Protein 3IG2 (pdb70)

Secondary structure (DSSP, 8-state):
-HHHHHHHHHHHHHHHTT-EE----S---GGGGTT-SSS-GGG----SGGG-S------SHHHHHHHHHH---EEEEEEEEEEE---EEEEEEEEEEEE----S---HHHHHHHHHHHHHHHHHTTB-GGG-EEEEE-SSSEEEEEEEE-TT--EEEEEEEEP---TTTT--S-EEEEEEETTT-/-HHHHHHHHHHHHHHTT-EE----S---GGGGTT-SSS-GGG----S-SBTTB-----SHHHHHHHHHHT--SSSB--EEEEEEEEEEE----EEEEEEEEEEEE---------HHHHHHHHHHHHHHHHHTT--GGG-EEEEE-SSSEEEEEEEE-TT--EEEEEEEEP---TTTT--S-EEEEEE-GGG-/-HHHHHHHHHHHHHHHHHHTT-EE----S---GGGGTT-SSS-GGG----SGGG-SS-----SHHHHHHHHHH---EEEEEEEEEE--EEEEEEEEEEE---STT---THHHHHHHHHHHHHTT--GGG-EEEEE-SSSEEEEEEEE-TT--EEEEEEEEP---TTTT--S-EEEEEE-TTT-/-HHHHHHHHHHHHHHTTT-EE----S---GGGGTT-SSS-GGG----STTS-SS-----SHHHHHHHHHH-TT----EEEEEEEEEEE---EEEEEEEEEEEE----STTTT---HHHHHHHHHHHHHHTT--GGG-EEEEE--SSEEEEEEEE-TT--EEEEEEEE----TTTT--S-EEEEEE-GGG-

Solvent-accessible surface area: 39040 Å² total

Radius of gyration: 31.7 Å; Cα contacts (8 Å, |Δi|>4): 1449; chains: 4; bounding box: 77×88×82 Å

Sequence (750 aa):
DKSNKLQNLVAEQLVGCGFNEILNNSLTRAAYYDGLESYPSKNLVLLNPLSADLNCRQTLLFGGLESIAHNDLKFFEFGNCYHHFDAPYSEDYHLGLWVTGKVSNSWENTSVYELKAYVENIFKRLGLDLHSLVVGNLSDDIYSTALTVNTKGGKRLATFGVVTKKLKAFDVDNEVYYADLNWKELKSNKLQNLVAEQLVGCGFNEILNNSLTRAAYYDGLESYPSKNLVLLNPLSADLNCRQTLLFGGLESIAHNANRKNADLKFFEFGNCYHFDLAPYSEDDYHLGLWVTGKVSNSWAENTSVYELKAYVENIFKRLGLDLHSLVVGNLSDDIYSTALTVNTKGGKRLATFGVVTKKLKAFDVDDNEVYYADLNWKELSNADKSNKLQNLVAEQLVGCGFNEILNNSSLTRAAYYDGLESYPSKNLVLLNPLSADLNCRQTLLFGGLESIAHNDLKFFEFGNCYHFYSEDYHLGLLWVTGSNSWAHTSVYELKAYVENIFKRLGLDLHSLVVGNLSDDIYSTTALTVNTKGGKRLATFGVVTKKLKAFDVDNEVYYADLNWKELDKSNKLQNLVAEQLVGCGFNEILNNSLTRAAYYDGLESYPSKNLVLLNPLSADLNCRQTLLFGGLESIAHNANRADLKFFEFGNCYHFDAPYSEDYHLGLWVTGSNSWAHADETSVYELKAYVENIFKRLGLDLHSLVVGNLSDDIYSTALTVNTKGGKRLATFGVVTKKLKAFDVDNEVYYADLNWKEL

Organism: Bacteroides fragilis (strain ATCC 25285 / DSM 2151 / CCUG 4856 / JCM 11019 / LMG 10263 / NCTC 9343 / Onslow / VPI 2553 / EN-2) (NCBI:txid272559)

Structure (mmCIF, N/CA/C/O backbone):
data_3IG2
#
_entry.id   3IG2
#
_cell.length_a   48.496
_cell.length_b   60.335
_cell.length_c   78.805
_cell.angle_alpha   99.040
_cell.angle_beta   100.370
_cell.angle_gamma   105.080
#
_symmetry.space_group_name_H-M   'P 1'
#
loop_
_entity.id
_entity.type
_entity.pdbx_description
1 polymer 'Phenylalanyl-tRNA synthetase beta chain'
2 non-polymer 'MAGNESIUM ION'
3 water water
#
loop_
_atom_site.group_PDB
_atom_site.id
_atom_site.type_symbol
_atom_site.label_atom_id
_atom_site.label_alt_id
_atom_site.label_comp_id
_atom_site.label_asym_id
_atom_site.label_entity_id
_atom_site.label_seq_id
_atom_site.pdbx_PDB_ins_code
_atom_site.Cartn_x
_atom_site.Cartn_y
_atom_site.Cartn_z
_atom_site.occupancy
_atom_site.B_iso_or_equiv
_atom_site.auth_seq_id
_atom_site.auth_comp_id
_atom_site.auth_asym_id
_atom_site.auth_atom_id
_atom_site.pdbx_PDB_model_num
ATOM 1 N N . ASP A 1 4 ? 10.096 22.451 -54.772 1.00 18.97 504 ASP A N 1
ATOM 2 C CA . ASP A 1 4 ? 10.057 22.928 -53.351 1.00 18.81 504 ASP A CA 1
ATOM 3 C C . ASP A 1 4 ? 9.900 21.751 -52.383 1.00 18.74 504 ASP A C 1
ATOM 4 O O . ASP A 1 4 ? 10.889 21.277 -51.812 1.00 18.84 504 ASP A O 1
ATOM 6 N N . LYS A 1 5 ? 8.659 21.282 -52.207 1.00 18.76 505 LYS A N 1
ATOM 7 C CA . LYS A 1 5 ? 8.362 20.035 -51.469 1.00 18.28 505 LYS A CA 1
ATOM 8 C C . LYS A 1 5 ? 8.953 18.815 -52.180 1.00 17.67 505 LYS A C 1
ATOM 9 O O . LYS A 1 5 ? 9.399 17.859 -51.541 1.00 17.45 505 LYS A O 1
ATOM 11 N N . SER A 1 6 ? 8.978 18.873 -53.505 1.00 17.23 506 SER A N 1
ATOM 12 C CA . SER A 1 6 ? 9.557 17.801 -54.320 1.00 17.20 506 SER A CA 1
ATOM 13 C C . SER A 1 6 ? 10.997 17.498 -53.908 1.00 16.89 506 SER A C 1
ATOM 14 O O . SER A 1 6 ? 11.329 16.356 -53.577 1.00 16.13 506 SER A O 1
ATOM 17 N N . ASN A 1 7 ? 11.833 18.535 -53.879 1.00 17.01 507 ASN A N 1
ATOM 18 C CA . ASN A 1 7 ? 13.264 18.354 -53.611 1.00 16.83 507 ASN A CA 1
ATOM 19 C C . ASN A 1 7 ? 13.576 17.683 -52.277 1.00 16.76 507 ASN A C 1
ATOM 20 O O . ASN A 1 7 ? 14.383 16.742 -52.222 1.00 16.39 507 ASN A O 1
ATOM 25 N N . LYS A 1 8 ? 12.934 18.162 -51.208 1.00 16.66 508 LYS A N 1
ATOM 26 C CA . LYS A 1 8 ? 13.119 17.580 -49.873 1.00 16.91 508 LYS A CA 1
ATOM 27 C C . LYS A 1 8 ? 12.713 16.096 -49.856 1.00 16.70 508 LYS A C 1
ATOM 28 O O . LYS A 1 8 ? 13.489 15.217 -49.429 1.00 16.58 508 LYS A O 1
ATOM 30 N N . LEU A 1 9 ? 11.517 15.826 -50.371 1.00 16.49 509 LEU A N 1
ATOM 31 C CA . LEU A 1 9 ? 10.982 14.457 -50.437 1.00 16.65 509 LEU A CA 1
ATOM 32 C C . LEU A 1 9 ? 11.873 13.514 -51.266 1.00 16.37 509 LEU A C 1
ATOM 33 O O . LEU A 1 9 ? 12.104 12.378 -50.854 1.00 16.35 509 LEU A O 1
ATOM 38 N N . GLN A 1 10 ? 12.405 13.998 -52.395 1.00 16.43 510 GLN A N 1
ATOM 39 C CA . GLN A 1 10 ? 13.316 13.190 -53.224 1.00 16.82 510 GLN A CA 1
ATOM 40 C C . GLN A 1 10 ? 14.488 12.761 -52.382 1.00 16.87 510 GLN A C 1
ATOM 41 O O . GLN A 1 10 ? 14.878 11.582 -52.355 1.00 16.53 510 GLN A O 1
ATOM 47 N N . ASN A 1 11 ? 15.072 13.745 -51.709 1.00 17.20 511 ASN A N 1
ATOM 48 C CA . ASN A 1 11 ? 16.123 13.446 -50.761 1.00 17.93 511 ASN A CA 1
ATOM 49 C C . ASN A 1 11 ? 15.729 12.458 -49.681 1.00 17.86 511 ASN A C 1
ATOM 50 O O . ASN A 1 11 ? 16.449 11.480 -49.447 1.00 18.07 511 ASN A O 1
ATOM 55 N N . LEU A 1 12 ? 14.594 12.704 -49.030 1.00 18.41 512 LEU A N 1
ATOM 56 C CA . LEU A 1 12 ? 14.148 11.800 -47.952 1.00 18.69 512 LEU A CA 1
ATOM 57 C C . LEU A 1 12 ? 13.951 10.388 -48.509 1.00 17.88 512 LEU A C 1
ATOM 58 O O . LEU A 1 12 ? 14.359 9.406 -47.889 1.00 17.43 512 LEU A O 1
ATOM 63 N N . VAL A 1 13 ? 13.372 10.302 -49.706 1.00 17.85 513 VAL A N 1
ATOM 64 C CA . VAL A 1 13 ? 13.145 9.010 -50.361 1.00 16.77 513 VAL A CA 1
ATOM 65 C C . VAL A 1 13 ? 14.464 8.330 -50.785 1.00 16.61 513 VAL A C 1
ATOM 66 O O . VAL A 1 13 ? 14.657 7.138 -50.529 1.00 17.19 513 VAL A O 1
ATOM 70 N N . ALA A 1 14 ? 15.381 9.082 -51.396 1.00 16.09 514 ALA A N 1
ATOM 71 C CA . ALA A 1 14 ? 16.718 8.549 -51.696 1.00 15.54 514 ALA A CA 1
ATOM 72 C C . ALA A 1 14 ? 17.414 7.951 -50.453 1.00 15.30 514 ALA A C 1
ATOM 73 O O . ALA A 1 14 ? 17.959 6.836 -50.501 1.00 14.88 514 ALA A O 1
ATOM 75 N N . GLU A 1 15 ? 17.373 8.682 -49.340 1.00 15.34 515 GLU A N 1
ATOM 76 C CA . GLU A 1 15 ? 17.993 8.215 -48.077 1.00 15.12 515 GLU A CA 1
ATOM 77 C C . GLU A 1 15 ? 17.353 6.911 -47.609 1.00 15.29 515 GLU A C 1
ATOM 78 O O . GLU A 1 15 ? 18.043 5.913 -47.354 1.00 14.89 515 GLU A O 1
ATOM 80 N N . GLN A 1 16 ? 16.022 6.909 -47.549 1.00 15.34 516 GLN A N 1
ATOM 81 C CA . GLN A 1 16 ? 15.291 5.726 -47.151 1.00 15.58 516 GLN A CA 1
ATOM 82 C C . GLN A 1 16 ? 15.637 4.534 -48.030 1.00 15.66 516 GLN A C 1
ATOM 83 O O . GLN A 1 16 ? 15.736 3.408 -47.548 1.00 15.31 516 GLN A O 1
ATOM 89 N N . LEU A 1 17 ? 15.804 4.774 -49.327 1.00 15.38 517 LEU A N 1
ATOM 90 C CA . LEU A 1 17 ? 16.072 3.679 -50.244 1.00 15.19 517 LEU A CA 1
ATOM 91 C C . LEU A 1 17 ? 17.504 3.170 -50.065 1.00 15.77 517 LEU A C 1
ATOM 92 O O . LEU A 1 17 ? 17.762 1.967 -50.117 1.00 15.96 517 LEU A O 1
ATOM 97 N N . VAL A 1 18 ? 18.440 4.084 -49.845 1.00 16.60 518 VAL A N 1
ATOM 98 C CA . VAL A 1 18 ? 19.822 3.679 -49.561 1.00 17.47 518 VAL A CA 1
ATOM 99 C C . VAL A 1 18 ? 19.879 2.819 -48.292 1.00 18.23 518 VAL A C 1
ATOM 100 O O . VAL A 1 18 ? 20.556 1.787 -48.268 1.00 18.46 518 VAL A O 1
ATOM 104 N N . GLY A 1 19 ? 19.135 3.225 -47.260 1.00 18.68 519 GLY A N 1
ATOM 105 C CA . GLY A 1 19 ? 19.032 2.459 -46.013 1.00 18.56 519 GLY A CA 1
ATOM 106 C C . GLY A 1 19 ? 18.517 1.040 -46.227 1.00 18.97 519 GLY A C 1
ATOM 107 O O . GLY A 1 19 ? 18.812 0.138 -45.429 1.00 18.73 519 GLY A O 1
ATOM 108 N N . CYS A 1 20 ? 17.754 0.835 -47.303 1.00 18.39 520 CYS A N 1
ATOM 109 C CA . CYS A 1 20 ? 17.237 -0.491 -47.646 1.00 18.72 520 CYS A CA 1
ATOM 110 C C . CYS A 1 20 ? 18.158 -1.195 -48.636 1.00 18.59 520 CYS A C 1
ATOM 111 O O . CYS A 1 20 ? 17.811 -2.232 -49.217 1.00 18.42 520 CYS A O 1
ATOM 114 N N . GLY A 1 21 ? 19.337 -0.611 -48.825 1.00 18.38 521 GLY A N 1
ATOM 115 C CA . GLY A 1 21 ? 20.364 -1.191 -49.666 1.00 17.99 521 GLY A CA 1
ATOM 116 C C . GLY A 1 21 ? 20.211 -0.893 -51.144 1.00 17.68 521 GLY A C 1
ATOM 117 O O . GLY A 1 21 ? 20.728 -1.638 -51.970 1.00 17.77 521 GLY A O 1
ATOM 118 N N . PHE A 1 22 ? 19.504 0.185 -51.484 1.00 17.14 522 PHE A N 1
ATOM 119 C CA . PHE A 1 22 ? 19.413 0.605 -52.893 1.00 16.99 522 PHE A CA 1
ATOM 120 C C . PHE A 1 22 ? 20.603 1.472 -53.254 1.00 17.04 522 PHE A C 1
ATOM 121 O O . PHE A 1 22 ? 21.125 2.187 -52.408 1.00 16.30 522 PHE A O 1
ATOM 129 N N . ASN A 1 23 ? 21.021 1.398 -54.513 1.00 16.87 523 ASN A N 1
ATOM 130 C CA . ASN A 1 23 ? 22.001 2.322 -55.043 1.00 17.36 523 ASN A CA 1
ATOM 131 C C . ASN A 1 23 ? 21.311 3.198 -56.076 1.00 17.13 523 ASN A C 1
ATOM 132 O O . ASN A 1 23 ? 20.491 2.714 -56.846 1.00 16.42 523 ASN A O 1
ATOM 137 N N . GLU A 1 24 ? 21.652 4.479 -56.101 1.00 16.75 524 GLU A N 1
ATOM 138 C CA . GLU A 1 24 ? 21.062 5.363 -57.074 1.00 17.44 524 GLU A CA 1
ATOM 139 C C . GLU A 1 24 ? 21.778 5.228 -58.420 1.00 16.79 524 GLU A C 1
ATOM 140 O O . GLU A 1 24 ? 23.005 5.137 -58.456 1.00 16.35 524 GLU A O 1
ATOM 146 N N . ILE A 1 25 ? 21.009 5.200 -59.510 1.00 15.66 525 ILE A N 1
ATOM 147 C CA . ILE A 1 25 ? 21.596 5.219 -60.840 1.00 14.82 525 ILE A CA 1
ATOM 148 C C . ILE A 1 25 ? 21.112 6.435 -61.638 1.00 15.12 525 ILE A C 1
ATOM 149 O O . ILE A 1 25 ? 20.082 7.059 -61.333 1.00 14.91 525 ILE A O 1
ATOM 154 N N . LEU A 1 26 ? 21.899 6.776 -62.647 1.00 14.54 526 LEU A N 1
ATOM 155 C CA . LEU A 1 26 ? 21.621 7.868 -63.524 1.00 14.40 526 LEU A CA 1
ATOM 156 C C . LEU A 1 26 ? 21.816 7.302 -64.905 1.00 13.94 526 LEU A C 1
ATOM 157 O O . LEU A 1 26 ? 22.891 6.789 -65.230 1.00 13.90 526 LEU A O 1
ATOM 162 N N . ASN A 1 27 ? 20.759 7.349 -65.701 1.00 12.84 527 ASN A N 1
ATOM 163 C CA . ASN A 1 27 ? 20.840 6.886 -67.063 1.00 12.35 527 ASN A CA 1
ATOM 164 C C . ASN A 1 27 ? 20.527 8.048 -68.010 1.00 12.04 527 ASN A C 1
ATOM 165 O O . ASN A 1 27 ? 19.838 8.986 -67.627 1.00 12.01 527 ASN A O 1
ATOM 170 N N . ASN A 1 28 ? 21.053 7.979 -69.232 1.00 12.00 528 ASN A N 1
ATOM 171 C CA . ASN A 1 28 ? 20.867 9.006 -70.272 1.00 12.08 528 ASN A CA 1
ATOM 172 C C . ASN A 1 28 ? 19.423 9.108 -70.698 1.00 11.70 528 ASN A C 1
ATOM 173 O O . ASN A 1 28 ? 18.744 8.094 -70.888 1.00 11.11 528 ASN A O 1
ATOM 178 N N . SER A 1 29 ? 18.939 10.334 -70.860 1.00 11.85 529 SER A N 1
ATOM 179 C CA . SER A 1 29 ? 17.572 10.493 -71.324 1.00 12.03 529 SER A CA 1
ATOM 180 C C . SER A 1 29 ? 17.469 10.176 -72.825 1.00 12.21 529 SER A C 1
ATOM 181 O O . SER A 1 29 ? 16.405 9.787 -73.290 1.00 12.84 529 SER A O 1
ATOM 184 N N . LEU A 1 30 ? 18.584 10.295 -73.547 1.00 11.39 530 LEU A N 1
ATOM 185 C CA . LEU A 1 30 ? 18.673 9.800 -74.927 1.00 12.33 530 LEU A CA 1
ATOM 186 C C . LEU A 1 30 ? 18.748 8.263 -74.962 1.00 12.56 530 LEU A C 1
ATOM 187 O O . LEU A 1 30 ? 19.499 7.633 -74.180 1.00 12.17 530 LEU A O 1
ATOM 192 N N . THR A 1 31 ? 17.993 7.667 -75.885 1.00 11.56 531 THR A N 1
ATOM 193 C CA . THR A 1 31 ? 17.837 6.226 -75.915 1.00 11.76 531 THR A CA 1
ATOM 194 C C . THR A 1 31 ? 17.563 5.711 -77.335 1.00 11.67 531 THR A C 1
ATOM 195 O O . THR A 1 31 ? 17.749 6.446 -78.295 1.00 12.05 531 THR A O 1
ATOM 199 N N . ARG A 1 32 ? 17.154 4.453 -77.469 1.00 11.37 532 ARG A N 1
ATOM 200 C CA . ARG A 1 32 ? 17.047 3.825 -78.778 1.00 11.95 532 ARG A CA 1
ATOM 201 C C . ARG A 1 32 ? 15.595 3.517 -79.095 1.00 12.15 532 ARG A C 1
ATOM 202 O O . ARG A 1 32 ? 14.915 2.834 -78.316 1.00 11.44 532 ARG A O 1
ATOM 210 N N . ALA A 1 33 ? 15.130 3.993 -80.253 1.00 12.46 533 ALA A N 1
ATOM 211 C CA . ALA A 1 33 ? 13.729 3.808 -80.612 1.00 13.07 533 ALA A CA 1
ATOM 212 C C . ALA A 1 33 ? 13.423 2.303 -80.716 1.00 13.32 533 ALA A C 1
ATOM 213 O O . ALA A 1 33 ? 12.337 1.855 -80.347 1.00 14.13 533 ALA A O 1
ATOM 215 N N . ALA A 1 34 ? 14.416 1.531 -81.155 1.00 13.00 534 ALA A N 1
ATOM 216 C CA . ALA A 1 34 ? 14.282 0.080 -81.338 1.00 12.72 534 ALA A CA 1
ATOM 217 C C . ALA A 1 34 ? 13.744 -0.648 -80.084 1.00 13.12 534 ALA A C 1
ATOM 218 O O . ALA A 1 34 ? 13.027 -1.659 -80.195 1.00 13.02 534 ALA A O 1
ATOM 220 N N . TYR A 1 35 ? 14.088 -0.134 -78.898 1.00 12.74 535 TYR A N 1
ATOM 221 C CA . TYR A 1 35 ? 13.559 -0.665 -77.632 1.00 12.56 535 TYR A CA 1
ATOM 222 C C . TYR A 1 35 ? 12.046 -0.668 -77.578 1.00 12.45 535 TYR A C 1
ATOM 223 O O . TYR A 1 35 ? 11.444 -1.476 -76.885 1.00 11.73 535 TYR A O 1
ATOM 232 N N . TYR A 1 36 ? 11.432 0.260 -78.287 1.00 12.64 536 TYR A N 1
ATOM 233 C CA . TYR A 1 36 ? 10.009 0.395 -78.203 1.00 13.69 536 TYR A CA 1
ATOM 234 C C . TYR A 1 36 ? 9.298 -0.383 -79.303 1.00 14.99 536 TYR A C 1
ATOM 235 O O . TYR A 1 36 ? 8.066 -0.424 -79.314 1.00 15.20 536 TYR A O 1
ATOM 244 N N . ASP A 1 37 ? 10.070 -1.004 -80.214 1.00 15.43 537 ASP A N 1
ATOM 245 C CA . ASP A 1 37 ? 9.508 -1.708 -81.374 1.00 16.49 537 ASP A CA 1
ATOM 246 C C . ASP A 1 37 ? 8.402 -2.659 -80.961 1.00 16.15 537 ASP A C 1
ATOM 247 O O . ASP A 1 37 ? 8.641 -3.603 -80.221 1.00 15.75 537 ASP A O 1
ATOM 252 N N . GLY A 1 38 ? 7.196 -2.394 -81.440 1.00 16.51 538 GLY A N 1
ATOM 253 C CA . GLY A 1 38 ? 6.064 -3.284 -81.210 1.00 16.58 538 GLY A CA 1
ATOM 254 C C . GLY A 1 38 ? 5.576 -3.325 -79.767 1.00 16.35 538 GLY A C 1
ATOM 255 O O . GLY A 1 38 ? 4.801 -4.206 -79.400 1.00 16.18 538 GLY A O 1
ATOM 256 N N . LEU A 1 39 ? 6.034 -2.395 -78.940 1.00 16.39 539 LEU A N 1
ATOM 257 C CA . LEU A 1 39 ? 5.464 -2.260 -77.591 1.00 16.62 539 LEU A CA 1
ATOM 258 C C . LEU A 1 39 ? 4.087 -1.639 -77.671 1.00 16.65 539 LEU A C 1
ATOM 259 O O . LEU A 1 39 ? 3.813 -0.836 -78.571 1.00 16.78 539 LEU A O 1
ATOM 264 N N . GLU A 1 40 ? 3.240 -1.975 -76.706 1.00 16.71 540 GLU A N 1
ATOM 265 C CA . GLU A 1 40 ? 1.901 -1.407 -76.624 1.00 17.13 540 GLU A CA 1
ATOM 266 C C . GLU A 1 40 ? 1.813 -0.375 -75.504 1.00 16.96 540 GLU A C 1
ATOM 267 O O . GLU A 1 40 ? 1.151 0.651 -75.641 1.00 17.03 540 GLU A O 1
ATOM 273 N N . SER A 1 41 ? 2.487 -0.662 -74.394 1.00 16.87 541 SER A N 1
ATOM 274 C CA . SER A 1 41 ? 2.457 0.187 -73.198 1.00 16.54 541 SER A CA 1
ATOM 275 C C . SER A 1 41 ? 3.143 1.530 -73.435 1.00 16.10 541 SER A C 1
ATOM 276 O O . SER A 1 41 ? 2.699 2.559 -72.931 1.00 16.02 541 SER A O 1
ATOM 279 N N . TYR A 1 42 ? 4.242 1.494 -74.187 1.00 15.38 542 TYR A N 1
ATOM 280 C CA . TYR A 1 42 ? 4.981 2.685 -74.565 1.00 14.64 542 TYR A CA 1
ATOM 281 C C . TYR A 1 42 ? 5.166 2.629 -76.074 1.00 14.70 542 TYR A C 1
ATOM 282 O O . TYR A 1 42 ? 6.229 2.207 -76.560 1.00 14.02 542 TYR A O 1
ATOM 291 N N . PRO A 1 43 ? 4.111 3.017 -76.820 1.00 14.44 543 PRO A N 1
ATOM 292 C CA . PRO A 1 43 ? 4.091 2.880 -78.282 1.00 13.95 543 PRO A CA 1
ATOM 293 C C . PRO A 1 43 ? 5.200 3.682 -78.952 1.00 13.92 543 PRO A C 1
ATOM 294 O O . PRO A 1 43 ? 5.482 4.795 -78.530 1.00 12.76 543 PRO A O 1
ATOM 298 N N . SER A 1 44 ? 5.826 3.090 -79.970 1.00 14.30 544 SER A N 1
ATOM 299 C CA . SER A 1 44 ? 6.781 3.776 -80.847 1.00 15.16 544 SER A CA 1
ATOM 300 C C . SER A 1 44 ? 6.250 5.105 -81.326 1.00 14.88 544 SER A C 1
ATOM 301 O O . SER A 1 44 ? 6.991 6.077 -81.386 1.00 15.65 544 SER A O 1
ATOM 304 N N . LYS A 1 45 ? 4.967 5.155 -81.668 1.00 14.76 545 LYS A N 1
ATOM 305 C CA . LYS A 1 45 ? 4.385 6.389 -82.217 1.00 14.48 545 LYS A CA 1
ATOM 306 C C . LYS A 1 45 ? 4.373 7.544 -81.207 1.00 14.24 545 LYS A C 1
ATOM 307 O O . LYS A 1 45 ? 4.159 8.696 -81.592 1.00 13.31 545 LYS A O 1
ATOM 313 N N . ASN A 1 46 ? 4.589 7.243 -79.924 1.00 13.64 546 ASN A N 1
ATOM 314 C CA . ASN A 1 46 ? 4.562 8.299 -78.898 1.00 13.77 546 ASN A CA 1
ATOM 315 C C . ASN A 1 46 ? 5.965 8.728 -78.507 1.00 13.88 546 ASN A C 1
ATOM 316 O O . ASN A 1 46 ? 6.152 9.545 -77.616 1.00 14.32 546 ASN A O 1
ATOM 321 N N . LEU A 1 47 ? 6.960 8.166 -79.184 1.00 14.82 547 LEU A N 1
ATOM 322 C CA . LEU A 1 47 ? 8.348 8.514 -78.917 1.00 14.73 547 LEU A CA 1
ATOM 323 C C . LEU A 1 47 ? 8.602 9.914 -79.421 1.00 15.04 547 LEU A C 1
ATOM 324 O O . LEU A 1 47 ? 8.096 10.302 -80.479 1.00 14.28 547 LEU A O 1
ATOM 329 N N . VAL A 1 48 ? 9.378 10.671 -78.647 1.00 14.91 548 VAL A N 1
ATOM 330 C CA . VAL A 1 48 ? 9.902 11.955 -79.090 1.00 13.83 548 VAL A CA 1
ATOM 331 C C . VAL A 1 48 ? 11.191 11.696 -79.860 1.00 13.96 548 VAL A C 1
ATOM 332 O O . VAL A 1 48 ? 12.281 11.529 -79.264 1.00 14.60 548 VAL A O 1
ATOM 344 N N . LEU A 1 50 ? 14.429 12.268 -82.423 1.00 13.79 550 LEU A N 1
ATOM 345 C CA . LEU A 1 50 ? 15.382 13.322 -82.787 1.00 14.07 550 LEU A CA 1
ATOM 346 C C . LEU A 1 50 ? 15.359 13.567 -84.294 1.00 14.18 550 LEU A C 1
ATOM 347 O O . LEU A 1 50 ? 15.077 12.672 -85.080 1.00 13.23 550 LEU A O 1
ATOM 352 N N . LEU A 1 51 ? 15.690 14.799 -84.663 1.00 14.15 551 LEU A N 1
ATOM 353 C CA . LEU A 1 51 ? 15.862 15.190 -86.032 1.00 14.89 551 LEU A CA 1
ATOM 354 C C . LEU A 1 51 ? 17.017 14.374 -86.611 1.00 14.69 551 LEU A C 1
ATOM 355 O O . LEU A 1 51 ? 18.025 14.129 -85.947 1.00 15.21 551 LEU A O 1
ATOM 360 N N . ASN A 1 52 ? 16.860 13.924 -87.844 1.00 14.89 552 ASN A N 1
ATOM 361 C CA . ASN A 1 52 ? 17.864 13.005 -88.456 1.00 14.72 552 ASN A CA 1
ATOM 362 C C . ASN A 1 52 ? 18.145 11.760 -87.587 1.00 14.27 552 ASN A C 1
ATOM 363 O O . ASN A 1 52 ? 19.306 11.480 -87.206 1.00 14.01 552 ASN A O 1
ATOM 368 N N . PRO A 1 53 ? 17.090 10.998 -87.290 1.00 13.65 553 PRO A N 1
ATOM 369 C CA . PRO A 1 53 ? 17.280 9.863 -86.399 1.00 14.26 553 PRO A CA 1
ATOM 370 C C . PRO A 1 53 ? 18.261 8.818 -86.919 1.00 14.14 553 PRO A C 1
ATOM 371 O O . PRO A 1 53 ? 18.771 8.061 -86.120 1.00 15.30 553 PRO A O 1
ATOM 375 N N . LEU A 1 54 ? 18.534 8.783 -88.219 1.00 13.80 554 LEU A N 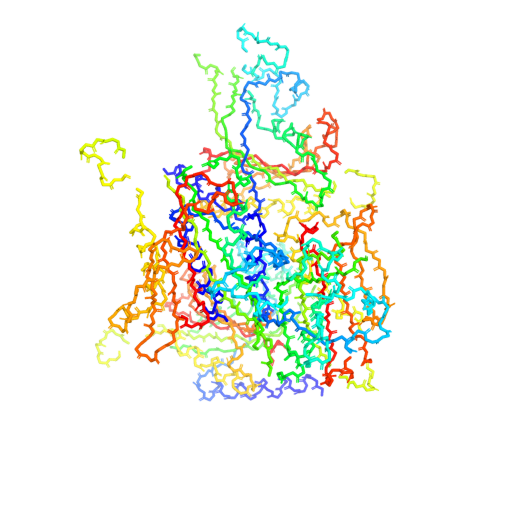1
ATOM 376 C CA . LEU A 1 54 ? 19.485 7.789 -88.789 1.00 14.32 554 LEU A CA 1
ATOM 377 C C . LEU A 1 54 ? 20.934 8.162 -88.563 1.00 14.76 554 LEU A C 1
ATOM 378 O O . LEU A 1 54 ? 21.836 7.323 -88.741 1.00 14.86 554 LEU A O 1
ATOM 383 N N . SER A 1 55 ? 21.155 9.411 -88.153 1.00 14.62 555 SER A N 1
ATOM 384 C CA . SER A 1 55 ? 22.513 9.957 -88.026 1.00 14.88 555 SER A CA 1
ATOM 385 C C . SER A 1 55 ? 23.265 9.389 -86.822 1.00 14.90 555 SER A C 1
ATOM 386 O O . SER A 1 55 ? 24.470 9.595 -86.710 1.00 14.83 555 SER A O 1
ATOM 389 N N . ALA A 1 56 ? 22.560 8.679 -85.935 1.00 15.19 556 ALA A N 1
ATOM 390 C CA . ALA A 1 56 ? 23.187 8.086 -84.744 1.00 16.13 556 ALA A CA 1
ATOM 391 C C . ALA A 1 56 ? 22.430 6.926 -84.094 1.00 16.44 556 ALA A C 1
ATOM 392 O O . ALA A 1 56 ? 21.227 6.776 -84.275 1.00 17.07 556 ALA A O 1
ATOM 394 N N . ASP A 1 57 ? 23.156 6.138 -83.302 1.00 16.72 557 ASP A N 1
ATOM 395 C CA . ASP A 1 57 ? 22.599 5.083 -82.455 1.00 16.83 557 ASP A CA 1
ATOM 396 C C . ASP A 1 57 ? 21.518 5.584 -81.485 1.00 16.53 557 ASP A C 1
ATOM 397 O O . ASP A 1 57 ? 20.463 4.955 -81.310 1.00 16.59 557 ASP A O 1
ATOM 402 N N . LEU A 1 58 ? 21.778 6.714 -80.844 1.00 15.25 558 LEU A N 1
ATOM 403 C CA . LEU A 1 58 ? 20.789 7.314 -79.983 1.00 14.05 558 LEU A CA 1
ATOM 404 C C . LEU A 1 58 ? 19.945 8.171 -80.889 1.00 14.03 558 LEU A C 1
ATOM 405 O O . LEU A 1 58 ? 20.482 9.045 -81.599 1.00 13.81 558 LEU A O 1
ATOM 410 N N . ASN A 1 59 ? 18.632 7.938 -80.876 1.00 13.33 559 ASN A N 1
ATOM 411 C CA . ASN A 1 59 ? 17.773 8.560 -81.873 1.00 12.95 559 ASN A CA 1
ATOM 412 C C . ASN A 1 59 ? 16.427 9.096 -81.351 1.00 13.44 559 ASN A C 1
ATOM 413 O O . ASN A 1 59 ? 15.604 9.558 -82.132 1.00 12.45 559 ASN A O 1
ATOM 418 N N . CYS A 1 60 ? 16.207 9.015 -80.030 1.00 13.61 560 CYS A N 1
ATOM 419 C CA . CYS A 1 60 ? 14.966 9.514 -79.416 1.00 13.51 560 CYS A CA 1
ATOM 420 C C . CYS A 1 60 ? 15.177 9.787 -77.933 1.00 13.86 560 CYS A C 1
ATOM 421 O O . CYS A 1 60 ? 16.212 9.411 -77.377 1.00 13.74 560 CYS A O 1
ATOM 432 N N . ARG A 1 62 ? 13.776 9.063 -74.011 1.00 12.21 562 ARG A N 1
ATOM 433 C CA . ARG A 1 62 ? 13.066 7.967 -73.341 1.00 11.79 562 ARG A CA 1
ATOM 434 C C . ARG A 1 62 ? 11.618 8.341 -72.965 1.00 12.27 562 ARG A C 1
ATOM 435 O O . ARG A 1 62 ? 11.336 9.470 -72.582 1.00 11.61 562 ARG A O 1
ATOM 443 N N . GLN A 1 63 ? 10.710 7.377 -73.164 1.00 12.99 563 GLN A N 1
ATOM 444 C CA . GLN A 1 63 ? 9.333 7.394 -72.706 1.00 12.86 563 GLN A CA 1
ATOM 445 C C . GLN A 1 63 ? 9.184 6.753 -71.334 1.00 13.28 563 GLN A C 1
ATOM 446 O O . GLN A 1 63 ? 8.219 7.021 -70.639 1.00 14.20 563 GLN A O 1
ATOM 452 N N . THR A 1 64 ? 10.100 5.856 -70.985 1.00 13.29 564 THR A N 1
ATOM 453 C CA . THR A 1 64 ? 10.056 5.085 -69.736 1.00 13.78 564 THR A CA 1
ATOM 454 C C . THR A 1 64 ? 11.476 4.985 -69.181 1.00 14.05 564 THR A C 1
ATOM 455 O O . THR A 1 64 ? 12.435 4.936 -69.958 1.00 14.03 564 THR A O 1
ATOM 459 N N . LEU A 1 65 ? 11.612 4.965 -67.858 1.00 13.58 565 LEU A N 1
ATOM 460 C CA . LEU A 1 65 ? 12.918 4.721 -67.238 1.00 14.03 565 LEU A CA 1
ATOM 461 C C . LEU A 1 65 ? 13.353 3.257 -67.324 1.00 13.97 565 LEU A C 1
ATOM 462 O O . LEU A 1 65 ? 14.525 2.955 -67.091 1.00 14.77 565 LEU A O 1
ATOM 467 N N . LEU A 1 66 ? 12.410 2.363 -67.604 1.00 13.11 566 LEU A N 1
ATOM 468 C CA . LEU A 1 66 ? 12.634 0.911 -67.511 1.00 14.06 566 LEU A CA 1
ATOM 469 C C . LEU A 1 66 ? 13.912 0.443 -68.178 1.00 13.75 566 LEU A C 1
ATOM 470 O O . LEU A 1 66 ? 14.730 -0.200 -67.543 1.00 13.50 566 LEU A O 1
ATOM 475 N N . PHE A 1 67 ? 14.066 0.772 -69.460 1.00 13.79 567 PHE A N 1
ATOM 476 C CA . PHE A 1 67 ? 15.109 0.173 -70.284 1.00 13.90 567 PHE A CA 1
ATOM 477 C C . PHE A 1 67 ? 16.494 0.571 -69.804 1.00 14.75 567 PHE A C 1
ATOM 478 O O . PHE A 1 67 ? 17.401 -0.249 -69.788 1.00 15.06 567 PHE A O 1
ATOM 486 N N . GLY A 1 68 ? 16.655 1.826 -69.402 1.00 15.02 568 GLY A N 1
ATOM 487 C CA . GLY A 1 68 ? 17.907 2.274 -68.802 1.00 14.53 568 GLY A CA 1
ATOM 488 C C . GLY A 1 68 ? 18.311 1.370 -67.654 1.00 14.49 568 GLY A C 1
ATOM 489 O O . GLY A 1 68 ? 19.461 0.948 -67.562 1.00 14.10 568 GLY A O 1
ATOM 490 N N . GLY A 1 69 ? 17.358 1.061 -66.783 1.00 14.13 569 GLY A N 1
ATOM 491 C CA . GLY A 1 69 ? 17.641 0.207 -65.624 1.00 14.35 569 GLY A CA 1
ATOM 492 C C . GLY A 1 69 ? 18.017 -1.225 -66.010 1.00 14.32 569 GLY A C 1
ATOM 493 O O . GLY A 1 69 ? 18.899 -1.851 -65.386 1.00 13.55 569 GLY A O 1
ATOM 494 N N . LEU A 1 70 ? 17.369 -1.737 -67.054 1.00 13.30 570 LEU A N 1
ATOM 495 C CA . LEU A 1 70 ? 17.667 -3.077 -67.510 1.00 13.34 570 LEU A CA 1
ATOM 496 C C . LEU A 1 70 ? 19.062 -3.066 -68.073 1.00 13.07 570 LEU A C 1
ATOM 497 O O . LEU A 1 70 ? 19.841 -3.943 -67.766 1.00 13.13 570 LEU A O 1
ATOM 502 N N . GLU A 1 71 ? 19.396 -2.044 -68.863 1.00 13.05 571 GLU A N 1
ATOM 503 C CA . GLU A 1 71 ? 20.766 -1.891 -69.364 1.00 12.81 571 GLU A CA 1
ATOM 504 C C . GLU A 1 71 ? 21.755 -1.934 -68.212 1.00 12.49 571 GLU A C 1
ATOM 505 O O . GLU A 1 71 ? 22.782 -2.577 -68.323 1.00 11.50 571 GLU A O 1
ATOM 511 N N . SER A 1 72 ? 21.430 -1.246 -67.110 1.00 12.40 572 SER A N 1
ATOM 512 C CA . SER A 1 72 ? 22.325 -1.155 -65.951 1.00 12.43 572 SER A CA 1
ATOM 513 C C . SER A 1 72 ? 22.485 -2.498 -65.250 1.00 12.63 572 SER A C 1
ATOM 514 O O . SER A 1 72 ? 23.570 -2.852 -64.803 1.00 12.76 572 SER A O 1
ATOM 517 N N . ILE A 1 73 ? 21.390 -3.235 -65.152 1.00 13.19 573 ILE A N 1
ATOM 518 C CA . ILE A 1 73 ? 21.406 -4.566 -64.581 1.00 13.44 573 ILE A CA 1
ATOM 519 C C . ILE A 1 73 ? 22.251 -5.480 -65.469 1.00 13.81 573 ILE A C 1
ATOM 520 O O . ILE A 1 73 ? 23.125 -6.193 -64.969 1.00 13.26 573 ILE A O 1
ATOM 525 N N . ALA A 1 74 ? 22.008 -5.425 -66.780 1.00 13.75 574 ALA A N 1
ATOM 526 C CA . ALA A 1 74 ? 22.741 -6.252 -67.757 1.00 14.25 574 ALA A CA 1
ATOM 527 C C . ALA A 1 74 ? 24.215 -5.878 -67.815 1.00 14.68 574 ALA A C 1
ATOM 528 O O . ALA A 1 74 ? 25.056 -6.697 -68.207 1.00 13.74 574 ALA A O 1
ATOM 530 N N . HIS A 1 75 ? 24.511 -4.635 -67.434 1.00 15.09 575 HIS A N 1
ATOM 531 C CA . HIS A 1 75 ? 25.889 -4.163 -67.347 1.00 16.08 575 HIS A CA 1
ATOM 532 C C . HIS A 1 75 ? 26.659 -4.793 -66.173 1.00 16.02 575 HIS A C 1
ATOM 533 O O . HIS A 1 75 ? 27.674 -5.448 -66.394 1.00 16.45 575 HIS A O 1
ATOM 540 N N . ASN A 1 76 ? 26.170 -4.571 -64.943 1.00 16.46 576 ASN A N 1
ATOM 541 C CA . ASN A 1 76 ? 26.813 -5.045 -63.688 1.00 16.36 576 ASN A CA 1
ATOM 542 C C . ASN A 1 76 ? 27.047 -6.548 -63.663 1.00 15.97 576 ASN A C 1
ATOM 543 O O . ASN A 1 76 ? 26.101 -7.327 -63.570 1.00 15.36 576 ASN A O 1
ATOM 548 N N . ASP A 1 83 ? 22.964 -9.245 -55.868 1.00 15.22 583 ASP A N 1
ATOM 549 C CA . ASP A 1 83 ? 21.546 -8.995 -56.121 1.00 15.87 583 ASP A CA 1
ATOM 550 C C . ASP A 1 83 ? 21.173 -7.498 -56.031 1.00 15.54 583 ASP A C 1
ATOM 551 O O . ASP A 1 83 ? 21.114 -6.890 -54.956 1.00 15.58 583 ASP A O 1
ATOM 556 N N . LEU A 1 84 ? 20.915 -6.931 -57.197 1.00 14.76 584 LEU A N 1
ATOM 557 C CA . LEU A 1 84 ? 20.825 -5.489 -57.399 1.00 14.41 584 LEU A CA 1
ATOM 558 C C . LEU A 1 84 ? 19.544 -4.836 -56.895 1.00 13.89 584 LEU A C 1
ATOM 559 O O . LEU A 1 84 ? 18.447 -5.357 -57.100 1.00 13.84 584 LEU A O 1
ATOM 564 N N . LYS A 1 85 ? 19.706 -3.687 -56.248 1.00 13.55 585 LYS A N 1
ATOM 565 C CA . LYS A 1 85 ? 18.586 -2.795 -55.958 1.00 13.86 585 LYS A CA 1
ATOM 566 C C . LYS A 1 85 ? 18.943 -1.377 -56.428 1.00 13.83 585 LYS A C 1
ATOM 567 O O . LYS A 1 85 ? 19.845 -0.738 -55.867 1.00 14.01 585 LYS A O 1
ATOM 573 N N . PHE A 1 86 ? 18.264 -0.897 -57.469 1.00 13.21 586 PHE A N 1
ATOM 574 C CA . PHE A 1 86 ? 18.558 0.428 -58.009 1.00 13.30 586 PHE A CA 1
ATOM 575 C C . PHE A 1 86 ? 17.334 1.333 -57.973 1.00 13.16 586 PHE A C 1
ATOM 576 O O . PHE A 1 86 ? 16.196 0.858 -58.098 1.00 12.53 586 PHE A O 1
ATOM 584 N N . PHE A 1 87 ? 17.561 2.642 -57.859 1.00 12.92 587 PHE A N 1
ATOM 585 C CA . PHE A 1 87 ? 16.470 3.595 -58.082 1.00 13.09 587 PHE A CA 1
ATOM 586 C C . PHE A 1 87 ? 16.952 4.761 -58.909 1.00 13.23 587 PHE A C 1
ATOM 587 O O . PHE A 1 87 ? 18.139 5.083 -58.891 1.00 13.53 587 PHE A O 1
ATOM 595 N N . GLU A 1 88 ? 16.032 5.421 -59.606 1.00 13.58 588 GLU A N 1
ATOM 596 C CA . GLU A 1 88 ? 16.409 6.567 -60.444 1.00 14.04 588 GLU A CA 1
ATOM 597 C C . GLU A 1 88 ? 15.298 7.592 -60.497 1.00 14.07 588 GLU A C 1
ATOM 598 O O . GLU A 1 88 ? 14.161 7.248 -60.740 1.00 14.48 588 GLU A O 1
ATOM 604 N N . PHE A 1 89 ? 15.636 8.844 -60.227 1.00 14.38 589 PHE A N 1
ATOM 605 C CA . PHE A 1 89 ? 14.744 9.957 -60.497 1.00 14.23 589 PHE A CA 1
ATOM 606 C C . PHE A 1 89 ? 15.105 10.494 -61.883 1.00 14.13 589 PHE A C 1
ATOM 607 O O . PHE A 1 89 ? 16.274 10.744 -62.156 1.00 13.47 589 PHE A O 1
ATOM 615 N N . GLY A 1 90 ? 14.115 10.706 -62.745 1.00 14.14 590 GLY A N 1
ATOM 616 C CA . GLY A 1 90 ? 14.415 11.270 -64.061 1.00 14.34 590 GLY A CA 1
ATOM 617 C C . GLY A 1 90 ? 13.208 11.680 -64.874 1.00 14.41 590 GLY A C 1
ATOM 618 O O . GLY A 1 90 ? 12.079 11.206 -64.639 1.00 14.17 590 GLY A O 1
ATOM 619 N N . ASN A 1 91 ? 13.451 12.571 -65.827 1.00 13.42 591 ASN A N 1
ATOM 620 C CA . ASN A 1 91 ? 12.429 12.945 -66.766 1.00 14.09 591 ASN A CA 1
ATOM 621 C C . ASN A 1 91 ? 12.237 11.892 -67.850 1.00 13.58 591 ASN A C 1
ATOM 622 O O . ASN A 1 91 ? 13.225 11.285 -68.324 1.00 13.13 591 ASN A O 1
ATOM 627 N N . CYS A 1 92 ? 10.969 11.678 -68.215 1.00 12.51 592 CYS A N 1
ATOM 628 C CA . CYS A 1 92 ? 10.596 10.959 -69.432 1.00 13.29 592 CYS A CA 1
ATOM 629 C C . CYS A 1 92 ? 9.827 11.886 -70.373 1.00 13.30 592 CYS A C 1
ATOM 630 O O . CYS A 1 92 ? 9.291 12.917 -69.954 1.00 12.83 592 CYS A O 1
ATOM 633 N N . TYR A 1 93 ? 9.741 11.494 -71.642 1.00 13.66 593 TYR A N 1
ATOM 634 C CA . TYR A 1 93 ? 9.276 12.377 -72.697 1.00 13.41 593 TYR A CA 1
ATOM 635 C C . TYR A 1 93 ? 8.244 11.659 -73.537 1.00 14.29 593 TYR A C 1
ATOM 636 O O . TYR A 1 93 ? 8.373 10.466 -73.829 1.00 13.97 593 TYR A O 1
ATOM 645 N N . HIS A 1 94 ? 7.212 12.392 -73.919 1.00 13.96 594 HIS A N 1
ATOM 646 C CA A HIS A 1 94 ? 6.145 11.778 -74.634 0.50 14.31 594 HIS A CA 1
ATOM 647 C CA B HIS A 1 94 ? 6.015 11.826 -74.573 0.50 14.21 594 HIS A CA 1
ATOM 648 C C . HIS A 1 94 ? 5.674 12.704 -75.764 1.00 14.35 594 HIS A C 1
ATOM 649 O O . HIS A 1 94 ? 5.654 13.935 -75.632 1.00 13.52 594 HIS A O 1
ATOM 662 N N . PHE A 1 95 ? 5.381 12.094 -76.907 1.00 14.54 595 PHE A N 1
ATOM 663 C CA . PHE A 1 95 ? 4.832 12.824 -78.058 1.00 14.55 595 PHE A CA 1
ATOM 664 C C . PHE A 1 95 ? 3.357 12.477 -78.176 1.00 14.42 595 PHE A C 1
ATOM 665 O O . PHE A 1 95 ? 2.995 11.305 -78.248 1.00 14.00 595 PHE A O 1
ATOM 673 N N . ASP A 1 96 ? 2.507 13.497 -78.178 1.00 14.94 596 ASP A N 1
ATOM 674 C CA . ASP A 1 96 ? 1.061 13.269 -78.235 1.00 15.65 596 ASP A CA 1
ATOM 675 C C . ASP A 1 96 ? 0.552 13.219 -79.685 1.00 15.61 596 ASP A C 1
ATOM 676 O O . ASP A 1 96 ? 0.304 14.255 -80.311 1.00 15.76 596 ASP A O 1
ATOM 681 N N . ALA A 1 107 ? 2.095 22.303 -79.184 1.00 13.87 607 ALA A N 1
ATOM 682 C CA . ALA A 1 107 ? 3.056 21.735 -78.237 1.00 13.98 607 ALA A CA 1
ATOM 683 C C . ALA A 1 107 ? 2.808 20.239 -77.981 1.00 13.63 607 ALA A C 1
ATOM 684 O O . ALA A 1 107 ? 2.285 19.861 -76.943 1.00 13.49 607 ALA A O 1
ATOM 686 N N . PRO A 1 108 ? 3.182 19.383 -78.944 1.00 13.56 608 PRO A N 1
ATOM 687 C CA . PRO A 1 108 ? 2.962 17.939 -78.822 1.00 13.68 608 PRO A CA 1
ATOM 688 C C . PRO A 1 108 ? 3.949 17.207 -77.880 1.00 13.79 608 PRO A C 1
ATOM 689 O O . PRO A 1 108 ? 3.689 16.056 -77.486 1.00 14.10 608 PRO A O 1
ATOM 693 N N . TYR A 1 109 ? 5.057 17.866 -77.540 1.00 13.43 609 TYR A N 1
ATOM 694 C CA . TYR A 1 109 ? 6.137 17.254 -76.760 1.00 13.79 609 TYR A CA 1
ATOM 695 C C . TYR A 1 109 ? 6.109 17.649 -75.297 1.00 13.68 609 TYR A C 1
ATOM 696 O O . TYR A 1 109 ? 6.331 18.813 -74.978 1.00 14.32 609 TYR A O 1
ATOM 705 N N . SER A 1 110 ? 5.864 16.683 -74.414 1.00 14.22 610 SER A N 1
ATOM 706 C CA . SER A 1 110 ? 5.851 16.937 -72.959 1.00 14.52 610 SER A CA 1
ATOM 707 C C . SER A 1 110 ? 6.912 16.154 -72.165 1.00 14.38 610 SER A C 1
ATOM 708 O O . SER A 1 110 ? 7.479 15.166 -72.658 1.00 13.88 610 SER A O 1
ATOM 711 N N . GLU A 1 111 ? 7.202 16.635 -70.960 1.00 13.49 611 GLU A N 1
ATOM 712 C CA . GLU A 1 111 ? 8.080 15.921 -70.043 1.00 13.76 611 GLU A CA 1
ATOM 713 C C . GLU A 1 111 ? 7.418 15.727 -68.690 1.00 13.01 611 GLU A C 1
ATOM 714 O O . GLU A 1 111 ? 6.657 16.572 -68.251 1.00 12.74 611 GLU A O 1
ATOM 720 N N . ASP A 1 112 ? 7.716 14.605 -68.052 1.00 12.60 612 ASP A N 1
ATOM 721 C CA . ASP A 1 112 ? 7.101 14.221 -66.785 1.00 13.03 612 ASP A CA 1
ATOM 722 C C . ASP A 1 112 ? 8.205 13.608 -65.956 1.00 12.76 612 ASP A C 1
ATOM 723 O O . ASP A 1 112 ? 9.173 13.106 -66.509 1.00 12.15 612 ASP A O 1
ATOM 728 N N . TYR A 1 113 ? 8.048 13.606 -64.638 1.00 12.92 613 TYR A N 1
ATOM 729 C CA . TYR A 1 113 ? 9.115 13.198 -63.749 1.00 13.72 613 TYR A CA 1
ATOM 730 C C . TYR A 1 113 ? 8.711 11.883 -63.107 1.00 14.29 613 TYR A C 1
ATOM 731 O O . TYR A 1 113 ? 7.597 11.744 -62.605 1.00 14.19 613 TYR A O 1
ATOM 740 N N . HIS A 1 114 ? 9.624 10.916 -63.139 1.00 14.74 614 HIS A N 1
ATOM 741 C CA . HIS A 1 114 ? 9.346 9.579 -62.637 1.00 14.77 614 HIS A CA 1
ATOM 742 C C . HIS A 1 114 ? 10.403 9.128 -61.647 1.00 14.93 614 HIS A C 1
ATOM 743 O O . HIS A 1 114 ? 11.547 9.559 -61.706 1.00 15.23 614 HIS A O 1
ATOM 750 N N . LEU A 1 115 ? 9.983 8.274 -60.724 1.00 14.78 615 LEU A N 1
ATOM 751 C CA . LEU A 1 115 ? 10.889 7.520 -59.892 1.00 14.30 615 LEU A CA 1
ATOM 752 C C . LEU A 1 115 ? 10.733 6.051 -60.275 1.00 14.68 615 LEU A C 1
ATOM 753 O O . LEU A 1 115 ? 9.619 5.484 -60.232 1.00 14.50 615 LEU A O 1
ATOM 758 N N . GLY A 1 116 ? 11.850 5.436 -60.636 1.00 14.30 616 GLY A N 1
ATOM 759 C CA . GLY A 1 116 ? 11.857 4.014 -60.977 1.00 14.38 616 GLY A CA 1
ATOM 760 C C . GLY A 1 116 ? 12.651 3.221 -59.958 1.00 14.25 616 GLY A C 1
ATOM 761 O O . GLY A 1 116 ? 13.651 3.716 -59.424 1.00 13.68 616 GLY A O 1
ATOM 762 N N . LEU A 1 117 ? 12.189 2.008 -59.685 1.00 13.96 617 LEU A N 1
ATOM 763 C CA . LEU A 1 117 ? 12.863 1.078 -58.765 1.00 14.39 617 LEU A CA 1
ATOM 764 C C . LEU A 1 117 ? 13.089 -0.212 -59.526 1.00 14.82 617 LEU A C 1
ATOM 765 O O . LEU A 1 117 ? 12.195 -0.656 -60.249 1.00 15.02 617 LEU A O 1
ATOM 770 N N . TRP A 1 118 ? 14.277 -0.797 -59.377 1.00 14.93 618 TRP A N 1
ATOM 771 C CA . TRP A 1 118 ? 14.561 -2.120 -59.935 1.00 15.11 618 TRP A CA 1
ATOM 772 C C . TRP A 1 118 ? 15.134 -2.979 -58.825 1.00 15.05 618 TRP A C 1
ATOM 773 O O . TRP A 1 118 ? 16.078 -2.564 -58.145 1.00 16.13 618 TRP A O 1
ATOM 784 N N . VAL A 1 119 ? 14.559 -4.163 -58.648 1.00 15.07 619 VAL A N 1
ATOM 785 C CA . VAL A 1 119 ? 15.027 -5.133 -57.642 1.00 15.00 619 VAL A CA 1
ATOM 786 C C . VAL A 1 119 ? 15.219 -6.463 -58.352 1.00 15.33 619 VAL A C 1
ATOM 787 O O . VAL A 1 119 ? 14.260 -6.974 -58.956 1.00 15.53 619 VAL A O 1
ATOM 791 N N . THR A 1 120 ? 16.435 -7.018 -58.300 1.00 14.97 620 THR A N 1
ATOM 792 C CA . THR A 1 120 ? 16.675 -8.334 -58.895 1.00 15.22 620 THR A CA 1
ATOM 793 C C . THR A 1 120 ? 16.365 -9.420 -57.887 1.00 14.72 620 THR A C 1
ATOM 794 O O . THR A 1 120 ? 16.533 -9.225 -56.689 1.00 14.60 620 THR A O 1
ATOM 798 N N . GLY A 1 121 ? 15.911 -10.555 -58.400 1.00 14.35 621 GLY A N 1
ATOM 799 C CA . GLY A 1 121 ? 15.558 -11.697 -57.586 1.00 14.40 621 GLY A CA 1
ATOM 800 C C . GLY A 1 121 ? 16.340 -12.904 -58.040 1.00 14.38 621 GLY A C 1
ATOM 801 O O . GLY A 1 121 ? 17.508 -12.778 -58.417 1.00 14.56 621 GLY A O 1
ATOM 802 N N . LYS A 1 122 ? 15.687 -14.067 -58.007 1.00 14.13 622 LYS A N 1
ATOM 803 C CA . LYS A 1 122 ? 16.320 -15.350 -58.349 1.00 14.04 622 LYS A CA 1
ATOM 804 C C . LYS A 1 122 ? 16.718 -15.422 -59.821 1.00 13.69 622 LYS A C 1
ATOM 805 O O . LYS A 1 122 ? 16.179 -14.687 -60.657 1.00 14.11 622 LYS A O 1
ATOM 824 N N . VAL A 1 124 ? 16.744 -16.764 -63.498 1.00 12.24 624 VAL A N 1
ATOM 825 C CA . VAL A 1 124 ? 15.681 -17.339 -64.328 1.00 11.43 624 VAL A CA 1
ATOM 826 C C . VAL A 1 124 ? 15.996 -18.826 -64.566 1.00 11.11 624 VAL A C 1
ATOM 827 O O . VAL A 1 124 ? 17.053 -19.152 -65.104 1.00 10.36 624 VAL A O 1
ATOM 831 N N . SER A 1 125 ? 15.102 -19.714 -64.125 1.00 11.19 625 SER A N 1
ATOM 832 C CA . SER A 1 125 ? 15.239 -21.158 -64.369 1.00 11.59 625 SER A CA 1
ATOM 833 C C . SER A 1 125 ? 13.904 -21.820 -64.680 1.00 11.65 625 SER A C 1
ATOM 834 O O . SER A 1 125 ? 12.843 -21.224 -64.508 1.00 12.50 625 SER A O 1
ATOM 837 N N . ASN A 1 126 ? 13.970 -23.068 -65.128 1.00 11.89 626 ASN A N 1
ATOM 838 C CA . ASN A 1 126 ? 12.779 -23.877 -65.375 1.00 11.78 626 ASN A CA 1
ATOM 839 C C . ASN A 1 126 ? 12.375 -24.718 -64.154 1.00 11.52 626 ASN A C 1
ATOM 840 O O . ASN A 1 126 ? 11.856 -25.824 -64.302 1.00 11.32 626 ASN A O 1
ATOM 845 N N . SER A 1 127 ? 12.602 -24.186 -62.953 1.00 11.31 627 SER A N 1
ATOM 846 C CA . SER A 1 127 ? 12.410 -24.954 -61.721 1.00 11.02 627 SER A CA 1
ATOM 847 C C . SER A 1 127 ? 11.175 -24.552 -60.913 1.00 10.54 627 SER A C 1
ATOM 848 O O . SER A 1 127 ? 10.666 -23.439 -61.061 1.00 10.58 627 SER A O 1
ATOM 851 N N . TRP A 1 128 ? 10.695 -25.465 -60.066 1.00 9.48 628 TRP A N 1
ATOM 852 C CA . TRP A 1 128 ? 9.550 -25.186 -59.210 1.00 8.83 628 TRP A CA 1
ATOM 853 C C . TRP A 1 128 ? 9.921 -24.208 -58.099 1.00 8.82 628 TRP A C 1
ATOM 854 O O . TRP A 1 128 ? 9.133 -23.321 -57.755 1.00 9.31 628 TRP A O 1
ATOM 865 N N . GLU A 1 133 ? 6.213 -15.575 -58.278 1.00 19.31 633 GLU A N 1
ATOM 866 C CA . GLU A 1 133 ? 6.223 -14.142 -58.624 1.00 19.43 633 GLU A CA 1
ATOM 867 C C . GLU A 1 133 ? 5.354 -13.333 -57.668 1.00 19.60 633 GLU A C 1
ATOM 868 O O . GLU A 1 133 ? 5.540 -12.124 -57.501 1.00 19.68 633 GLU A O 1
ATOM 874 N N . ASN A 1 134 ? 4.393 -14.028 -57.071 1.00 19.65 634 ASN A N 1
ATOM 875 C CA . ASN A 1 134 ? 3.442 -13.479 -56.121 1.00 19.79 634 ASN A CA 1
ATOM 876 C C . ASN A 1 134 ? 4.114 -12.782 -54.945 1.00 19.50 634 ASN A C 1
ATOM 877 O O . ASN A 1 134 ? 3.771 -11.648 -54.600 1.00 19.67 634 ASN A O 1
ATOM 882 N N . THR A 1 135 ? 5.075 -13.473 -54.339 1.00 19.04 635 THR A N 1
ATOM 883 C CA . THR A 1 135 ? 5.711 -13.022 -53.106 1.00 18.52 635 THR A CA 1
ATOM 884 C C . THR A 1 135 ? 6.728 -11.889 -53.321 1.00 18.25 635 THR A C 1
ATOM 885 O O . THR A 1 135 ? 6.896 -11.024 -52.451 1.00 18.25 635 THR A O 1
ATOM 889 N N . SER A 1 136 ? 7.376 -11.870 -54.484 1.00 17.61 636 SER A N 1
ATOM 890 C CA . SER A 1 136 ? 8.284 -10.770 -54.817 1.00 17.13 636 SER A CA 1
ATOM 891 C C . SER A 1 136 ? 7.565 -9.454 -55.173 1.00 16.34 636 SER A C 1
ATOM 892 O O . SER A 1 136 ? 8.091 -8.373 -54.886 1.00 16.10 636 SER A O 1
ATOM 895 N N . VAL A 1 137 ? 6.375 -9.542 -55.778 1.00 15.56 637 VAL A N 1
ATOM 896 C CA . VAL A 1 137 ? 5.530 -8.349 -55.988 1.00 15.22 637 VAL A CA 1
ATOM 897 C C . VAL A 1 137 ? 5.200 -7.717 -54.638 1.00 15.20 637 VAL A C 1
ATOM 898 O O . VAL A 1 137 ? 5.107 -6.494 -54.524 1.00 15.07 637 VAL A O 1
ATOM 902 N N . TYR A 1 138 ? 5.036 -8.551 -53.613 1.00 15.06 638 TYR A N 1
ATOM 903 C CA . TYR A 1 138 ? 4.648 -8.032 -52.312 1.00 15.24 638 TYR A CA 1
ATOM 904 C C . TYR A 1 138 ? 5.829 -7.522 -51.486 1.00 14.96 638 TYR A C 1
ATOM 905 O O . TYR A 1 138 ? 5.655 -6.678 -50.614 1.00 14.55 638 TYR A O 1
ATOM 914 N N . GLU A 1 139 ? 7.028 -8.001 -51.797 1.00 15.24 639 GLU A N 1
ATOM 915 C CA . GLU A 1 139 ? 8.252 -7.376 -51.279 1.00 15.62 639 GLU A CA 1
ATOM 916 C C . GLU A 1 139 ? 8.475 -6.019 -51.952 1.00 15.90 639 GLU A C 1
ATOM 917 O O . GLU A 1 139 ? 8.796 -5.026 -51.292 1.00 16.22 639 GLU A O 1
ATOM 919 N N . LEU A 1 140 ? 8.295 -5.971 -53.271 1.00 15.91 640 LEU A N 1
ATOM 920 C CA . LEU A 1 140 ? 8.374 -4.706 -54.002 1.00 15.96 640 LEU A CA 1
ATOM 921 C C . LEU A 1 140 ? 7.309 -3.712 -53.528 1.00 15.77 640 LEU A C 1
ATOM 922 O O . LEU A 1 140 ? 7.580 -2.523 -53.406 1.00 15.40 640 LEU A O 1
ATOM 927 N N . LYS A 1 141 ? 6.107 -4.213 -53.246 1.00 15.60 641 LYS A N 1
ATOM 928 C CA . LYS A 1 141 ? 4.999 -3.385 -52.762 1.00 15.90 641 LYS A CA 1
ATOM 929 C C . LYS A 1 141 ? 5.319 -2.758 -51.406 1.00 16.15 641 LYS A C 1
ATOM 930 O O . LYS A 1 141 ? 4.866 -1.653 -51.097 1.00 16.41 641 LYS A O 1
ATOM 936 N N . ALA A 1 142 ? 6.102 -3.460 -50.598 1.00 16.34 642 ALA A N 1
ATOM 937 C CA . ALA A 1 142 ? 6.480 -2.942 -49.281 1.00 16.55 642 ALA A CA 1
ATOM 938 C C . ALA A 1 142 ? 7.384 -1.721 -49.448 1.00 16.35 642 ALA A C 1
ATOM 939 O O . ALA A 1 142 ? 7.252 -0.735 -48.715 1.00 16.66 642 ALA A O 1
ATOM 941 N N . TYR A 1 143 ? 8.295 -1.763 -50.417 1.00 16.34 643 TYR A N 1
ATOM 942 C CA . TYR A 1 143 ? 9.158 -0.596 -50.641 1.00 15.93 643 TYR A CA 1
ATOM 943 C C . TYR A 1 143 ? 8.288 0.587 -51.076 1.00 15.71 643 TYR A C 1
ATOM 944 O O . TYR A 1 143 ? 8.456 1.715 -50.577 1.00 15.57 643 TYR A O 1
ATOM 953 N N . VAL A 1 144 ? 7.343 0.321 -51.977 1.00 14.90 644 VAL A N 1
ATOM 954 C CA . VAL A 1 144 ? 6.464 1.366 -52.497 1.00 14.49 644 VAL A CA 1
ATOM 955 C C . VAL A 1 144 ? 5.593 1.971 -51.393 1.00 14.64 644 VAL A C 1
ATOM 956 O O . VAL A 1 144 ? 5.551 3.183 -51.234 1.00 14.82 644 VAL A O 1
ATOM 960 N N . GLU A 1 145 ? 4.923 1.130 -50.616 1.00 14.95 645 GLU A N 1
ATOM 961 C CA . GLU A 1 145 ? 4.200 1.598 -49.425 1.00 15.17 645 GLU A CA 1
ATOM 962 C C . GLU A 1 145 ? 5.057 2.554 -48.566 1.00 15.39 645 GLU A C 1
ATOM 963 O O . GLU A 1 145 ? 4.596 3.632 -48.200 1.00 15.66 645 GLU A O 1
ATOM 969 N N . ASN A 1 146 ? 6.296 2.164 -48.264 1.00 15.28 646 ASN A N 1
ATOM 970 C CA . ASN A 1 146 ? 7.160 3.010 -47.455 1.00 15.95 646 ASN A CA 1
ATOM 971 C C . ASN A 1 146 ? 7.534 4.323 -48.113 1.00 15.60 646 ASN A C 1
ATOM 972 O O . ASN A 1 146 ? 7.669 5.338 -47.430 1.00 16.05 646 ASN A O 1
ATOM 977 N N . ILE A 1 147 ? 7.659 4.316 -49.435 1.00 15.48 647 ILE A N 1
ATOM 978 C CA . ILE A 1 147 ? 7.734 5.562 -50.185 1.00 14.94 647 ILE A CA 1
ATOM 979 C C . ILE A 1 147 ? 6.450 6.375 -50.019 1.00 14.94 647 ILE A C 1
ATOM 980 O O . ILE A 1 147 ? 6.508 7.578 -49.723 1.00 15.28 647 ILE A O 1
ATOM 985 N N . PHE A 1 148 ? 5.299 5.731 -50.171 1.00 14.48 648 PHE A N 1
ATOM 986 C CA . PHE A 1 148 ? 4.048 6.452 -50.070 1.00 14.61 648 PHE A CA 1
ATOM 987 C C . PHE A 1 148 ? 3.903 7.081 -48.677 1.00 15.23 648 PHE A C 1
ATOM 988 O O . PHE A 1 148 ? 3.400 8.195 -48.537 1.00 15.12 648 PHE A O 1
ATOM 996 N N . LYS A 1 149 ? 4.340 6.365 -47.647 1.00 15.67 649 LYS A N 1
ATOM 997 C CA . LYS A 1 149 ? 4.184 6.863 -46.275 1.00 16.41 649 LYS A CA 1
ATOM 998 C C . LYS A 1 149 ? 5.080 8.074 -46.089 1.00 16.64 649 LYS A C 1
ATOM 999 O O . LYS A 1 149 ? 4.635 9.100 -45.562 1.00 16.81 649 LYS A O 1
ATOM 1005 N N . ARG A 1 150 ? 6.319 7.968 -46.571 1.00 16.43 650 ARG A N 1
ATOM 1006 C CA . ARG A 1 150 ? 7.265 9.099 -46.535 1.00 16.27 650 ARG A CA 1
ATOM 1007 C C . ARG A 1 150 ? 6.714 10.304 -47.296 1.00 16.23 650 ARG A C 1
ATOM 1008 O O . ARG A 1 150 ? 7.096 11.426 -47.007 1.00 17.33 650 ARG A O 1
ATOM 1016 N N . LEU A 1 151 ? 5.798 10.076 -48.242 1.00 15.87 651 LEU A N 1
ATOM 1017 C CA . LEU A 1 151 ? 5.181 11.163 -49.013 1.00 15.58 651 LEU A CA 1
ATOM 1018 C C . LEU A 1 151 ? 3.899 11.653 -48.354 1.00 15.96 651 LEU A C 1
ATOM 1019 O O . LEU A 1 151 ? 3.205 12.529 -48.885 1.00 15.81 651 LEU A O 1
ATOM 1024 N N . GLY A 1 152 ? 3.595 11.082 -47.194 1.00 16.33 652 GLY A N 1
ATOM 1025 C CA . GLY A 1 152 ? 2.381 11.411 -46.456 1.00 16.97 652 GLY A CA 1
ATOM 1026 C C . GLY A 1 152 ? 1.124 11.090 -47.248 1.00 17.30 652 GLY A C 1
ATOM 1027 O O . GLY A 1 152 ? 0.136 11.816 -47.152 1.00 17.72 652 GLY A O 1
ATOM 1028 N N . LEU A 1 153 ? 1.155 10.005 -48.025 1.00 16.81 653 LEU A N 1
ATOM 1029 C CA . LEU A 1 153 ? 0.001 9.613 -48.834 1.00 16.79 653 LEU A CA 1
ATOM 1030 C C . LEU A 1 153 ? -1.047 8.858 -48.021 1.00 15.87 653 LEU A C 1
ATOM 1031 O O . LEU A 1 153 ? -0.696 8.066 -47.153 1.00 15.86 653 LEU A O 1
ATOM 1036 N N . ASP A 1 154 ? -2.326 9.100 -48.326 1.00 15.02 654 ASP A N 1
ATOM 1037 C CA . ASP A 1 154 ? -3.448 8.377 -47.715 1.00 14.04 654 ASP A CA 1
ATOM 1038 C C . ASP A 1 154 ? -3.638 7.039 -48.381 1.00 13.52 654 ASP A C 1
ATOM 1039 O O . ASP A 1 154 ? -4.287 6.962 -49.427 1.00 13.58 654 ASP A O 1
ATOM 1044 N N . LEU A 1 155 ? -3.126 5.976 -47.765 1.00 13.10 655 LEU A N 1
ATOM 1045 C CA . LEU A 1 155 ? -3.139 4.661 -48.420 1.00 13.13 655 LEU A CA 1
ATOM 1046 C C . LEU A 1 155 ? -4.568 4.201 -48.762 1.00 13.35 655 LEU A C 1
ATOM 1047 O O . LEU A 1 155 ? -4.803 3.564 -49.783 1.00 12.26 655 LEU A O 1
ATOM 1052 N N . HIS A 1 156 ? -5.519 4.621 -47.931 1.00 13.66 656 HIS A N 1
ATOM 1053 C CA . HIS A 1 156 ? -6.915 4.235 -48.073 1.00 14.31 656 HIS A CA 1
ATOM 1054 C C . HIS A 1 156 ? -7.606 4.853 -49.265 1.00 14.21 656 HIS A C 1
ATOM 1055 O O . HIS A 1 156 ? -8.632 4.344 -49.688 1.00 13.85 656 HIS A O 1
ATOM 1062 N N . SER A 1 157 ? -7.041 5.945 -49.795 1.00 14.71 657 SER A N 1
ATOM 1063 C CA . SER A 1 157 ? -7.566 6.619 -50.983 1.00 15.22 657 SER A CA 1
ATOM 1064 C C . SER A 1 157 ? -7.178 5.951 -52.311 1.00 15.23 657 SER A C 1
ATOM 1065 O O . SER A 1 157 ? -7.654 6.364 -53.373 1.00 15.85 657 SER A O 1
ATOM 1068 N N . LEU A 1 158 ? -6.313 4.940 -52.263 1.00 14.66 658 LEU A N 1
ATOM 1069 C CA . LEU A 1 158 ? -5.791 4.338 -53.491 1.00 14.79 658 LEU A CA 1
ATOM 1070 C C . LEU A 1 158 ? -6.665 3.197 -53.994 1.00 15.03 658 LEU A C 1
ATOM 1071 O O . LEU A 1 158 ? -7.256 2.454 -53.196 1.00 15.49 658 LEU A O 1
ATOM 1076 N N . VAL A 1 159 ? -6.734 3.057 -55.316 1.00 14.53 659 VAL A N 1
ATOM 1077 C CA . VAL A 1 159 ? -7.399 1.933 -55.959 1.00 14.02 659 VAL A CA 1
ATOM 1078 C C . VAL A 1 159 ? -6.350 1.071 -56.670 1.00 13.78 659 VAL A C 1
ATOM 1079 O O . VAL A 1 159 ? -5.681 1.530 -57.614 1.00 13.50 659 VAL A O 1
ATOM 1083 N N . VAL A 1 160 ? -6.205 -0.162 -56.190 1.00 13.36 660 VAL A N 1
ATOM 1084 C CA . VAL A 1 160 ? -5.265 -1.136 -56.734 1.00 14.03 660 VAL A CA 1
ATOM 1085 C C . VAL A 1 160 ? -5.946 -2.027 -57.798 1.00 14.43 660 VAL A C 1
ATOM 1086 O O . VAL A 1 160 ? -7.064 -2.516 -57.592 1.00 14.18 660 VAL A O 1
ATOM 1090 N N . GLY A 1 161 ? -5.271 -2.196 -58.936 1.00 14.44 661 GLY A N 1
ATOM 1091 C CA . GLY A 1 161 ? -5.783 -3.006 -60.050 1.00 14.75 661 GLY A CA 1
ATOM 1092 C C . GLY A 1 161 ? -4.742 -4.041 -60.456 1.00 14.67 661 GLY A C 1
ATOM 1093 O O . GLY A 1 161 ? -3.557 -3.912 -60.105 1.00 13.81 661 GLY A O 1
ATOM 1094 N N . ASN A 1 162 ? -5.181 -5.075 -61.168 1.00 14.71 662 ASN A N 1
ATOM 1095 C CA . ASN A 1 162 ? -4.264 -6.081 -61.701 1.00 15.40 662 ASN A CA 1
ATOM 1096 C C . ASN A 1 162 ? -3.790 -5.684 -63.096 1.00 15.54 662 ASN A C 1
ATOM 1097 O O . ASN A 1 162 ? -4.462 -4.913 -63.797 1.00 14.74 662 ASN A O 1
ATOM 1102 N N . LEU A 1 163 ? -2.629 -6.204 -63.491 1.00 15.80 663 LEU A N 1
ATOM 1103 C CA . LEU A 1 163 ? -2.036 -5.853 -64.775 1.00 16.18 663 LEU A CA 1
ATOM 1104 C C . LEU A 1 163 ? -1.052 -6.909 -65.210 1.00 16.29 663 LEU A C 1
ATOM 1105 O O . LEU A 1 163 ? -0.163 -7.300 -64.437 1.00 16.04 663 LEU A O 1
ATOM 1110 N N . SER A 1 164 ? -1.228 -7.374 -66.446 1.00 16.19 664 SER A N 1
ATOM 1111 C CA . SER A 1 164 ? -0.171 -8.073 -67.174 1.00 16.04 664 SER A CA 1
ATOM 1112 C C . SER A 1 164 ? -0.151 -7.500 -68.573 1.00 15.63 664 SER A C 1
ATOM 1113 O O . SER A 1 164 ? -1.192 -7.379 -69.212 1.00 15.65 664 SER A O 1
ATOM 1116 N N . ASP A 1 165 ? 1.024 -7.100 -69.030 1.00 15.29 665 ASP A N 1
ATOM 1117 C CA . ASP A 1 165 ? 1.149 -6.510 -70.358 1.00 15.42 665 ASP A CA 1
ATOM 1118 C C . ASP A 1 165 ? 2.511 -6.824 -70.975 1.00 15.13 665 ASP A C 1
ATOM 1119 O O . ASP A 1 165 ? 3.235 -7.678 -70.472 1.00 15.28 665 ASP A O 1
ATOM 1124 N N . ASP A 1 166 ? 2.857 -6.134 -72.057 1.00 15.30 666 ASP A N 1
ATOM 1125 C CA . ASP A 1 166 ? 4.159 -6.305 -72.693 1.00 15.52 666 ASP A CA 1
ATOM 1126 C C . ASP A 1 166 ? 5.361 -5.968 -71.768 1.00 15.36 666 ASP A C 1
ATOM 1127 O O . ASP A 1 166 ? 6.485 -6.356 -72.084 1.00 15.55 666 ASP A O 1
ATOM 1132 N N . ILE A 1 167 ? 5.133 -5.260 -70.650 1.00 14.62 667 ILE A N 1
ATOM 1133 C CA . ILE A 1 167 ? 6.222 -4.924 -69.706 1.00 14.57 667 ILE A CA 1
ATOM 1134 C C . ILE A 1 167 ? 6.269 -5.906 -68.536 1.00 14.51 667 ILE A C 1
ATOM 1135 O O . ILE A 1 167 ? 7.344 -6.351 -68.137 1.00 14.36 667 ILE A O 1
ATOM 1140 N N . TYR A 1 168 ? 5.095 -6.214 -67.983 1.00 14.54 668 TYR A N 1
ATOM 1141 C CA . TYR A 1 168 ? 4.968 -7.036 -66.779 1.00 14.48 668 TYR A CA 1
ATOM 1142 C C . TYR A 1 168 ? 4.165 -8.288 -67.038 1.00 14.23 668 TYR A C 1
ATOM 1143 O O . TYR A 1 168 ? 3.070 -8.217 -67.587 1.00 14.65 668 TYR A O 1
ATOM 1152 N N . SER A 1 169 ? 4.671 -9.432 -66.616 1.00 14.22 669 SER A N 1
ATOM 1153 C CA . SER A 1 169 ? 3.863 -10.645 -66.680 1.00 14.08 669 SER A CA 1
ATOM 1154 C C . SER A 1 169 ? 2.792 -10.555 -65.582 1.00 14.34 669 SER A C 1
ATOM 1155 O O . SER A 1 169 ? 1.644 -10.933 -65.803 1.00 13.92 669 SER A O 1
ATOM 1158 N N . THR A 1 170 ? 3.182 -10.013 -64.424 1.00 14.84 670 THR A N 1
ATOM 1159 C CA . THR A 1 170 ? 2.281 -9.811 -63.282 1.00 15.23 670 THR A CA 1
ATOM 1160 C C . THR A 1 170 ? 2.586 -8.475 -62.608 1.00 15.22 670 THR A C 1
ATOM 1161 O O . THR A 1 170 ? 3.735 -8.228 -62.202 1.00 15.78 670 THR A O 1
ATOM 1165 N N . ALA A 1 171 ? 1.565 -7.617 -62.461 1.00 14.99 671 ALA A N 1
ATOM 1166 C CA . ALA A 1 171 ? 1.774 -6.290 -61.877 1.00 14.45 671 ALA A CA 1
ATOM 1167 C C . ALA A 1 171 ? 0.519 -5.681 -61.246 1.00 14.39 671 ALA A C 1
ATOM 1168 O O . ALA A 1 171 ? -0.606 -6.092 -61.522 1.00 13.91 671 ALA A O 1
ATOM 1170 N N . LEU A 1 172 ? 0.743 -4.681 -60.406 1.00 14.34 672 LEU A N 1
ATOM 1171 C CA . LEU A 1 172 ? -0.340 -3.923 -59.806 1.00 14.03 672 LEU A CA 1
ATOM 1172 C C . LEU A 1 172 ? -0.274 -2.454 -60.230 1.00 14.21 672 LEU A C 1
ATOM 1173 O O . LEU A 1 172 ? 0.822 -1.859 -60.359 1.00 13.40 672 LEU A O 1
ATOM 1178 N N . THR A 1 173 ? -1.454 -1.882 -60.464 1.00 14.24 673 THR A N 1
ATOM 1179 C CA . THR A 1 173 ? -1.585 -0.476 -60.802 1.00 14.51 673 THR A CA 1
ATOM 1180 C C . THR A 1 173 ? -2.173 0.215 -59.594 1.00 14.74 673 THR A C 1
ATOM 1181 O O . THR A 1 173 ? -3.010 -0.358 -58.890 1.00 15.03 673 THR A O 1
ATOM 1185 N N . VAL A 1 174 ? -1.724 1.441 -59.361 1.00 14.82 674 VAL A N 1
ATOM 1186 C CA . VAL A 1 174 ? -2.207 2.271 -58.267 1.00 14.45 674 VAL A CA 1
ATOM 1187 C C . VAL A 1 174 ? -2.804 3.531 -58.901 1.00 14.21 674 VAL A C 1
ATOM 1188 O O . VAL A 1 174 ? -2.087 4.334 -59.513 1.00 14.17 674 VAL A O 1
ATOM 1192 N N . ASN A 1 175 ? -4.110 3.689 -58.749 1.00 13.45 675 ASN A N 1
ATOM 1193 C CA . ASN A 1 175 ? -4.857 4.790 -59.318 1.00 13.62 675 ASN A CA 1
ATOM 1194 C C . ASN A 1 175 ? -5.536 5.609 -58.221 1.00 13.77 675 ASN A C 1
ATOM 1195 O O . ASN A 1 175 ? -5.752 5.106 -57.109 1.00 13.89 675 ASN A O 1
ATOM 1200 N N . THR A 1 176 ? -5.872 6.859 -58.515 1.00 13.69 676 THR A N 1
ATOM 1201 C CA . THR A 1 176 ? -6.768 7.622 -57.647 1.00 14.19 676 THR A CA 1
ATOM 1202 C C . THR A 1 176 ? -8.161 7.038 -57.817 1.00 14.23 676 THR A C 1
ATOM 1203 O O . THR A 1 176 ? -8.386 6.197 -58.688 1.00 13.55 676 THR A O 1
ATOM 1207 N N . LYS A 1 177 ? -9.102 7.479 -56.995 1.00 14.19 677 LYS A N 1
ATOM 1208 C CA . LYS A 1 177 ? -10.486 7.060 -57.166 1.00 13.98 677 LYS A CA 1
ATOM 1209 C C . LYS A 1 177 ? -11.115 7.650 -58.442 1.00 14.11 677 LYS A C 1
ATOM 1210 O O . LYS A 1 177 ? -12.108 7.118 -58.948 1.00 13.52 677 LYS A O 1
ATOM 1216 N N . GLY A 1 178 ? -10.530 8.741 -58.950 1.00 14.16 678 GLY A N 1
ATOM 1217 C CA . GLY A 1 178 ? -10.906 9.298 -60.254 1.00 14.51 678 GLY A CA 1
ATOM 1218 C C . GLY A 1 178 ? -10.345 8.483 -61.418 1.00 15.04 678 GLY A C 1
ATOM 1219 O O . GLY A 1 178 ? -10.794 8.614 -62.554 1.00 14.95 678 GLY A O 1
ATOM 1220 N N . GLY A 1 179 ? -9.343 7.651 -61.129 1.00 15.09 679 GLY A N 1
ATOM 1221 C CA . GLY A 1 179 ? -8.737 6.785 -62.127 1.00 15.41 679 GLY A CA 1
ATOM 1222 C C . GLY A 1 179 ? -7.427 7.297 -62.700 1.00 15.33 679 GLY A C 1
ATOM 1223 O O . GLY A 1 179 ? -6.976 6.796 -63.714 1.00 15.74 679 GLY A O 1
ATOM 1224 N N . LYS A 1 180 ? -6.827 8.296 -62.059 1.00 14.79 680 LYS A N 1
ATOM 1225 C CA . LYS A 1 180 ? -5.521 8.785 -62.466 1.00 14.76 680 LYS A CA 1
ATOM 1226 C C . LYS A 1 180 ? -4.425 7.809 -61.983 1.00 14.19 680 LYS A C 1
ATOM 1227 O O . LYS A 1 180 ? -4.441 7.375 -60.848 1.00 14.34 680 LYS A O 1
ATOM 1233 N N . ARG A 1 181 ? -3.487 7.459 -62.851 1.00 14.19 681 ARG A N 1
ATOM 1234 C CA . ARG A 1 181 ? -2.407 6.522 -62.499 1.00 14.27 681 ARG A CA 1
ATOM 1235 C C . ARG A 1 181 ? -1.328 7.169 -61.634 1.00 14.16 681 ARG A C 1
ATOM 1236 O O . ARG A 1 181 ? -0.755 8.195 -62.009 1.00 13.95 681 ARG A O 1
ATOM 1244 N N . LEU A 1 182 ? -1.031 6.559 -60.489 1.00 13.92 682 LEU A N 1
ATOM 1245 C CA . LEU A 1 182 ? -0.001 7.093 -59.589 1.00 14.07 682 LEU A CA 1
ATOM 1246 C C . LEU A 1 182 ? 1.247 6.236 -59.559 1.00 14.16 682 LEU A C 1
ATOM 1247 O O . LEU A 1 182 ? 2.330 6.749 -59.295 1.00 13.74 682 LEU A O 1
ATOM 1252 N N . ALA A 1 183 ? 1.084 4.923 -59.774 1.00 14.21 683 ALA A N 1
ATOM 1253 C CA . ALA A 1 183 ? 2.208 3.976 -59.780 1.00 13.76 683 ALA A CA 1
ATOM 1254 C C . ALA A 1 183 ? 1.850 2.664 -60.436 1.00 14.37 683 ALA A C 1
ATOM 1255 O O . ALA A 1 183 ? 0.682 2.285 -60.532 1.00 14.54 683 ALA A O 1
ATOM 1257 N N . THR A 1 184 ? 2.887 1.971 -60.876 1.00 14.24 684 THR A N 1
ATOM 1258 C CA . THR A 1 184 ? 2.755 0.668 -61.476 1.00 14.32 684 THR A CA 1
ATOM 1259 C C . THR A 1 184 ? 3.990 -0.076 -61.058 1.00 13.70 684 THR A C 1
ATOM 1260 O O . THR A 1 184 ? 5.103 0.464 -61.124 1.00 13.49 684 THR A O 1
ATOM 1264 N N . PHE A 1 185 ? 3.799 -1.308 -60.621 1.00 13.75 685 PHE A N 1
ATOM 1265 C CA . PHE A 1 185 ? 4.911 -2.131 -60.195 1.00 14.02 685 PHE A CA 1
ATOM 1266 C C . PHE A 1 185 ? 4.610 -3.616 -60.287 1.00 14.66 685 PHE A C 1
ATOM 1267 O O . PHE A 1 185 ? 3.478 -4.049 -60.088 1.00 14.91 685 PHE A O 1
ATOM 1275 N N . GLY A 1 186 ? 5.643 -4.390 -60.608 1.00 15.04 686 GLY A N 1
ATOM 1276 C CA . GLY A 1 186 ? 5.521 -5.836 -60.638 1.00 15.32 686 GLY A CA 1
ATOM 1277 C C . GLY A 1 186 ? 6.723 -6.538 -61.242 1.00 15.51 686 GLY A C 1
ATOM 1278 O O . GLY A 1 186 ? 7.872 -6.073 -61.119 1.00 15.67 686 GLY A O 1
ATOM 1279 N N . VAL A 1 187 ? 6.441 -7.658 -61.892 1.00 15.14 687 VAL A N 1
ATOM 1280 C CA . VAL A 1 187 ? 7.464 -8.547 -62.412 1.00 15.34 687 VAL A CA 1
ATOM 1281 C C . VAL A 1 187 ? 7.625 -8.354 -63.925 1.00 14.89 687 VAL A C 1
ATOM 1282 O O . VAL A 1 187 ? 6.666 -8.460 -64.674 1.00 14.54 687 VAL A O 1
ATOM 1286 N N . VAL A 1 188 ? 8.853 -8.100 -64.355 1.00 14.79 688 VAL A N 1
ATOM 1287 C CA . VAL A 1 188 ? 9.144 -7.852 -65.756 1.00 15.37 688 VAL A CA 1
ATOM 1288 C C . VAL A 1 188 ? 9.048 -9.165 -66.532 1.00 16.00 688 VAL A C 1
ATOM 1289 O O . VAL A 1 188 ? 9.537 -10.196 -66.035 1.00 16.05 688 VAL A O 1
ATOM 1293 N N . THR A 1 189 ? 8.417 -9.140 -67.720 1.00 16.10 689 THR A N 1
ATOM 1294 C CA . THR A 1 189 ? 8.277 -10.353 -68.558 1.00 16.89 689 THR A CA 1
ATOM 1295 C C . THR A 1 189 ? 9.637 -10.968 -68.859 1.00 16.78 689 THR A C 1
ATOM 1296 O O . THR A 1 189 ? 10.639 -10.253 -69.006 1.00 17.11 689 THR A O 1
ATOM 1300 N N . LYS A 1 190 ? 9.669 -12.296 -68.940 1.00 16.94 690 LYS A N 1
ATOM 1301 C CA . LYS A 1 190 ? 10.880 -13.026 -69.337 1.00 16.94 690 LYS A CA 1
ATOM 1302 C C . LYS A 1 190 ? 11.362 -12.610 -70.730 1.00 16.78 690 LYS A C 1
ATOM 1303 O O . LYS A 1 190 ? 12.571 -12.483 -70.950 1.00 16.69 690 LYS A O 1
ATOM 1309 N N . LYS A 1 191 ? 10.431 -12.369 -71.656 1.00 16.41 691 LYS A N 1
ATOM 1310 C CA . LYS A 1 191 ? 10.800 -11.829 -72.968 1.00 16.55 691 LYS A CA 1
ATOM 1311 C C . LYS A 1 191 ? 11.645 -10.554 -72.854 1.00 16.69 691 LYS A C 1
ATOM 1312 O O . LYS A 1 191 ? 12.647 -10.385 -73.571 1.00 16.98 691 LYS A O 1
ATOM 1326 N N . LEU A 1 193 ? 13.360 -9.462 -70.222 1.00 15.89 693 LEU A N 1
ATOM 1327 C CA . LEU A 1 193 ? 14.630 -9.857 -69.624 1.00 15.77 693 LEU A CA 1
ATOM 1328 C C . LEU A 1 193 ? 15.579 -10.407 -70.702 1.00 16.00 693 LEU A C 1
ATOM 1329 O O . LEU A 1 193 ? 16.736 -10.015 -70.772 1.00 16.43 693 LEU A O 1
ATOM 1334 N N . LYS A 1 194 ? 15.065 -11.295 -71.544 1.00 15.70 694 LYS A N 1
ATOM 1335 C CA . LYS A 1 194 ? 15.814 -11.874 -72.655 1.00 16.06 694 LYS A CA 1
ATOM 1336 C C . LYS A 1 194 ? 16.302 -10.813 -73.638 1.00 16.23 694 LYS A C 1
ATOM 1337 O O . LYS A 1 194 ? 17.460 -10.841 -74.068 1.00 16.55 694 LYS A O 1
ATOM 1343 N N . ALA A 1 195 ? 15.427 -9.873 -73.996 1.00 15.87 695 ALA A N 1
ATOM 1344 C CA . ALA A 1 195 ? 15.803 -8.777 -74.899 1.00 15.39 695 ALA A CA 1
ATOM 1345 C C . ALA A 1 195 ? 17.000 -7.990 -74.358 1.00 15.13 695 ALA A C 1
ATOM 1346 O O . ALA A 1 195 ? 17.812 -7.490 -75.115 1.00 15.51 695 ALA A O 1
ATOM 1348 N N . PHE A 1 196 ? 17.114 -7.893 -73.045 1.00 14.67 696 PHE A N 1
ATOM 1349 C CA . PHE A 1 196 ? 18.224 -7.140 -72.457 1.00 14.26 696 PHE A CA 1
ATOM 1350 C C . PHE A 1 196 ? 19.429 -7.925 -71.909 1.00 14.49 696 PHE A C 1
ATOM 1351 O O . PHE A 1 196 ? 20.286 -7.350 -71.211 1.00 14.15 696 PHE A O 1
ATOM 1359 N N . ASP A 1 197 ? 19.520 -9.213 -72.261 1.00 15.00 697 ASP A N 1
ATOM 1360 C CA . ASP A 1 197 ? 20.566 -10.116 -71.738 1.00 15.18 697 ASP A CA 1
ATOM 1361 C C . ASP A 1 197 ? 20.571 -10.105 -70.190 1.00 15.43 697 ASP A C 1
ATOM 1362 O O . ASP A 1 197 ? 21.621 -10.062 -69.552 1.00 15.44 697 ASP A O 1
ATOM 1367 N N . VAL A 1 198 ? 19.375 -10.112 -69.597 1.00 15.64 698 VAL A N 1
ATOM 1368 C CA . VAL A 1 198 ? 19.226 -10.145 -68.148 1.00 15.73 698 VAL A CA 1
ATOM 1369 C C . VAL A 1 198 ? 18.800 -11.559 -67.701 1.00 16.06 698 VAL A C 1
ATOM 1370 O O . VAL A 1 198 ? 17.814 -12.114 -68.217 1.00 15.59 698 VAL A O 1
ATOM 1374 N N . ASP A 1 199 ? 19.552 -12.120 -66.745 1.00 16.10 699 ASP A N 1
ATOM 1375 C CA . ASP A 1 199 ? 19.458 -13.534 -66.360 1.00 16.37 699 ASP A CA 1
ATOM 1376 C C . ASP A 1 199 ? 18.790 -13.776 -65.023 1.00 16.14 699 ASP A C 1
ATOM 1377 O O . ASP A 1 199 ? 18.520 -14.927 -64.664 1.00 16.35 699 ASP A O 1
ATOM 1382 N N . ASN A 1 200 ? 18.578 -12.699 -64.270 1.00 15.96 700 ASN A N 1
ATOM 1383 C CA . ASN A 1 200 ? 17.778 -12.747 -63.053 1.00 15.63 700 ASN A CA 1
ATOM 1384 C C . ASN A 1 200 ? 16.437 -12.094 -63.296 1.00 15.30 700 ASN A C 1
ATOM 1385 O O . ASN A 1 200 ? 16.321 -11.151 -64.100 1.00 15.27 700 ASN A O 1
ATOM 1390 N N . GLU A 1 201 ? 15.431 -12.587 -62.586 1.00 14.67 701 GLU A N 1
ATOM 1391 C CA . GLU A 1 201 ? 14.146 -11.905 -62.493 1.00 14.29 701 GLU A CA 1
ATOM 1392 C C . GLU A 1 201 ? 14.358 -10.480 -62.028 1.00 13.58 701 GLU A C 1
ATOM 1393 O O . GLU A 1 201 ? 15.247 -10.218 -61.219 1.00 12.74 701 GLU A O 1
ATOM 1399 N N . VAL A 1 202 ? 13.518 -9.578 -62.532 1.00 13.32 702 VAL A N 1
ATOM 1400 C CA . VAL A 1 202 ? 13.594 -8.161 -62.184 1.00 13.41 702 VAL A CA 1
ATOM 1401 C C . VAL A 1 202 ? 12.239 -7.657 -61.698 1.00 13.53 702 VAL A C 1
ATOM 1402 O O . VAL A 1 202 ? 11.202 -7.977 -62.284 1.00 13.53 702 VAL A O 1
ATOM 1406 N N . TYR A 1 203 ? 12.253 -6.859 -60.634 1.00 13.34 703 TYR A N 1
ATOM 1407 C CA . TYR A 1 203 ? 11.029 -6.342 -60.080 1.00 13.99 703 TYR A CA 1
ATOM 1408 C C . TYR A 1 203 ? 11.083 -4.856 -60.224 1.00 14.26 703 TYR A C 1
ATOM 1409 O O . TYR A 1 203 ? 11.997 -4.204 -59.722 1.00 15.85 703 TYR A O 1
ATOM 1418 N N . TYR A 1 204 ? 10.125 -4.320 -60.967 1.00 14.22 704 TYR A N 1
ATOM 1419 C CA . TYR A 1 204 ? 10.210 -2.947 -61.389 1.00 14.18 704 TYR A CA 1
ATOM 1420 C C . TYR A 1 204 ? 9.012 -2.116 -60.919 1.00 14.00 704 TYR A C 1
ATOM 1421 O O . TYR A 1 204 ? 7.862 -2.537 -61.046 1.00 13.60 704 TYR A O 1
ATOM 1430 N N . ALA A 1 205 ? 9.312 -0.938 -60.376 1.00 12.99 705 ALA A N 1
ATOM 1431 C CA . ALA A 1 205 ? 8.277 0.023 -60.008 1.00 13.08 705 ALA A CA 1
ATOM 1432 C C . ALA A 1 205 ? 8.453 1.336 -60.770 1.00 12.89 705 ALA A C 1
ATOM 1433 O O . ALA A 1 205 ? 9.575 1.797 -60.959 1.00 13.80 705 ALA A O 1
ATOM 1435 N N . ASP A 1 206 ? 7.351 1.943 -61.193 1.00 12.48 706 ASP A N 1
ATOM 1436 C CA . ASP A 1 206 ? 7.405 3.272 -61.827 1.00 12.36 706 ASP A CA 1
ATOM 1437 C C . ASP A 1 206 ? 6.425 4.142 -61.082 1.00 11.68 706 ASP A C 1
ATOM 1438 O O . ASP A 1 206 ? 5.233 3.898 -61.127 1.00 11.39 706 ASP A O 1
ATOM 1443 N N . LEU A 1 207 ? 6.932 5.162 -60.406 1.00 12.37 707 LEU A N 1
ATOM 1444 C CA . LEU A 1 207 ? 6.060 6.055 -59.622 1.00 12.41 707 LEU A CA 1
ATOM 1445 C C . LEU A 1 207 ? 5.972 7.377 -60.366 1.00 11.91 707 LEU A C 1
ATOM 1446 O O . LEU A 1 207 ? 6.992 7.926 -60.735 1.00 12.30 707 LEU A O 1
ATOM 1451 N N . ASN A 1 208 ? 4.750 7.841 -60.626 1.00 12.25 708 ASN A N 1
ATOM 1452 C CA . ASN A 1 208 ? 4.505 9.109 -61.295 1.00 11.81 708 ASN A CA 1
ATOM 1453 C C . ASN A 1 208 ? 4.658 10.224 -60.264 1.00 11.52 708 ASN A C 1
ATOM 1454 O O . ASN A 1 208 ? 3.687 10.648 -59.613 1.00 10.96 708 ASN A O 1
ATOM 1459 N N . TRP A 1 209 ? 5.905 10.647 -60.093 1.00 10.65 709 TRP A N 1
ATOM 1460 C CA . TRP A 1 209 ? 6.313 11.473 -58.971 1.00 11.23 709 TRP A CA 1
ATOM 1461 C C . TRP A 1 209 ? 5.578 12.792 -58.899 1.00 11.46 709 TRP A C 1
ATOM 1462 O O . TRP A 1 209 ? 5.193 13.212 -57.813 1.00 11.64 709 TRP A O 1
ATOM 1473 N N . LYS A 1 210 ? 5.383 13.435 -60.054 1.00 12.00 710 LYS A N 1
ATOM 1474 C CA . LYS A 1 210 ? 4.709 14.733 -60.112 1.00 12.20 710 LYS A CA 1
ATOM 1475 C C . LYS A 1 210 ? 3.280 14.575 -59.613 1.00 12.46 710 LYS A C 1
ATOM 1476 O O . LYS A 1 210 ? 2.801 15.396 -58.832 1.00 12.31 710 LYS A O 1
ATOM 1478 N N . GLU A 1 211 ? 2.621 13.497 -60.051 1.00 12.35 711 GLU A N 1
ATOM 1479 C CA . GLU A 1 211 ? 1.253 13.163 -59.627 1.00 12.49 711 GLU A CA 1
ATOM 1480 C C . GLU A 1 211 ? 1.104 12.920 -58.122 1.00 12.13 711 GLU A C 1
ATOM 1481 O O . GLU A 1 211 ? 0.007 13.020 -57.572 1.00 11.90 711 GLU A O 1
ATOM 1487 N N . LEU A 1 212 ? 2.216 12.607 -57.472 1.00 11.73 712 LEU A N 1
ATOM 1488 C CA . LEU A 1 212 ? 2.241 12.323 -56.049 1.00 11.94 712 LEU A CA 1
ATOM 1489 C C . LEU A 1 212 ? 2.490 13.560 -55.194 1.00 12.35 712 LEU A C 1
ATOM 1490 O O . LEU A 1 212 ? 2.530 13.459 -53.965 1.00 12.85 712 LEU A O 1
ATOM 1503 N N . LYS B 1 5 ? 14.768 27.645 -22.151 1.00 14.64 505 LYS B N 1
ATOM 1504 C CA . LYS B 1 5 ? 14.763 26.159 -22.227 1.00 15.22 505 LYS B CA 1
ATOM 1505 C C . LYS B 1 5 ? 13.513 25.647 -22.926 1.00 15.02 505 LYS B C 1
ATOM 1506 O O . LYS B 1 5 ? 13.600 24.777 -23.810 1.00 15.57 505 LYS B O 1
ATOM 1512 N N . SER B 1 6 ? 12.355 26.162 -22.507 1.00 14.34 506 SER B N 1
ATOM 1513 C CA . SER B 1 6 ? 11.085 25.809 -23.125 1.00 13.88 506 SER B CA 1
ATOM 1514 C C . SER B 1 6 ? 11.180 26.172 -24.584 1.00 14.12 506 SER B C 1
ATOM 1515 O O . SER B 1 6 ? 10.671 25.459 -25.457 1.00 12.93 506 SER B O 1
ATOM 1518 N N . ASN B 1 7 ? 11.843 27.302 -24.837 1.00 14.44 507 ASN B N 1
ATOM 1519 C CA . ASN B 1 7 ? 11.954 27.836 -26.194 1.00 14.71 507 ASN B CA 1
ATOM 1520 C C . ASN B 1 7 ? 12.826 26.946 -27.053 1.00 14.02 507 ASN B C 1
ATOM 1521 O O . ASN B 1 7 ? 12.465 26.645 -28.181 1.00 13.83 507 ASN B O 1
ATOM 1526 N N . LYS B 1 8 ? 13.963 26.524 -26.494 1.00 13.90 508 LYS B N 1
ATOM 1527 C CA . LYS B 1 8 ? 14.860 25.581 -27.143 1.00 14.31 508 LYS B CA 1
ATOM 1528 C C . LYS B 1 8 ? 14.126 24.284 -27.524 1.00 14.25 508 LYS B C 1
ATOM 1529 O O . LYS B 1 8 ? 14.172 23.852 -28.683 1.00 14.37 508 LYS B O 1
ATOM 1535 N N . LEU B 1 9 ? 13.419 23.691 -26.560 1.00 13.99 509 LEU B N 1
ATOM 1536 C CA . LEU B 1 9 ? 12.668 22.448 -26.791 1.00 12.68 509 LEU B CA 1
ATOM 1537 C C . LEU B 1 9 ? 11.528 22.613 -27.768 1.00 12.40 509 LEU B C 1
ATOM 1538 O O . LEU B 1 9 ? 11.279 21.717 -28.560 1.00 12.38 509 LEU B O 1
ATOM 1543 N N . GLN B 1 10 ? 10.816 23.738 -27.710 1.00 12.19 510 GLN B N 1
ATOM 1544 C CA . GLN B 1 10 ? 9.761 23.996 -28.673 1.00 12.83 510 GLN B CA 1
ATOM 1545 C C . GLN B 1 10 ? 10.317 23.958 -30.092 1.00 12.57 510 GLN B C 1
ATOM 1546 O O . GLN B 1 10 ? 9.698 23.387 -30.980 1.00 12.53 510 GLN B O 1
ATOM 1552 N N . ASN B 1 11 ? 11.475 24.588 -30.289 1.00 12.37 511 ASN B N 1
ATOM 1553 C CA . ASN B 1 11 ? 12.122 24.628 -31.591 1.00 12.80 511 ASN B CA 1
ATOM 1554 C C . ASN B 1 11 ? 12.513 23.211 -32.023 1.00 12.61 511 ASN B C 1
ATOM 1555 O O . ASN B 1 11 ? 12.271 22.822 -33.175 1.00 12.59 511 ASN B O 1
ATOM 1560 N N . LEU B 1 12 ? 13.075 22.437 -31.090 1.00 12.14 512 LEU B N 1
ATOM 1561 C CA . LEU B 1 12 ? 13.523 21.078 -31.376 1.00 12.23 512 LEU B CA 1
ATOM 1562 C C . LEU B 1 12 ? 12.330 20.205 -31.797 1.00 12.84 512 LEU B C 1
ATOM 1563 O O . LEU B 1 12 ? 12.407 19.459 -32.778 1.00 12.10 512 LEU B O 1
ATOM 1568 N N . VAL B 1 13 ? 11.220 20.326 -31.068 1.00 12.23 513 VAL B N 1
ATOM 1569 C CA . VAL B 1 13 ? 10.003 19.556 -31.390 1.00 12.62 513 VAL B CA 1
ATOM 1570 C C . VAL B 1 13 ? 9.384 19.963 -32.723 1.00 13.01 513 VAL B C 1
ATOM 1571 O O . VAL B 1 13 ? 8.939 19.098 -33.486 1.00 13.43 513 VAL B O 1
ATOM 1575 N N . ALA B 1 14 ? 9.410 21.267 -33.013 1.00 13.43 514 ALA B N 1
ATOM 1576 C CA . ALA B 1 14 ? 8.938 21.800 -34.286 1.00 14.00 514 ALA B CA 1
ATOM 1577 C C . ALA B 1 14 ? 9.758 21.256 -35.447 1.00 14.63 514 ALA B C 1
ATOM 1578 O O . ALA B 1 14 ? 9.187 20.832 -36.464 1.00 14.66 514 ALA B O 1
ATOM 1580 N N . GLU B 1 15 ? 11.083 21.272 -35.304 1.00 14.29 515 GLU B N 1
ATOM 1581 C CA . GLU B 1 15 ? 11.982 20.755 -36.337 1.00 14.80 515 GLU B CA 1
ATOM 1582 C C . GLU B 1 15 ? 11.734 19.270 -36.579 1.00 15.14 515 GLU B C 1
ATOM 1583 O O . GLU B 1 15 ? 11.732 18.811 -37.731 1.00 14.87 515 GLU B O 1
ATOM 1589 N N . GLN B 1 16 ? 11.514 18.522 -35.494 1.00 15.13 516 GLN B N 1
ATOM 1590 C CA . GLN B 1 16 ? 11.244 17.097 -35.597 1.00 15.24 516 GLN B CA 1
ATOM 1591 C C . GLN B 1 16 ? 9.925 16.822 -36.311 1.00 14.78 516 GLN B C 1
ATOM 1592 O O . GLN B 1 16 ? 9.863 15.971 -37.203 1.00 14.66 516 GLN B O 1
ATOM 1598 N N . LEU B 1 17 ? 8.881 17.558 -35.941 1.00 14.29 517 LEU B N 1
ATOM 1599 C CA . LEU B 1 17 ? 7.578 17.398 -36.576 1.00 13.59 517 LEU B CA 1
ATOM 1600 C C . LEU B 1 17 ? 7.612 17.786 -38.058 1.00 13.72 517 LEU B C 1
ATOM 1601 O O . LEU B 1 17 ? 7.049 17.066 -38.893 1.00 13.60 517 LEU B O 1
ATOM 1606 N N . VAL B 1 18 ? 8.279 18.897 -38.384 1.00 12.73 518 VAL B N 1
ATOM 1607 C CA . VAL B 1 18 ? 8.414 19.337 -39.781 1.00 13.42 518 VAL B CA 1
ATOM 1608 C C . VAL B 1 18 ? 9.166 18.246 -40.546 1.00 13.71 518 VAL B C 1
ATOM 1609 O O . VAL B 1 18 ? 8.778 17.874 -41.641 1.00 13.80 518 VAL B O 1
ATOM 1613 N N . GLY B 1 19 ? 10.211 17.694 -39.928 1.00 14.44 519 GLY B N 1
ATOM 1614 C CA . GLY B 1 19 ? 10.965 16.585 -40.521 1.00 15.17 519 GLY B CA 1
ATOM 1615 C C . GLY B 1 19 ? 10.065 15.394 -40.866 1.00 15.98 519 GLY B C 1
ATOM 1616 O O . GLY B 1 19 ? 10.344 14.659 -41.810 1.00 16.47 519 GLY B O 1
ATOM 1617 N N . CYS B 1 20 ? 8.988 15.207 -40.104 1.00 16.29 520 CYS B N 1
ATOM 1618 C CA . CYS B 1 20 ? 8.070 14.085 -40.295 1.00 16.59 520 CYS B CA 1
ATOM 1619 C C . CYS B 1 20 ? 6.900 14.441 -41.202 1.00 15.99 520 CYS B C 1
ATOM 1620 O O . CYS B 1 20 ? 5.917 13.689 -41.289 1.00 16.01 520 CYS B O 1
ATOM 1623 N N . GLY B 1 21 ? 6.997 15.581 -41.879 1.00 15.37 521 GLY B N 1
ATOM 1624 C CA . GLY B 1 21 ? 5.952 15.984 -42.825 1.00 14.82 521 GLY B CA 1
ATOM 1625 C C . GLY B 1 21 ? 4.807 16.795 -42.216 1.00 14.74 521 GLY B C 1
ATOM 1626 O O . GLY B 1 21 ? 3.778 16.976 -42.871 1.00 15.28 521 GLY B O 1
ATOM 1627 N N . PHE B 1 22 ? 4.961 17.287 -40.982 1.00 13.26 522 PHE B N 1
ATOM 1628 C CA . PHE B 1 22 ? 3.951 18.195 -40.413 1.00 12.53 522 PHE B CA 1
ATOM 1629 C C . PHE B 1 22 ? 4.194 19.599 -40.921 1.00 12.41 522 PHE B C 1
ATOM 1630 O O . PHE B 1 22 ? 5.338 19.964 -41.206 1.00 11.85 522 PHE B O 1
ATOM 1638 N N . ASN B 1 23 ? 3.123 20.391 -40.964 1.00 12.26 523 ASN B N 1
ATOM 1639 C CA . ASN B 1 23 ? 3.192 21.856 -41.099 1.00 12.06 523 ASN B CA 1
ATOM 1640 C C . ASN B 1 23 ? 2.650 22.507 -39.839 1.00 11.42 523 ASN B C 1
ATOM 1641 O O . ASN B 1 23 ? 1.611 22.097 -39.347 1.00 10.44 523 ASN B O 1
ATOM 1646 N N . GLU B 1 24 ? 3.325 23.544 -39.349 1.00 10.85 524 GLU B N 1
ATOM 1647 C CA . GLU B 1 24 ? 2.816 24.331 -38.254 1.00 10.79 524 GLU B CA 1
ATOM 1648 C C . GLU B 1 24 ? 1.607 25.202 -38.660 1.00 11.07 524 GLU B C 1
ATOM 1649 O O . GLU B 1 24 ? 1.596 25.805 -39.737 1.00 10.75 524 GLU B O 1
ATOM 1655 N N . ILE B 1 25 ? 0.595 25.277 -37.798 1.00 10.93 525 ILE B N 1
ATOM 1656 C CA . ILE B 1 25 ? -0.532 26.172 -38.037 1.00 11.37 525 ILE B CA 1
ATOM 1657 C C . ILE B 1 25 ? -0.708 27.147 -36.890 1.00 12.06 525 ILE B C 1
ATOM 1658 O O . ILE B 1 25 ? -0.179 26.939 -35.791 1.00 11.78 525 ILE B O 1
ATOM 1663 N N . LEU B 1 26 ? -1.452 28.219 -37.154 1.00 12.21 526 LEU B N 1
ATOM 1664 C CA . LEU B 1 26 ? -1.637 29.229 -36.134 1.00 13.77 526 LEU B CA 1
ATOM 1665 C C . LEU B 1 26 ? -3.078 29.657 -36.204 1.00 13.33 526 LEU B C 1
ATOM 1666 O O . LEU B 1 26 ? -3.509 30.147 -37.227 1.00 13.37 526 LEU B O 1
ATOM 1671 N N . ASN B 1 27 ? -3.825 29.445 -35.130 1.00 12.72 527 ASN B N 1
ATOM 1672 C CA . ASN B 1 27 ? -5.237 29.816 -35.096 1.00 13.43 527 ASN B CA 1
ATOM 1673 C C . ASN B 1 27 ? -5.526 30.909 -34.057 1.00 13.55 527 ASN B C 1
ATOM 1674 O O . ASN B 1 27 ? -4.822 31.035 -33.050 1.00 14.52 527 ASN B O 1
ATOM 1679 N N . ASN B 1 28 ? -6.560 31.699 -34.303 1.00 13.26 528 ASN B N 1
ATOM 1680 C CA . ASN B 1 28 ? -6.930 32.761 -33.403 1.00 13.05 528 ASN B CA 1
ATOM 1681 C C . ASN B 1 28 ? -7.300 32.208 -32.045 1.00 12.60 528 ASN B C 1
ATOM 1682 O O . ASN B 1 28 ? -7.905 31.162 -31.931 1.00 13.46 528 ASN B O 1
ATOM 1687 N N . SER B 1 29 ? -6.959 32.929 -31.013 1.00 12.08 529 SER B N 1
ATOM 1688 C CA . SER B 1 29 ? -7.383 32.556 -29.678 1.00 12.67 529 SER B CA 1
ATOM 1689 C C . SER B 1 29 ? -8.818 32.979 -29.386 1.00 12.80 529 SER B C 1
ATOM 1690 O O . SER B 1 29 ? -9.463 32.380 -28.519 1.00 13.56 529 SER B O 1
ATOM 1693 N N . LEU B 1 30 ? -9.317 33.995 -30.088 1.00 11.58 530 LEU B N 1
ATOM 1694 C CA . LEU B 1 30 ? -10.722 34.411 -29.952 1.00 12.16 530 LEU B CA 1
ATOM 1695 C C . LEU B 1 30 ? -11.561 33.395 -30.734 1.00 12.19 530 LEU B C 1
ATOM 1696 O O . LEU B 1 30 ? -11.263 33.109 -31.899 1.00 12.38 530 LEU B O 1
ATOM 1701 N N . THR B 1 31 ? -12.589 32.851 -30.089 1.00 11.75 531 THR B N 1
ATOM 1702 C CA . THR B 1 31 ? -13.344 31.744 -30.677 1.00 11.99 531 THR B CA 1
ATOM 1703 C C . THR B 1 31 ? -14.850 31.798 -30.337 1.00 11.91 531 THR B C 1
ATOM 1704 O O . THR B 1 31 ? -15.339 32.800 -29.778 1.00 12.16 531 THR B O 1
ATOM 1708 N N . ARG B 1 32 ? -15.546 30.708 -30.656 1.00 11.37 532 ARG B N 1
ATOM 1709 C CA . ARG B 1 32 ? -17.018 30.578 -30.578 1.00 11.66 532 ARG B CA 1
ATOM 1710 C C . ARG B 1 32 ? -17.451 29.755 -29.355 1.00 11.45 532 ARG B C 1
ATOM 1711 O O . ARG B 1 32 ? -17.185 28.546 -29.269 1.00 11.16 532 ARG B O 1
ATOM 1719 N N . ALA B 1 33 ? -18.112 30.422 -28.405 1.00 10.88 533 ALA B N 1
ATOM 1720 C CA . ALA B 1 33 ? -18.589 29.792 -27.175 1.00 11.12 533 ALA B CA 1
ATOM 1721 C C . ALA B 1 33 ? -19.490 28.553 -27.451 1.00 11.45 533 ALA B C 1
ATOM 1722 O O . ALA B 1 33 ? -19.466 27.575 -26.700 1.00 11.75 533 ALA B O 1
ATOM 1724 N N . ALA B 1 34 ? -20.244 28.594 -28.550 1.00 11.24 534 ALA B N 1
ATOM 1725 C CA . ALA B 1 34 ? -21.208 27.538 -28.870 1.00 11.15 534 ALA B CA 1
ATOM 1726 C C . ALA B 1 34 ? -20.520 26.217 -29.210 1.00 10.93 534 ALA B C 1
ATOM 1727 O O . ALA B 1 34 ? -21.135 25.167 -29.113 1.00 10.40 534 ALA B O 1
ATOM 1729 N N . TYR B 1 35 ? -19.236 26.266 -29.572 1.00 10.96 535 TYR B N 1
ATOM 1730 C CA . TYR B 1 35 ? -18.474 25.052 -29.762 1.00 11.71 535 TYR B CA 1
ATOM 1731 C C . TYR B 1 35 ? -18.452 24.226 -28.473 1.00 12.49 535 TYR B C 1
ATOM 1732 O O . TYR B 1 35 ? -18.364 23.018 -28.512 1.00 12.49 535 TYR B O 1
ATOM 1741 N N . TYR B 1 36 ? -18.539 24.893 -27.329 1.00 12.68 536 TYR B N 1
ATOM 1742 C CA . TYR B 1 36 ? -18.401 24.224 -26.044 1.00 12.93 536 TYR B CA 1
ATOM 1743 C C . TYR B 1 36 ? -19.737 23.728 -25.451 1.00 13.37 536 TYR B C 1
ATOM 1744 O O . TYR B 1 36 ? -19.758 23.109 -24.390 1.00 13.34 536 TYR B O 1
ATOM 1753 N N . ASP B 1 37 ? -20.838 23.982 -26.149 1.00 13.68 537 ASP B N 1
ATOM 1754 C CA . ASP B 1 37 ? -22.172 23.612 -25.666 1.00 14.63 537 ASP B CA 1
ATOM 1755 C C . ASP B 1 37 ? -22.288 22.151 -25.286 1.00 14.39 537 ASP B C 1
ATOM 1756 O O . ASP B 1 37 ? -22.005 21.262 -26.089 1.00 14.02 537 ASP B O 1
ATOM 1761 N N . GLY B 1 38 ? -22.686 21.914 -24.045 1.00 14.23 538 GLY B N 1
ATOM 1762 C CA . GLY B 1 38 ? -22.932 20.564 -23.563 1.00 14.78 538 GLY B CA 1
ATOM 1763 C C . GLY B 1 38 ? -21.702 19.682 -23.439 1.00 14.72 538 GLY B C 1
ATOM 1764 O O . GLY B 1 38 ? -21.823 18.483 -23.201 1.00 14.95 538 GLY B O 1
ATOM 1765 N N . LEU B 1 39 ? -20.520 20.259 -23.610 1.00 14.90 539 LEU B N 1
ATOM 1766 C CA . LEU B 1 39 ? -19.292 19.483 -23.470 1.00 15.10 539 LEU B CA 1
ATOM 1767 C C . LEU B 1 39 ? -19.005 19.262 -22.003 1.00 15.61 539 LEU B C 1
ATOM 1768 O O . LEU B 1 39 ? -19.360 20.101 -21.165 1.00 15.99 539 LEU B O 1
ATOM 1773 N N . GLU B 1 40 ? -18.376 18.122 -21.709 1.00 15.38 540 GLU B N 1
ATOM 1774 C CA . GLU B 1 40 ? -17.944 17.794 -20.356 1.00 15.06 540 GLU B CA 1
ATOM 1775 C C . GLU B 1 40 ? -16.436 17.951 -20.223 1.00 14.85 540 GLU B C 1
ATOM 1776 O O . GLU B 1 40 ? -15.946 18.266 -19.146 1.00 14.50 540 GLU B O 1
ATOM 1778 N N . SER B 1 41 ? -15.694 17.748 -21.309 1.00 14.67 541 SER B N 1
ATOM 1779 C CA . SER B 1 41 ? -14.240 17.798 -21.214 1.00 15.10 541 SER B CA 1
ATOM 1780 C C . SER B 1 41 ? -13.753 19.241 -21.067 1.00 14.86 541 SER B C 1
ATOM 1781 O O . SER B 1 41 ? -12.839 19.511 -20.287 1.00 14.99 541 SER B O 1
ATOM 1784 N N . TYR B 1 42 ? -14.372 20.159 -21.807 1.00 14.56 542 TYR B N 1
ATOM 1785 C CA . TYR B 1 42 ? -14.112 21.611 -21.665 1.00 14.95 542 TYR B CA 1
ATOM 1786 C C . TYR B 1 42 ? -15.434 22.332 -21.514 1.00 14.98 542 TYR B C 1
ATOM 1787 O O . TYR B 1 42 ? -15.950 22.867 -22.492 1.00 14.69 542 TYR B O 1
ATOM 1796 N N . PRO B 1 43 ? -15.976 22.360 -20.281 1.00 15.39 543 PRO B N 1
ATOM 1797 C CA . PRO B 1 43 ? -17.337 22.855 -20.085 1.00 15.32 543 PRO B CA 1
ATOM 1798 C C . PRO B 1 43 ? -17.514 24.319 -20.424 1.00 15.07 543 PRO B C 1
ATOM 1799 O O . PRO B 1 43 ? -16.612 25.148 -20.251 1.00 15.49 543 PRO B O 1
ATOM 1803 N N . SER B 1 44 ? -18.696 24.616 -20.925 1.00 13.88 544 SER B N 1
ATOM 1804 C CA . SER B 1 44 ? -19.090 25.957 -21.234 1.00 13.54 544 SER B CA 1
ATOM 1805 C C . SER B 1 44 ? -18.922 26.891 -20.007 1.00 13.14 544 SER B C 1
ATOM 1806 O O . SER B 1 44 ? -18.507 28.046 -20.146 1.00 12.27 544 SER B O 1
ATOM 1809 N N . LYS B 1 45 ? -19.178 26.374 -18.807 1.00 12.79 545 LYS B N 1
ATOM 1810 C CA . LYS B 1 45 ? -19.085 27.215 -17.617 1.00 12.88 545 LYS B CA 1
ATOM 1811 C C . LYS B 1 45 ? -17.662 27.626 -17.282 1.00 13.05 545 LYS B C 1
ATOM 1812 O O . LYS B 1 45 ? -17.478 28.558 -16.512 1.00 13.04 545 LYS B O 1
ATOM 1818 N N . ASN B 1 46 ? -16.663 26.941 -17.851 1.00 12.44 546 ASN B N 1
ATOM 1819 C CA . ASN B 1 46 ? -15.249 27.314 -17.608 1.00 12.81 546 ASN B CA 1
ATOM 1820 C C . ASN B 1 46 ? -14.634 28.205 -18.703 1.00 12.71 546 ASN B C 1
ATOM 1821 O O . ASN B 1 46 ? -13.427 28.433 -18.731 1.00 12.48 546 ASN B O 1
ATOM 1826 N N . LEU B 1 47 ? -15.476 28.723 -19.585 1.00 12.46 547 LEU B N 1
ATOM 1827 C CA . LEU B 1 47 ? -14.986 29.583 -20.659 1.00 13.20 547 LEU B CA 1
ATOM 1828 C C . LEU B 1 47 ? -14.671 30.963 -20.133 1.00 12.37 547 LEU B C 1
ATOM 1829 O O . LEU B 1 47 ? -15.370 31.480 -19.280 1.00 12.01 547 LEU B O 1
ATOM 1834 N N . VAL B 1 48 ? -13.629 31.553 -20.684 1.00 11.92 548 VAL B N 1
ATOM 1835 C CA . VAL B 1 48 ? -13.292 32.932 -20.408 1.00 12.07 548 VAL B CA 1
ATOM 1836 C C . VAL B 1 48 ? -14.059 33.790 -21.403 1.00 12.05 548 VAL B C 1
ATOM 1837 O O . VAL B 1 48 ? -13.645 33.910 -22.546 1.00 11.37 548 VAL B O 1
ATOM 1849 N N . LEU B 1 50 ? -15.757 37.151 -23.157 1.00 12.04 550 LEU B N 1
ATOM 1850 C CA . LEU B 1 50 ? -15.434 38.538 -23.434 1.00 11.97 550 LEU B CA 1
ATOM 1851 C C . LEU B 1 50 ? -16.497 39.459 -22.874 1.00 11.57 550 LEU B C 1
ATOM 1852 O O . LEU B 1 50 ? -17.679 39.159 -22.953 1.00 9.98 550 LEU B O 1
ATOM 1857 N N . LEU B 1 51 ? -16.059 40.589 -22.318 1.00 11.82 551 LEU B N 1
ATOM 1858 C CA . LEU B 1 51 ? -16.978 41.667 -21.942 1.00 12.88 551 LEU B CA 1
ATOM 1859 C C . LEU B 1 51 ? -17.714 42.241 -23.155 1.00 13.07 551 LEU B C 1
ATOM 1860 O O . LEU B 1 51 ? -18.925 42.489 -23.085 1.00 12.60 551 LEU B O 1
ATOM 1865 N N . ASN B 1 52 ? -16.977 42.467 -24.254 1.00 12.65 552 ASN B N 1
ATOM 1866 C CA . ASN B 1 52 ? -17.563 43.105 -25.426 1.00 13.13 552 ASN B CA 1
ATOM 1867 C C . ASN B 1 52 ? -17.334 42.221 -26.619 1.00 12.45 552 ASN B C 1
ATOM 1868 O O . ASN B 1 52 ? -16.462 42.508 -27.434 1.00 12.33 552 ASN B O 1
ATOM 1873 N N . PRO B 1 53 ? -18.106 41.128 -26.722 1.00 12.51 553 PRO B N 1
ATOM 1874 C CA . PRO B 1 53 ? -17.889 40.148 -27.795 1.00 12.85 553 PRO B CA 1
ATOM 1875 C C . PRO B 1 53 ? -18.083 40.798 -29.150 1.00 13.78 553 PRO B C 1
ATOM 1876 O O . PRO B 1 53 ? -18.893 41.716 -29.248 1.00 13.47 553 PRO B O 1
ATOM 1880 N N . LEU B 1 54 ? -17.347 40.340 -30.172 1.00 15.05 554 LEU B N 1
ATOM 1881 C CA . LEU B 1 54 ? -17.512 40.858 -31.545 1.00 16.20 554 LEU B CA 1
ATOM 1882 C C . LEU B 1 54 ? -18.721 40.289 -32.266 1.00 16.25 554 LEU B C 1
ATOM 1883 O O . LEU B 1 54 ? -19.332 40.978 -33.082 1.00 16.63 554 LEU B O 1
ATOM 1888 N N . SER B 1 55 ? -19.019 39.012 -32.009 1.00 15.74 555 SER B N 1
ATOM 1889 C CA . SER B 1 55 ? -20.168 38.326 -32.609 1.00 15.06 555 SER B CA 1
ATOM 1890 C C . SER B 1 55 ? -20.351 37.032 -31.857 1.00 14.92 555 SER B C 1
ATOM 1891 O O . SER B 1 55 ? -19.510 36.670 -31.041 1.00 14.86 555 SER B O 1
ATOM 1894 N N . ALA B 1 56 ? -21.412 36.299 -32.180 1.00 14.71 556 ALA B N 1
ATOM 1895 C CA . ALA B 1 56 ? -21.587 34.955 -31.633 1.00 14.56 556 ALA B CA 1
ATOM 1896 C C . ALA B 1 56 ? -20.423 34.027 -31.934 1.00 14.62 556 ALA B C 1
ATOM 1897 O O . ALA B 1 56 ? -20.208 33.041 -31.220 1.00 15.44 556 ALA B O 1
ATOM 1899 N N . ASP B 1 57 ? -19.660 34.311 -32.985 1.00 14.02 557 ASP B N 1
ATOM 1900 C CA . ASP B 1 57 ? -18.533 33.427 -33.331 1.00 13.45 557 ASP B CA 1
ATOM 1901 C C . ASP B 1 57 ? -17.230 33.882 -32.721 1.00 12.37 557 ASP B C 1
ATOM 1902 O O . ASP B 1 57 ? -16.204 33.244 -32.896 1.00 12.45 557 ASP B O 1
ATOM 1907 N N . LEU B 1 58 ?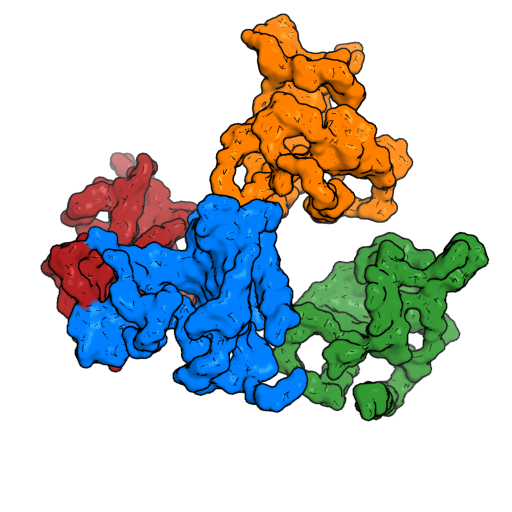 -17.270 35.008 -32.031 1.00 12.07 558 LEU B N 1
ATOM 1908 C CA . LEU B 1 58 ? -16.077 35.621 -31.489 1.00 12.28 558 LEU B CA 1
ATOM 1909 C C . LEU B 1 58 ? -16.410 36.267 -30.135 1.00 12.10 558 LEU B C 1
ATOM 1910 O O . LEU B 1 58 ? -16.461 37.482 -30.005 1.00 12.29 558 LEU B O 1
ATOM 1915 N N . ASN B 1 59 ? -16.634 35.437 -29.127 1.00 11.74 559 ASN B N 1
ATOM 1916 C CA . ASN B 1 59 ? -17.173 35.920 -27.877 1.00 12.14 559 ASN B CA 1
ATOM 1917 C C . ASN B 1 59 ? -16.449 35.376 -26.660 1.00 12.30 559 ASN B C 1
ATOM 1918 O O . ASN B 1 59 ? -16.854 35.639 -25.535 1.00 12.64 559 ASN B O 1
ATOM 1923 N N . CYS B 1 60 ? -15.391 34.592 -26.880 1.00 12.94 560 CYS B N 1
ATOM 1924 C CA . CYS B 1 60 ? -14.671 33.977 -25.775 1.00 13.17 560 CYS B CA 1
ATOM 1925 C C . CYS B 1 60 ? -13.265 33.601 -26.194 1.00 13.44 560 CYS B C 1
ATOM 1926 O O . CYS B 1 60 ? -12.980 33.473 -27.386 1.00 13.60 560 CYS B O 1
ATOM 1937 N N . ARG B 1 62 ? -10.276 30.775 -26.292 1.00 12.06 562 ARG B N 1
ATOM 1938 C CA . ARG B 1 62 ? -10.351 29.314 -26.434 1.00 12.24 562 ARG B CA 1
ATOM 1939 C C . ARG B 1 62 ? -9.948 28.575 -25.154 1.00 12.46 562 ARG B C 1
ATOM 1940 O O . ARG B 1 62 ? -9.037 28.984 -24.423 1.00 11.20 562 ARG B O 1
ATOM 1948 N N . GLN B 1 63 ? -10.651 27.478 -24.901 1.00 13.15 563 GLN B N 1
ATOM 1949 C CA . GLN B 1 63 ? -10.332 26.591 -23.792 1.00 13.45 563 GLN B CA 1
ATOM 1950 C C . GLN B 1 63 ? -9.479 25.430 -24.274 1.00 13.54 563 GLN B C 1
ATOM 1951 O O . GLN B 1 63 ? -8.754 24.833 -23.495 1.00 12.33 563 GLN B O 1
ATOM 1957 N N . THR B 1 64 ? -9.615 25.093 -25.563 1.00 13.46 564 THR B N 1
ATOM 1958 C CA . THR B 1 64 ? -8.868 23.994 -26.166 1.00 12.87 564 THR B CA 1
ATOM 1959 C C . THR B 1 64 ? -8.358 24.447 -27.526 1.00 12.75 564 THR B C 1
ATOM 1960 O O . THR B 1 64 ? -9.021 25.258 -28.205 1.00 12.22 564 THR B O 1
ATOM 1964 N N . LEU B 1 65 ? -7.232 23.885 -27.944 1.00 11.33 565 LEU B N 1
ATOM 1965 C CA . LEU B 1 65 ? -6.784 24.033 -29.331 1.00 12.44 565 LEU B CA 1
ATOM 1966 C C . LEU B 1 65 ? -7.607 23.286 -30.365 1.00 12.48 565 LEU B C 1
ATOM 1967 O O . LEU B 1 65 ? -7.565 23.607 -31.569 1.00 13.94 565 LEU B O 1
ATOM 1972 N N . LEU B 1 66 ? -8.329 22.267 -29.940 1.00 11.82 566 LEU B N 1
ATOM 1973 C CA . LEU B 1 66 ? -8.911 21.324 -30.901 1.00 11.75 566 LEU B CA 1
ATOM 1974 C C . LEU B 1 66 ? -9.645 21.995 -32.056 1.00 12.70 566 LEU B C 1
ATOM 1975 O O . LEU B 1 66 ? -9.381 21.698 -33.244 1.00 13.06 566 LEU B O 1
ATOM 1980 N N . PHE B 1 67 ? -10.597 22.864 -31.714 1.00 12.50 567 PHE B N 1
ATOM 1981 C CA . PHE B 1 67 ? -11.544 23.365 -32.713 1.00 12.48 567 PHE B CA 1
ATOM 1982 C C . PHE B 1 67 ? -10.902 24.177 -33.836 1.00 12.63 567 PHE B C 1
ATOM 1983 O O . PHE B 1 67 ? -11.270 24.027 -35.003 1.00 12.35 567 PHE B O 1
ATOM 1991 N N . GLY B 1 68 ? -9.922 25.005 -33.492 1.00 12.43 568 GLY B N 1
ATOM 1992 C CA . GLY B 1 68 ? -9.214 25.732 -34.511 1.00 12.56 568 GLY B CA 1
ATOM 1993 C C . GLY B 1 68 ? -8.569 24.800 -35.519 1.00 12.49 568 GLY B C 1
ATOM 1994 O O . GLY B 1 68 ? -8.578 25.078 -36.708 1.00 11.82 568 GLY B O 1
ATOM 1995 N N . GLY B 1 69 ? -7.990 23.706 -35.037 1.00 12.07 569 GLY B N 1
ATOM 1996 C CA . GLY B 1 69 ? -7.395 22.707 -35.929 1.00 11.66 569 GLY B CA 1
ATOM 1997 C C . GLY B 1 69 ? -8.434 22.038 -36.831 1.00 11.43 569 GLY B C 1
ATOM 1998 O O . GLY B 1 69 ? -8.141 21.736 -37.983 1.00 11.92 569 GLY B O 1
ATOM 1999 N N . LEU B 1 70 ? -9.641 21.805 -36.318 1.00 10.57 570 LEU B N 1
ATOM 2000 C CA . LEU B 1 70 ? -10.694 21.209 -37.142 1.00 9.64 570 LEU B CA 1
ATOM 2001 C C . LEU B 1 70 ? -11.137 22.192 -38.214 1.00 9.78 570 LEU B C 1
ATOM 2002 O O . LEU B 1 70 ? -11.376 21.779 -39.326 1.00 10.14 570 LEU B O 1
ATOM 2007 N N . GLU B 1 71 ? -11.230 23.476 -37.878 1.00 9.59 571 GLU B N 1
ATOM 2008 C CA . GLU B 1 71 ? -11.469 24.531 -38.873 1.00 10.61 571 GLU B CA 1
ATOM 2009 C C . GLU B 1 71 ? -10.384 24.542 -39.966 1.00 10.45 571 GLU B C 1
ATOM 2010 O O . GLU B 1 71 ? -10.701 24.617 -41.157 1.00 9.84 571 GLU B O 1
ATOM 2016 N N . SER B 1 72 ? -9.118 24.443 -39.544 1.00 9.91 572 SER B N 1
ATOM 2017 C CA . SER B 1 72 ? -7.974 24.423 -40.467 1.00 9.29 572 SER B CA 1
ATOM 2018 C C . SER B 1 72 ? -8.035 23.223 -41.402 1.00 9.03 572 SER B C 1
ATOM 2019 O O . SER B 1 72 ? -7.743 23.355 -42.580 1.00 9.43 572 SER B O 1
ATOM 2022 N N . ILE B 1 73 ? -8.397 22.053 -40.876 1.00 9.22 573 ILE B N 1
ATOM 2023 C CA . ILE B 1 73 ? -8.511 20.834 -41.696 1.00 9.92 573 ILE B CA 1
ATOM 2024 C C . ILE B 1 73 ? -9.608 21.032 -42.737 1.00 10.10 573 ILE B C 1
ATOM 2025 O O . ILE B 1 73 ? -9.397 20.756 -43.928 1.00 9.81 573 ILE B O 1
ATOM 2030 N N . ALA B 1 74 ? -10.755 21.534 -42.278 1.00 10.50 574 ALA B N 1
ATOM 2031 C CA . ALA B 1 74 ? -11.856 21.925 -43.152 1.00 11.73 574 ALA B CA 1
ATOM 2032 C C . ALA B 1 74 ? -11.425 22.870 -44.291 1.00 12.94 574 ALA B C 1
ATOM 2033 O O . ALA B 1 74 ? -11.759 22.610 -45.453 1.00 13.84 574 ALA B O 1
ATOM 2035 N N . HIS B 1 75 ? -10.681 23.940 -43.976 1.00 13.13 575 HIS B N 1
ATOM 2036 C CA . HIS B 1 75 ? -10.177 24.881 -44.996 1.00 13.96 575 HIS B CA 1
ATOM 2037 C C . HIS B 1 75 ? -9.010 24.349 -45.885 1.00 14.58 575 HIS B C 1
ATOM 2038 O O . HIS B 1 75 ? -8.703 24.945 -46.935 1.00 14.36 575 HIS B O 1
ATOM 2040 N N . ASN B 1 76 ? -8.388 23.240 -45.483 1.00 14.62 576 ASN B N 1
ATOM 2041 C CA . ASN B 1 76 ? -7.264 22.643 -46.227 1.00 16.19 576 ASN B CA 1
ATOM 2042 C C . ASN B 1 76 ? -7.649 21.414 -47.039 1.00 16.97 576 ASN B C 1
ATOM 2043 O O . ASN B 1 76 ? -6.807 20.554 -47.340 1.00 16.95 576 ASN B O 1
ATOM 2048 N N . ALA B 1 77 ? -8.926 21.334 -47.399 1.00 17.82 577 ALA B N 1
ATOM 2049 C CA . ALA B 1 77 ? -9.394 20.236 -48.205 1.00 18.62 577 ALA B CA 1
ATOM 2050 C C . ALA B 1 77 ? -8.603 20.264 -49.522 1.00 18.73 577 ALA B C 1
ATOM 2051 O O . ALA B 1 77 ? -8.244 21.339 -50.030 1.00 18.96 577 ALA B O 1
ATOM 2053 N N . ASN B 1 78 ? -8.272 19.082 -50.029 1.00 18.68 578 ASN B N 1
ATOM 2054 C CA . ASN B 1 78 ? -7.536 18.956 -51.282 1.00 18.77 578 ASN B CA 1
ATOM 2055 C C . ASN B 1 78 ? -8.054 17.764 -52.082 1.00 19.00 578 ASN B C 1
ATOM 2056 O O . ASN B 1 78 ? -8.865 16.975 -51.575 1.00 18.94 578 ASN B O 1
ATOM 2061 N N . ARG B 1 79 ? -7.596 17.653 -53.327 1.00 18.87 579 ARG B N 1
ATOM 2062 C CA . ARG B 1 79 ? -7.978 16.559 -54.210 1.00 19.07 579 ARG B CA 1
ATOM 2063 C C . ARG B 1 79 ? -6.825 15.569 -54.346 1.00 19.36 579 ARG B C 1
ATOM 2064 O O . ARG B 1 79 ? -6.985 14.474 -54.898 1.00 20.00 579 ARG B O 1
ATOM 2072 N N . LYS B 1 80 ? -5.655 15.992 -53.877 1.00 19.45 580 LYS B N 1
ATOM 2073 C CA . LYS B 1 80 ? -4.484 15.132 -53.668 1.00 20.00 580 LYS B CA 1
ATOM 2074 C C . LYS B 1 80 ? -4.788 13.933 -52.752 1.00 19.88 580 LYS B C 1
ATOM 2075 O O . LYS B 1 80 ? -5.833 13.872 -52.079 1.00 20.35 580 LYS B O 1
ATOM 2077 N N . ASN B 1 81 ? -3.850 12.998 -52.704 1.00 19.01 581 ASN B N 1
ATOM 2078 C CA . ASN B 1 81 ? -4.037 11.794 -51.926 1.00 18.40 581 ASN B CA 1
ATOM 2079 C C . ASN B 1 81 ? -3.207 11.808 -50.649 1.00 18.02 581 ASN B C 1
ATOM 2080 O O . ASN B 1 81 ? -2.694 10.770 -50.232 1.00 18.00 581 ASN B O 1
ATOM 2085 N N . ALA B 1 82 ? -3.093 12.982 -50.024 1.00 17.32 582 ALA B N 1
ATOM 2086 C CA . ALA B 1 82 ? -2.224 13.144 -48.857 1.00 16.76 582 ALA B CA 1
ATOM 2087 C C . ALA B 1 82 ? -2.947 13.397 -47.534 1.00 15.76 582 ALA B C 1
ATOM 2088 O O . ALA B 1 82 ? -3.942 14.115 -47.459 1.00 15.52 582 ALA B O 1
ATOM 2090 N N . ASP B 1 83 ? -2.418 12.791 -46.482 1.00 15.14 583 ASP B N 1
ATOM 2091 C CA . ASP B 1 83 ? -2.856 13.084 -45.133 1.00 14.04 583 ASP B CA 1
ATOM 2092 C C . ASP B 1 83 ? -2.421 14.514 -44.805 1.00 13.77 583 ASP B C 1
ATOM 2093 O O . ASP B 1 83 ? -1.352 14.945 -45.223 1.00 13.22 583 ASP B O 1
ATOM 2098 N N . LEU B 1 84 ? -3.249 15.250 -44.070 1.00 12.88 584 LEU B N 1
ATOM 2099 C CA . LEU B 1 84 ? -2.823 16.503 -43.484 1.00 12.34 584 LEU B CA 1
ATOM 2100 C C . LEU B 1 84 ? -2.232 16.197 -42.128 1.00 12.02 584 LEU B C 1
ATOM 2101 O O . LEU B 1 84 ? -2.814 15.430 -41.370 1.00 10.62 584 LEU B O 1
ATOM 2106 N N . LYS B 1 85 ? -1.080 16.797 -41.840 1.00 11.91 585 LYS B N 1
ATOM 2107 C CA . LYS B 1 85 ? -0.458 16.706 -40.533 1.00 12.17 585 LYS B CA 1
ATOM 2108 C C . LYS B 1 85 ? -0.089 18.078 -40.036 1.00 12.62 585 LYS B C 1
ATOM 2109 O O . LYS B 1 85 ? 0.818 18.720 -40.577 1.00 11.94 585 LYS B O 1
ATOM 2115 N N . PHE B 1 86 ? -0.794 18.509 -38.987 1.00 12.48 586 PHE B N 1
ATOM 2116 C CA . PHE B 1 86 ? -0.655 19.842 -38.461 1.00 12.96 586 PHE B CA 1
ATOM 2117 C C . PHE B 1 86 ? -0.230 19.837 -36.996 1.00 13.19 586 PHE B C 1
ATOM 2118 O O . PHE B 1 86 ? -0.547 18.914 -36.248 1.00 13.26 586 PHE B O 1
ATOM 2126 N N . PHE B 1 87 ? 0.474 20.886 -36.590 1.00 13.45 587 PHE B N 1
ATOM 2127 C CA . PHE B 1 87 ? 0.716 21.103 -35.182 1.00 13.16 587 PHE B CA 1
ATOM 2128 C C . PHE B 1 87 ? 0.607 22.578 -34.843 1.00 13.24 587 PHE B C 1
ATOM 2129 O O . PHE B 1 87 ? 0.819 23.439 -35.703 1.00 12.60 587 PHE B O 1
ATOM 2137 N N . GLU B 1 88 ? 0.275 22.865 -33.586 1.00 12.64 588 GLU B N 1
ATOM 2138 C CA . GLU B 1 88 ? 0.155 24.236 -33.156 1.00 13.08 588 GLU B CA 1
ATOM 2139 C C . GLU B 1 88 ? 0.593 24.342 -31.720 1.00 13.29 588 GLU B C 1
ATOM 2140 O O . GLU B 1 88 ? 0.198 23.528 -30.905 1.00 13.25 588 GLU B O 1
ATOM 2146 N N . PHE B 1 89 ? 1.458 25.321 -31.439 1.00 13.29 589 PHE B N 1
ATOM 2147 C CA . PHE B 1 89 ? 1.710 25.757 -30.074 1.00 12.76 589 PHE B CA 1
ATOM 2148 C C . PHE B 1 89 ? 0.833 26.967 -29.771 1.00 12.71 589 PHE B C 1
ATOM 2149 O O . PHE B 1 89 ? 0.772 27.909 -30.563 1.00 12.32 589 PHE B O 1
ATOM 2157 N N . GLY B 1 90 ? 0.163 26.954 -28.628 1.00 11.97 590 GLY B N 1
ATOM 2158 C CA . GLY B 1 90 ? -0.661 28.098 -28.274 1.00 12.76 590 GLY B CA 1
ATOM 2159 C C . GLY B 1 90 ? -1.165 28.079 -26.849 1.00 13.11 590 GLY B C 1
ATOM 2160 O O . GLY B 1 90 ? -1.220 27.023 -26.208 1.00 12.85 590 GLY B O 1
ATOM 2161 N N . ASN B 1 91 ? -1.517 29.258 -26.350 1.00 13.01 591 ASN B N 1
ATOM 2162 C CA . ASN B 1 91 ? -2.176 29.360 -25.059 1.00 13.30 591 ASN B CA 1
ATOM 2163 C C . ASN B 1 91 ? -3.650 29.040 -25.174 1.00 13.10 591 ASN B C 1
ATOM 2164 O O . ASN B 1 91 ? -4.280 29.388 -26.189 1.00 11.57 591 ASN B O 1
ATOM 2169 N N . CYS B 1 92 ? -4.169 28.393 -24.123 1.00 12.07 592 CYS B N 1
ATOM 2170 C CA . CYS B 1 92 ? -5.595 28.269 -23.866 1.00 12.18 592 CYS B CA 1
ATOM 2171 C C . CYS B 1 92 ? -5.895 28.937 -22.542 1.00 11.74 592 CYS B C 1
ATOM 2172 O O . CYS B 1 92 ? -4.994 29.218 -21.780 1.00 11.42 592 CYS B O 1
ATOM 2175 N N . TYR B 1 93 ? -7.172 29.188 -22.292 1.00 11.58 593 TYR B N 1
ATOM 2176 C CA . TYR B 1 93 ? -7.622 30.015 -21.201 1.00 12.00 593 TYR B CA 1
ATOM 2177 C C . TYR B 1 93 ? -8.784 29.335 -20.469 1.00 12.16 593 TYR B C 1
ATOM 2178 O O . TYR B 1 93 ? -9.594 28.644 -21.082 1.00 12.45 593 TYR B O 1
ATOM 2187 N N . HIS B 1 94 ? -8.857 29.576 -19.166 1.00 12.16 594 HIS B N 1
ATOM 2188 C CA . HIS B 1 94 ? -9.749 28.882 -18.251 1.00 12.39 594 HIS B CA 1
ATOM 2189 C C . HIS B 1 94 ? -10.293 29.863 -17.224 1.00 11.48 594 HIS B C 1
ATOM 2190 O O . HIS B 1 94 ? -9.583 30.754 -16.731 1.00 11.10 594 HIS B O 1
ATOM 2197 N N . PHE B 1 95 ? -11.578 29.718 -16.942 1.00 10.82 595 PHE B N 1
ATOM 2198 C CA . PHE B 1 95 ? -12.236 30.481 -15.892 1.00 10.86 595 PHE B CA 1
ATOM 2199 C C . PHE B 1 95 ? -12.603 29.514 -14.775 1.00 10.87 595 PHE B C 1
ATOM 2200 O O . PHE B 1 95 ? -13.304 28.527 -15.007 1.00 10.36 595 PHE B O 1
ATOM 2208 N N . ASP B 1 96 ? -12.102 29.786 -13.576 1.00 11.31 596 ASP B N 1
ATOM 2209 C CA . ASP B 1 96 ? -12.458 29.021 -12.411 1.00 12.32 596 ASP B CA 1
ATOM 2210 C C . ASP B 1 96 ? -12.874 29.983 -11.307 1.00 12.55 596 ASP B C 1
ATOM 2211 O O . ASP B 1 96 ? -14.025 29.978 -10.880 1.00 12.87 596 ASP B O 1
ATOM 2216 N N . LEU B 1 106 ? -9.810 36.011 -6.276 1.00 17.19 606 LEU B N 1
ATOM 2217 C CA . LEU B 1 106 ? -8.790 36.995 -6.651 1.00 17.38 606 LEU B CA 1
ATOM 2218 C C . LEU B 1 106 ? -8.501 36.978 -8.155 1.00 16.83 606 LEU B C 1
ATOM 2219 O O . LEU B 1 106 ? -8.578 38.014 -8.808 1.00 16.92 606 LEU B O 1
ATOM 2224 N N . ALA B 1 107 ? -8.174 35.797 -8.689 1.00 16.71 607 ALA B N 1
ATOM 2225 C CA . ALA B 1 107 ? -7.710 35.624 -10.062 1.00 16.05 607 ALA B CA 1
ATOM 2226 C C . ALA B 1 107 ? -8.359 34.418 -10.767 1.00 15.49 607 ALA B C 1
ATOM 2227 O O . ALA B 1 107 ? -7.721 33.383 -10.948 1.00 15.23 607 ALA B O 1
ATOM 2229 N N . PRO B 1 108 ? -9.634 34.553 -11.187 1.00 15.45 608 PRO B N 1
ATOM 2230 C CA . PRO B 1 108 ? -10.363 33.401 -11.752 1.00 14.71 608 PRO B CA 1
ATOM 2231 C C . PRO B 1 108 ? -9.988 33.003 -13.172 1.00 14.06 608 PRO B C 1
ATOM 2232 O O . PRO B 1 108 ? -10.315 31.901 -13.577 1.00 13.87 608 PRO B O 1
ATOM 2236 N N . TYR B 1 109 ? -9.311 33.890 -13.907 1.00 13.66 609 TYR B N 1
ATOM 2237 C CA . TYR B 1 109 ? -8.884 33.643 -15.277 1.00 13.31 609 TYR B CA 1
ATOM 2238 C C . TYR B 1 109 ? -7.413 33.257 -15.319 1.00 13.33 609 TYR B C 1
ATOM 2239 O O . TYR B 1 109 ? -6.560 33.976 -14.797 1.00 14.04 609 TYR B O 1
ATOM 2248 N N . SER B 1 110 ? -7.126 32.120 -15.924 1.00 12.48 610 SER B N 1
ATOM 2249 C CA . SER B 1 110 ? -5.766 31.634 -16.042 1.00 13.44 610 SER B CA 1
ATOM 2250 C C . SER B 1 110 ? -5.500 31.179 -17.482 1.00 13.59 610 SER B C 1
ATOM 2251 O O . SER B 1 110 ? -6.440 30.990 -18.280 1.00 12.06 610 SER B O 1
ATOM 2254 N N . GLU B 1 111 ? -4.224 30.985 -17.790 1.00 12.99 611 GLU B N 1
ATOM 2255 C CA . GLU B 1 111 ? -3.804 30.546 -19.091 1.00 13.49 611 GLU B CA 1
ATOM 2256 C C . GLU B 1 111 ? -2.756 29.458 -18.938 1.00 13.47 611 GLU B C 1
ATOM 2257 O O . GLU B 1 111 ? -2.036 29.430 -17.935 1.00 12.03 611 GLU B O 1
ATOM 2263 N N . ASP B 1 112 ? -2.709 28.564 -19.928 1.00 12.88 612 ASP B N 1
ATOM 2264 C CA A ASP B 1 112 ? -1.687 27.505 -20.021 0.54 13.89 612 ASP B CA 1
ATOM 2265 C CA B ASP B 1 112 ? -1.717 27.521 -19.994 0.46 13.51 612 ASP B CA 1
ATOM 2266 C C . ASP B 1 112 ? -1.343 27.284 -21.466 1.00 13.54 612 ASP B C 1
ATOM 2267 O O . ASP B 1 112 ? -2.057 27.705 -22.345 1.00 14.36 612 ASP B O 1
ATOM 2276 N N . TYR B 1 113 ? -0.230 26.623 -21.698 1.00 12.37 613 TYR B N 1
ATOM 2277 C CA . TYR B 1 113 ? 0.349 26.541 -23.003 1.00 11.96 613 TYR B CA 1
ATOM 2278 C C . TYR B 1 113 ? 0.234 25.112 -23.471 1.00 12.06 613 TYR B C 1
ATOM 2279 O O . TYR B 1 113 ? 0.524 24.205 -22.703 1.00 11.59 613 TYR B O 1
ATOM 2288 N N . HIS B 1 114 ? -0.199 24.917 -24.715 1.00 11.82 614 HIS B N 1
ATOM 2289 C CA . HIS B 1 114 ? -0.412 23.581 -25.257 1.00 11.97 614 HIS B CA 1
ATOM 2290 C C . HIS B 1 114 ? 0.289 23.378 -26.580 1.00 11.66 614 HIS B C 1
ATOM 2291 O O . HIS B 1 114 ? 0.540 24.329 -27.307 1.00 11.58 614 HIS B O 1
ATOM 2298 N N . LEU B 1 115 ? 0.594 22.118 -26.873 1.00 11.90 615 LEU B N 1
ATOM 2299 C CA . LEU B 1 115 ? 0.953 21.700 -28.202 1.00 12.22 615 LEU B CA 1
ATOM 2300 C C . LEU B 1 115 ? -0.169 20.773 -28.726 1.00 13.08 615 LEU B C 1
ATOM 2301 O O . LEU B 1 115 ? -0.464 19.722 -28.128 1.00 12.98 615 LEU B O 1
ATOM 2306 N N . GLY B 1 116 ? -0.803 21.156 -29.826 1.00 12.46 616 GLY B N 1
ATOM 2307 C CA . GLY B 1 116 ? -1.764 20.244 -30.443 1.00 12.86 616 GLY B CA 1
ATOM 2308 C C . GLY B 1 116 ? -1.196 19.620 -31.709 1.00 13.74 616 GLY B C 1
ATOM 2309 O O . GLY B 1 116 ? -0.461 20.270 -32.442 1.00 13.34 616 GLY B O 1
ATOM 2310 N N . LEU B 1 117 ? -1.552 18.367 -31.960 1.00 13.71 617 LEU B N 1
ATOM 2311 C CA . LEU B 1 117 ? -1.246 17.676 -33.203 1.00 13.97 617 LEU B CA 1
ATOM 2312 C C . LEU B 1 117 ? -2.529 17.127 -33.770 1.00 14.46 617 LEU B C 1
ATOM 2313 O O . LEU B 1 117 ? -3.330 16.561 -33.036 1.00 13.99 617 LEU B O 1
ATOM 2318 N N . TRP B 1 118 ? -2.672 17.262 -35.092 1.00 15.00 618 TRP B N 1
ATOM 2319 C CA . TRP B 1 118 ? -3.785 16.723 -35.844 1.00 14.39 618 TRP B CA 1
ATOM 2320 C C . TRP B 1 118 ? -3.266 15.931 -37.017 1.00 14.38 618 TRP B C 1
ATOM 2321 O O . TRP B 1 118 ? -2.471 16.427 -37.820 1.00 14.64 618 TRP B O 1
ATOM 2332 N N . VAL B 1 119 ? -3.749 14.706 -37.158 1.00 13.88 619 VAL B N 1
ATOM 2333 C CA . VAL B 1 119 ? -3.349 13.915 -38.322 1.00 13.97 619 VAL B CA 1
ATOM 2334 C C . VAL B 1 119 ? -4.610 13.370 -38.964 1.00 13.58 619 VAL B C 1
ATOM 2335 O O . VAL B 1 119 ? -5.382 12.704 -38.290 1.00 13.02 619 VAL B O 1
ATOM 2339 N N . THR B 1 120 ? -4.819 13.621 -40.259 1.00 13.41 620 THR B N 1
ATOM 2340 C CA . THR B 1 120 ? -6.017 13.078 -40.914 1.00 12.51 620 THR B CA 1
ATOM 2341 C C . THR B 1 120 ? -5.773 11.666 -41.418 1.00 11.97 620 THR B C 1
ATOM 2342 O O . THR B 1 120 ? -4.626 11.243 -41.637 1.00 12.13 620 THR B O 1
ATOM 2346 N N . GLY B 1 121 ? -6.857 10.917 -41.560 1.00 11.17 621 GLY B N 1
ATOM 2347 C CA . GLY B 1 121 ? -6.777 9.552 -42.022 1.00 10.76 621 GLY B CA 1
ATOM 2348 C C . GLY B 1 121 ? -7.722 9.327 -43.174 1.00 10.24 621 GLY B C 1
ATOM 2349 O O . GLY B 1 121 ? -7.887 10.197 -44.033 1.00 10.62 621 GLY B O 1
ATOM 2350 N N . LYS B 1 122 ? -8.356 8.159 -43.174 1.00 9.80 622 LYS B N 1
ATOM 2351 C CA . LYS B 1 122 ? -9.188 7.747 -44.281 1.00 9.77 622 LYS B CA 1
ATOM 2352 C C . LYS B 1 122 ? -10.459 8.547 -44.271 1.00 9.72 622 LYS B C 1
ATOM 2353 O O . LYS B 1 122 ? -10.872 9.082 -43.231 1.00 8.60 622 LYS B O 1
ATOM 2367 N N . VAL B 1 124 ? -14.194 9.199 -43.850 1.00 10.67 624 VAL B N 1
ATOM 2368 C CA . VAL B 1 124 ? -15.222 8.633 -42.989 1.00 10.09 624 VAL B CA 1
ATOM 2369 C C . VAL B 1 124 ? -16.118 7.691 -43.812 1.00 10.76 624 VAL B C 1
ATOM 2370 O O . VAL B 1 124 ? -16.572 8.040 -44.891 1.00 9.47 624 VAL B O 1
ATOM 2374 N N . SER B 1 125 ? -16.322 6.479 -43.312 1.00 11.46 625 SER B N 1
ATOM 2375 C CA . SER B 1 125 ? -17.162 5.501 -44.001 1.00 13.12 625 SER B CA 1
ATOM 2376 C C . SER B 1 125 ? -17.763 4.530 -42.979 1.00 13.07 625 SER B C 1
ATOM 2377 O O . SER B 1 125 ? -17.425 4.574 -41.802 1.00 13.37 625 SER B O 1
ATOM 2380 N N . ASN B 1 126 ? -18.675 3.690 -43.441 1.00 13.41 626 ASN B N 1
ATOM 2381 C CA . ASN B 1 126 ? -19.335 2.702 -42.595 1.00 14.04 626 ASN B CA 1
ATOM 2382 C C . ASN B 1 126 ? -18.802 1.310 -42.906 1.00 13.93 626 ASN B C 1
ATOM 2383 O O . ASN B 1 126 ? -19.468 0.310 -42.665 1.00 13.89 626 ASN B O 1
ATOM 2388 N N . SER B 1 127 ? -17.599 1.253 -43.460 1.00 13.93 627 SER B N 1
ATOM 2389 C CA . SER B 1 127 ? -17.046 -0.010 -43.902 1.00 14.23 627 SER B CA 1
ATOM 2390 C C . SER B 1 127 ? -16.397 -0.735 -42.706 1.00 14.11 627 SER B C 1
ATOM 2391 O O . SER B 1 127 ? -16.048 -0.091 -41.708 1.00 13.52 627 SER B O 1
ATOM 2394 N N . TRP B 1 128 ? -16.263 -2.060 -42.807 1.00 13.26 628 TRP B N 1
ATOM 2395 C CA . TRP B 1 128 ? -15.635 -2.872 -41.757 1.00 12.99 628 TRP B CA 1
ATOM 2396 C C . TRP B 1 128 ? -14.151 -2.528 -41.561 1.00 13.09 628 TRP B C 1
ATOM 2397 O O . TRP B 1 128 ? -13.425 -2.300 -42.532 1.00 13.05 628 TRP B O 1
ATOM 2408 N N . ALA B 1 129 ? -13.733 -2.527 -40.291 1.00 13.11 629 ALA B N 1
ATOM 2409 C CA . ALA B 1 129 ? -12.415 -2.080 -39.810 1.00 13.50 629 ALA B CA 1
ATOM 2410 C C . ALA B 1 129 ? -12.367 -0.557 -39.668 1.00 13.79 629 ALA B C 1
ATOM 2411 O O . ALA B 1 129 ? -12.961 0.008 -38.734 1.00 13.86 629 ALA B O 1
ATOM 2413 N N . GLU B 1 133 ? -9.931 1.779 -35.275 1.00 12.00 633 GLU B N 1
ATOM 2414 C CA . GLU B 1 133 ? -9.510 2.927 -34.479 1.00 12.34 633 GLU B CA 1
ATOM 2415 C C . GLU B 1 133 ? -8.311 2.612 -33.587 1.00 12.18 633 GLU B C 1
ATOM 2416 O O . GLU B 1 133 ? -7.561 3.518 -33.213 1.00 11.88 633 GLU B O 1
ATOM 2422 N N . ASN B 1 134 ? -8.157 1.332 -33.243 1.00 12.09 634 ASN B N 1
ATOM 2423 C CA . ASN B 1 134 ? -7.013 0.834 -32.470 1.00 12.08 634 ASN B CA 1
ATOM 2424 C C . ASN B 1 134 ? -5.678 1.129 -33.164 1.00 11.93 634 ASN B C 1
ATOM 2425 O O . ASN B 1 134 ? -4.753 1.688 -32.556 1.00 11.57 634 ASN B O 1
ATOM 2427 N N . THR B 1 135 ? -5.592 0.779 -34.444 1.00 11.78 635 THR B N 1
ATOM 2428 C CA . THR B 1 135 ? -4.368 1.017 -35.200 1.00 11.95 635 THR B CA 1
ATOM 2429 C C . THR B 1 135 ? -4.101 2.516 -35.419 1.00 12.02 635 THR B C 1
ATOM 2430 O O . THR B 1 135 ? -2.944 2.928 -35.534 1.00 12.41 635 THR B O 1
ATOM 2434 N N . SER B 1 136 ? -5.158 3.330 -35.435 1.00 11.96 636 SER B N 1
ATOM 2435 C CA . SER B 1 136 ? -4.996 4.796 -35.536 1.00 11.95 636 SER B CA 1
ATOM 2436 C C . SER B 1 136 ? -4.373 5.437 -34.280 1.00 11.78 636 SER B C 1
ATOM 2437 O O . SER B 1 136 ? -3.521 6.327 -34.392 1.00 11.19 636 SER B O 1
ATOM 2440 N N . VAL B 1 137 ? -4.802 4.986 -33.089 1.00 11.92 637 VAL B N 1
ATOM 2441 C CA . VAL B 1 137 ? -4.246 5.498 -31.815 1.00 12.35 637 VAL B CA 1
ATOM 2442 C C . VAL B 1 137 ? -2.731 5.116 -31.692 1.00 12.77 637 VAL B C 1
ATOM 2443 O O . VAL B 1 137 ? -1.930 5.870 -31.122 1.00 13.36 637 VAL B O 1
ATOM 2447 N N . TYR B 1 138 ? -2.357 3.925 -32.272 1.00 13.29 638 TYR B N 1
ATOM 2448 C CA . TYR B 1 138 ? -0.947 3.350 -32.275 1.00 13.50 638 TYR B CA 1
ATOM 2449 C C . TYR B 1 138 ? -0.018 4.192 -33.193 1.00 13.57 638 TYR B C 1
ATOM 2450 O O . TYR B 1 138 ? 1.192 4.097 -32.830 1.00 13.96 638 TYR B O 1
ATOM 2452 N N . GLU B 1 139 ? -0.543 4.743 -34.381 1.00 13.23 639 GLU B N 1
ATOM 2453 C CA . GLU B 1 139 ? 0.224 5.544 -35.285 1.00 12.47 639 GLU B CA 1
ATOM 2454 C C . GLU B 1 139 ? 0.508 6.928 -34.685 1.00 11.11 639 GLU B C 1
ATOM 2455 O O . GLU B 1 139 ? 1.635 7.493 -34.769 1.00 11.17 639 GLU B O 1
ATOM 2461 N N . LEU B 1 140 ? -0.508 7.494 -34.045 1.00 9.23 640 LEU B N 1
ATOM 2462 C CA . LEU B 1 140 ? -0.387 8.800 -33.417 1.00 7.13 640 LEU B CA 1
ATOM 2463 C C . LEU B 1 140 ? 0.487 8.711 -32.133 1.00 5.61 640 LEU B C 1
ATOM 2464 O O . LEU B 1 140 ? 1.275 9.671 -31.704 1.00 4.93 640 LEU B O 1
ATOM 2469 N N . LYS B 1 141 ? 0.342 7.563 -31.447 1.00 3.86 641 LYS B N 1
ATOM 2470 C CA . LYS B 1 141 ? 1.144 7.234 -30.238 1.00 2.70 641 LYS B CA 1
ATOM 2471 C C . LYS B 1 141 ? 2.674 7.431 -30.489 1.00 2.06 641 LYS B C 1
ATOM 2472 O O . LYS B 1 141 ? 3.429 7.959 -29.607 1.00 2.00 641 LYS B O 1
ATOM 2478 N N . ALA B 1 142 ? 3.112 7.008 -31.701 1.00 2.00 642 ALA B N 1
ATOM 2479 C CA . ALA B 1 142 ? 4.561 7.107 -32.081 1.00 2.00 642 ALA B CA 1
ATOM 2480 C C . ALA B 1 142 ? 5.076 8.587 -32.102 1.00 2.00 642 ALA B C 1
ATOM 2481 O O . ALA B 1 142 ? 6.203 8.925 -31.735 1.00 2.56 642 ALA B O 1
ATOM 2483 N N . TYR B 1 143 ? 4.245 9.490 -32.725 1.00 2.00 643 TYR B N 1
ATOM 2484 C CA . TYR B 1 143 ? 4.640 10.902 -32.777 1.00 2.00 643 TYR B CA 1
ATOM 2485 C C . TYR B 1 143 ? 4.729 11.461 -31.350 1.00 2.00 643 TYR B C 1
ATOM 2486 O O . TYR B 1 143 ? 5.650 12.203 -31.006 1.00 2.00 643 TYR B O 1
ATOM 2495 N N . VAL B 1 144 ? 3.781 11.088 -30.504 1.00 2.00 644 VAL B N 1
ATOM 2496 C CA . VAL B 1 144 ? 3.766 11.532 -29.106 1.00 2.25 644 VAL B CA 1
ATOM 2497 C C . VAL B 1 144 ? 4.977 10.959 -28.361 1.00 3.85 644 VAL B C 1
ATOM 2498 O O . VAL B 1 144 ? 5.638 11.670 -27.624 1.00 3.73 644 VAL B O 1
ATOM 2502 N N . GLU B 1 145 ? 5.294 9.687 -28.601 1.00 7.13 645 GLU B N 1
ATOM 2503 C CA . GLU B 1 145 ? 6.406 9.019 -27.898 1.00 10.03 645 GLU B CA 1
ATOM 2504 C C . GLU B 1 145 ? 7.729 9.712 -28.234 1.00 11.78 645 GLU B C 1
ATOM 2505 O O . GLU B 1 145 ? 8.572 9.944 -27.365 1.00 12.04 645 GLU B O 1
ATOM 2511 N N . ASN B 1 146 ? 7.884 10.080 -29.504 1.00 13.17 646 ASN B N 1
ATOM 2512 C CA . ASN B 1 146 ? 9.127 10.685 -29.975 1.00 13.56 646 ASN B CA 1
ATOM 2513 C C . ASN B 1 146 ? 9.280 12.122 -29.509 1.00 14.16 646 ASN B C 1
ATOM 2514 O O . ASN B 1 146 ? 10.407 12.599 -29.276 1.00 13.77 646 ASN B O 1
ATOM 2519 N N . ILE B 1 147 ? 8.147 12.794 -29.331 1.00 13.22 647 ILE B N 1
ATOM 2520 C CA . ILE B 1 147 ? 8.145 14.093 -28.668 1.00 13.73 647 ILE B CA 1
ATOM 2521 C C . ILE B 1 147 ? 8.596 13.925 -27.227 1.00 14.42 647 ILE B C 1
ATOM 2522 O O . ILE B 1 147 ? 9.490 14.657 -26.769 1.00 15.27 647 ILE B O 1
ATOM 2527 N N . PHE B 1 148 ? 8.010 12.969 -26.511 1.00 14.36 648 PHE B N 1
ATOM 2528 C CA . PHE B 1 148 ? 8.442 12.725 -25.134 1.00 14.90 648 PHE B CA 1
ATOM 2529 C C . PHE B 1 148 ? 9.950 12.451 -25.039 1.00 14.55 648 PHE B C 1
ATOM 2530 O O . PHE B 1 148 ? 10.620 13.006 -24.173 1.00 15.27 648 PHE B O 1
ATOM 2538 N N . LYS B 1 149 ? 10.472 11.599 -25.915 1.00 13.97 649 LYS B N 1
ATOM 2539 C CA . LYS B 1 149 ? 11.899 11.288 -25.941 1.00 13.15 649 LYS B CA 1
ATOM 2540 C C . LYS B 1 149 ? 12.738 12.533 -26.168 1.00 13.43 649 LYS B C 1
ATOM 2541 O O . LYS B 1 149 ? 13.794 12.705 -25.540 1.00 12.44 649 LYS B O 1
ATOM 2547 N N . ARG B 1 150 ? 12.253 13.395 -27.070 1.00 13.12 650 ARG B N 1
ATOM 2548 C CA . ARG B 1 150 ? 12.929 14.630 -27.414 1.00 13.69 650 ARG B CA 1
ATOM 2549 C C . ARG B 1 150 ? 13.003 15.528 -26.184 1.00 13.94 650 ARG B C 1
ATOM 2550 O O . ARG B 1 150 ? 13.981 16.250 -25.997 1.00 14.06 650 ARG B O 1
ATOM 2558 N N . LEU B 1 151 ? 11.988 15.446 -25.325 1.00 13.70 651 LEU B N 1
ATOM 2559 C CA . LEU B 1 151 ? 11.974 16.257 -24.102 1.00 13.43 651 LEU B CA 1
ATOM 2560 C C . LEU B 1 151 ? 12.742 15.569 -22.982 1.00 13.34 651 LEU B C 1
ATOM 2561 O O . LEU B 1 151 ? 12.813 16.081 -21.885 1.00 13.32 651 LEU B O 1
ATOM 2566 N N . GLY B 1 152 ? 13.312 14.404 -23.258 1.00 13.26 652 GLY B N 1
ATOM 2567 C CA . GLY B 1 152 ? 14.052 13.670 -22.231 1.00 13.53 652 GLY B CA 1
ATOM 2568 C C . GLY B 1 152 ? 13.152 13.101 -21.144 1.00 13.67 652 GLY B C 1
ATOM 2569 O O . GLY B 1 152 ? 13.632 12.785 -20.048 1.00 13.90 652 GLY B O 1
ATOM 2570 N N . LEU B 1 153 ? 11.857 12.978 -21.438 1.00 12.98 653 LEU B N 1
ATOM 2571 C CA . LEU B 1 153 ? 10.896 12.415 -20.494 1.00 13.09 653 LEU B CA 1
ATOM 2572 C C . LEU B 1 153 ? 11.100 10.927 -20.392 1.00 12.79 653 LEU B C 1
ATOM 2573 O O . LEU B 1 153 ? 11.349 10.246 -21.391 1.00 13.04 653 LEU B O 1
ATOM 2578 N N . ASP B 1 154 ? 11.024 10.434 -19.165 1.00 12.38 654 ASP B N 1
ATOM 2579 C CA . ASP B 1 154 ? 11.262 9.034 -18.879 1.00 12.00 654 ASP B CA 1
ATOM 2580 C C . ASP B 1 154 ? 9.935 8.282 -19.034 1.00 11.10 654 ASP B C 1
ATOM 2581 O O . ASP B 1 154 ? 9.065 8.381 -18.184 1.00 10.91 654 ASP B O 1
ATOM 2586 N N . LEU B 1 155 ? 9.795 7.546 -20.131 1.00 10.46 655 LEU B N 1
ATOM 2587 C CA . LEU B 1 155 ? 8.549 6.855 -20.471 1.00 10.17 655 LEU B CA 1
ATOM 2588 C C . LEU B 1 155 ? 8.009 5.906 -19.373 1.00 10.64 655 LEU B C 1
ATOM 2589 O O . LEU B 1 155 ? 6.793 5.802 -19.153 1.00 10.08 655 LEU B O 1
ATOM 2594 N N . HIS B 1 156 ? 8.906 5.228 -18.675 1.00 11.04 656 HIS B N 1
ATOM 2595 C CA . HIS B 1 156 ? 8.484 4.242 -17.697 1.00 12.06 656 HIS B CA 1
ATOM 2596 C C . HIS B 1 156 ? 7.973 4.903 -16.423 1.00 12.32 656 HIS B C 1
ATOM 2597 O O . HIS B 1 156 ? 7.372 4.248 -15.578 1.00 12.58 656 HIS B O 1
ATOM 2604 N N . SER B 1 157 ? 8.176 6.213 -16.316 1.00 12.69 657 SER B N 1
ATOM 2605 C CA . SER B 1 157 ? 7.620 6.983 -15.213 1.00 13.29 657 SER B CA 1
ATOM 2606 C C . SER B 1 157 ? 6.144 7.361 -15.427 1.00 13.83 657 SER B C 1
ATOM 2607 O O . SER B 1 157 ? 5.500 7.882 -14.515 1.00 14.02 657 SER B O 1
ATOM 2610 N N . LEU B 1 158 ? 5.610 7.105 -16.620 1.00 14.43 658 LEU B N 1
ATOM 2611 C CA . LEU B 1 158 ? 4.264 7.618 -16.985 1.00 14.61 658 LEU B CA 1
ATOM 2612 C C . LEU B 1 158 ? 3.160 6.567 -16.744 1.00 14.27 658 LEU B C 1
ATOM 2613 O O . LEU B 1 158 ? 3.400 5.367 -16.841 1.00 14.05 658 LEU B O 1
ATOM 2618 N N . VAL B 1 159 ? 1.959 7.044 -16.451 1.00 14.56 659 VAL B N 1
ATOM 2619 C CA . VAL B 1 159 ? 0.780 6.200 -16.232 1.00 13.73 659 VAL B CA 1
ATOM 2620 C C . VAL B 1 159 ? -0.225 6.510 -17.351 1.00 14.05 659 VAL B C 1
ATOM 2621 O O . VAL B 1 159 ? -0.626 7.663 -17.524 1.00 14.29 659 VAL B O 1
ATOM 2625 N N . VAL B 1 160 ? -0.665 5.483 -18.069 1.00 13.10 660 VAL B N 1
ATOM 2626 C CA . VAL B 1 160 ? -1.469 5.638 -19.256 1.00 12.93 660 VAL B CA 1
ATOM 2627 C C . VAL B 1 160 ? -2.865 5.104 -19.007 1.00 13.39 660 VAL B C 1
ATOM 2628 O O . VAL B 1 160 ? -3.026 3.958 -18.637 1.00 13.86 660 VAL B O 1
ATOM 2632 N N . GLY B 1 161 ? -3.874 5.940 -19.204 1.00 13.43 661 GLY B N 1
ATOM 2633 C CA . GLY B 1 161 ? -5.260 5.581 -18.883 1.00 14.03 661 GLY B CA 1
ATOM 2634 C C . GLY B 1 161 ? -6.074 5.530 -20.158 1.00 15.05 661 GLY B C 1
ATOM 2635 O O . GLY B 1 161 ? -5.683 6.089 -21.184 1.00 14.79 661 GLY B O 1
ATOM 2636 N N . ASN B 1 162 ? -7.212 4.855 -20.107 1.00 15.29 662 ASN B N 1
ATOM 2637 C CA . ASN B 1 162 ? -8.097 4.852 -21.247 1.00 15.93 662 ASN B CA 1
ATOM 2638 C C . ASN B 1 162 ? -9.131 5.964 -21.128 1.00 15.73 662 ASN B C 1
ATOM 2639 O O . ASN B 1 162 ? -9.469 6.384 -20.032 1.00 15.29 662 ASN B O 1
ATOM 2644 N N . LEU B 1 163 ? -9.609 6.459 -22.263 1.00 15.64 663 LEU B N 1
ATOM 2645 C CA . LEU B 1 163 ? -10.535 7.586 -22.255 1.00 15.37 663 LEU B CA 1
ATOM 2646 C C . LEU B 1 163 ? -11.460 7.509 -23.456 1.00 15.11 663 LEU B C 1
ATOM 2647 O O . LEU B 1 163 ? -11.039 7.138 -24.560 1.00 15.00 663 LEU B O 1
ATOM 2652 N N . SER B 1 164 ? -12.713 7.872 -23.219 1.00 14.81 664 SER B N 1
ATOM 2653 C CA . SER B 1 164 ? -13.718 8.053 -24.259 1.00 15.16 664 SER B CA 1
ATOM 2654 C C . SER B 1 164 ? -14.627 9.159 -23.759 1.00 15.50 664 SER B C 1
ATOM 2655 O O . SER B 1 164 ? -15.146 9.058 -22.659 1.00 15.95 664 SER B O 1
ATOM 2658 N N . ASP B 1 165 ? -14.812 10.220 -24.534 1.00 15.77 665 ASP B N 1
ATOM 2659 C CA . ASP B 1 165 ? -15.651 11.357 -24.084 1.00 16.08 665 ASP B CA 1
ATOM 2660 C C . ASP B 1 165 ? -16.271 12.074 -25.281 1.00 15.70 665 ASP B C 1
ATOM 2661 O O . ASP B 1 165 ? -16.214 11.546 -26.381 1.00 15.31 665 ASP B O 1
ATOM 2666 N N . ASP B 1 166 ? -16.830 13.273 -25.087 1.00 15.59 666 ASP B N 1
ATOM 2667 C CA . ASP B 1 166 ? -17.433 14.009 -26.216 1.00 15.63 666 ASP B CA 1
ATOM 2668 C C . ASP B 1 166 ? -16.452 14.403 -27.327 1.00 15.81 666 ASP B C 1
ATOM 2669 O O . ASP B 1 166 ? -16.871 14.718 -28.435 1.00 16.95 666 ASP B O 1
ATOM 2674 N N . ILE B 1 167 ? -15.153 14.372 -27.052 1.00 15.30 667 ILE B N 1
ATOM 2675 C CA . ILE B 1 167 ? -14.164 14.666 -28.098 1.00 14.69 667 ILE B CA 1
ATOM 2676 C C . ILE B 1 167 ? -13.638 13.385 -28.802 1.00 13.97 667 ILE B C 1
ATOM 2677 O O . ILE B 1 167 ? -13.578 13.340 -30.051 1.00 14.05 667 ILE B O 1
ATOM 2682 N N . TYR B 1 168 ? -13.262 12.374 -28.015 1.00 12.74 668 TYR B N 1
ATOM 2683 C CA . TYR B 1 168 ? -12.672 11.150 -28.552 1.00 13.07 668 TYR B CA 1
ATOM 2684 C C . TYR B 1 168 ? -13.598 9.957 -28.488 1.00 13.28 668 TYR B C 1
ATOM 2685 O O . TYR B 1 168 ? -14.217 9.691 -27.452 1.00 13.35 668 TYR B O 1
ATOM 2694 N N . SER B 1 169 ? -13.665 9.189 -29.567 1.00 14.01 669 SER B N 1
ATOM 2695 C CA . SER B 1 169 ? -14.365 7.886 -29.492 1.00 13.72 669 SER B CA 1
ATOM 2696 C C . SER B 1 169 ? -13.466 6.924 -28.718 1.00 13.72 669 SER B C 1
ATOM 2697 O O . SER B 1 169 ? -13.936 6.202 -27.846 1.00 13.51 669 SER B O 1
ATOM 2700 N N . THR B 1 170 ? -12.169 6.958 -29.031 1.00 13.90 670 THR B N 1
ATOM 2701 C CA . THR B 1 170 ? -11.142 6.121 -28.392 1.00 13.71 670 THR B CA 1
ATOM 2702 C C . THR B 1 170 ? -9.902 6.996 -28.115 1.00 13.65 670 THR B C 1
ATOM 2703 O O . THR B 1 170 ? -9.423 7.708 -29.011 1.00 12.06 670 THR B O 1
ATOM 2707 N N . ALA B 1 171 ? -9.375 6.926 -26.888 1.00 13.48 671 ALA B N 1
ATOM 2708 C CA . ALA B 1 171 ? -8.263 7.788 -26.505 1.00 14.07 671 ALA B CA 1
ATOM 2709 C C . ALA B 1 171 ? -7.410 7.233 -25.397 1.00 14.02 671 ALA B C 1
ATOM 2710 O O . ALA B 1 171 ? -7.860 6.396 -24.633 1.00 15.15 671 ALA B O 1
ATOM 2712 N N . LEU B 1 172 ? -6.195 7.760 -25.289 1.00 14.16 672 LEU B N 1
ATOM 2713 C CA . LEU B 1 172 ? -5.307 7.472 -24.166 1.00 14.74 672 LEU B CA 1
ATOM 2714 C C . LEU B 1 172 ? -4.950 8.751 -23.447 1.00 14.81 672 LEU B C 1
ATOM 2715 O O . LEU B 1 172 ? -4.777 9.797 -24.077 1.00 13.77 672 LEU B O 1
ATOM 2720 N N . THR B 1 173 ? -4.839 8.665 -22.127 1.00 15.42 673 THR B N 1
ATOM 2721 C CA . THR B 1 173 ? -4.300 9.782 -21.341 1.00 15.76 673 THR B CA 1
ATOM 2722 C C . THR B 1 173 ? -2.925 9.397 -20.826 1.00 15.05 673 THR B C 1
ATOM 2723 O O . THR B 1 173 ? -2.673 8.220 -20.527 1.00 14.76 673 THR B O 1
ATOM 2727 N N . VAL B 1 174 ? -2.054 10.390 -20.713 1.00 14.31 674 VAL B N 1
ATOM 2728 C CA . VAL B 1 174 ? -0.735 10.179 -20.185 1.00 14.21 674 VAL B CA 1
ATOM 2729 C C . VAL B 1 174 ? -0.633 11.078 -18.978 1.00 14.72 674 VAL B C 1
ATOM 2730 O O . VAL B 1 174 ? -0.929 12.267 -19.075 1.00 15.28 674 VAL B O 1
ATOM 2734 N N . ASN B 1 175 ? -0.243 10.493 -17.840 1.00 14.00 675 ASN B N 1
ATOM 2735 C CA . ASN B 1 175 ? -0.267 11.182 -16.548 1.00 13.81 675 ASN B CA 1
ATOM 2736 C C . ASN B 1 175 ? 0.992 10.920 -15.751 1.00 12.34 675 ASN B C 1
ATOM 2737 O O . ASN B 1 175 ? 1.654 9.920 -15.974 1.00 12.70 675 ASN B O 1
ATOM 2742 N N . THR B 1 176 ? 1.333 11.807 -14.835 1.00 11.43 676 THR B N 1
ATOM 2743 C CA . THR B 1 176 ? 2.402 11.492 -13.880 1.00 11.90 676 THR B CA 1
ATOM 2744 C C . THR B 1 176 ? 1.851 10.474 -12.878 1.00 12.07 676 THR B C 1
ATOM 2745 O O . THR B 1 176 ? 0.625 10.251 -12.799 1.00 12.04 676 THR B O 1
ATOM 2749 N N . LYS B 1 177 ? 2.741 9.869 -12.098 1.00 12.89 677 LYS B N 1
ATOM 2750 C CA . LYS B 1 177 ? 2.292 8.968 -11.032 1.00 13.75 677 LYS B CA 1
ATOM 2751 C C . LYS B 1 177 ? 1.376 9.691 -10.058 1.00 14.22 677 LYS B C 1
ATOM 2752 O O . LYS B 1 177 ? 0.451 9.104 -9.508 1.00 14.04 677 LYS B O 1
ATOM 2758 N N . GLY B 1 178 ? 1.595 10.992 -9.913 1.00 15.39 678 GLY B N 1
ATOM 2759 C CA . GLY B 1 178 ? 0.759 11.835 -9.050 1.00 16.16 678 GLY B CA 1
ATOM 2760 C C . GLY B 1 178 ? -0.645 12.108 -9.566 1.00 16.72 678 GLY B C 1
ATOM 2761 O O . GLY B 1 178 ? -1.475 12.623 -8.822 1.00 17.76 678 GLY B O 1
ATOM 2762 N N . GLY B 1 179 ? -0.909 11.777 -10.828 1.00 16.59 679 GLY B N 1
ATOM 2763 C CA . GLY B 1 179 ? -2.223 11.998 -11.450 1.00 16.69 679 GLY B CA 1
ATOM 2764 C C . GLY B 1 179 ? -2.370 13.251 -12.313 1.00 16.33 679 GLY B C 1
ATOM 2765 O O . GLY B 1 179 ? -3.474 13.591 -12.731 1.00 16.76 679 GLY B O 1
ATOM 2766 N N . LYS B 1 180 ? -1.258 13.929 -12.581 1.00 15.21 680 LYS B N 1
ATOM 2767 C CA . LYS B 1 180 ? -1.231 15.182 -13.329 1.00 14.84 680 LYS B CA 1
ATOM 2768 C C . LYS B 1 180 ? -1.227 14.849 -14.831 1.00 14.27 680 LYS B C 1
ATOM 2769 O O . LYS B 1 180 ? -0.407 14.053 -15.294 1.00 12.52 680 LYS B O 1
ATOM 2775 N N . ARG B 1 181 ? -2.152 15.445 -15.576 1.00 13.33 681 ARG B N 1
ATOM 2776 C CA . ARG B 1 181 ? -2.294 15.174 -17.000 1.00 13.44 681 ARG B CA 1
ATOM 2777 C C . ARG B 1 181 ? -1.165 15.808 -17.805 1.00 13.60 681 ARG B C 1
ATOM 2778 O O . ARG B 1 181 ? -0.895 16.993 -17.666 1.00 13.22 681 ARG B O 1
ATOM 2786 N N . LEU B 1 182 ? -0.509 15.017 -18.644 1.00 13.47 682 LEU B N 1
ATOM 2787 C CA . LEU B 1 182 ? 0.578 15.521 -19.476 1.00 13.12 682 LEU B CA 1
ATOM 2788 C C . LEU B 1 182 ? 0.209 15.538 -20.946 1.00 13.43 682 LEU B C 1
ATOM 2789 O O . LEU B 1 182 ? 0.676 16.388 -21.689 1.00 12.27 682 LEU B O 1
ATOM 2794 N N . ALA B 1 183 ? -0.636 14.586 -21.349 1.00 13.16 683 ALA B N 1
ATOM 2795 C CA . ALA B 1 183 ? -1.054 14.460 -22.724 1.00 13.52 683 ALA B CA 1
ATOM 2796 C C . ALA B 1 183 ? -2.340 13.658 -22.815 1.00 13.81 683 ALA B C 1
ATOM 2797 O O . ALA B 1 183 ? -2.663 12.843 -21.941 1.00 14.17 683 ALA B O 1
ATOM 2799 N N . THR B 1 184 ? -3.083 13.933 -23.871 1.00 13.83 684 THR B N 1
ATOM 2800 C CA . THR B 1 184 ? -4.275 13.192 -24.211 1.00 14.63 684 THR B CA 1
ATOM 2801 C C . THR B 1 184 ? -4.260 13.043 -25.742 1.00 14.43 684 THR B C 1
ATOM 2802 O O . THR B 1 184 ? -3.957 14.001 -26.455 1.00 13.97 684 THR B O 1
ATOM 2806 N N . PHE B 1 185 ? -4.564 11.856 -26.257 1.00 13.62 685 PHE B N 1
ATOM 2807 C CA . PHE B 1 185 ? -4.552 11.694 -27.718 1.00 14.01 685 PHE B CA 1
ATOM 2808 C C . PHE B 1 185 ? -5.429 10.535 -28.123 1.00 13.46 685 PHE B C 1
ATOM 2809 O O . PHE B 1 185 ? -5.504 9.553 -27.416 1.00 13.77 685 PHE B O 1
ATOM 2817 N N . GLY B 1 186 ? -6.063 10.661 -29.281 1.00 13.61 686 GLY B N 1
ATOM 2818 C CA . GLY B 1 186 ? -6.956 9.640 -29.784 1.00 13.31 686 GLY B CA 1
ATOM 2819 C C . GLY B 1 186 ? -7.730 10.029 -31.033 1.00 13.60 686 GLY B C 1
ATOM 2820 O O . GLY B 1 186 ? -7.361 10.963 -31.729 1.00 13.30 686 GLY B O 1
ATOM 2821 N N . VAL B 1 187 ? -8.796 9.268 -31.301 1.00 13.31 687 VAL B N 1
ATOM 2822 C CA . VAL B 1 187 ? -9.605 9.396 -32.511 1.00 13.16 687 VAL B CA 1
ATOM 2823 C C . VAL B 1 187 ? -10.740 10.341 -32.184 1.00 13.00 687 VAL B C 1
ATOM 2824 O O . VAL B 1 187 ? -11.459 10.112 -31.219 1.00 13.35 687 VAL B O 1
ATOM 2828 N N . VAL B 1 188 ? -10.891 11.395 -32.976 1.00 11.89 688 VAL B N 1
ATOM 2829 C CA . VAL B 1 188 ? -11.945 12.377 -32.763 1.00 12.93 688 VAL B CA 1
ATOM 2830 C C . VAL B 1 188 ? -13.297 11.747 -33.099 1.00 12.74 688 VAL B C 1
ATOM 2831 O O . VAL B 1 188 ? -13.392 11.013 -34.061 1.00 13.26 688 VAL B O 1
ATOM 2835 N N . THR B 1 189 ? -14.329 12.024 -32.307 1.00 13.32 689 THR B N 1
ATOM 2836 C CA . THR B 1 189 ? -15.666 11.468 -32.580 1.00 14.27 689 THR B CA 1
ATOM 2837 C C . THR B 1 189 ? -16.194 11.860 -33.972 1.00 15.05 689 THR B C 1
ATOM 2838 O O . THR B 1 189 ? -15.951 12.959 -34.461 1.00 14.94 689 THR B O 1
ATOM 2842 N N . LYS B 1 190 ? -16.892 10.928 -34.610 1.00 15.62 690 LYS B N 1
ATOM 2843 C CA . LYS B 1 190 ? -17.575 11.170 -35.870 1.00 15.95 690 LYS B CA 1
ATOM 2844 C C . LYS B 1 190 ? -18.534 12.374 -35.825 1.00 16.09 690 LYS B C 1
ATOM 2845 O O . LYS B 1 190 ? -18.564 13.186 -36.758 1.00 15.93 690 LYS B O 1
ATOM 2851 N N . LYS B 1 191 ? -19.311 12.477 -34.745 1.00 15.86 691 LYS B N 1
ATOM 2852 C CA . LYS B 1 191 ? -20.237 13.596 -34.556 1.00 16.04 691 LYS B CA 1
ATOM 2853 C C . LYS B 1 191 ? -19.473 14.914 -34.683 1.00 15.64 691 LYS B C 1
ATOM 2854 O O . LYS B 1 191 ? -19.888 15.825 -35.384 1.00 15.10 691 LYS B O 1
ATOM 2868 N N . LEU B 1 193 ? -16.462 15.521 -36.210 1.00 14.64 693 LEU B N 1
ATOM 2869 C CA . LEU B 1 193 ? -15.979 15.743 -37.568 1.00 14.56 693 LEU B CA 1
ATOM 2870 C C . LEU B 1 193 ? -17.102 16.351 -38.414 1.00 14.96 693 LEU B C 1
ATOM 2871 O O . LEU B 1 193 ? -16.891 17.287 -39.185 1.00 15.47 693 LEU B O 1
ATOM 2876 N N . LYS B 1 194 ? -18.295 15.790 -38.263 1.00 15.30 694 LYS B N 1
ATOM 2877 C CA . LYS B 1 194 ? -19.455 16.213 -39.025 1.00 16.09 694 LYS B CA 1
ATOM 2878 C C . LYS B 1 194 ? -19.792 17.671 -38.736 1.00 15.97 694 LYS B C 1
ATOM 2879 O O . LYS B 1 194 ? -19.985 18.467 -39.650 1.00 15.34 694 LYS B O 1
ATOM 2885 N N . ALA B 1 195 ? -19.839 18.016 -37.454 1.00 16.54 695 ALA B N 1
ATOM 2886 C CA . ALA B 1 195 ? -20.182 19.379 -37.065 1.00 17.01 695 ALA B CA 1
ATOM 2887 C C . ALA B 1 195 ? -19.175 20.379 -37.623 1.00 17.00 695 ALA B C 1
ATOM 2888 O O . ALA B 1 195 ? -19.512 21.545 -37.772 1.00 17.75 695 ALA B O 1
ATOM 2890 N N . PHE B 1 196 ? -17.958 19.925 -37.945 1.00 16.37 696 PHE B N 1
ATOM 2891 C CA . PHE B 1 196 ? -16.934 20.822 -38.514 1.00 15.92 696 PHE B CA 1
ATOM 2892 C C . PHE B 1 196 ? -16.713 20.727 -40.025 1.00 15.90 696 PHE B C 1
ATOM 2893 O O . PHE B 1 196 ? -15.823 21.390 -40.556 1.00 15.22 696 PHE B O 1
ATOM 2901 N N . ASP B 1 197 ? -17.539 19.939 -40.716 1.00 15.70 697 ASP B N 1
ATOM 2902 C CA . ASP B 1 197 ? -17.409 19.749 -42.172 1.00 16.51 697 ASP B CA 1
ATOM 2903 C C . ASP B 1 197 ? -16.087 19.067 -42.535 1.00 15.65 697 ASP B C 1
ATOM 2904 O O . ASP B 1 197 ? -15.478 19.394 -43.553 1.00 16.35 697 ASP B O 1
ATOM 2909 N N . VAL B 1 198 ? -15.643 18.136 -41.701 1.00 14.78 698 VAL B N 1
ATOM 2910 C CA . VAL B 1 198 ? -14.414 17.417 -41.951 1.00 14.21 698 VAL B CA 1
ATOM 2911 C C . VAL B 1 198 ? -14.815 16.023 -42.416 1.00 14.18 698 VAL B C 1
ATOM 2912 O O . VAL B 1 198 ? -15.508 15.324 -41.687 1.00 15.29 698 VAL B O 1
ATOM 2916 N N . ASP B 1 199 ? -14.363 15.622 -43.606 1.00 13.46 699 ASP B N 1
ATOM 2917 C CA A ASP B 1 199 ? -14.874 14.327 -44.100 0.64 13.53 699 ASP B CA 1
ATOM 2918 C CA B ASP B 1 199 ? -14.737 14.442 -44.388 0.36 13.43 699 ASP B CA 1
ATOM 2919 C C . ASP B 1 199 ? -13.842 13.211 -44.073 1.00 13.35 699 ASP B C 1
ATOM 2920 O O . ASP B 1 199 ? -14.085 12.125 -44.571 1.00 12.46 699 ASP B O 1
ATOM 2929 N N . ASN B 1 200 ? -12.742 13.442 -43.361 1.00 13.25 700 ASN B N 1
ATOM 2930 C CA . ASN B 1 200 ? -11.747 12.406 -43.077 1.00 13.10 700 ASN B CA 1
ATOM 2931 C C . ASN B 1 200 ? -11.649 12.206 -41.582 1.00 13.10 700 ASN B C 1
ATOM 2932 O O . ASN B 1 200 ? -11.966 13.104 -40.795 1.00 14.06 700 ASN B O 1
ATOM 2937 N N . GLU B 1 201 ? -11.220 11.036 -41.172 1.00 12.35 701 GLU B N 1
ATOM 2938 C CA . GLU B 1 201 ? -10.952 10.828 -39.756 1.00 12.25 701 GLU B CA 1
ATOM 2939 C C . GLU B 1 201 ? -9.796 11.694 -39.291 1.00 12.39 701 GLU B C 1
ATOM 2940 O O . GLU B 1 201 ? -8.888 11.996 -40.080 1.00 11.06 701 GLU B O 1
ATOM 2946 N N . VAL B 1 202 ? -9.846 12.079 -38.007 1.00 12.77 702 VAL B N 1
ATOM 2947 C CA . VAL B 1 202 ? -8.848 12.970 -37.412 1.00 13.51 702 VAL B CA 1
ATOM 2948 C C . VAL B 1 202 ? -8.322 12.366 -36.123 1.00 13.89 702 VAL B C 1
ATOM 2949 O O . VAL B 1 202 ? -9.094 11.967 -35.246 1.00 14.70 702 VAL B O 1
ATOM 2953 N N . TYR B 1 203 ? -7.007 12.280 -36.018 1.00 14.17 703 TYR B N 1
ATOM 2954 C CA . TYR B 1 203 ? -6.365 11.784 -34.802 1.00 15.08 703 TYR B CA 1
ATOM 2955 C C . TYR B 1 203 ? -5.711 13.010 -34.223 1.00 15.36 703 TYR B C 1
ATOM 2956 O O . TYR B 1 203 ? -5.017 13.738 -34.931 1.00 16.03 703 TYR B O 1
ATOM 2965 N N . TYR B 1 204 ? -5.997 13.259 -32.948 1.00 14.61 704 TYR B N 1
ATOM 2966 C CA . TYR B 1 204 ? -5.677 14.517 -32.307 1.00 13.96 704 TYR B CA 1
ATOM 2967 C C . TYR B 1 204 ? -4.954 14.258 -31.005 1.00 13.94 704 TYR B C 1
ATOM 2968 O O . TYR B 1 204 ? -5.368 13.392 -30.224 1.00 14.50 704 TYR B O 1
ATOM 2977 N N . ALA B 1 205 ? -3.901 15.028 -30.762 1.00 13.71 705 ALA B N 1
ATOM 2978 C CA . ALA B 1 205 ? -3.166 14.965 -29.483 1.00 13.18 705 ALA B CA 1
ATOM 2979 C C . ALA B 1 205 ? -3.100 16.345 -28.850 1.00 13.11 705 ALA B C 1
ATOM 2980 O O . ALA B 1 205 ? -2.904 17.349 -29.552 1.00 13.47 705 ALA B O 1
ATOM 2982 N N . ASP B 1 206 ? -3.265 16.400 -27.537 1.00 12.38 706 ASP B N 1
ATOM 2983 C CA . ASP B 1 206 ? -3.104 17.654 -26.802 1.00 12.68 706 ASP B CA 1
ATOM 2984 C C . ASP B 1 206 ? -2.050 17.378 -25.745 1.00 12.90 706 ASP B C 1
ATOM 2985 O O . ASP B 1 206 ? -2.263 16.586 -24.839 1.00 13.47 706 ASP B O 1
ATOM 2990 N N . LEU B 1 207 ? -0.899 18.017 -25.865 1.00 13.14 707 LEU B N 1
ATOM 2991 C CA . LEU B 1 207 ? 0.143 17.863 -24.842 1.00 12.93 707 LEU B CA 1
ATOM 2992 C C . LEU B 1 207 ? 0.181 19.136 -24.019 1.00 13.26 707 LEU B C 1
ATOM 2993 O O . LEU B 1 207 ? 0.235 20.248 -24.578 1.00 14.00 707 LEU B O 1
ATOM 2998 N N . ASN B 1 208 ? 0.145 18.962 -22.703 1.00 12.81 708 ASN B N 1
ATOM 2999 C CA . ASN B 1 208 ? 0.217 20.057 -21.747 1.00 12.73 708 ASN B CA 1
ATOM 3000 C C . ASN B 1 208 ? 1.675 20.436 -21.541 1.00 12.38 708 ASN B C 1
ATOM 3001 O O . ASN B 1 208 ? 2.347 19.968 -20.621 1.00 11.61 708 ASN B O 1
ATOM 3006 N N . TRP B 1 209 ? 2.150 21.299 -22.438 1.00 12.71 709 TRP B N 1
ATOM 3007 C CA . TRP B 1 209 ? 3.569 21.658 -22.571 1.00 13.85 709 TRP B CA 1
ATOM 3008 C C . TRP B 1 209 ? 4.265 22.104 -21.287 1.00 14.60 709 TRP B C 1
ATOM 3009 O O . TRP B 1 209 ? 5.354 21.613 -20.987 1.00 14.89 709 TRP B O 1
ATOM 3020 N N . LYS B 1 210 ? 3.648 23.023 -20.540 1.00 15.11 710 LYS B N 1
ATOM 3021 C CA . LYS B 1 210 ? 4.245 23.518 -19.292 1.00 15.54 710 LYS B CA 1
ATOM 3022 C C . LYS B 1 210 ? 4.535 22.363 -18.333 1.00 15.94 710 LYS B C 1
ATOM 3023 O O . LYS B 1 210 ? 5.582 22.337 -17.675 1.00 15.87 710 LYS B O 1
ATOM 3025 N N . GLU B 1 211 ? 3.615 21.397 -18.268 1.00 15.61 711 GLU B N 1
ATOM 3026 C CA . GLU B 1 211 ? 3.775 20.240 -17.376 1.00 15.46 711 GLU B CA 1
ATOM 3027 C C . GLU B 1 211 ? 4.904 19.305 -17.819 1.00 15.18 711 GLU B C 1
ATOM 3028 O O . GLU B 1 211 ? 5.431 18.536 -17.024 1.00 15.15 711 GLU B O 1
ATOM 3034 N N . LEU B 1 212 ? 5.279 19.400 -19.085 1.00 15.19 712 LEU B N 1
ATOM 3035 C CA . LEU B 1 212 ? 6.367 18.616 -19.657 1.00 15.33 712 LEU B CA 1
ATOM 3036 C C . LEU B 1 212 ? 7.747 19.246 -19.398 1.00 15.55 712 LEU B C 1
ATOM 3037 O O . LEU B 1 212 ? 8.765 18.617 -19.643 1.00 16.09 712 LEU B O 1
ATOM 3050 N N . SER C 1 1 ? 20.239 -32.022 -44.570 1.00 14.52 501 SER C N 1
ATOM 3051 C CA . SER C 1 1 ? 19.195 -31.007 -44.241 1.00 14.93 501 SER C CA 1
ATOM 3052 C C . SER C 1 1 ? 19.844 -29.694 -43.751 1.00 14.86 501 SER C C 1
ATOM 3053 O O . SER C 1 1 ? 21.019 -29.678 -43.350 1.00 14.89 501 SER C O 1
ATOM 3056 N N . ASN C 1 2 ? 19.080 -28.599 -43.790 1.00 14.60 502 ASN C N 1
ATOM 3057 C CA . ASN C 1 2 ? 19.520 -27.321 -43.212 1.00 14.12 502 ASN C CA 1
ATOM 3058 C C . ASN C 1 2 ? 19.990 -27.469 -41.767 1.00 13.50 502 ASN C C 1
ATOM 3059 O O . ASN C 1 2 ? 20.974 -26.839 -41.362 1.00 12.98 502 ASN C O 1
ATOM 3064 N N . ALA C 1 3 ? 19.269 -28.280 -40.988 1.00 12.73 503 ALA C N 1
ATOM 3065 C CA . ALA C 1 3 ? 19.622 -28.505 -39.586 1.00 12.29 503 ALA C CA 1
ATOM 3066 C C . ALA C 1 3 ? 20.946 -29.267 -39.458 1.00 11.71 503 ALA C C 1
ATOM 3067 O O . ALA C 1 3 ? 21.739 -28.982 -38.557 1.00 11.06 503 ALA C O 1
ATOM 3069 N N . ASP C 1 4 ? 21.189 -30.202 -40.373 1.00 11.52 504 ASP C N 1
ATOM 3070 C CA . ASP C 1 4 ? 22.504 -30.849 -40.486 1.00 12.08 504 ASP C CA 1
ATOM 3071 C C . ASP C 1 4 ? 23.619 -29.810 -40.743 1.00 12.29 504 ASP C C 1
ATOM 3072 O O . ASP C 1 4 ? 24.677 -29.880 -40.126 1.00 11.87 504 ASP C O 1
ATOM 3077 N N . LYS C 1 5 ? 23.375 -28.855 -41.646 1.00 12.65 505 LYS C N 1
ATOM 3078 C CA . LYS C 1 5 ? 24.356 -27.807 -41.957 1.00 12.89 505 LYS C CA 1
ATOM 3079 C C . LYS C 1 5 ? 24.591 -26.845 -40.781 1.00 13.08 505 LYS C C 1
ATOM 3080 O O . LYS C 1 5 ? 25.736 -26.583 -40.411 1.00 13.11 505 LYS C O 1
ATOM 3086 N N . SER C 1 6 ? 23.513 -26.315 -40.202 1.00 13.12 506 SER C N 1
ATOM 3087 C CA . SER C 1 6 ? 23.618 -25.462 -39.024 1.00 12.95 506 SER C CA 1
ATOM 3088 C C . SER C 1 6 ? 24.395 -26.189 -37.939 1.00 13.60 506 SER C C 1
ATOM 3089 O O . SER C 1 6 ? 25.294 -25.605 -37.325 1.00 13.87 506 SER C O 1
ATOM 3092 N N . ASN C 1 7 ? 24.064 -27.462 -37.714 1.00 13.78 507 ASN C N 1
ATOM 3093 C CA . ASN C 1 7 ? 24.765 -28.281 -36.718 1.00 14.31 507 ASN C CA 1
ATOM 3094 C C . ASN C 1 7 ? 26.284 -28.354 -36.961 1.00 13.61 507 ASN C C 1
ATOM 3095 O O . ASN C 1 7 ? 27.064 -28.269 -36.007 1.00 12.94 507 ASN C O 1
ATOM 3100 N N . LYS C 1 8 ? 26.692 -28.506 -38.222 1.00 13.21 508 LYS C N 1
ATOM 3101 C CA . LYS C 1 8 ? 28.115 -28.586 -38.554 1.00 12.64 508 LYS C CA 1
ATOM 3102 C C . LYS C 1 8 ? 28.833 -27.247 -38.357 1.00 12.25 508 LYS C C 1
ATOM 3103 O O . LYS C 1 8 ? 29.879 -27.204 -37.725 1.00 11.87 508 LYS C O 1
ATOM 3105 N N . LEU C 1 9 ? 28.270 -26.161 -38.876 1.00 11.40 509 LEU C N 1
ATOM 3106 C CA . LEU C 1 9 ? 28.858 -24.835 -38.674 1.00 11.03 509 LEU C CA 1
ATOM 3107 C C . LEU C 1 9 ? 28.884 -24.416 -37.181 1.00 10.95 509 LEU C C 1
ATOM 3108 O O . LEU C 1 9 ? 29.859 -23.819 -36.702 1.00 10.34 509 LEU C O 1
ATOM 3113 N N . GLN C 1 10 ? 27.829 -24.776 -36.453 1.00 9.90 510 GLN C N 1
ATOM 3114 C CA . GLN C 1 10 ? 27.762 -24.515 -35.018 1.00 9.80 510 GLN C CA 1
ATOM 3115 C C . GLN C 1 10 ? 28.939 -25.196 -34.301 1.00 9.81 510 GLN C C 1
ATOM 3116 O O . GLN C 1 10 ? 29.626 -24.557 -33.487 1.00 9.23 510 GLN C O 1
ATOM 3122 N N . ASN C 1 11 ? 29.187 -26.468 -34.642 1.00 9.60 511 ASN C N 1
ATOM 3123 C CA . ASN C 1 11 ? 30.330 -27.204 -34.128 1.00 10.53 511 ASN C CA 1
ATOM 3124 C C . ASN C 1 11 ? 31.691 -26.602 -34.498 1.00 10.38 511 ASN C C 1
ATOM 3125 O O . ASN C 1 11 ? 32.582 -26.527 -33.651 1.00 10.27 511 ASN C O 1
ATOM 3130 N N . LEU C 1 12 ? 31.866 -26.204 -35.756 1.00 10.83 512 LEU C N 1
ATOM 3131 C CA . LEU C 1 12 ? 33.117 -25.535 -36.152 1.00 11.38 512 LEU C CA 1
ATOM 3132 C C . LEU C 1 12 ? 33.366 -24.257 -35.335 1.00 11.03 512 LEU C C 1
ATOM 3133 O O . LEU C 1 12 ? 34.468 -24.046 -34.790 1.00 11.40 512 LEU C O 1
ATOM 3138 N N . VAL C 1 13 ? 32.347 -23.417 -35.220 1.00 10.31 513 VAL C N 1
ATOM 3139 C CA . VAL C 1 13 ? 32.469 -22.195 -34.419 1.00 9.74 513 VAL C CA 1
ATOM 3140 C C . VAL C 1 13 ? 32.725 -22.527 -32.954 1.00 10.20 513 VAL C C 1
ATOM 3141 O O . VAL C 1 13 ? 33.560 -21.867 -32.310 1.00 9.74 513 VAL C O 1
ATOM 3145 N N . ALA C 1 14 ? 32.041 -23.545 -32.425 1.00 9.96 514 ALA C N 1
ATOM 3146 C CA . ALA C 1 14 ? 32.193 -23.864 -30.992 1.00 10.89 514 ALA C CA 1
ATOM 3147 C C . ALA C 1 14 ? 33.612 -24.329 -30.684 1.00 11.08 514 ALA C C 1
ATOM 3148 O O . ALA C 1 14 ? 34.159 -23.966 -29.650 1.00 10.76 514 ALA C O 1
ATOM 3150 N N . GLU C 1 15 ? 34.194 -25.121 -31.587 1.00 11.21 515 GLU C N 1
ATOM 3151 C CA . GLU C 1 15 ? 35.564 -25.625 -31.437 1.00 12.47 515 GLU C CA 1
ATOM 3152 C C . GLU C 1 15 ? 36.580 -24.486 -31.478 1.00 12.94 515 GLU C C 1
ATOM 3153 O O . GLU C 1 15 ? 37.542 -24.469 -30.697 1.00 13.49 515 GLU C O 1
ATOM 3159 N N . GLN C 1 16 ? 36.360 -23.559 -32.415 1.00 12.78 516 GLN C N 1
ATOM 3160 C CA . GLN C 1 16 ? 37.204 -22.384 -32.621 1.00 13.10 516 GLN C CA 1
ATOM 3161 C C . GLN C 1 16 ? 37.185 -21.481 -31.364 1.00 12.56 516 GLN C C 1
ATOM 3162 O O . GLN C 1 16 ? 38.238 -21.049 -30.886 1.00 11.90 516 GLN C O 1
ATOM 3168 N N . LEU C 1 17 ? 35.997 -21.226 -30.827 1.00 12.11 517 LEU C N 1
ATOM 3169 C CA . LEU C 1 17 ? 35.861 -20.420 -29.600 1.00 12.78 517 LEU C CA 1
ATOM 3170 C C . LEU C 1 17 ? 36.489 -21.100 -28.375 1.00 12.91 517 LEU C C 1
ATOM 3171 O O . LEU C 1 17 ? 37.215 -20.469 -27.612 1.00 13.19 517 LEU C O 1
ATOM 3176 N N . VAL C 1 18 ? 36.208 -22.395 -28.205 1.00 12.80 518 VAL C N 1
ATOM 3177 C CA . VAL C 1 18 ? 36.821 -23.186 -27.156 1.00 13.00 518 VAL C CA 1
ATOM 3178 C C . VAL C 1 18 ? 38.364 -23.153 -27.249 1.00 13.08 518 VAL C C 1
ATOM 3179 O O . VAL C 1 18 ? 39.049 -23.048 -26.229 1.00 12.32 518 VAL C O 1
ATOM 3183 N N . GLY C 1 19 ? 38.877 -23.248 -28.474 1.00 12.66 519 GLY C N 1
ATOM 3184 C CA . GLY C 1 19 ? 40.301 -23.278 -28.717 1.00 13.08 519 GLY C CA 1
ATOM 3185 C C . GLY C 1 19 ? 40.949 -21.976 -28.285 1.00 13.44 519 GLY C C 1
ATOM 3186 O O . GLY C 1 19 ? 42.133 -21.942 -27.912 1.00 13.44 519 GLY C O 1
ATOM 3187 N N . CYS C 1 20 ? 40.149 -20.914 -28.336 1.00 12.76 520 CYS C N 1
ATOM 3188 C CA . CYS C 1 20 ? 40.550 -19.581 -27.986 1.00 13.08 520 CYS C CA 1
ATOM 3189 C C . CYS C 1 20 ? 40.279 -19.288 -26.512 1.00 12.65 520 CYS C C 1
ATOM 3190 O O . CYS C 1 20 ? 40.513 -18.178 -26.054 1.00 13.68 520 CYS C O 1
ATOM 3193 N N . GLY C 1 21 ? 39.810 -20.277 -25.762 1.00 12.00 521 GLY C N 1
ATOM 3194 C CA . GLY C 1 21 ? 39.655 -20.114 -24.313 1.00 11.30 521 GLY C CA 1
ATOM 3195 C C . GLY C 1 21 ? 38.247 -19.855 -23.794 1.00 10.74 521 GLY C C 1
ATOM 3196 O O . GLY C 1 21 ? 38.061 -19.601 -22.599 1.00 9.64 521 GLY C O 1
ATOM 3197 N N . PHE C 1 22 ? 37.260 -19.901 -24.681 1.00 10.47 522 PHE C N 1
ATOM 3198 C CA . PHE C 1 22 ? 35.863 -19.776 -24.263 1.00 11.66 522 PHE C CA 1
ATOM 3199 C C . PHE C 1 22 ? 35.373 -21.050 -23.580 1.00 12.87 522 PHE C C 1
ATOM 3200 O O . PHE C 1 22 ? 35.881 -22.137 -23.849 1.00 12.36 522 PHE C O 1
ATOM 3208 N N . ASN C 1 23 ? 34.371 -20.893 -22.710 1.00 13.84 523 ASN C N 1
ATOM 3209 C CA . ASN C 1 23 ? 33.612 -22.014 -22.164 1.00 14.57 523 ASN C CA 1
ATOM 3210 C C . ASN C 1 23 ? 32.167 -21.942 -22.683 1.00 14.47 523 ASN C C 1
ATOM 3211 O O . ASN C 1 23 ? 31.545 -20.874 -22.692 1.00 15.34 523 ASN C O 1
ATOM 3216 N N . GLU C 1 24 ? 31.608 -23.059 -23.123 1.00 14.07 524 GLU C N 1
ATOM 3217 C CA . GLU C 1 24 ? 30.221 -23.010 -23.613 1.00 13.55 524 GLU C CA 1
ATOM 3218 C C . GLU C 1 24 ? 29.317 -23.051 -22.379 1.00 13.32 524 GLU C C 1
ATOM 3219 O O . GLU C 1 24 ? 29.618 -23.737 -21.424 1.00 12.40 524 GLU C O 1
ATOM 3225 N N . ILE C 1 25 ? 28.234 -22.285 -22.390 1.00 13.34 525 ILE C N 1
ATOM 3226 C CA . ILE C 1 25 ? 27.291 -22.333 -21.288 1.00 12.83 525 ILE C CA 1
ATOM 3227 C C . ILE C 1 25 ? 25.897 -22.687 -21.825 1.00 13.06 525 ILE C C 1
ATOM 3228 O O . ILE C 1 25 ? 25.621 -22.548 -23.012 1.00 12.74 525 ILE C O 1
ATOM 3233 N N . LEU C 1 26 ? 25.041 -23.169 -20.942 1.00 12.64 526 LEU C N 1
ATOM 3234 C CA . LEU C 1 26 ? 23.691 -23.514 -21.316 1.00 12.81 526 LEU C CA 1
ATOM 3235 C C . LEU C 1 26 ? 22.743 -23.043 -20.229 1.00 12.20 526 LEU C C 1
ATOM 3236 O O . LEU C 1 26 ? 22.892 -23.392 -19.061 1.00 11.72 526 LEU C O 1
ATOM 3241 N N . ASN C 1 27 ? 21.779 -22.232 -20.629 1.00 11.37 527 ASN C N 1
ATOM 3242 C CA . ASN C 1 27 ? 20.821 -21.643 -19.726 1.00 11.45 527 ASN C CA 1
ATOM 3243 C C . ASN C 1 27 ? 19.402 -21.962 -20.197 1.00 11.78 527 ASN C C 1
ATOM 3244 O O . ASN C 1 27 ? 19.190 -22.294 -21.371 1.00 10.80 527 ASN C O 1
ATOM 3249 N N . ASN C 1 28 ? 18.467 -21.860 -19.250 1.00 11.47 528 ASN C N 1
ATOM 3250 C CA . ASN C 1 28 ? 17.045 -22.189 -19.429 1.00 12.59 528 ASN C CA 1
ATOM 3251 C C . ASN C 1 28 ? 16.407 -21.320 -20.469 1.00 11.36 528 ASN C C 1
ATOM 3252 O O . ASN C 1 28 ? 16.672 -20.128 -20.506 1.00 11.95 528 ASN C O 1
ATOM 3257 N N . SER C 1 29 ? 15.541 -21.908 -21.284 1.00 11.17 529 SER C N 1
ATOM 3258 C CA A SER C 1 29 ? 14.705 -21.170 -22.227 0.50 10.41 529 SER C CA 1
ATOM 3259 C CA B SER C 1 29 ? 14.739 -21.081 -22.176 0.50 10.70 529 SER C CA 1
ATOM 3260 C C . SER C 1 29 ? 13.582 -20.443 -21.442 1.00 10.60 529 SER C C 1
ATOM 3261 O O . SER C 1 29 ? 13.105 -19.378 -21.839 1.00 10.21 529 SER C O 1
ATOM 3266 N N . LEU C 1 30 ? 13.163 -21.057 -20.339 1.00 10.15 530 LEU C N 1
ATOM 3267 C CA . LEU C 1 30 ? 12.187 -20.440 -19.453 1.00 9.80 530 LEU C CA 1
ATOM 3268 C C . LEU C 1 30 ? 12.886 -19.323 -18.704 1.00 10.21 530 LEU C C 1
ATOM 3269 O O . LEU C 1 30 ? 13.996 -19.499 -18.200 1.00 9.18 530 LEU C O 1
ATOM 3274 N N . THR C 1 31 ? 12.227 -18.185 -18.590 1.00 10.86 531 THR C N 1
ATOM 3275 C CA . THR C 1 31 ? 12.867 -17.065 -17.892 1.00 11.80 531 THR C CA 1
ATOM 3276 C C . THR C 1 31 ? 11.847 -16.218 -17.115 1.00 11.39 531 THR C C 1
ATOM 3277 O O . THR C 1 31 ? 10.697 -16.598 -17.020 1.00 10.77 531 THR C O 1
ATOM 3281 N N . ARG C 1 32 ? 12.286 -15.089 -16.549 1.00 11.76 532 ARG C N 1
ATOM 3282 C CA . ARG C 1 32 ? 11.451 -14.213 -15.737 1.00 12.02 532 ARG C CA 1
ATOM 3283 C C . ARG C 1 32 ? 11.011 -12.960 -16.476 1.00 12.39 532 ARG C C 1
ATOM 3284 O O . ARG C 1 32 ? 11.855 -12.215 -16.970 1.00 12.72 532 ARG C O 1
ATOM 3292 N N . ALA C 1 33 ? 9.698 -12.712 -16.524 1.00 11.47 533 ALA C N 1
ATOM 3293 C CA . ALA C 1 33 ? 9.169 -11.505 -17.172 1.00 11.23 533 ALA C CA 1
ATOM 3294 C C . ALA C 1 33 ? 9.746 -10.247 -16.564 1.00 10.84 533 ALA C C 1
ATOM 3295 O O . ALA C 1 33 ? 9.954 -9.281 -17.282 1.00 10.69 533 ALA C O 1
ATOM 3297 N N . ALA C 1 34 ? 10.021 -10.269 -15.263 1.00 10.18 534 ALA C N 1
ATOM 3298 C CA . ALA C 1 34 ? 10.638 -9.132 -14.575 1.00 10.33 534 ALA C CA 1
ATOM 3299 C C . ALA C 1 34 ? 11.839 -8.547 -15.316 1.00 10.62 534 ALA C C 1
ATOM 3300 O O . ALA C 1 34 ? 12.002 -7.331 -15.336 1.00 9.75 534 ALA C O 1
ATOM 3302 N N . TYR C 1 35 ? 12.653 -9.414 -15.943 1.00 10.12 535 TYR C N 1
ATOM 3303 C CA . TYR C 1 35 ? 13.869 -8.990 -16.641 1.00 11.01 535 TYR C CA 1
ATOM 3304 C C . TYR C 1 35 ? 13.583 -7.968 -17.728 1.00 11.29 535 TYR C C 1
ATOM 3305 O O . TYR C 1 35 ? 14.384 -7.054 -17.944 1.00 11.55 535 TYR C O 1
ATOM 3314 N N . TYR C 1 36 ? 12.427 -8.121 -18.369 1.00 10.47 536 TYR C N 1
ATOM 3315 C CA . TYR C 1 36 ? 12.050 -7.354 -19.547 1.00 9.41 536 TYR C CA 1
ATOM 3316 C C . TYR C 1 36 ? 11.185 -6.148 -19.207 1.00 10.08 536 TYR C C 1
ATOM 3317 O O . TYR C 1 36 ? 10.820 -5.381 -20.098 1.00 10.20 536 TYR C O 1
ATOM 3326 N N . ASP C 1 37 ? 10.854 -5.975 -17.926 1.00 10.36 537 ASP C N 1
ATOM 3327 C CA . ASP C 1 37 ? 10.056 -4.826 -17.482 1.00 10.50 537 ASP C CA 1
ATOM 3328 C C . ASP C 1 37 ? 10.782 -3.524 -17.810 1.00 10.55 537 ASP C C 1
ATOM 3329 O O . ASP C 1 37 ? 11.900 -3.289 -17.356 1.00 10.69 537 ASP C O 1
ATOM 3334 N N . GLY C 1 38 ? 10.147 -2.700 -18.635 1.00 10.48 538 GLY C N 1
ATOM 3335 C CA . GLY C 1 38 ? 10.672 -1.382 -18.971 1.00 10.39 538 GLY C CA 1
ATOM 3336 C C . GLY C 1 38 ? 11.649 -1.318 -20.131 1.00 10.20 538 GLY C C 1
ATOM 3337 O O . GLY C 1 38 ? 11.969 -0.229 -20.610 1.00 10.32 538 GLY C O 1
ATOM 3338 N N . LEU C 1 39 ? 12.119 -2.471 -20.596 1.00 9.94 539 LEU C N 1
ATOM 3339 C CA . LEU C 1 39 ? 13.114 -2.493 -21.664 1.00 9.98 539 LEU C CA 1
ATOM 3340 C C . LEU C 1 39 ? 12.534 -2.006 -22.975 1.00 9.99 539 LEU C C 1
ATOM 3341 O O . LEU C 1 39 ? 11.391 -2.308 -23.303 1.00 10.20 539 LEU C O 1
ATOM 3346 N N . GLU C 1 40 ? 13.327 -1.243 -23.716 1.00 9.96 540 GLU C N 1
ATOM 3347 C CA . GLU C 1 40 ? 12.933 -0.808 -25.044 1.00 10.11 540 GLU C CA 1
ATOM 3348 C C . GLU C 1 40 ? 13.385 -1.842 -26.072 1.00 10.07 540 GLU C C 1
ATOM 3349 O O . GLU C 1 40 ? 12.633 -2.199 -26.975 1.00 9.75 540 GLU C O 1
ATOM 3355 N N . SER C 1 41 ? 14.616 -2.331 -25.920 1.00 10.69 541 SER C N 1
ATOM 3356 C CA . SER C 1 41 ? 15.255 -3.162 -26.952 1.00 10.62 541 SER C CA 1
ATOM 3357 C C . SER C 1 41 ? 14.608 -4.537 -27.064 1.00 10.44 541 SER C C 1
ATOM 3358 O O . SER C 1 41 ? 14.490 -5.087 -28.160 1.00 10.63 541 SER C O 1
ATOM 3361 N N . TYR C 1 42 ? 14.168 -5.080 -25.934 1.00 10.37 542 TYR C N 1
ATOM 3362 C CA . TYR C 1 42 ? 13.396 -6.324 -25.937 1.00 10.60 542 TYR C CA 1
ATOM 3363 C C . TYR C 1 42 ? 12.088 -6.151 -25.168 1.00 10.52 542 TYR C C 1
ATOM 3364 O O . TYR C 1 42 ? 11.998 -6.517 -23.987 1.00 9.55 542 TYR C O 1
ATOM 3373 N N . PRO C 1 43 ? 11.076 -5.566 -25.835 1.00 10.93 543 PRO C N 1
ATOM 3374 C CA . PRO C 1 43 ? 9.880 -5.133 -25.115 1.00 10.87 543 PRO C CA 1
ATOM 3375 C C . PRO C 1 43 ? 9.132 -6.261 -24.432 1.00 10.76 543 PRO C C 1
ATOM 3376 O O . PRO C 1 43 ? 8.975 -7.359 -24.994 1.00 10.26 543 PRO C O 1
ATOM 3380 N N . SER C 1 44 ? 8.690 -5.970 -23.210 1.00 11.04 544 SER C N 1
ATOM 3381 C CA . SER C 1 44 ? 7.853 -6.855 -22.408 1.00 11.32 544 SER C CA 1
ATOM 3382 C C . SER C 1 44 ? 6.616 -7.270 -23.210 1.00 10.93 544 SER C C 1
ATOM 3383 O O . SER C 1 44 ? 6.174 -8.419 -23.137 1.00 10.12 544 SER C O 1
ATOM 3386 N N . LYS C 1 45 ? 6.093 -6.326 -23.997 1.00 10.17 545 LYS C N 1
ATOM 3387 C CA . LYS C 1 45 ? 4.922 -6.557 -24.832 1.00 10.22 545 LYS C CA 1
ATOM 3388 C C . LYS C 1 45 ? 5.144 -7.671 -25.863 1.00 10.18 545 LYS C C 1
ATOM 3389 O O . LYS C 1 45 ? 4.189 -8.287 -26.310 1.00 10.19 545 LYS C O 1
ATOM 3395 N N . ASN C 1 46 ? 6.405 -7.955 -26.205 1.00 9.71 546 ASN C N 1
ATOM 3396 C CA . ASN C 1 46 ? 6.723 -9.026 -27.159 1.00 9.29 546 ASN C CA 1
ATOM 3397 C C . ASN C 1 46 ? 7.077 -10.385 -26.532 1.00 8.81 546 ASN C C 1
ATOM 3398 O O . ASN C 1 46 ? 7.591 -11.262 -27.225 1.00 8.66 546 ASN C O 1
ATOM 3403 N N . LEU C 1 47 ? 6.848 -10.577 -25.236 1.00 8.16 547 LEU C N 1
ATOM 3404 C CA . LEU C 1 47 ? 7.208 -11.878 -24.630 1.00 7.62 547 LEU C CA 1
ATOM 3405 C C . LEU C 1 47 ? 6.143 -12.897 -24.946 1.00 7.12 547 LEU C C 1
ATOM 3406 O O . LEU C 1 47 ? 4.968 -12.550 -25.071 1.00 7.36 547 LEU C O 1
ATOM 3411 N N . VAL C 1 48 ? 6.564 -14.131 -25.120 1.00 6.47 548 VAL C N 1
ATOM 3412 C CA . VAL C 1 48 ? 5.670 -15.268 -25.135 1.00 6.84 548 VAL C CA 1
ATOM 3413 C C . VAL C 1 48 ? 5.424 -15.654 -23.664 1.00 6.69 548 VAL C C 1
ATOM 3414 O O . VAL C 1 48 ? 6.204 -16.398 -23.059 1.00 5.89 548 VAL C O 1
ATOM 3426 N N . LEU C 1 50 ? 3.559 -17.220 -20.356 1.00 11.74 550 LEU C N 1
ATOM 3427 C CA . LEU C 1 50 ? 2.859 -18.427 -19.963 1.00 12.15 550 LEU C CA 1
ATOM 3428 C C . LEU C 1 50 ? 1.695 -18.087 -19.053 1.00 12.83 550 LEU C C 1
ATOM 3429 O O . LEU C 1 50 ? 1.682 -17.012 -18.445 1.00 13.56 550 LEU C O 1
ATOM 3434 N N . LEU C 1 51 ? 0.731 -19.009 -18.970 1.00 13.12 551 LEU C N 1
ATOM 3435 C CA . LEU C 1 51 ? -0.531 -18.803 -18.264 1.00 12.97 551 LEU C CA 1
ATOM 3436 C C . LEU C 1 51 ? -0.291 -18.539 -16.782 1.00 12.97 551 LEU C C 1
ATOM 3437 O O . LEU C 1 51 ? 0.614 -19.112 -16.188 1.00 12.68 551 LEU C O 1
ATOM 3442 N N . ASN C 1 52 ? -1.094 -17.667 -16.204 1.00 12.23 552 ASN C N 1
ATOM 3443 C CA . ASN C 1 52 ? -1.002 -17.378 -14.769 1.00 13.24 552 ASN C CA 1
ATOM 3444 C C . ASN C 1 52 ? 0.425 -16.941 -14.383 1.00 12.49 552 ASN C C 1
ATOM 3445 O O . ASN C 1 52 ? 1.033 -17.484 -13.463 1.00 12.18 552 ASN C O 1
ATOM 3450 N N . PRO C 1 53 ? 0.934 -15.909 -15.076 1.00 12.54 553 PRO C N 1
ATOM 3451 C CA . PRO C 1 53 ? 2.311 -15.483 -14.889 1.00 13.30 553 PRO C CA 1
ATOM 3452 C C . PRO C 1 53 ? 2.606 -14.972 -13.473 1.00 13.82 553 PRO C C 1
ATOM 3453 O O . PRO C 1 53 ? 3.739 -15.075 -13.041 1.00 15.13 553 PRO C O 1
ATOM 3457 N N . LEU C 1 54 ? 1.602 -14.487 -12.750 1.00 13.42 554 LEU C N 1
ATOM 3458 C CA . LEU C 1 54 ? 1.790 -14.055 -11.348 1.00 13.96 554 LEU C CA 1
ATOM 3459 C C . LEU C 1 54 ? 2.035 -15.204 -10.367 1.00 13.69 554 LEU C C 1
ATOM 3460 O O . LEU C 1 54 ? 2.436 -14.983 -9.228 1.00 14.88 554 LEU C O 1
ATOM 3465 N N . SER C 1 55 ? 1.759 -16.421 -10.799 1.00 13.39 555 SER C N 1
ATOM 3466 C CA . SER C 1 55 ? 1.891 -17.594 -9.945 1.00 14.25 555 SER C CA 1
ATOM 3467 C C . SER C 1 55 ? 3.069 -18.498 -10.339 1.00 14.31 555 SER C C 1
ATOM 3468 O O . SER C 1 55 ? 3.148 -19.646 -9.947 1.00 15.09 555 SER C O 1
ATOM 3471 N N . ALA C 1 56 ? 4.008 -17.950 -11.091 1.00 14.17 556 ALA C N 1
ATOM 3472 C CA . ALA C 1 56 ? 5.193 -18.688 -11.470 1.00 14.76 556 ALA C CA 1
ATOM 3473 C C . ALA C 1 56 ? 6.387 -17.754 -11.528 1.00 14.91 556 ALA C C 1
ATOM 3474 O O . ALA C 1 56 ? 6.357 -16.733 -12.241 1.00 15.39 556 ALA C O 1
ATOM 3476 N N . ASP C 1 57 ? 7.447 -18.155 -10.843 1.00 14.66 557 ASP C N 1
ATOM 3477 C CA . ASP C 1 57 ? 8.739 -17.525 -10.954 1.00 15.49 557 ASP C CA 1
ATOM 3478 C C . ASP C 1 57 ? 9.187 -17.444 -12.433 1.00 15.36 557 ASP C C 1
ATOM 3479 O O . ASP C 1 57 ? 9.448 -16.359 -12.958 1.00 15.64 557 ASP C O 1
ATOM 3484 N N . LEU C 1 58 ? 9.258 -18.582 -13.104 1.00 14.04 558 LEU C N 1
ATOM 3485 C CA . LEU C 1 58 ? 9.623 -18.588 -14.498 1.00 12.99 558 LEU C CA 1
ATOM 3486 C C . LEU C 1 58 ? 8.316 -18.639 -15.233 1.00 12.83 558 LEU C C 1
ATOM 3487 O O . LEU C 1 58 ? 7.589 -19.634 -15.173 1.00 13.43 558 LEU C O 1
ATOM 3492 N N . ASN C 1 59 ? 7.996 -17.544 -15.896 1.00 12.40 559 ASN C N 1
ATOM 3493 C CA . ASN C 1 59 ? 6.653 -17.339 -16.421 1.00 12.71 559 ASN C CA 1
ATOM 3494 C C . ASN C 1 59 ? 6.587 -16.906 -17.883 1.00 12.78 559 ASN C C 1
ATOM 3495 O O . ASN C 1 59 ? 5.544 -16.421 -18.323 1.00 12.22 559 ASN C O 1
ATOM 3500 N N . CYS C 1 60 ? 7.691 -17.055 -18.624 1.00 13.25 560 CYS C N 1
ATOM 3501 C CA . CYS C 1 60 ? 7.749 -16.649 -20.068 1.00 12.76 560 CYS C CA 1
ATOM 3502 C C . CYS C 1 60 ? 8.953 -17.289 -20.757 1.00 12.57 560 CYS C C 1
ATOM 3503 O O . CYS C 1 60 ? 9.852 -17.844 -20.092 1.00 12.30 560 CYS C O 1
ATOM 3514 N N . ARG C 1 62 ? 12.380 -16.844 -23.037 1.00 10.51 562 ARG C N 1
ATOM 3515 C CA . ARG C 1 62 ? 13.402 -15.834 -23.278 1.00 10.20 562 ARG C CA 1
ATOM 3516 C C . ARG C 1 62 ? 13.305 -15.278 -24.716 1.00 10.15 562 ARG C C 1
ATOM 3517 O O . ARG C 1 62 ? 13.095 -16.041 -25.663 1.00 9.95 562 ARG C O 1
ATOM 3525 N N . GLN C 1 63 ? 13.438 -13.953 -24.843 1.00 11.05 563 GLN C N 1
ATOM 3526 C CA . GLN C 1 63 ? 13.604 -13.235 -26.137 1.00 11.49 563 GLN C CA 1
ATOM 3527 C C . GLN C 1 63 ? 15.096 -13.065 -26.520 1.00 12.47 563 GLN C C 1
ATOM 3528 O O . GLN C 1 63 ? 15.428 -12.860 -27.690 1.00 11.21 563 GLN C O 1
ATOM 3534 N N . THR C 1 64 ? 15.980 -13.116 -25.512 1.00 12.48 564 THR C N 1
ATOM 3535 C CA . THR C 1 64 ? 17.408 -12.886 -25.701 1.00 12.48 564 THR C CA 1
ATOM 3536 C C . THR C 1 64 ? 18.206 -13.803 -24.783 1.00 12.15 564 THR C C 1
ATOM 3537 O O . THR C 1 64 ? 17.777 -14.110 -23.654 1.00 12.63 564 THR C O 1
ATOM 3541 N N . LEU C 1 65 ? 19.376 -14.214 -25.247 1.00 11.53 565 LEU C N 1
ATOM 3542 C CA . LEU C 1 65 ? 20.313 -14.988 -24.420 1.00 11.48 565 LEU C CA 1
ATOM 3543 C C . LEU C 1 65 ? 21.048 -14.140 -23.381 1.00 12.07 565 LEU C C 1
ATOM 3544 O O . LEU C 1 65 ? 21.739 -14.702 -22.531 1.00 12.27 565 LEU C O 1
ATOM 3549 N N . LEU C 1 66 ? 20.938 -12.811 -23.461 1.00 11.41 566 LEU C N 1
ATOM 3550 C CA . LEU C 1 66 ? 21.769 -11.944 -22.620 1.00 12.10 566 LEU C CA 1
ATOM 3551 C C . LEU C 1 66 ? 21.714 -12.285 -21.118 1.00 12.26 566 LEU C C 1
ATOM 3552 O O . LEU C 1 66 ? 22.752 -12.484 -20.490 1.00 12.43 566 LEU C O 1
ATOM 3557 N N . PHE C 1 67 ? 20.501 -12.354 -20.572 1.00 11.57 567 PHE C N 1
ATOM 3558 C CA . PHE C 1 67 ? 20.298 -12.455 -19.145 1.00 11.49 567 PHE C CA 1
ATOM 3559 C C . PHE C 1 67 ? 20.825 -13.734 -18.520 1.00 11.43 567 PHE C C 1
ATOM 3560 O O . PHE C 1 67 ? 21.331 -13.696 -17.414 1.00 11.01 567 PHE C O 1
ATOM 3568 N N . GLY C 1 68 ? 20.708 -14.849 -19.240 1.00 11.21 568 GLY C N 1
ATOM 3569 C CA . GLY C 1 68 ? 21.236 -16.130 -18.779 1.00 11.11 568 GLY C CA 1
ATOM 3570 C C . GLY C 1 68 ? 22.755 -16.078 -18.654 1.00 11.17 568 GLY C C 1
ATOM 3571 O O . GLY C 1 68 ? 23.315 -16.642 -17.718 1.00 10.61 568 GLY C O 1
ATOM 3572 N N . GLY C 1 69 ? 23.414 -15.392 -19.589 1.00 10.51 569 GLY C N 1
ATOM 3573 C CA . GLY C 1 69 ? 24.863 -15.203 -19.531 1.00 10.79 569 GLY C CA 1
ATOM 3574 C C . GLY C 1 69 ? 25.298 -14.319 -18.367 1.00 10.48 569 GLY C C 1
ATOM 3575 O O . GLY C 1 69 ? 26.317 -14.563 -17.746 1.00 11.32 569 GLY C O 1
ATOM 3576 N N . LEU C 1 70 ? 24.519 -13.309 -18.048 1.00 11.18 570 LEU C N 1
ATOM 3577 C CA . LEU C 1 70 ? 24.849 -12.449 -16.912 1.00 11.17 570 LEU C CA 1
ATOM 3578 C C . LEU C 1 70 ? 24.684 -13.225 -15.617 1.00 12.37 570 LEU C C 1
ATOM 3579 O O . LEU C 1 70 ? 25.532 -13.132 -14.722 1.00 12.42 570 LEU C O 1
ATOM 3584 N N . GLU C 1 71 ? 23.619 -14.026 -15.534 1.00 12.13 571 GLU C N 1
ATOM 3585 C CA . GLU C 1 71 ? 23.475 -14.966 -14.433 1.00 12.57 571 GLU C CA 1
ATOM 3586 C C . GLU C 1 71 ? 24.693 -15.879 -14.339 1.00 11.47 571 GLU C C 1
ATOM 3587 O O . GLU C 1 71 ? 25.234 -16.065 -13.264 1.00 11.22 571 GLU C O 1
ATOM 3593 N N . SER C 1 72 ? 25.128 -16.434 -15.466 1.00 11.02 572 SER C N 1
ATOM 3594 C CA . SER C 1 72 ? 26.301 -17.310 -15.482 1.00 11.20 572 SER C CA 1
ATOM 3595 C C . SER C 1 72 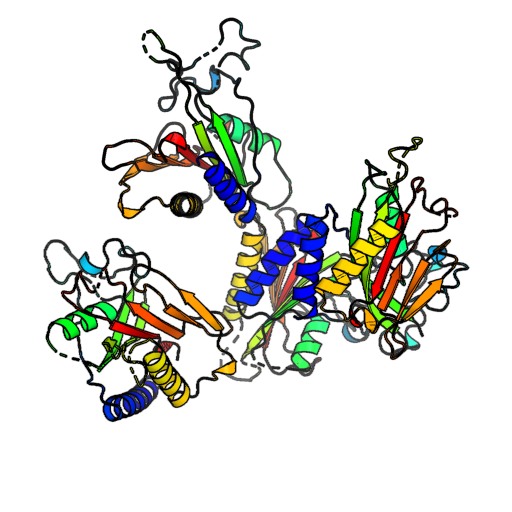? 27.605 -16.614 -15.033 1.00 10.94 572 SER C C 1
ATOM 3596 O O . SER C 1 72 ? 28.421 -17.206 -14.304 1.00 10.69 572 SER C O 1
ATOM 3599 N N . ILE C 1 73 ? 27.788 -15.366 -15.452 1.00 10.44 573 ILE C N 1
ATOM 3600 C CA . ILE C 1 73 ? 28.941 -14.566 -15.036 1.00 10.96 573 ILE C CA 1
ATOM 3601 C C . ILE C 1 73 ? 28.940 -14.353 -13.507 1.00 10.89 573 ILE C C 1
ATOM 3602 O O . ILE C 1 73 ? 29.922 -14.659 -12.849 1.00 10.80 573 ILE C O 1
ATOM 3607 N N . ALA C 1 74 ? 27.823 -13.893 -12.958 1.00 10.66 574 ALA C N 1
ATOM 3608 C CA . ALA C 1 74 ? 27.669 -13.743 -11.515 1.00 11.54 574 ALA C CA 1
ATOM 3609 C C . ALA C 1 74 ? 28.084 -15.011 -10.772 1.00 12.05 574 ALA C C 1
ATOM 3610 O O . ALA C 1 74 ? 28.844 -14.956 -9.803 1.00 12.05 574 ALA C O 1
ATOM 3612 N N . HIS C 1 75 ? 27.610 -16.153 -11.260 1.00 12.64 575 HIS C N 1
ATOM 3613 C CA . HIS C 1 75 ? 27.791 -17.440 -10.569 1.00 13.56 575 HIS C CA 1
ATOM 3614 C C . HIS C 1 75 ? 29.230 -17.995 -10.598 1.00 13.29 575 HIS C C 1
ATOM 3615 O O . HIS C 1 75 ? 29.583 -18.850 -9.787 1.00 13.08 575 HIS C O 1
ATOM 3622 N N . ASN C 1 76 ? 30.056 -17.507 -11.519 1.00 13.03 576 ASN C N 1
ATOM 3623 C CA . ASN C 1 76 ? 31.485 -17.825 -11.505 1.00 13.19 576 ASN C CA 1
ATOM 3624 C C . ASN C 1 76 ? 32.295 -16.771 -10.759 1.00 12.91 576 ASN C C 1
ATOM 3625 O O . ASN C 1 76 ? 33.083 -16.039 -11.357 1.00 12.67 576 ASN C O 1
ATOM 3630 N N . ASP C 1 83 ? 38.904 -13.222 -15.781 1.00 10.83 583 ASP C N 1
ATOM 3631 C CA . ASP C 1 83 ? 38.485 -12.875 -17.147 1.00 11.45 583 ASP C CA 1
ATOM 3632 C C . ASP C 1 83 ? 37.732 -14.019 -17.821 1.00 11.15 583 ASP C C 1
ATOM 3633 O O . ASP C 1 83 ? 38.314 -14.950 -18.367 1.00 11.40 583 ASP C O 1
ATOM 3638 N N . LEU C 1 84 ? 36.417 -13.943 -17.764 1.00 10.67 584 LEU C N 1
ATOM 3639 C CA . LEU C 1 84 ? 35.585 -15.025 -18.249 1.00 10.68 584 LEU C CA 1
ATOM 3640 C C . LEU C 1 84 ? 35.316 -14.830 -19.718 1.00 10.13 584 LEU C C 1
ATOM 3641 O O . LEU C 1 84 ? 35.191 -13.700 -20.184 1.00 9.95 584 LEU C O 1
ATOM 3646 N N . LYS C 1 85 ? 35.223 -15.937 -20.449 1.00 9.99 585 LYS C N 1
ATOM 3647 C CA . LYS C 1 85 ? 34.774 -15.904 -21.836 1.00 9.81 585 LYS C CA 1
ATOM 3648 C C . LYS C 1 85 ? 33.786 -17.036 -22.036 1.00 9.41 585 LYS C C 1
ATOM 3649 O O . LYS C 1 85 ? 34.128 -18.207 -21.861 1.00 9.28 585 LYS C O 1
ATOM 3655 N N . PHE C 1 86 ? 32.555 -16.666 -22.381 1.00 8.56 586 PHE C N 1
ATOM 3656 C CA . PHE C 1 86 ? 31.453 -17.594 -22.459 1.00 8.50 586 PHE C CA 1
ATOM 3657 C C . PHE C 1 86 ? 30.800 -17.458 -23.808 1.00 9.17 586 PHE C C 1
ATOM 3658 O O . PHE C 1 86 ? 30.834 -16.389 -24.400 1.00 8.18 586 PHE C O 1
ATOM 3666 N N . PHE C 1 87 ? 30.201 -18.554 -24.274 1.00 10.34 587 PHE C N 1
ATOM 3667 C CA . PHE C 1 87 ? 29.317 -18.538 -25.459 1.00 11.88 587 PHE C CA 1
ATOM 3668 C C . PHE C 1 87 ? 28.182 -19.523 -25.283 1.00 11.98 587 PHE C C 1
ATOM 3669 O O . PHE C 1 87 ? 28.302 -20.469 -24.511 1.00 12.38 587 PHE C O 1
ATOM 3677 N N . GLU C 1 88 ? 27.080 -19.264 -25.983 1.00 12.40 588 GLU C N 1
ATOM 3678 C CA . GLU C 1 88 ? 25.870 -20.074 -25.922 1.00 13.58 588 GLU C CA 1
ATOM 3679 C C . GLU C 1 88 ? 25.121 -20.000 -27.247 1.00 13.79 588 GLU C C 1
ATOM 3680 O O . GLU C 1 88 ? 24.819 -18.890 -27.724 1.00 14.87 588 GLU C O 1
ATOM 3686 N N . PHE C 1 89 ? 24.813 -21.155 -27.826 1.00 13.31 589 PHE C N 1
ATOM 3687 C CA . PHE C 1 89 ? 23.867 -21.224 -28.941 1.00 14.04 589 PHE C CA 1
ATOM 3688 C C . PHE C 1 89 ? 22.516 -21.535 -28.348 1.00 13.45 589 PHE C C 1
ATOM 3689 O O . PHE C 1 89 ? 22.401 -22.412 -27.494 1.00 13.92 589 PHE C O 1
ATOM 3697 N N . GLY C 1 90 ? 21.478 -20.854 -28.801 1.00 13.15 590 GLY C N 1
ATOM 3698 C CA . GLY C 1 90 ? 20.151 -21.204 -28.288 1.00 12.67 590 GLY C CA 1
ATOM 3699 C C . GLY C 1 90 ? 18.998 -20.458 -28.917 1.00 12.63 590 GLY C C 1
ATOM 3700 O O . GLY C 1 90 ? 19.164 -19.354 -29.419 1.00 12.60 590 GLY C O 1
ATOM 3701 N N . ASN C 1 91 ? 17.827 -21.082 -28.879 1.00 12.30 591 ASN C N 1
ATOM 3702 C CA . ASN C 1 91 ? 16.610 -20.490 -29.385 1.00 12.06 591 ASN C CA 1
ATOM 3703 C C . ASN C 1 91 ? 16.131 -19.333 -28.524 1.00 12.20 591 ASN C C 1
ATOM 3704 O O . ASN C 1 91 ? 16.215 -19.387 -27.278 1.00 10.97 591 ASN C O 1
ATOM 3709 N N . CYS C 1 92 ? 15.615 -18.303 -29.193 1.00 10.42 592 CYS C N 1
ATOM 3710 C CA . CYS C 1 92 ? 14.898 -17.233 -28.534 1.00 9.81 592 CYS C CA 1
ATOM 3711 C C . CYS C 1 92 ? 13.486 -17.165 -29.108 1.00 9.91 592 CYS C C 1
ATOM 3712 O O . CYS C 1 92 ? 13.254 -17.630 -30.227 1.00 10.65 592 CYS C O 1
ATOM 3715 N N . TYR C 1 93 ? 12.569 -16.555 -28.367 1.00 8.83 593 TYR C N 1
ATOM 3716 C CA . TYR C 1 93 ? 11.149 -16.582 -28.684 1.00 9.49 593 TYR C CA 1
ATOM 3717 C C . TYR C 1 93 ? 10.559 -15.172 -28.585 1.00 9.84 593 TYR C C 1
ATOM 3718 O O . TYR C 1 93 ? 10.888 -14.437 -27.667 1.00 9.74 593 TYR C O 1
ATOM 3727 N N . HIS C 1 94 ? 9.717 -14.783 -29.536 1.00 10.77 594 HIS C N 1
ATOM 3728 C CA . HIS C 1 94 ? 8.910 -13.543 -29.399 1.00 11.20 594 HIS C CA 1
ATOM 3729 C C . HIS C 1 94 ? 7.693 -13.493 -30.319 1.00 11.51 594 HIS C C 1
ATOM 3730 O O . HIS C 1 94 ? 7.671 -14.175 -31.342 1.00 11.61 594 HIS C O 1
ATOM 3737 N N . PHE C 1 95 ? 6.689 -12.687 -29.941 1.00 11.93 595 PHE C N 1
ATOM 3738 C CA . PHE C 1 95 ? 5.554 -12.363 -30.805 1.00 13.11 595 PHE C CA 1
ATOM 3739 C C . PHE C 1 95 ? 5.806 -11.060 -31.569 1.00 13.38 595 PHE C C 1
ATOM 3740 O O . PHE C 1 95 ? 5.928 -9.998 -30.957 1.00 13.45 595 PHE C O 1
ATOM 3748 N N . TYR C 1 109 ? 4.756 -14.737 -34.388 1.00 12.01 609 TYR C N 1
ATOM 3749 C CA . TYR C 1 109 ? 5.577 -15.680 -33.620 1.00 12.62 609 TYR C CA 1
ATOM 3750 C C . TYR C 1 109 ? 6.892 -16.037 -34.288 1.00 12.87 609 TYR C C 1
ATOM 3751 O O . TYR C 1 109 ? 6.935 -16.422 -35.459 1.00 12.90 609 TYR C O 1
ATOM 3760 N N . SER C 1 110 ? 7.963 -15.968 -33.507 1.00 13.38 610 SER C N 1
ATOM 3761 C CA . SER C 1 110 ? 9.270 -16.304 -34.007 1.00 13.80 610 SER C CA 1
ATOM 3762 C C . SER C 1 110 ? 10.067 -17.120 -33.016 1.00 13.85 610 SER C C 1
ATOM 3763 O O . SER C 1 110 ? 10.057 -16.862 -31.809 1.00 13.91 610 SER C O 1
ATOM 3766 N N . GLU C 1 111 ? 10.741 -18.124 -33.559 1.00 13.66 611 GLU C N 1
ATOM 3767 C CA . GLU C 1 111 ? 11.805 -18.825 -32.889 1.00 13.21 611 GLU C CA 1
ATOM 3768 C C . GLU C 1 111 ? 12.990 -18.538 -33.756 1.00 12.91 611 GLU C C 1
ATOM 3769 O O . GLU C 1 111 ? 12.957 -18.803 -34.965 1.00 12.58 611 GLU C O 1
ATOM 3775 N N . ASP C 1 112 ? 14.018 -17.944 -33.171 1.00 12.59 612 ASP C N 1
ATOM 3776 C CA . ASP C 1 112 ? 15.224 -17.648 -33.923 1.00 12.61 612 ASP C CA 1
ATOM 3777 C C . ASP C 1 112 ? 16.391 -18.130 -33.121 1.00 12.29 612 ASP C C 1
ATOM 3778 O O . ASP C 1 112 ? 16.441 -17.945 -31.913 1.00 11.40 612 ASP C O 1
ATOM 3783 N N . TYR C 1 113 ? 17.331 -18.771 -33.796 1.00 12.53 613 TYR C N 1
ATOM 3784 C CA . TYR C 1 113 ? 18.449 -19.373 -33.098 1.00 13.03 613 TYR C CA 1
ATOM 3785 C C . TYR C 1 113 ? 19.505 -18.278 -33.011 1.00 13.17 613 TYR C C 1
ATOM 3786 O O . TYR C 1 113 ? 19.710 -17.548 -33.980 1.00 12.59 613 TYR C O 1
ATOM 3795 N N . HIS C 1 114 ? 20.137 -18.132 -31.854 1.00 13.16 614 HIS C N 1
ATOM 3796 C CA . HIS C 1 114 ? 21.099 -17.051 -31.671 1.00 13.18 614 HIS C CA 1
ATOM 3797 C C . HIS C 1 114 ? 22.389 -17.608 -31.137 1.00 13.13 614 HIS C C 1
ATOM 3798 O O . HIS C 1 114 ? 22.387 -18.639 -30.474 1.00 14.07 614 HIS C O 1
ATOM 3805 N N . LEU C 1 115 ? 23.481 -16.891 -31.379 1.00 13.55 615 LEU C N 1
ATOM 3806 C CA . LEU C 1 115 ? 24.742 -17.158 -30.690 1.00 13.84 615 LEU C CA 1
ATOM 3807 C C . LEU C 1 115 ? 25.110 -15.962 -29.808 1.00 13.98 615 LEU C C 1
ATOM 3808 O O . LEU C 1 115 ? 25.261 -14.839 -30.284 1.00 13.59 615 LEU C O 1
ATOM 3813 N N . GLY C 1 116 ? 25.271 -16.219 -28.516 1.00 13.90 616 GLY C N 1
ATOM 3814 C CA . GLY C 1 116 ? 25.673 -15.165 -27.587 1.00 13.69 616 GLY C CA 1
ATOM 3815 C C . GLY C 1 116 ? 27.120 -15.362 -27.170 1.00 13.33 616 GLY C C 1
ATOM 3816 O O . GLY C 1 116 ? 27.563 -16.480 -26.961 1.00 12.64 616 GLY C O 1
ATOM 3817 N N . LEU C 1 117 ? 27.830 -14.245 -27.024 1.00 13.58 617 LEU C N 1
ATOM 3818 C CA A LEU C 1 117 ? 29.196 -14.263 -26.516 0.50 13.52 617 LEU C CA 1
ATOM 3819 C CA B LEU C 1 117 ? 29.243 -14.211 -26.677 0.50 13.79 617 LEU C CA 1
ATOM 3820 C C . LEU C 1 117 ? 29.358 -13.251 -25.444 1.00 13.78 617 LEU C C 1
ATOM 3821 O O . LEU C 1 117 ? 28.875 -12.127 -25.543 1.00 13.48 617 LEU C O 1
ATOM 3830 N N . TRP C 1 118 ? 29.996 -13.674 -24.349 1.00 13.04 618 TRP C N 1
ATOM 3831 C CA . TRP C 1 118 ? 30.215 -12.778 -23.220 1.00 13.35 618 TRP C CA 1
ATOM 3832 C C . TRP C 1 118 ? 31.691 -12.767 -22.886 1.00 13.17 618 TRP C C 1
ATOM 3833 O O . TRP C 1 118 ? 32.290 -13.815 -22.736 1.00 12.96 618 TRP C O 1
ATOM 3844 N N . VAL C 1 119 ? 32.266 -11.574 -22.783 1.00 13.09 619 VAL C N 1
ATOM 3845 C CA . VAL C 1 119 ? 33.673 -11.452 -22.439 1.00 13.91 619 VAL C CA 1
ATOM 3846 C C . VAL C 1 119 ? 33.797 -10.403 -21.330 1.00 13.73 619 VAL C C 1
ATOM 3847 O O . VAL C 1 119 ? 33.409 -9.265 -21.519 1.00 14.05 619 VAL C O 1
ATOM 3851 N N . THR C 1 120 ? 34.324 -10.778 -20.176 1.00 14.27 620 THR C N 1
ATOM 3852 C CA . THR C 1 120 ? 34.551 -9.791 -19.120 1.00 15.10 620 THR C CA 1
ATOM 3853 C C . THR C 1 120 ? 35.931 -9.099 -19.240 1.00 15.03 620 THR C C 1
ATOM 3854 O O . THR C 1 120 ? 36.854 -9.605 -19.894 1.00 14.62 620 THR C O 1
ATOM 3858 N N . GLY C 1 121 ? 36.027 -7.930 -18.618 1.00 15.08 621 GLY C N 1
ATOM 3859 C CA . GLY C 1 121 ? 37.265 -7.155 -18.536 1.00 16.38 621 GLY C CA 1
ATOM 3860 C C . GLY C 1 121 ? 37.089 -6.014 -17.543 1.00 16.66 621 GLY C C 1
ATOM 3861 O O . GLY C 1 121 ? 38.056 -5.549 -16.914 1.00 17.83 621 GLY C O 1
ATOM 3862 N N . SER C 1 125 ? 45.946 -2.736 -18.737 1.00 18.95 625 SER C N 1
ATOM 3863 C CA . SER C 1 125 ? 46.331 -2.019 -17.542 1.00 18.09 625 SER C CA 1
ATOM 3864 C C . SER C 1 125 ? 46.163 -0.517 -17.753 1.00 17.87 625 SER C C 1
ATOM 3865 O O . SER C 1 125 ? 45.519 -0.079 -18.727 1.00 17.29 625 SER C O 1
ATOM 3868 N N . ASN C 1 126 ? 46.752 0.249 -16.829 1.00 17.16 626 ASN C N 1
ATOM 3869 C CA . ASN C 1 126 ? 46.765 1.692 -16.859 1.00 16.67 626 ASN C CA 1
ATOM 3870 C C . ASN C 1 126 ? 48.189 2.206 -17.070 1.00 16.27 626 ASN C C 1
ATOM 3871 O O . ASN C 1 126 ? 48.400 3.363 -17.365 1.00 15.83 626 ASN C O 1
ATOM 3876 N N . SER C 1 127 ? 49.170 1.335 -16.920 1.00 16.01 627 SER C N 1
ATOM 3877 C CA . SER C 1 127 ? 50.564 1.737 -17.049 1.00 16.04 627 SER C CA 1
ATOM 3878 C C . SER C 1 127 ? 50.913 1.822 -18.541 1.00 15.18 627 SER C C 1
ATOM 3879 O O . SER C 1 127 ? 50.428 1.012 -19.316 1.00 14.79 627 SER C O 1
ATOM 3882 N N . TRP C 1 128 ? 51.733 2.802 -18.940 1.00 14.23 628 TRP C N 1
ATOM 3883 C CA . TRP C 1 128 ? 51.918 3.138 -20.372 1.00 13.46 628 TRP C CA 1
ATOM 3884 C C . TRP C 1 128 ? 52.367 1.985 -21.263 1.00 13.87 628 TRP C C 1
ATOM 3885 O O . TRP C 1 128 ? 51.910 1.870 -22.408 1.00 13.56 628 TRP C O 1
ATOM 3896 N N . ALA C 1 129 ? 53.274 1.156 -20.742 1.00 14.26 629 ALA C N 1
ATOM 3897 C CA . ALA C 1 129 ? 53.831 0.033 -21.494 1.00 14.76 629 ALA C CA 1
ATOM 3898 C C . ALA C 1 129 ? 52.764 -0.919 -22.063 1.00 15.12 629 ALA C C 1
ATOM 3899 O O . ALA C 1 129 ? 52.923 -1.425 -23.178 1.00 15.36 629 ALA C O 1
ATOM 3901 N N . HIS C 1 130 ? 51.675 -1.132 -21.316 1.00 15.36 630 HIS C N 1
ATOM 3902 C CA . HIS C 1 130 ? 50.655 -2.131 -21.689 1.00 15.55 630 HIS C CA 1
ATOM 3903 C C . HIS C 1 130 ? 49.498 -1.569 -22.535 1.00 15.54 630 HIS C C 1
ATOM 3904 O O . HIS C 1 130 ? 48.767 -0.672 -22.116 1.00 15.40 630 HIS C O 1
ATOM 3911 N N . THR C 1 135 ? 41.722 -2.669 -21.648 1.00 8.63 635 THR C N 1
ATOM 3912 C CA . THR C 1 135 ? 40.489 -3.414 -21.952 1.00 9.26 635 THR C CA 1
ATOM 3913 C C . THR C 1 135 ? 39.571 -2.639 -22.904 1.00 9.20 635 THR C C 1
ATOM 3914 O O . THR C 1 135 ? 39.478 -1.410 -22.820 1.00 9.46 635 THR C O 1
ATOM 3918 N N . SER C 1 136 ? 38.894 -3.360 -23.801 1.00 9.16 636 SER C N 1
ATOM 3919 C CA . SER C 1 136 ? 37.921 -2.751 -24.726 1.00 9.05 636 SER C CA 1
ATOM 3920 C C . SER C 1 136 ? 37.152 -3.780 -25.561 1.00 9.08 636 SER C C 1
ATOM 3921 O O . SER C 1 136 ? 37.367 -4.989 -25.438 1.00 8.88 636 SER C O 1
ATOM 3924 N N . VAL C 1 137 ? 36.280 -3.261 -26.424 1.00 9.20 637 VAL C N 1
ATOM 3925 C CA . VAL C 1 137 ? 35.412 -4.046 -27.306 1.00 9.64 637 VAL C CA 1
ATOM 3926 C C . VAL C 1 137 ? 36.130 -4.656 -28.529 1.00 10.13 637 VAL C C 1
ATOM 3927 O O . VAL C 1 137 ? 35.571 -5.516 -29.217 1.00 9.56 637 VAL C O 1
ATOM 3931 N N . TYR C 1 138 ? 37.360 -4.208 -28.788 1.00 11.05 638 TYR C N 1
ATOM 3932 C CA . TYR C 1 138 ? 38.091 -4.620 -29.991 1.00 11.72 638 TYR C CA 1
ATOM 3933 C C . TYR C 1 138 ? 38.323 -6.126 -30.078 1.00 12.02 638 TYR C C 1
ATOM 3934 O O . TYR C 1 138 ? 38.211 -6.713 -31.158 1.00 12.43 638 TYR C O 1
ATOM 3936 N N . GLU C 1 139 ? 38.619 -6.759 -28.948 1.00 11.97 639 GLU C N 1
ATOM 3937 C CA . GLU C 1 139 ? 38.816 -8.193 -28.945 1.00 12.30 639 GLU C CA 1
ATOM 3938 C C . GLU C 1 139 ? 37.499 -8.907 -29.251 1.00 11.78 639 GLU C C 1
ATOM 3939 O O . GLU C 1 139 ? 37.474 -9.891 -29.981 1.00 11.25 639 GLU C O 1
ATOM 3945 N N . LEU C 1 140 ? 36.390 -8.379 -28.755 1.00 11.99 640 LEU C N 1
ATOM 3946 C CA . LEU C 1 140 ? 35.102 -9.014 -29.049 1.00 12.55 640 LEU C CA 1
ATOM 3947 C C . LEU C 1 140 ? 34.808 -8.920 -30.556 1.00 12.96 640 LEU C C 1
ATOM 3948 O O . LEU C 1 140 ? 34.395 -9.891 -31.175 1.00 14.06 640 LEU C O 1
ATOM 3953 N N . LYS C 1 141 ? 35.054 -7.754 -31.138 1.00 13.22 641 LYS C N 1
ATOM 3954 C CA . LYS C 1 141 ? 34.932 -7.554 -32.589 1.00 14.01 641 LYS C CA 1
ATOM 3955 C C . LYS C 1 141 ? 35.705 -8.604 -33.404 1.00 14.11 641 LYS C C 1
ATOM 3956 O O . LYS C 1 141 ? 35.175 -9.169 -34.386 1.00 13.96 641 LYS C O 1
ATOM 3962 N N . ALA C 1 142 ? 36.956 -8.839 -32.999 1.00 13.71 642 ALA C N 1
ATOM 3963 C CA . ALA C 1 142 ? 37.823 -9.844 -33.625 1.00 13.70 642 ALA C CA 1
ATOM 3964 C C . ALA C 1 142 ? 37.221 -11.252 -33.572 1.00 13.54 642 ALA C C 1
ATOM 3965 O O . ALA C 1 142 ? 37.214 -11.956 -34.578 1.00 13.88 642 ALA C O 1
ATOM 3967 N N . TYR C 1 143 ? 36.699 -11.656 -32.416 1.00 13.19 643 TYR C N 1
ATOM 3968 C CA . TYR C 1 143 ? 36.007 -12.942 -32.330 1.00 13.23 643 TYR C CA 1
ATOM 3969 C C . TYR C 1 143 ? 34.804 -12.979 -33.296 1.00 12.94 643 TYR C C 1
ATOM 3970 O O . TYR C 1 143 ? 34.590 -13.983 -33.971 1.00 12.87 643 TYR C O 1
ATOM 3979 N N . VAL C 1 144 ? 34.015 -11.904 -33.349 1.00 12.68 644 VAL C N 1
ATOM 3980 C CA . VAL C 1 144 ? 32.858 -11.848 -34.242 1.00 11.95 644 VAL C CA 1
ATOM 3981 C C . VAL C 1 144 ? 33.289 -11.933 -35.727 1.00 12.95 644 VAL C C 1
ATOM 3982 O O . VAL C 1 144 ? 32.668 -12.635 -36.564 1.00 12.26 644 VAL C O 1
ATOM 3986 N N . GLU C 1 145 ? 34.349 -11.201 -36.059 1.00 13.03 645 GLU C N 1
ATOM 3987 C CA . GLU C 1 145 ? 34.815 -11.159 -37.419 1.00 13.44 645 GLU C CA 1
ATOM 3988 C C . GLU C 1 145 ? 35.271 -12.558 -37.813 1.00 14.06 645 GLU C C 1
ATOM 3989 O O . GLU C 1 145 ? 34.988 -13.001 -38.925 1.00 14.67 645 GLU C O 1
ATOM 3995 N N . ASN C 1 146 ? 35.941 -13.254 -36.890 1.00 14.68 646 ASN C N 1
ATOM 3996 C CA . ASN C 1 146 ? 36.425 -14.616 -37.138 1.00 15.42 646 ASN C CA 1
ATOM 3997 C C . ASN C 1 146 ? 35.278 -15.615 -37.316 1.00 15.35 646 ASN C C 1
ATOM 3998 O O . ASN C 1 146 ? 35.407 -16.594 -38.067 1.00 15.36 646 ASN C O 1
ATOM 4003 N N . ILE C 1 147 ? 34.156 -15.354 -36.659 1.00 14.34 647 ILE C N 1
ATOM 4004 C CA . ILE C 1 147 ? 32.952 -16.162 -36.872 1.00 14.22 647 ILE C CA 1
ATOM 4005 C C . ILE C 1 147 ? 32.373 -15.887 -38.266 1.00 14.72 647 ILE C C 1
ATOM 4006 O O . ILE C 1 147 ? 32.118 -16.821 -39.006 1.00 15.75 647 ILE C O 1
ATOM 4011 N N . PHE C 1 148 ? 32.197 -14.616 -38.624 1.00 14.67 648 PHE C N 1
ATOM 4012 C CA . PHE C 1 148 ? 31.707 -14.237 -39.947 1.00 15.29 648 PHE C CA 1
ATOM 4013 C C . PHE C 1 148 ? 32.522 -14.916 -41.051 1.00 16.13 648 PHE C C 1
ATOM 4014 O O . PHE C 1 148 ? 31.955 -15.491 -41.986 1.00 16.35 648 PHE C O 1
ATOM 4022 N N . LYS C 1 149 ? 33.848 -14.889 -40.921 1.00 16.21 649 LYS C N 1
ATOM 4023 C CA . LYS C 1 149 ? 34.713 -15.552 -41.881 1.00 16.56 649 LYS C CA 1
ATOM 4024 C C . LYS C 1 149 ? 34.567 -17.069 -41.921 1.00 16.70 649 LYS C C 1
ATOM 4025 O O . LYS C 1 149 ? 34.463 -17.655 -43.009 1.00 16.28 649 LYS C O 1
ATOM 4031 N N . ARG C 1 150 ? 34.533 -17.707 -40.751 1.00 16.71 650 ARG C N 1
ATOM 4032 C CA . ARG C 1 150 ? 34.275 -19.149 -40.674 1.00 16.25 650 ARG C CA 1
ATOM 4033 C C . ARG C 1 150 ? 33.010 -19.495 -41.469 1.00 15.98 650 ARG C C 1
ATOM 4034 O O . ARG C 1 150 ? 32.958 -20.538 -42.108 1.00 15.72 650 ARG C O 1
ATOM 4042 N N . LEU C 1 151 ? 32.038 -18.583 -41.478 1.00 15.75 651 LEU C N 1
ATOM 4043 C CA . LEU C 1 151 ? 30.744 -18.795 -42.143 1.00 15.51 651 LEU C CA 1
ATOM 4044 C C . LEU C 1 151 ? 30.688 -18.291 -43.584 1.00 15.63 651 LEU C C 1
ATOM 4045 O O . LEU C 1 151 ? 29.620 -18.293 -44.206 1.00 15.59 651 LEU C O 1
ATOM 4050 N N . GLY C 1 152 ? 31.823 -17.839 -44.114 1.00 15.74 652 GLY C N 1
ATOM 4051 C CA . GLY C 1 152 ? 31.881 -17.352 -45.501 1.00 15.51 652 GLY C CA 1
ATOM 4052 C C . GLY C 1 152 ? 31.075 -16.091 -45.770 1.00 15.32 652 GLY C C 1
ATOM 4053 O O . GLY C 1 152 ? 30.716 -15.816 -46.907 1.00 15.27 652 GLY C O 1
ATOM 4054 N N . LEU C 1 153 ? 30.784 -15.326 -44.722 1.00 15.50 653 LEU C N 1
ATOM 4055 C CA . LEU C 1 153 ? 30.081 -14.060 -44.871 1.00 15.58 653 LEU C CA 1
ATOM 4056 C C . LEU C 1 153 ? 31.015 -13.032 -45.517 1.00 15.24 653 LEU C C 1
ATOM 4057 O O . LEU C 1 153 ? 32.154 -12.864 -45.070 1.00 16.10 653 LEU C O 1
ATOM 4062 N N . ASP C 1 154 ? 30.551 -12.355 -46.560 1.00 13.64 654 ASP C N 1
ATOM 4063 C CA . ASP C 1 154 ? 31.360 -11.314 -47.194 1.00 12.60 654 ASP C CA 1
ATOM 4064 C C . ASP C 1 154 ? 31.328 -10.025 -46.374 1.00 11.72 654 ASP C C 1
ATOM 4065 O O . ASP C 1 154 ? 30.318 -9.322 -46.349 1.00 11.35 654 ASP C O 1
ATOM 4070 N N . LEU C 1 155 ? 32.449 -9.748 -45.706 1.00 10.72 655 LEU C N 1
ATOM 4071 C CA . LEU C 1 155 ? 32.633 -8.573 -44.844 1.00 9.93 655 LEU C CA 1
ATOM 4072 C C . LEU C 1 155 ? 32.379 -7.248 -45.565 1.00 9.89 655 LEU C C 1
ATOM 4073 O O . LEU C 1 155 ? 31.866 -6.298 -44.966 1.00 9.86 655 LEU C O 1
ATOM 4078 N N . HIS C 1 156 ? 32.730 -7.197 -46.846 1.00 9.46 656 HIS C N 1
ATOM 4079 C CA . HIS C 1 156 ? 32.699 -5.953 -47.619 1.00 9.70 656 HIS C CA 1
ATOM 4080 C C . HIS C 1 156 ? 31.297 -5.469 -48.003 1.00 9.40 656 HIS C C 1
ATOM 4081 O O . HIS C 1 156 ? 31.122 -4.316 -48.385 1.00 9.82 656 HIS C O 1
ATOM 4088 N N . SER C 1 157 ? 30.309 -6.345 -47.864 1.00 9.12 657 SER C N 1
ATOM 4089 C CA . SER C 1 157 ? 28.907 -6.020 -48.125 1.00 8.68 657 SER C CA 1
ATOM 4090 C C . SER C 1 157 ? 28.146 -5.573 -46.855 1.00 8.39 657 SER C C 1
ATOM 4091 O O . SER C 1 157 ? 26.941 -5.327 -46.905 1.00 8.37 657 SER C O 1
ATOM 4094 N N . LEU C 1 158 ? 28.837 -5.473 -45.724 1.00 7.65 658 LEU C N 1
ATOM 4095 C CA . LEU C 1 158 ? 28.168 -5.195 -44.445 1.00 7.71 658 LEU C CA 1
ATOM 4096 C C . LEU C 1 158 ? 28.002 -3.715 -44.120 1.00 8.04 658 LEU C C 1
ATOM 4097 O O . LEU C 1 158 ? 28.878 -2.909 -44.402 1.00 7.98 658 LEU C O 1
ATOM 4102 N N . VAL C 1 159 ? 26.868 -3.376 -43.515 1.00 8.95 659 VAL C N 1
ATOM 4103 C CA . VAL C 1 159 ? 26.572 -2.011 -43.078 1.00 9.81 659 VAL C CA 1
ATOM 4104 C C . VAL C 1 159 ? 26.596 -1.973 -41.546 1.00 10.42 659 VAL C C 1
ATOM 4105 O O . VAL C 1 159 ? 25.892 -2.736 -40.871 1.00 10.37 659 VAL C O 1
ATOM 4109 N N . VAL C 1 160 ? 27.423 -1.088 -41.006 1.00 10.63 660 VAL C N 1
ATOM 4110 C CA . VAL C 1 160 ? 27.607 -0.974 -39.576 1.00 11.29 660 VAL C CA 1
ATOM 4111 C C . VAL C 1 160 ? 26.970 0.313 -39.091 1.00 11.46 660 VAL C C 1
ATOM 4112 O O . VAL C 1 160 ? 27.057 1.352 -39.751 1.00 11.47 660 VAL C O 1
ATOM 4116 N N . GLY C 1 161 ? 26.312 0.231 -37.944 1.00 11.68 661 GLY C N 1
ATOM 4117 C CA . GLY C 1 161 ? 25.677 1.377 -37.315 1.00 12.24 661 GLY C CA 1
ATOM 4118 C C . GLY C 1 161 ? 26.021 1.437 -35.843 1.00 12.87 661 GLY C C 1
ATOM 4119 O O . GLY C 1 161 ? 26.562 0.493 -35.279 1.00 12.53 661 GLY C O 1
ATOM 4120 N N . ASN C 1 162 ? 25.747 2.572 -35.217 1.00 13.56 662 ASN C N 1
ATOM 4121 C CA . ASN C 1 162 ? 25.966 2.692 -33.784 1.00 14.42 662 ASN C CA 1
ATOM 4122 C C . ASN C 1 162 ? 24.695 2.448 -32.997 1.00 14.00 662 ASN C C 1
ATOM 4123 O O . ASN C 1 162 ? 23.598 2.581 -33.533 1.00 14.15 662 ASN C O 1
ATOM 4128 N N . LEU C 1 163 ? 24.844 2.088 -31.730 1.00 13.56 663 LEU C N 1
ATOM 4129 C CA . LEU C 1 163 ? 23.690 1.811 -30.888 1.00 13.76 663 LEU C CA 1
ATOM 4130 C C . LEU C 1 163 ? 24.013 2.116 -29.430 1.00 13.99 663 LEU C C 1
ATOM 4131 O O . LEU C 1 163 ? 25.079 1.712 -28.917 1.00 13.80 663 LEU C O 1
ATOM 4136 N N . SER C 1 164 ? 23.084 2.810 -28.774 1.00 13.32 664 SER C N 1
ATOM 4137 C CA . SER C 1 164 ? 23.096 2.979 -27.331 1.00 13.76 664 SER C CA 1
ATOM 4138 C C . SER C 1 164 ? 21.686 2.721 -26.777 1.00 13.46 664 SER C C 1
ATOM 4139 O O . SER C 1 164 ? 20.720 3.310 -27.266 1.00 14.19 664 SER C O 1
ATOM 4142 N N . ASP C 1 165 ? 21.559 1.863 -25.766 1.00 13.06 665 ASP C N 1
ATOM 4143 C CA . ASP C 1 165 ? 20.240 1.530 -25.191 1.00 12.77 665 ASP C CA 1
ATOM 4144 C C . ASP C 1 165 ? 20.322 0.968 -23.774 1.00 12.49 665 ASP C C 1
ATOM 4145 O O . ASP C 1 165 ? 21.375 1.037 -23.144 1.00 12.73 665 ASP C O 1
ATOM 4150 N N . ASP C 1 166 ? 19.213 0.400 -23.286 1.00 12.12 666 ASP C N 1
ATOM 4151 C CA . ASP C 1 166 ? 19.167 -0.208 -21.948 1.00 11.62 666 ASP C CA 1
ATOM 4152 C C . ASP C 1 166 ? 20.110 -1.397 -21.796 1.00 11.07 666 ASP C C 1
ATOM 4153 O O . ASP C 1 166 ? 20.413 -1.813 -20.673 1.00 11.16 666 ASP C O 1
ATOM 4158 N N . ILE C 1 167 ? 20.570 -1.954 -22.913 1.00 10.50 667 ILE C N 1
ATOM 4159 C CA . ILE C 1 167 ? 21.544 -3.038 -22.842 1.00 9.87 667 ILE C CA 1
ATOM 4160 C C . ILE C 1 167 ? 22.976 -2.543 -23.033 1.00 10.15 667 ILE C C 1
ATOM 4161 O O . ILE C 1 167 ? 23.844 -2.880 -22.238 1.00 10.46 667 ILE C O 1
ATOM 4166 N N . TYR C 1 168 ? 23.222 -1.764 -24.081 1.00 9.95 668 TYR C N 1
ATOM 4167 C CA . TYR C 1 168 ? 24.572 -1.317 -24.397 1.00 10.66 668 TYR C CA 1
ATOM 4168 C C . TYR C 1 168 ? 24.769 0.147 -24.095 1.00 11.57 668 TYR C C 1
ATOM 4169 O O . TYR C 1 168 ? 23.955 0.984 -24.504 1.00 11.17 668 TYR C O 1
ATOM 4178 N N . SER C 1 169 ? 25.860 0.466 -23.404 1.00 12.93 669 SER C N 1
ATOM 4179 C CA . SER C 1 169 ? 26.243 1.871 -23.248 1.00 14.29 669 SER C CA 1
ATOM 4180 C C . SER C 1 169 ? 26.740 2.333 -24.602 1.00 14.58 669 SER C C 1
ATOM 4181 O O . SER C 1 169 ? 26.390 3.430 -25.048 1.00 15.44 669 SER C O 1
ATOM 4184 N N . THR C 1 170 ? 27.545 1.489 -25.251 1.00 14.65 670 THR C N 1
ATOM 4185 C CA A THR C 1 170 ? 27.919 1.746 -26.625 0.50 14.76 670 THR C CA 1
ATOM 4186 C CA B THR C 1 170 ? 28.007 1.676 -26.645 0.50 14.34 670 THR C CA 1
ATOM 4187 C C . THR C 1 170 ? 27.991 0.378 -27.388 1.00 14.62 670 THR C C 1
ATOM 4188 O O . THR C 1 170 ? 28.422 -0.636 -26.839 1.00 14.27 670 THR C O 1
ATOM 4195 N N . ALA C 1 171 ? 27.505 0.376 -28.634 1.00 14.29 671 ALA C N 1
ATOM 4196 C CA . ALA C 1 171 ? 27.530 -0.836 -29.451 1.00 14.54 671 ALA C CA 1
ATOM 4197 C C . ALA C 1 171 ? 27.588 -0.566 -30.944 1.00 14.53 671 ALA C C 1
ATOM 4198 O O . ALA C 1 171 ? 27.248 0.519 -31.395 1.00 14.60 671 ALA C O 1
ATOM 4200 N N . LEU C 1 172 ? 28.013 -1.577 -31.705 1.00 15.41 672 LEU C N 1
ATOM 4201 C CA . LEU C 1 172 ? 27.889 -1.567 -33.160 1.00 15.89 672 LEU C CA 1
ATOM 4202 C C . LEU C 1 172 ? 26.812 -2.546 -33.567 1.00 16.25 672 LEU C C 1
ATOM 4203 O O . LEU C 1 172 ? 26.656 -3.620 -32.953 1.00 16.22 672 LEU C O 1
ATOM 4208 N N . THR C 1 173 ? 26.045 -2.178 -34.582 1.00 16.39 673 THR C N 1
ATOM 4209 C CA . THR C 1 173 ? 25.079 -3.090 -35.166 1.00 15.82 673 THR C CA 1
ATOM 4210 C C . THR C 1 173 ? 25.649 -3.478 -36.503 1.00 16.04 673 THR C C 1
ATOM 4211 O O . THR C 1 173 ? 26.346 -2.673 -37.141 1.00 15.57 673 THR C O 1
ATOM 4215 N N . VAL C 1 174 ? 25.401 -4.718 -36.909 1.00 14.78 674 VAL C N 1
ATOM 4216 C CA . VAL C 1 174 ? 25.882 -5.189 -38.172 1.00 14.78 674 VAL C CA 1
ATOM 4217 C C . VAL C 1 174 ? 24.701 -5.708 -38.970 1.00 15.08 674 VAL C C 1
ATOM 4218 O O . VAL C 1 174 ? 24.004 -6.654 -38.548 1.00 14.44 674 VAL C O 1
ATOM 4222 N N . ASN C 1 175 ? 24.491 -5.080 -40.122 1.00 14.97 675 ASN C N 1
ATOM 4223 C CA . ASN C 1 175 ? 23.409 -5.432 -41.012 1.00 16.27 675 ASN C CA 1
ATOM 4224 C C . ASN C 1 175 ? 23.927 -5.900 -42.361 1.00 16.45 675 ASN C C 1
ATOM 4225 O O . ASN C 1 175 ? 25.051 -5.589 -42.771 1.00 17.01 675 ASN C O 1
ATOM 4230 N N . THR C 1 176 ? 23.073 -6.625 -43.061 1.00 16.35 676 THR C N 1
ATOM 4231 C CA . THR C 1 176 ? 23.223 -6.855 -44.494 1.00 15.69 676 THR C CA 1
ATOM 4232 C C . THR C 1 176 ? 22.967 -5.537 -45.242 1.00 15.74 676 THR C C 1
ATOM 4233 O O . THR C 1 176 ? 22.371 -4.594 -44.683 1.00 15.11 676 THR C O 1
ATOM 4237 N N . LYS C 1 177 ? 23.410 -5.475 -46.499 1.00 15.79 677 LYS C N 1
ATOM 4238 C CA . LYS C 1 177 ? 23.075 -4.357 -47.395 1.00 16.11 677 LYS C CA 1
ATOM 4239 C C . LYS C 1 177 ? 21.595 -3.976 -47.288 1.00 16.09 677 LYS C C 1
ATOM 4240 O O . LYS C 1 177 ? 21.268 -2.814 -47.038 1.00 15.92 677 LYS C O 1
ATOM 4242 N N . GLY C 1 178 ? 20.716 -4.971 -47.449 1.00 16.25 678 GLY C N 1
ATOM 4243 C CA . GLY C 1 178 ? 19.261 -4.765 -47.440 1.00 16.32 678 GLY C CA 1
ATOM 4244 C C . GLY C 1 178 ? 18.658 -4.370 -46.095 1.00 16.36 678 GLY C C 1
ATOM 4245 O O . GLY C 1 178 ? 17.504 -3.946 -46.030 1.00 16.41 678 GLY C O 1
ATOM 4246 N N . GLY C 1 179 ? 19.428 -4.517 -45.020 1.00 16.22 679 GLY C N 1
ATOM 4247 C CA . GLY C 1 179 ? 19.004 -4.030 -43.706 1.00 16.07 679 GLY C CA 1
ATOM 4248 C C . GLY C 1 179 ? 18.649 -5.055 -42.632 1.00 15.71 679 GLY C C 1
ATOM 4249 O O . GLY C 1 179 ? 18.218 -4.661 -41.541 1.00 16.25 679 GLY C O 1
ATOM 4250 N N . LYS C 1 180 ? 18.803 -6.351 -42.926 1.00 15.13 680 LYS C N 1
ATOM 4251 C CA . LYS C 1 180 ? 18.527 -7.422 -41.936 1.00 14.57 680 LYS C CA 1
ATOM 4252 C C . LYS C 1 180 ? 19.645 -7.487 -40.902 1.00 14.49 680 LYS C C 1
ATOM 4253 O O . LYS C 1 180 ? 20.814 -7.521 -41.267 1.00 14.10 680 LYS C O 1
ATOM 4259 N N . ARG C 1 181 ? 19.278 -7.494 -39.621 1.00 14.31 681 ARG C N 1
ATOM 4260 C CA . ARG C 1 181 ? 20.241 -7.505 -38.545 1.00 14.76 681 ARG C CA 1
ATOM 4261 C C . ARG C 1 181 ? 20.954 -8.855 -38.479 1.00 14.15 681 ARG C C 1
ATOM 4262 O O . ARG C 1 181 ? 20.320 -9.898 -38.393 1.00 13.88 681 ARG C O 1
ATOM 4270 N N . LEU C 1 182 ? 22.273 -8.820 -38.570 1.00 14.03 682 LEU C N 1
ATOM 4271 C CA . LEU C 1 182 ? 23.084 -10.037 -38.469 1.00 14.07 682 LEU C CA 1
ATOM 4272 C C . LEU C 1 182 ? 23.746 -10.181 -37.120 1.00 14.01 682 LEU C C 1
ATOM 4273 O O . LEU C 1 182 ? 23.930 -11.284 -36.666 1.00 13.98 682 LEU C O 1
ATOM 4278 N N . ALA C 1 183 ? 24.128 -9.066 -36.502 1.00 13.81 683 ALA C N 1
ATOM 4279 C CA . ALA C 1 183 ? 24.814 -9.100 -35.205 1.00 13.79 683 ALA C CA 1
ATOM 4280 C C . ALA C 1 183 ? 24.755 -7.732 -34.544 1.00 13.63 683 ALA C C 1
ATOM 4281 O O . ALA C 1 183 ? 24.574 -6.712 -35.210 1.00 13.16 683 ALA C O 1
ATOM 4283 N N . THR C 1 184 ? 24.912 -7.740 -33.225 1.00 13.64 684 THR C N 1
ATOM 4284 C CA . THR C 1 184 ? 25.032 -6.542 -32.409 1.00 14.18 684 THR C CA 1
ATOM 4285 C C . THR C 1 184 ? 26.094 -6.880 -31.374 1.00 13.94 684 THR C C 1
ATOM 4286 O O . THR C 1 184 ? 26.077 -7.983 -30.828 1.00 14.48 684 THR C O 1
ATOM 4290 N N . PHE C 1 185 ? 27.025 -5.969 -31.096 1.00 13.54 685 PHE C N 1
ATOM 4291 C CA . PHE C 1 185 ? 28.040 -6.242 -30.057 1.00 13.72 685 PHE C CA 1
ATOM 4292 C C . PHE C 1 185 ? 28.562 -4.953 -29.455 1.00 13.78 685 PHE C C 1
ATOM 4293 O O . PHE C 1 185 ? 28.734 -3.980 -30.157 1.00 13.82 685 PHE C O 1
ATOM 4301 N N . GLY C 1 186 ? 28.817 -4.956 -28.150 1.00 13.89 686 GLY C N 1
ATOM 4302 C CA . GLY C 1 186 ? 29.343 -3.774 -27.477 1.00 13.94 686 GLY C CA 1
ATOM 4303 C C . GLY C 1 186 ? 29.399 -3.940 -25.971 1.00 13.42 686 GLY C C 1
ATOM 4304 O O . GLY C 1 186 ? 29.480 -5.049 -25.477 1.00 13.89 686 GLY C O 1
ATOM 4305 N N . VAL C 1 187 ? 29.353 -2.816 -25.260 1.00 13.54 687 VAL C N 1
ATOM 4306 C CA . VAL C 1 187 ? 29.590 -2.756 -23.821 1.00 13.91 687 VAL C CA 1
ATOM 4307 C C . VAL C 1 187 ? 28.250 -2.706 -23.113 1.00 14.29 687 VAL C C 1
ATOM 4308 O O . VAL C 1 187 ? 27.433 -1.835 -23.401 1.00 14.04 687 VAL C O 1
ATOM 4312 N N . VAL C 1 188 ? 28.013 -3.644 -22.203 1.00 14.36 688 VAL C N 1
ATOM 4313 C CA . VAL C 1 188 ? 26.744 -3.692 -21.477 1.00 14.64 688 VAL C CA 1
ATOM 4314 C C . VAL C 1 188 ? 26.708 -2.519 -20.468 1.00 15.15 688 VAL C C 1
ATOM 4315 O O . VAL C 1 188 ? 27.736 -2.224 -19.854 1.00 15.37 688 VAL C O 1
ATOM 4319 N N . THR C 1 189 ? 25.559 -1.853 -20.315 1.00 15.15 689 THR C N 1
ATOM 4320 C CA . THR C 1 189 ? 25.426 -0.738 -19.360 1.00 15.87 689 THR C CA 1
ATOM 4321 C C . THR C 1 189 ? 25.832 -1.200 -17.972 1.00 15.92 689 THR C C 1
ATOM 4322 O O . THR C 1 189 ? 25.598 -2.350 -17.599 1.00 15.69 689 THR C O 1
ATOM 4326 N N . LYS C 1 190 ? 26.451 -0.302 -17.219 1.00 16.11 690 LYS C N 1
ATOM 4327 C CA . LYS C 1 190 ? 26.815 -0.571 -15.829 1.00 16.22 690 LYS C CA 1
ATOM 4328 C C . LYS C 1 190 ? 25.561 -0.858 -14.994 1.00 16.20 690 LYS C C 1
ATOM 4329 O O . LYS C 1 190 ? 25.601 -1.670 -14.055 1.00 16.19 690 LYS C O 1
ATOM 4331 N N . LYS C 1 191 ? 24.450 -0.213 -15.352 1.00 15.97 691 LYS C N 1
ATOM 4332 C CA . LYS C 1 191 ? 23.161 -0.451 -14.688 1.00 15.99 691 LYS C CA 1
ATOM 4333 C C . LYS C 1 191 ? 22.701 -1.904 -14.83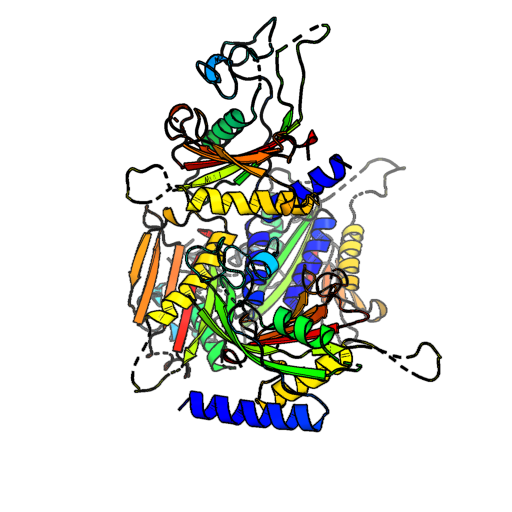0 1.00 15.45 691 LYS C C 1
ATOM 4334 O O . LYS C 1 191 ? 22.367 -2.554 -13.835 1.00 15.35 691 LYS C O 1
ATOM 4348 N N . LEU C 1 193 ? 24.421 -4.544 -15.507 1.00 12.76 693 LEU C N 1
ATOM 4349 C CA . LEU C 1 193 ? 25.350 -5.381 -14.790 1.00 13.30 693 LEU C CA 1
ATOM 4350 C C . LEU C 1 193 ? 25.091 -5.340 -13.283 1.00 14.15 693 LEU C C 1
ATOM 4351 O O . LEU C 1 193 ? 25.134 -6.392 -12.630 1.00 14.48 693 LEU C O 1
ATOM 4356 N N . LYS C 1 194 ? 24.787 -4.145 -12.757 1.00 14.55 694 LYS C N 1
ATOM 4357 C CA . LYS C 1 194 ? 24.371 -3.946 -11.349 1.00 15.34 694 LYS C CA 1
ATOM 4358 C C . LYS C 1 194 ? 23.178 -4.830 -10.982 1.00 15.31 694 LYS C C 1
ATOM 4359 O O . LYS C 1 194 ? 23.127 -5.420 -9.894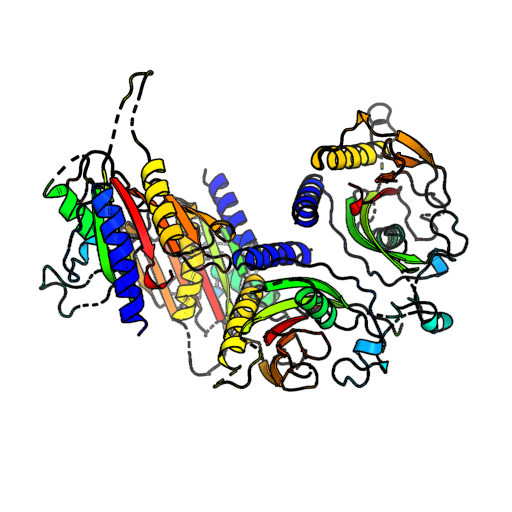 1.00 15.76 694 LYS C O 1
ATOM 4365 N N . ALA C 1 195 ? 22.196 -4.878 -11.880 1.00 15.61 695 ALA C N 1
ATOM 4366 C CA . ALA C 1 195 ? 20.983 -5.665 -11.658 1.00 15.33 695 ALA C CA 1
ATOM 4367 C C . ALA C 1 195 ? 21.322 -7.150 -11.434 1.00 15.16 695 ALA C C 1
ATOM 4368 O O . ALA C 1 195 ? 20.762 -7.780 -10.531 1.00 15.13 695 ALA C O 1
ATOM 4370 N N . PHE C 1 196 ? 22.272 -7.684 -12.202 1.00 14.15 696 PHE C N 1
ATOM 4371 C CA . PHE C 1 196 ? 22.673 -9.100 -12.061 1.00 13.80 696 PHE C CA 1
ATOM 4372 C C . PHE C 1 196 ? 23.860 -9.398 -11.138 1.00 13.82 696 PHE C C 1
ATOM 4373 O O . PHE C 1 196 ? 24.425 -10.491 -11.194 1.00 13.87 696 PHE C O 1
ATOM 4381 N N . ASP C 1 197 ? 24.217 -8.443 -10.276 1.00 13.94 697 ASP C N 1
ATOM 4382 C CA . ASP C 1 197 ? 25.332 -8.606 -9.336 1.00 13.98 697 ASP C CA 1
ATOM 4383 C C . ASP C 1 197 ? 26.660 -8.798 -10.051 1.00 13.55 697 ASP C C 1
ATOM 4384 O O . ASP C 1 197 ? 27.540 -9.489 -9.537 1.00 13.30 697 ASP C O 1
ATOM 4389 N N . VAL C 1 198 ? 26.814 -8.202 -11.232 1.00 12.86 698 VAL C N 1
ATOM 4390 C CA . VAL C 1 198 ? 28.046 -8.368 -11.989 1.00 12.21 698 VAL C CA 1
ATOM 4391 C C . VAL C 1 198 ? 28.912 -7.119 -11.907 1.00 12.47 698 VAL C C 1
ATOM 4392 O O . VAL C 1 198 ? 28.477 -6.034 -12.284 1.00 12.18 698 VAL C O 1
ATOM 4396 N N . ASP C 1 199 ? 30.145 -7.295 -11.436 1.00 12.50 699 ASP C N 1
ATOM 4397 C CA . ASP C 1 199 ? 31.113 -6.209 -11.367 1.00 13.00 699 ASP C CA 1
ATOM 4398 C C . ASP C 1 199 ? 31.852 -5.991 -12.709 1.00 13.52 699 ASP C C 1
ATOM 4399 O O . ASP C 1 199 ? 31.600 -6.687 -13.718 1.00 13.25 699 ASP C O 1
ATOM 4404 N N . ASN C 1 200 ? 32.729 -4.992 -12.717 1.00 13.55 700 ASN C N 1
ATOM 4405 C CA . ASN C 1 200 ? 33.543 -4.637 -13.883 1.00 14.09 700 ASN C CA 1
ATOM 4406 C C . ASN C 1 200 ? 32.807 -4.581 -15.236 1.00 13.89 700 ASN C C 1
ATOM 4407 O O . ASN C 1 200 ? 31.653 -4.162 -15.314 1.00 14.23 700 ASN C O 1
ATOM 4412 N N . GLU C 1 201 ? 33.476 -5.013 -16.296 1.00 13.15 701 GLU C N 1
ATOM 4413 C CA . GLU C 1 201 ? 32.971 -4.763 -17.618 1.00 13.21 701 GLU C CA 1
ATOM 4414 C C . GLU C 1 201 ? 32.553 -6.082 -18.244 1.00 12.65 701 GLU C C 1
ATOM 4415 O O . GLU C 1 201 ? 33.149 -7.125 -17.979 1.00 11.79 701 GLU C O 1
ATOM 4421 N N . VAL C 1 202 ? 31.510 -6.015 -19.053 1.00 12.35 702 VAL C N 1
ATOM 4422 C CA . VAL C 1 202 ? 31.068 -7.166 -19.841 1.00 12.31 702 VAL C CA 1
ATOM 4423 C C . VAL C 1 202 ? 30.913 -6.683 -21.250 1.00 12.37 702 VAL C C 1
ATOM 4424 O O . VAL C 1 202 ? 30.239 -5.681 -21.502 1.00 12.06 702 VAL C O 1
ATOM 4428 N N . TYR C 1 203 ? 31.574 -7.382 -22.163 1.00 12.29 703 TYR C N 1
ATOM 4429 C CA . TYR C 1 203 ? 31.362 -7.151 -23.572 1.00 13.31 703 TYR C CA 1
ATOM 4430 C C . TYR C 1 203 ? 30.509 -8.305 -24.089 1.00 13.93 703 TYR C C 1
ATOM 4431 O O . TYR C 1 203 ? 30.799 -9.474 -23.844 1.00 15.65 703 TYR C O 1
ATOM 4440 N N . TYR C 1 204 ? 29.429 -7.949 -24.763 1.00 13.69 704 TYR C N 1
ATOM 4441 C CA . TYR C 1 204 ? 28.438 -8.907 -25.186 1.00 13.64 704 TYR C CA 1
ATOM 4442 C C . TYR C 1 204 ? 28.180 -8.790 -26.680 1.00 13.39 704 TYR C C 1
ATOM 4443 O O . TYR C 1 204 ? 28.079 -7.688 -27.215 1.00 13.17 704 TYR C O 1
ATOM 4452 N N . ALA C 1 205 ? 28.083 -9.946 -27.334 1.00 13.93 705 ALA C N 1
ATOM 4453 C CA . ALA C 1 205 ? 27.720 -10.028 -28.749 1.00 14.22 705 ALA C CA 1
ATOM 4454 C C . ALA C 1 205 ? 26.537 -10.964 -28.908 1.00 13.82 705 ALA C C 1
ATOM 4455 O O . ALA C 1 205 ? 26.467 -12.009 -28.245 1.00 13.53 705 ALA C O 1
ATOM 4457 N N . ASP C 1 206 ? 25.584 -10.570 -29.746 1.00 12.61 706 ASP C N 1
ATOM 4458 C CA . ASP C 1 206 ? 24.451 -11.432 -30.105 1.00 12.33 706 ASP C CA 1
ATOM 4459 C C . ASP C 1 206 ? 24.447 -11.547 -31.628 1.00 12.54 706 ASP C C 1
ATOM 4460 O O . ASP C 1 206 ? 24.237 -10.547 -32.324 1.00 12.06 706 ASP C O 1
ATOM 4465 N N . LEU C 1 207 ? 24.677 -12.761 -32.136 1.00 12.65 707 LEU C N 1
ATOM 4466 C CA . LEU C 1 207 ? 24.712 -13.007 -33.597 1.00 12.54 707 LEU C CA 1
ATOM 4467 C C . LEU C 1 207 ? 23.417 -13.706 -33.948 1.00 12.29 707 LEU C C 1
ATOM 4468 O O . LEU C 1 207 ? 23.024 -14.648 -33.250 1.00 11.31 707 LEU C O 1
ATOM 4473 N N . ASN C 1 208 ? 22.744 -13.237 -34.989 1.00 11.19 708 ASN C N 1
ATOM 4474 C CA . ASN C 1 208 ? 21.516 -13.893 -35.403 1.00 11.63 708 ASN C CA 1
ATOM 4475 C C . ASN C 1 208 ? 21.873 -15.055 -36.326 1.00 11.31 708 ASN C C 1
ATOM 4476 O O . ASN C 1 208 ? 21.916 -14.924 -37.553 1.00 10.58 708 ASN C O 1
ATOM 4481 N N . TRP C 1 209 ? 22.141 -16.184 -35.693 1.00 11.21 709 TRP C N 1
ATOM 4482 C CA . TRP C 1 209 ? 22.647 -17.371 -36.346 1.00 12.55 709 TRP C CA 1
ATOM 4483 C C . TRP C 1 209 ? 21.811 -17.769 -37.536 1.00 12.68 709 TRP C C 1
ATOM 4484 O O . TRP C 1 209 ? 22.349 -18.041 -38.600 1.00 13.10 709 TRP C O 1
ATOM 4495 N N . LYS C 1 210 ? 20.495 -17.795 -37.340 1.00 13.54 710 LYS C N 1
ATOM 4496 C CA . LYS C 1 210 ? 19.561 -18.175 -38.375 1.00 13.56 710 LYS C CA 1
ATOM 4497 C C . LYS C 1 210 ? 19.793 -17.332 -39.621 1.00 14.18 710 LYS C C 1
ATOM 4498 O O . LYS C 1 210 ? 19.903 -17.861 -40.725 1.00 13.87 710 LYS C O 1
ATOM 4500 N N . GLU C 1 211 ? 19.910 -16.022 -39.430 1.00 14.83 711 GLU C N 1
ATOM 4501 C CA . GLU C 1 211 ? 20.190 -15.104 -40.539 1.00 15.40 711 GLU C CA 1
ATOM 4502 C C . GLU C 1 211 ? 21.569 -15.275 -41.164 1.00 15.45 711 GLU C C 1
ATOM 4503 O O . GLU C 1 211 ? 21.793 -14.801 -42.266 1.00 14.94 711 GLU C O 1
ATOM 4509 N N . LEU C 1 212 ? 22.500 -15.925 -40.468 1.00 15.74 712 LEU C N 1
ATOM 4510 C CA . LEU C 1 212 ? 23.824 -16.141 -41.056 1.00 15.98 712 LEU C CA 1
ATOM 4511 C C . LEU C 1 212 ? 23.929 -17.443 -41.859 1.00 16.42 712 LEU C C 1
ATOM 4512 O O . LEU C 1 212 ? 24.959 -17.694 -42.488 1.00 16.79 712 LEU C O 1
ATOM 4525 N N . ASP D 1 4 ? 27.602 8.615 -56.356 1.00 16.28 504 ASP D N 1
ATOM 4526 C CA . ASP D 1 4 ? 27.438 8.820 -54.888 1.00 16.00 504 ASP D CA 1
ATOM 4527 C C . ASP D 1 4 ? 28.209 10.056 -54.463 1.00 15.81 504 ASP D C 1
ATOM 4528 O O . ASP D 1 4 ? 27.717 10.858 -53.666 1.00 15.71 504 ASP D O 1
ATOM 4530 N N . LYS D 1 5 ? 29.425 10.191 -54.996 1.00 15.62 505 LYS D N 1
ATOM 4531 C CA . LYS D 1 5 ? 30.238 11.391 -54.812 1.00 15.38 505 LYS D CA 1
ATOM 4532 C C . LYS D 1 5 ? 29.453 12.603 -55.313 1.00 15.31 505 LYS D C 1
ATOM 4533 O O . LYS D 1 5 ? 29.281 13.590 -54.586 1.00 15.17 505 LYS D O 1
ATOM 4535 N N . SER D 1 6 ? 28.949 12.498 -56.544 1.00 15.15 506 SER D N 1
ATOM 4536 C CA . SER D 1 6 ? 28.120 13.538 -57.146 1.00 14.63 506 SER D CA 1
ATOM 4537 C C . SER D 1 6 ? 26.918 13.843 -56.271 1.00 14.70 506 SER D C 1
ATOM 4538 O O . SER D 1 6 ? 26.695 14.998 -55.884 1.00 14.36 506 SER D O 1
ATOM 4541 N N . ASN D 1 7 ? 26.168 12.787 -55.951 1.00 14.39 507 ASN D N 1
ATOM 4542 C CA . ASN D 1 7 ? 24.926 12.893 -55.197 1.00 14.40 507 ASN D CA 1
ATOM 4543 C C . ASN D 1 7 ? 25.106 13.513 -53.822 1.00 13.97 507 ASN D C 1
ATOM 4544 O O . ASN D 1 7 ? 24.354 14.420 -53.468 1.00 13.74 507 ASN D O 1
ATOM 4549 N N . LYS D 1 8 ? 26.100 13.042 -53.061 1.00 13.85 508 LYS D N 1
ATOM 4550 C CA . LYS D 1 8 ? 26.395 13.624 -51.737 1.00 13.90 508 LYS D CA 1
ATOM 4551 C C . LYS D 1 8 ? 26.842 15.076 -51.877 1.00 13.58 508 LYS D C 1
ATOM 4552 O O . LYS D 1 8 ? 26.348 15.952 -51.161 1.00 13.42 508 LYS D O 1
ATOM 4554 N N . LEU D 1 9 ? 27.749 15.335 -52.819 1.00 13.63 509 LEU D N 1
ATOM 4555 C CA . LEU D 1 9 ? 28.228 16.701 -53.048 1.00 13.32 509 LEU D CA 1
ATOM 4556 C C . LEU D 1 9 ? 27.153 17.648 -53.603 1.00 13.34 509 LEU D C 1
ATOM 4557 O O . LEU D 1 9 ? 27.165 18.846 -53.282 1.00 13.20 509 LEU D O 1
ATOM 4562 N N . GLN D 1 10 ? 26.211 17.115 -54.391 1.00 13.05 510 GLN D N 1
ATOM 4563 C CA . GLN D 1 10 ? 25.025 17.890 -54.806 1.00 12.71 510 GLN D CA 1
ATOM 4564 C C . GLN D 1 10 ? 24.174 18.315 -53.616 1.00 12.60 510 GLN D C 1
ATOM 4565 O O . GLN D 1 10 ? 23.714 19.461 -53.554 1.00 12.24 510 GLN D O 1
ATOM 4571 N N . ASN D 1 11 ? 23.947 17.373 -52.696 1.00 12.45 511 ASN D N 1
ATOM 4572 C CA . ASN D 1 11 ? 23.188 17.632 -51.465 1.00 12.86 511 ASN D CA 1
ATOM 4573 C C . ASN D 1 11 ? 23.849 18.716 -50.617 1.00 12.86 511 ASN D C 1
ATOM 4574 O O . ASN D 1 11 ? 23.187 19.636 -50.146 1.00 12.55 511 ASN D O 1
ATOM 4579 N N . LEU D 1 12 ? 25.165 18.596 -50.450 1.00 13.35 512 LEU D N 1
ATOM 4580 C CA . LEU D 1 12 ? 25.958 19.526 -49.653 1.00 13.95 512 LEU D CA 1
ATOM 4581 C C . LEU D 1 12 ? 25.963 20.937 -50.246 1.00 14.32 512 LEU D C 1
ATOM 4582 O O . LEU D 1 12 ? 25.636 21.906 -49.554 1.00 14.65 512 LEU D O 1
ATOM 4587 N N . VAL D 1 13 ? 26.286 21.047 -51.533 1.00 14.52 513 VAL D N 1
ATOM 4588 C CA . VAL D 1 13 ? 26.201 22.322 -52.260 1.00 14.46 513 VAL D CA 1
ATOM 4589 C C . VAL D 1 13 ? 24.801 22.966 -52.203 1.00 14.74 513 VAL D C 1
ATOM 4590 O O . VAL D 1 13 ? 24.681 24.187 -52.069 1.00 14.87 513 VAL D O 1
ATOM 4594 N N . ALA D 1 14 ? 23.754 22.154 -52.287 1.00 15.06 514 ALA D N 1
ATOM 4595 C CA . ALA D 1 14 ? 22.391 22.676 -52.145 1.00 15.71 514 ALA D CA 1
ATOM 4596 C C . ALA D 1 14 ? 22.107 23.234 -50.733 1.00 16.16 514 ALA D C 1
ATOM 4597 O O . ALA D 1 14 ? 21.628 24.364 -50.592 1.00 15.95 514 ALA D O 1
ATOM 4599 N N . GLU D 1 15 ? 22.415 22.450 -49.698 1.00 17.13 515 GLU D N 1
ATOM 4600 C CA . GLU D 1 15 ? 22.241 22.895 -48.304 1.00 18.01 515 GLU D CA 1
ATOM 4601 C C . GLU D 1 15 ? 22.987 24.199 -48.032 1.00 18.01 515 GLU D C 1
ATOM 4602 O O . GLU D 1 15 ? 22.462 25.107 -47.375 1.00 18.18 515 GLU D O 1
ATOM 4608 N N . GLN D 1 16 ? 24.210 24.277 -48.555 1.00 17.98 516 GLN D N 1
ATOM 4609 C CA . GLN D 1 16 ? 25.054 25.453 -48.419 1.00 17.80 516 GLN D CA 1
ATOM 4610 C C . GLN D 1 16 ? 24.409 26.655 -49.091 1.00 17.70 516 GLN D C 1
ATOM 4611 O O . GLN D 1 16 ? 24.426 27.765 -48.554 1.00 17.37 516 GLN D O 1
ATOM 4617 N N . LEU D 1 17 ? 23.835 26.437 -50.267 1.00 17.45 517 LEU D N 1
ATOM 4618 C CA . LEU D 1 17 ? 23.259 27.543 -51.019 1.00 17.53 517 LEU D CA 1
ATOM 4619 C C . LEU D 1 17 ? 21.937 28.027 -50.421 1.00 17.61 517 LEU D C 1
ATOM 4620 O O . LEU D 1 17 ? 21.663 29.226 -50.419 1.00 17.88 517 LEU D O 1
ATOM 4625 N N . VAL D 1 18 ? 21.129 27.093 -49.916 1.00 17.82 518 VAL D N 1
ATOM 4626 C CA . VAL D 1 18 ? 19.874 27.403 -49.226 1.00 17.94 518 VAL D CA 1
ATOM 4627 C C . VAL D 1 18 ? 20.198 28.213 -47.967 1.00 18.49 518 VAL D C 1
ATOM 4628 O O . VAL D 1 18 ? 19.531 29.216 -47.659 1.00 18.36 518 VAL D O 1
ATOM 4632 N N . GLY D 1 19 ? 21.239 27.778 -47.258 1.00 18.70 519 GLY D N 1
ATOM 4633 C CA . GLY D 1 19 ? 21.740 28.488 -46.084 1.00 19.00 519 GLY D CA 1
ATOM 4634 C C . GLY D 1 19 ? 22.182 29.904 -46.423 1.00 19.22 519 GLY D C 1
ATOM 4635 O O . GLY D 1 19 ? 22.270 30.752 -45.537 1.00 19.21 519 GLY D O 1
ATOM 4636 N N . CYS D 1 20 ? 22.451 30.168 -47.705 1.00 19.09 520 CYS D N 1
ATOM 4637 C CA . CYS D 1 20 ? 22.826 31.516 -48.142 1.00 19.33 520 CYS D CA 1
ATOM 4638 C C . CYS D 1 20 ? 21.644 32.298 -48.713 1.00 18.55 520 CYS D C 1
ATOM 4639 O O . CYS D 1 20 ? 21.826 33.378 -49.285 1.00 18.20 520 CYS D O 1
ATOM 4642 N N . GLY D 1 21 ? 20.440 31.742 -48.564 1.00 18.17 521 GLY D N 1
ATOM 4643 C CA . GLY D 1 21 ? 19.209 32.373 -49.049 1.00 17.43 521 GLY D CA 1
ATOM 4644 C C . GLY D 1 21 ? 18.854 32.067 -50.501 1.00 17.00 521 GLY D C 1
ATOM 4645 O O . GLY D 1 21 ? 18.104 32.814 -51.132 1.00 16.56 521 GLY D O 1
ATOM 4646 N N . PHE D 1 22 ? 19.393 30.975 -51.038 1.00 16.54 522 PHE D N 1
ATOM 4647 C CA . PHE D 1 22 ? 19.046 30.557 -52.399 1.00 16.31 522 PHE D CA 1
ATOM 4648 C C . PHE D 1 22 ? 17.746 29.761 -52.417 1.00 16.19 522 PHE D C 1
ATOM 4649 O O . PHE D 1 22 ? 17.409 29.092 -51.445 1.00 16.30 522 PHE D O 1
ATOM 4657 N N . ASN D 1 23 ? 17.017 29.858 -53.524 1.00 16.08 523 ASN D N 1
ATOM 4658 C CA . ASN D 1 23 ? 15.912 28.954 -53.817 1.00 15.89 523 ASN D CA 1
ATOM 4659 C C . ASN D 1 23 ? 16.337 28.045 -54.965 1.00 15.34 523 ASN D C 1
ATOM 4660 O O . ASN D 1 23 ? 16.918 28.494 -55.949 1.00 14.92 523 ASN D O 1
ATOM 4665 N N . GLU D 1 24 ? 16.065 26.757 -54.821 1.00 15.20 524 GLU D N 1
ATOM 4666 C CA . GLU D 1 24 ? 16.324 25.798 -55.873 1.00 14.95 524 GLU D CA 1
ATOM 4667 C C . GLU D 1 24 ? 15.150 25.743 -56.864 1.00 14.95 524 GLU D C 1
ATOM 4668 O O . GLU D 1 24 ? 13.996 25.567 -56.468 1.00 14.47 524 GLU D O 1
ATOM 4674 N N . ILE D 1 25 ? 15.459 25.900 -58.148 1.00 15.26 525 ILE D N 1
ATOM 4675 C CA . ILE D 1 25 ? 14.433 25.841 -59.190 1.00 15.60 525 ILE D CA 1
ATOM 4676 C C . ILE D 1 25 ? 14.567 24.595 -60.059 1.00 16.27 525 ILE D C 1
ATOM 4677 O O . ILE D 1 25 ? 15.586 23.887 -60.010 1.00 16.55 525 ILE D O 1
ATOM 4682 N N . LEU D 1 26 ? 13.511 24.340 -60.832 1.00 16.61 526 LEU D N 1
ATOM 4683 C CA . LEU D 1 26 ? 13.440 23.237 -61.777 1.00 17.34 526 LEU D CA 1
ATOM 4684 C C . LEU D 1 26 ? 12.799 23.730 -63.071 1.00 17.29 526 LEU D C 1
ATOM 4685 O O . LEU D 1 26 ? 11.639 24.171 -63.076 1.00 17.98 526 LEU D O 1
ATOM 4690 N N . ASN D 1 27 ? 13.548 23.680 -64.161 1.00 16.56 527 ASN D N 1
ATOM 4691 C CA . ASN D 1 27 ? 13.013 24.065 -65.450 1.00 16.38 527 ASN D CA 1
ATOM 4692 C C . ASN D 1 27 ? 12.990 22.886 -66.405 1.00 16.14 527 ASN D C 1
ATOM 4693 O O . ASN D 1 27 ? 13.764 21.938 -66.244 1.00 15.79 527 ASN D O 1
ATOM 4698 N N . ASN D 1 28 ? 12.092 22.942 -67.390 1.00 15.45 528 ASN D N 1
ATOM 4699 C CA . ASN D 1 28 ? 11.972 21.855 -68.333 1.00 15.15 528 ASN D CA 1
ATOM 4700 C C . ASN D 1 28 ? 13.219 21.722 -69.216 1.00 14.13 528 ASN D C 1
ATOM 4701 O O . ASN D 1 28 ? 13.854 22.722 -69.574 1.00 14.18 528 ASN D O 1
ATOM 4706 N N . SER D 1 29 ? 13.569 20.486 -69.545 1.00 12.98 529 SER D N 1
ATOM 4707 C CA . SER D 1 29 ? 14.650 20.237 -70.485 1.00 13.12 529 SER D CA 1
ATOM 4708 C C . SER D 1 29 ? 14.231 20.537 -71.921 1.00 12.60 529 SER D C 1
ATOM 4709 O O . SER D 1 29 ? 15.080 20.846 -72.745 1.00 13.32 529 SER D O 1
ATOM 4712 N N . LEU D 1 30 ? 12.933 20.431 -72.206 1.00 12.00 530 LEU D N 1
ATOM 4713 C CA . LEU D 1 30 ? 12.384 20.819 -73.495 1.00 12.46 530 LEU D CA 1
ATOM 4714 C C . LEU D 1 30 ? 12.410 22.342 -73.623 1.00 12.75 530 LEU D C 1
ATOM 4715 O O . LEU D 1 30 ? 12.039 23.055 -72.689 1.00 12.43 530 LEU D O 1
ATOM 4720 N N . THR D 1 31 ? 12.881 22.828 -74.766 1.00 12.73 531 THR D N 1
ATOM 4721 C CA . THR D 1 31 ? 13.122 24.255 -74.925 1.00 13.19 531 THR D CA 1
ATOM 4722 C C . THR D 1 31 ? 12.876 24.759 -76.359 1.00 13.88 531 THR D C 1
ATOM 4723 O O . THR D 1 31 ? 12.467 23.986 -77.230 1.00 13.80 531 THR D O 1
ATOM 4727 N N . ARG D 1 32 ? 13.119 26.050 -76.591 1.00 13.99 532 ARG D N 1
ATOM 4728 C CA . ARG D 1 32 ? 12.876 26.666 -77.890 1.00 14.31 532 ARG D CA 1
ATOM 4729 C C . ARG D 1 32 ? 14.153 26.872 -78.652 1.00 13.87 532 ARG D C 1
ATOM 4730 O O . ARG D 1 32 ? 15.048 27.573 -78.171 1.00 13.90 532 ARG D O 1
ATOM 4738 N N . ALA D 1 33 ? 14.222 26.281 -79.847 1.00 12.87 533 ALA D N 1
ATOM 4739 C CA . ALA D 1 33 ? 15.365 26.477 -80.733 1.00 12.95 533 ALA D CA 1
ATOM 4740 C C . ALA D 1 33 ? 15.658 27.952 -81.013 1.00 13.13 533 ALA D C 1
ATOM 4741 O O . ALA D 1 33 ? 16.828 28.337 -81.125 1.00 13.63 533 ALA D O 1
ATOM 4743 N N . ALA D 1 34 ? 14.610 28.774 -81.094 1.00 12.75 534 ALA D N 1
ATOM 4744 C CA . ALA D 1 34 ? 14.760 30.194 -81.430 1.00 13.39 534 ALA D CA 1
ATOM 4745 C C . ALA D 1 34 ? 15.621 30.980 -80.445 1.00 13.55 534 ALA D C 1
ATOM 4746 O O . ALA D 1 34 ? 16.259 31.941 -80.837 1.00 13.01 534 ALA D O 1
ATOM 4748 N N . TYR D 1 35 ? 15.635 30.560 -79.180 1.00 14.02 535 TYR D N 1
ATOM 4749 C CA . TYR D 1 35 ? 16.475 31.181 -78.161 1.00 14.59 535 TYR D CA 1
ATOM 4750 C C . TYR D 1 35 ? 17.928 31.171 -78.601 1.00 15.08 535 TYR D C 1
ATOM 4751 O O . TYR D 1 35 ? 18.693 32.050 -78.214 1.00 15.06 535 TYR D O 1
ATOM 4760 N N . TYR D 1 36 ? 18.300 30.167 -79.401 1.00 15.58 536 TYR D N 1
ATOM 4761 C CA . TYR D 1 36 ? 19.688 29.993 -79.832 1.00 16.14 536 TYR D CA 1
ATOM 4762 C C . TYR D 1 36 ? 19.983 30.600 -81.201 1.00 17.13 536 TYR D C 1
ATOM 4763 O O . TYR D 1 36 ? 21.142 30.645 -81.594 1.00 17.32 536 TYR D O 1
ATOM 4772 N N . ASP D 1 37 ? 18.949 31.036 -81.928 1.00 17.50 537 ASP D N 1
ATOM 4773 C CA . ASP D 1 37 ? 19.151 31.693 -83.228 1.00 17.97 537 ASP D CA 1
ATOM 4774 C C . ASP D 1 37 ? 20.195 32.804 -83.086 1.00 18.01 537 ASP D C 1
ATOM 4775 O O . ASP D 1 37 ? 20.054 33.706 -82.261 1.00 17.94 537 ASP D O 1
ATOM 4780 N N . GLY D 1 38 ? 21.277 32.673 -83.841 1.00 18.34 538 GLY D N 1
ATOM 4781 C CA . GLY D 1 38 ? 22.316 33.692 -83.896 1.00 18.85 538 GLY D CA 1
ATOM 4782 C C . GLY D 1 38 ? 23.423 33.608 -82.860 1.00 18.77 538 GLY D C 1
ATOM 4783 O O . GLY D 1 38 ? 24.409 34.342 -82.976 1.00 18.74 538 GLY D O 1
ATOM 4784 N N . LEU D 1 39 ? 23.273 32.734 -81.859 1.00 18.56 539 LEU D N 1
ATOM 4785 C CA . LEU D 1 39 ? 24.250 32.627 -80.758 1.00 18.39 539 LEU D CA 1
ATOM 4786 C C . LEU D 1 39 ? 25.610 32.042 -81.155 1.00 18.34 539 LEU D C 1
ATOM 4787 O O . LEU D 1 39 ? 25.686 31.135 -81.979 1.00 17.99 539 LEU D O 1
ATOM 4792 N N . GLU D 1 40 ? 26.671 32.553 -80.528 1.00 18.31 540 GLU D N 1
ATOM 4793 C CA . GLU D 1 40 ? 28.031 32.068 -80.756 1.00 18.60 540 GLU D CA 1
ATOM 4794 C C . GLU D 1 40 ? 28.484 31.082 -79.677 1.00 18.54 540 GLU D C 1
ATOM 4795 O O . GLU D 1 40 ? 29.226 30.134 -79.966 1.00 18.64 540 GLU D O 1
ATOM 4801 N N . SER D 1 41 ? 28.061 31.324 -78.435 1.00 18.01 541 SER D N 1
ATOM 4802 C CA . SER D 1 41 ? 28.519 30.529 -77.286 1.00 18.06 541 SER D CA 1
ATOM 4803 C C . SER D 1 41 ? 27.790 29.194 -77.175 1.00 17.71 541 SER D C 1
ATOM 4804 O O . SER D 1 41 ? 28.391 28.182 -76.792 1.00 17.65 541 SER D O 1
ATOM 4807 N N . TYR D 1 42 ? 26.497 29.206 -77.502 1.00 17.14 542 TYR D N 1
ATOM 4808 C CA . TYR D 1 42 ? 25.706 27.978 -77.622 1.00 16.55 542 TYR D CA 1
ATOM 4809 C C . TYR D 1 42 ? 25.040 27.961 -78.984 1.00 16.42 542 TYR D C 1
ATOM 4810 O O . TYR D 1 42 ? 23.872 28.324 -79.108 1.00 16.03 542 TYR D O 1
ATOM 4819 N N . PRO D 1 43 ? 25.807 27.568 -80.017 1.00 16.09 543 PRO D N 1
ATOM 4820 C CA . PRO D 1 43 ? 25.337 27.694 -81.398 1.00 15.92 543 PRO D CA 1
ATOM 4821 C C . PRO D 1 43 ? 24.219 26.727 -81.752 1.00 15.84 543 PRO D C 1
ATOM 4822 O O . PRO D 1 43 ? 24.200 25.573 -81.279 1.00 15.17 543 PRO D O 1
ATOM 4826 N N . SER D 1 44 ? 23.301 27.225 -82.577 1.00 15.51 544 SER D N 1
ATOM 4827 C CA . SER D 1 44 ? 22.180 26.464 -83.108 1.00 15.90 544 SER D CA 1
ATOM 4828 C C . SER D 1 44 ? 22.599 25.132 -83.690 1.00 15.31 544 SER D C 1
ATOM 4829 O O . SER D 1 44 ? 21.947 24.129 -83.434 1.00 15.43 544 SER D O 1
ATOM 4832 N N . LYS D 1 45 ? 23.691 25.121 -84.452 1.00 15.24 545 LYS D N 1
ATOM 4833 C CA . LYS D 1 45 ? 24.182 23.896 -85.086 1.00 15.21 545 LYS D CA 1
ATOM 4834 C C . LYS D 1 45 ? 24.528 22.787 -84.074 1.00 15.09 545 LYS D C 1
ATOM 4835 O O . LYS D 1 45 ? 24.556 21.618 -84.439 1.00 15.45 545 LYS D O 1
ATOM 4841 N N . ASN D 1 46 ? 24.793 23.150 -82.819 1.00 14.82 546 ASN D N 1
ATOM 4842 C CA . ASN D 1 46 ? 25.021 22.147 -81.769 1.00 14.74 546 ASN D CA 1
ATOM 4843 C C . ASN D 1 46 ? 23.788 21.782 -80.952 1.00 14.78 546 ASN D C 1
ATOM 4844 O O . ASN D 1 46 ? 23.907 21.124 -79.917 1.00 15.51 546 ASN D O 1
ATOM 4849 N N . LEU D 1 47 ? 22.612 22.205 -81.398 1.00 14.49 547 LEU D N 1
ATOM 4850 C CA . LEU D 1 47 ? 21.357 21.868 -80.721 1.00 14.15 547 LEU D CA 1
ATOM 4851 C C . LEU D 1 47 ? 20.911 20.452 -81.037 1.00 14.38 547 LEU D C 1
ATOM 4852 O O . LEU D 1 47 ? 20.985 19.998 -82.192 1.00 13.91 547 LEU D O 1
ATOM 4857 N N . VAL D 1 48 ? 20.422 19.768 -80.003 1.00 14.24 548 VAL D N 1
ATOM 4858 C CA . VAL D 1 48 ? 19.759 18.478 -80.168 1.00 13.22 548 VAL D CA 1
ATOM 4859 C C . VAL D 1 48 ? 18.317 18.782 -80.511 1.00 13.23 548 VAL D C 1
ATOM 4860 O O . VAL D 1 48 ? 17.503 19.099 -79.645 1.00 13.54 548 VAL D O 1
ATOM 4872 N N . LEU D 1 50 ? 14.539 18.187 -82.295 1.00 14.18 550 LEU D N 1
ATOM 4873 C CA . LEU D 1 50 ? 13.535 17.148 -82.292 1.00 14.25 550 LEU D CA 1
ATOM 4874 C C . LEU D 1 50 ? 12.887 17.058 -83.670 1.00 14.57 550 LEU D C 1
ATOM 4875 O O . LEU D 1 50 ? 13.037 17.965 -84.483 1.00 14.24 550 LEU D O 1
ATOM 4880 N N . LEU D 1 51 ? 12.201 15.943 -83.929 1.00 14.51 551 LEU D N 1
ATOM 4881 C CA . LEU D 1 51 ? 11.530 15.692 -85.208 1.00 15.00 551 LEU D CA 1
ATOM 4882 C C . LEU D 1 51 ? 10.386 16.680 -85.498 1.00 14.88 551 LEU D C 1
ATOM 4883 O O . LEU D 1 51 ? 9.686 17.107 -84.572 1.00 14.86 551 LEU D O 1
ATOM 4888 N N . ASN D 1 52 ? 10.194 17.011 -86.783 1.00 14.67 552 ASN D N 1
ATOM 4889 C CA . ASN D 1 52 ? 9.213 18.016 -87.230 1.00 14.45 552 ASN D CA 1
ATOM 4890 C C . ASN D 1 52 ? 9.221 19.251 -86.325 1.00 13.76 552 ASN D C 1
ATOM 4891 O O . ASN D 1 52 ? 8.228 19.545 -85.675 1.00 13.48 552 ASN D O 1
ATOM 4896 N N . PRO D 1 53 ? 10.362 19.961 -86.259 1.00 13.72 553 PRO D N 1
ATOM 4897 C CA . PRO D 1 53 ? 10.552 21.061 -85.311 1.00 13.87 553 PRO D CA 1
ATOM 4898 C C . PRO D 1 53 ? 9.786 22.344 -85.649 1.00 14.09 553 PRO D C 1
ATOM 4899 O O . PRO D 1 53 ? 9.667 23.220 -84.790 1.00 13.32 553 PRO D O 1
ATOM 4903 N N . LEU D 1 54 ? 9.298 22.444 -86.887 1.00 14.56 554 LEU D N 1
ATOM 4904 C CA . LEU D 1 54 ? 8.463 23.560 -87.340 1.00 15.33 554 LEU D CA 1
ATOM 4905 C C . LEU D 1 54 ? 7.066 23.532 -86.731 1.00 15.92 554 LEU D C 1
ATOM 4906 O O . LEU D 1 54 ? 6.441 24.571 -86.552 1.00 16.04 554 LEU D O 1
ATOM 4911 N N . SER D 1 55 ? 6.583 22.337 -86.421 1.00 16.49 555 SER D N 1
ATOM 4912 C CA . SER D 1 55 ? 5.221 22.156 -85.926 1.00 17.24 555 SER D CA 1
ATOM 4913 C C . SER D 1 55 ? 5.095 22.190 -84.388 1.00 17.31 555 SER D C 1
ATOM 4914 O O . SER D 1 55 ? 4.002 22.050 -83.861 1.00 18.02 555 SER D O 1
ATOM 4917 N N . ALA D 1 56 ? 6.200 22.379 -83.676 1.00 17.50 556 ALA D N 1
ATOM 4918 C CA . ALA D 1 56 ? 6.200 22.324 -82.218 1.00 17.45 556 ALA D CA 1
ATOM 4919 C C . ALA D 1 56 ? 6.861 23.578 -81.669 1.00 17.97 556 ALA D C 1
ATOM 4920 O O . ALA D 1 56 ? 7.887 24.011 -82.195 1.00 18.10 556 ALA D O 1
ATOM 4922 N N . ASP D 1 57 ? 6.294 24.152 -80.611 1.00 17.55 557 ASP D N 1
ATOM 4923 C CA . ASP D 1 57 ? 6.923 25.296 -79.954 1.00 17.74 557 ASP D CA 1
ATOM 4924 C C . ASP D 1 57 ? 8.204 24.900 -79.201 1.00 17.04 557 ASP D C 1
ATOM 4925 O O . ASP D 1 57 ? 9.262 25.525 -79.349 1.00 16.67 557 ASP D O 1
ATOM 4930 N N . LEU D 1 58 ? 8.091 23.861 -78.382 1.00 16.07 558 LEU D N 1
ATOM 4931 C CA . LEU D 1 58 ? 9.241 23.284 -77.723 1.00 15.35 558 LEU D CA 1
ATOM 4932 C C . LEU D 1 58 ? 9.745 22.268 -78.710 1.00 15.02 558 LEU D C 1
ATOM 4933 O O . LEU D 1 58 ? 9.062 21.288 -78.991 1.00 15.58 558 LEU D O 1
ATOM 4938 N N . ASN D 1 59 ? 10.906 22.523 -79.294 1.00 14.11 559 ASN D N 1
ATOM 4939 C CA . ASN D 1 59 ? 11.318 21.722 -80.427 1.00 14.19 559 ASN D CA 1
ATOM 4940 C C . ASN D 1 59 ? 12.762 21.228 -80.381 1.00 14.36 559 ASN D C 1
ATOM 4941 O O . ASN D 1 59 ? 13.298 20.754 -81.394 1.00 14.82 559 ASN D O 1
ATOM 4946 N N . CYS D 1 60 ? 13.397 21.366 -79.219 1.00 14.31 560 CYS D N 1
ATOM 4947 C CA . CYS D 1 60 ? 14.777 20.959 -79.037 1.00 13.83 560 CYS D CA 1
ATOM 4948 C C . CYS D 1 60 ? 15.043 20.756 -77.552 1.00 14.04 560 CYS D C 1
ATOM 4949 O O . CYS D 1 60 ? 14.215 21.123 -76.684 1.00 14.33 560 CYS D O 1
ATOM 4960 N N . ARG D 1 62 ? 17.574 21.529 -74.275 1.00 13.44 562 ARG D N 1
ATOM 4961 C CA . ARG D 1 62 ? 18.356 22.682 -73.849 1.00 13.37 562 ARG D CA 1
ATOM 4962 C C . ARG D 1 62 ? 19.837 22.382 -73.956 1.00 13.78 562 ARG D C 1
ATOM 4963 O O . ARG D 1 62 ? 20.274 21.275 -73.634 1.00 13.14 562 ARG D O 1
ATOM 4971 N N . GLN D 1 63 ? 20.584 23.375 -74.441 1.00 14.15 563 GLN D N 1
ATOM 4972 C CA . GLN D 1 63 ? 22.036 23.322 -74.544 1.00 14.09 563 GLN D CA 1
ATOM 4973 C C . GLN D 1 63 ? 22.669 24.031 -73.332 1.00 14.73 563 GLN D C 1
ATOM 4974 O O . GLN D 1 63 ? 23.800 23.744 -72.975 1.00 14.14 563 GLN D O 1
ATOM 4980 N N . THR D 1 64 ? 21.919 24.958 -72.731 1.00 14.70 564 THR D N 1
ATOM 4981 C CA . THR D 1 64 ? 22.317 25.707 -71.525 1.00 15.13 564 THR D CA 1
ATOM 4982 C C . THR D 1 64 ? 21.151 25.785 -70.528 1.00 15.38 564 THR D C 1
ATOM 4983 O O . THR D 1 64 ? 19.987 25.703 -70.928 1.00 15.46 564 THR D O 1
ATOM 4987 N N . LEU D 1 65 ? 21.460 25.938 -69.236 1.00 15.28 565 LEU D N 1
ATOM 4988 C CA . LEU D 1 65 ? 20.423 26.143 -68.227 1.00 14.99 565 LEU D CA 1
ATOM 4989 C C . LEU D 1 65 ? 19.927 27.574 -68.200 1.00 15.14 565 LEU D C 1
ATOM 4990 O O . LEU D 1 65 ? 18.882 27.876 -67.599 1.00 14.51 565 LEU D O 1
ATOM 4995 N N . LEU D 1 66 ? 20.696 28.455 -68.820 1.00 15.05 566 LEU D N 1
ATOM 4996 C CA . LEU D 1 66 ? 20.528 29.884 -68.620 1.00 15.01 566 LEU D CA 1
ATOM 4997 C C . LEU D 1 66 ? 19.098 30.374 -68.891 1.00 15.07 566 LEU D C 1
ATOM 4998 O O . LEU D 1 66 ? 18.521 31.103 -68.080 1.00 15.33 566 LEU D O 1
ATOM 5003 N N . PHE D 1 67 ? 18.540 29.960 -70.019 1.00 14.82 567 PHE D N 1
ATOM 5004 C CA . PHE D 1 67 ? 17.298 30.550 -70.510 1.00 14.63 567 PHE D CA 1
ATOM 5005 C C . PHE D 1 67 ? 16.136 30.192 -69.629 1.00 14.39 567 PHE D C 1
ATOM 5006 O O . PHE D 1 67 ? 15.296 31.029 -69.346 1.00 14.12 567 PHE D O 1
ATOM 5014 N N . GLY D 1 68 ? 16.113 28.948 -69.164 1.00 14.19 568 GLY D N 1
ATOM 5015 C CA . GLY D 1 68 ? 15.121 28.544 -68.177 1.00 14.41 568 GLY D CA 1
ATOM 5016 C C . GLY D 1 68 ? 15.138 29.437 -66.940 1.00 14.23 568 GLY D C 1
ATOM 5017 O O . GLY D 1 68 ? 14.079 29.754 -66.383 1.00 13.77 568 GLY D O 1
ATOM 5018 N N . GLY D 1 69 ? 16.338 29.842 -66.516 1.00 13.74 569 GLY D N 1
ATOM 5019 C CA . GLY D 1 69 ? 16.485 30.640 -65.303 1.00 14.22 569 GLY D CA 1
ATOM 5020 C C . GLY D 1 69 ? 15.906 32.017 -65.518 1.00 14.69 569 GLY D C 1
ATOM 5021 O O . GLY D 1 69 ? 15.217 32.553 -64.654 1.00 14.90 569 GLY D O 1
ATOM 5022 N N . LEU D 1 70 ? 16.189 32.589 -66.681 1.00 14.99 570 LEU D N 1
ATOM 5023 C CA . LEU D 1 70 ? 15.625 33.875 -67.063 1.00 15.79 570 LEU D CA 1
ATOM 5024 C C . LEU D 1 70 ? 14.083 33.848 -67.104 1.00 16.05 570 LEU D C 1
ATOM 5025 O O . LEU D 1 70 ? 13.434 34.758 -66.596 1.00 16.10 570 LEU D O 1
ATOM 5030 N N . GLU D 1 71 ? 13.511 32.785 -67.673 1.00 16.38 571 GLU D N 1
ATOM 5031 C CA . GLU D 1 71 ? 12.053 32.575 -67.657 1.00 16.88 571 GLU D CA 1
ATOM 5032 C C . GLU D 1 71 ? 11.490 32.563 -66.223 1.00 16.94 571 GLU D C 1
ATOM 5033 O O . GLU D 1 71 ? 10.459 33.197 -65.945 1.00 16.93 571 GLU D O 1
ATOM 5039 N N . SER D 1 72 ? 12.169 31.859 -65.315 1.00 16.59 572 SER D N 1
ATOM 5040 C CA . SER D 1 72 ? 11.731 31.792 -63.925 1.00 16.79 572 SER D CA 1
ATOM 5041 C C . SER D 1 72 ? 11.760 33.155 -63.236 1.00 16.84 572 SER D C 1
ATOM 5042 O O . SER D 1 72 ? 10.838 33.499 -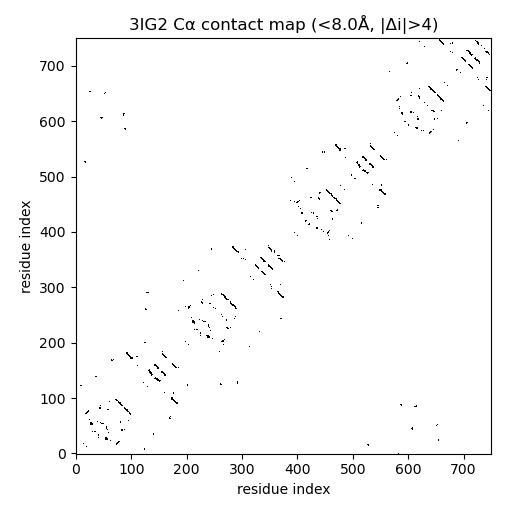62.481 1.00 16.34 572 SER D O 1
ATOM 5045 N N . ILE D 1 73 ? 12.824 33.919 -63.489 1.00 16.83 573 ILE D N 1
ATOM 5046 C CA . ILE D 1 73 ? 12.959 35.250 -62.913 1.00 16.59 573 ILE D CA 1
ATOM 5047 C C . ILE D 1 73 ? 11.838 36.130 -63.439 1.00 16.92 573 ILE D C 1
ATOM 5048 O O . ILE D 1 73 ? 11.077 36.720 -62.655 1.00 16.81 573 ILE D O 1
ATOM 5053 N N . ALA D 1 74 ? 11.727 36.191 -64.768 1.00 16.90 574 ALA D N 1
ATOM 5054 C CA . ALA D 1 74 ? 10.695 36.985 -65.431 1.00 17.07 574 ALA D CA 1
ATOM 5055 C C . ALA D 1 74 ? 9.312 36.629 -64.911 1.00 17.46 574 ALA D C 1
ATOM 5056 O O . ALA D 1 74 ? 8.458 37.506 -64.758 1.00 17.55 574 ALA D O 1
ATOM 5058 N N . HIS D 1 75 ? 9.090 35.349 -64.633 1.00 17.66 575 HIS D N 1
ATOM 5059 C CA . HIS D 1 75 ? 7.762 34.911 -64.220 1.00 18.05 575 HIS D CA 1
ATOM 5060 C C . HIS D 1 75 ? 7.509 35.074 -62.723 1.00 18.25 575 HIS D C 1
ATOM 5061 O O . HIS D 1 75 ? 6.375 34.902 -62.280 1.00 18.22 575 HIS D O 1
ATOM 5063 N N . ASN D 1 76 ? 8.543 35.416 -61.947 1.00 18.24 576 ASN D N 1
ATOM 5064 C CA . ASN D 1 76 ? 8.409 35.463 -60.483 1.00 18.56 576 ASN D CA 1
ATOM 5065 C C . ASN D 1 76 ? 7.631 36.696 -60.003 1.00 18.98 576 ASN D C 1
ATOM 5066 O O . ASN D 1 76 ? 7.990 37.838 -60.323 1.00 18.90 576 ASN D O 1
ATOM 5071 N N . ALA D 1 77 ? 6.571 36.455 -59.229 1.00 19.25 577 ALA D N 1
ATOM 5072 C CA . ALA D 1 77 ? 5.730 37.531 -58.665 1.00 19.64 577 ALA D CA 1
ATOM 5073 C C . ALA D 1 77 ? 6.519 38.602 -57.895 1.00 19.74 577 ALA D C 1
ATOM 5074 O O . ALA D 1 77 ? 6.128 39.763 -57.879 1.00 19.60 577 ALA D O 1
ATOM 5076 N N . ASN D 1 78 ? 7.631 38.199 -57.278 1.00 20.11 578 ASN D N 1
ATOM 5077 C CA . ASN D 1 78 ? 8.451 39.082 -56.439 1.00 20.43 578 ASN D CA 1
ATOM 5078 C C . ASN D 1 78 ? 9.707 39.631 -57.133 1.00 20.80 578 ASN D C 1
ATOM 5079 O O . ASN D 1 78 ? 10.610 40.155 -56.464 1.00 20.49 578 ASN D O 1
ATOM 5084 N N . ARG D 1 79 ? 9.754 39.518 -58.464 1.00 20.96 579 ARG D N 1
ATOM 5085 C CA . ARG D 1 79 ? 10.965 39.840 -59.245 1.00 21.64 579 ARG D CA 1
ATOM 5086 C C . ARG D 1 79 ? 11.375 41.320 -59.130 1.00 21.69 579 ARG D C 1
ATOM 5087 O O . ARG D 1 79 ? 12.535 41.632 -58.834 1.00 21.69 579 ARG D O 1
ATOM 5095 N N . ALA D 1 82 ? 14.133 41.862 -56.552 1.00 19.41 582 ALA D N 1
ATOM 5096 C CA . ALA D 1 82 ? 15.544 42.252 -56.641 1.00 19.23 582 ALA D CA 1
ATOM 5097 C C . ALA D 1 82 ? 16.435 41.397 -55.729 1.00 19.01 582 ALA D C 1
ATOM 5098 O O . ALA D 1 82 ? 17.660 41.592 -55.655 1.00 18.84 582 ALA D O 1
ATOM 5100 N N . ASP D 1 83 ? 15.807 40.443 -55.052 1.00 18.72 583 ASP D N 1
ATOM 5101 C CA . ASP D 1 83 ? 16.449 39.690 -53.995 1.00 18.79 583 ASP D CA 1
ATOM 5102 C C . ASP D 1 83 ? 16.475 38.187 -54.323 1.00 18.26 583 ASP D C 1
ATOM 5103 O O . ASP D 1 83 ? 16.546 37.335 -53.427 1.00 18.28 583 ASP D O 1
ATOM 5108 N N . LEU D 1 84 ? 16.439 37.874 -55.614 1.00 17.67 584 LEU D N 1
ATOM 5109 C CA . LEU D 1 84 ? 16.356 36.494 -56.090 1.00 17.44 584 LEU D CA 1
ATOM 5110 C C . LEU D 1 84 ? 17.717 35.809 -56.180 1.00 17.06 584 LEU D C 1
ATOM 5111 O O . LEU D 1 84 ? 18.638 36.313 -56.827 1.00 17.04 584 LEU D O 1
ATOM 5116 N N . LYS D 1 85 ? 17.830 34.665 -55.513 1.00 16.80 585 LYS D N 1
ATOM 5117 C CA . LYS D 1 85 ? 18.957 33.755 -55.707 1.00 16.37 585 LYS D CA 1
ATOM 5118 C C . LYS D 1 85 ? 18.387 32.368 -55.983 1.00 16.23 585 LYS D C 1
ATOM 5119 O O . LYS D 1 85 ? 17.721 31.788 -55.123 1.00 16.28 585 LYS D O 1
ATOM 5125 N N . PHE D 1 86 ? 18.631 31.882 -57.203 1.00 15.94 586 PHE D N 1
ATOM 5126 C CA . PHE D 1 86 ? 18.109 30.622 -57.730 1.00 15.50 586 PHE D CA 1
ATOM 5127 C C . PHE D 1 86 ? 19.293 29.739 -58.111 1.00 14.89 586 PHE D C 1
ATOM 5128 O O . PHE D 1 86 ? 20.306 30.239 -58.583 1.00 14.47 586 PHE D O 1
ATOM 5136 N N . PHE D 1 87 ? 19.157 28.427 -57.926 1.00 14.27 587 PHE D N 1
ATOM 5137 C CA . PHE D 1 87 ? 20.133 27.488 -58.449 1.00 13.47 587 PHE D CA 1
ATOM 5138 C C . PHE D 1 87 ? 19.433 26.285 -59.025 1.00 13.54 587 PHE D C 1
ATOM 5139 O O . PHE D 1 87 ? 18.345 25.923 -58.591 1.00 13.64 587 PHE D O 1
ATOM 5147 N N . GLU D 1 88 ? 20.047 25.683 -60.032 1.00 13.78 588 GLU D N 1
ATOM 5148 C CA . GLU D 1 88 ? 19.452 24.532 -60.681 1.00 14.51 588 GLU D CA 1
ATOM 5149 C C . GLU D 1 88 ? 20.526 23.542 -61.074 1.00 14.58 588 GLU D C 1
ATOM 5150 O O . GLU D 1 88 ? 21.497 23.911 -61.731 1.00 14.77 588 GLU D O 1
ATOM 5156 N N . PHE D 1 89 ? 20.352 22.296 -60.650 1.00 14.58 589 PHE D N 1
ATOM 5157 C CA . PHE D 1 89 ? 21.148 21.187 -61.156 1.00 14.28 589 PHE D CA 1
ATOM 5158 C C . PHE D 1 89 ? 20.388 20.536 -62.309 1.00 14.91 589 PHE D C 1
ATOM 5159 O O . PHE D 1 89 ? 19.213 20.201 -62.163 1.00 14.98 589 PHE D O 1
ATOM 5167 N N . GLY D 1 90 ? 21.050 20.315 -63.443 1.00 14.09 590 GLY D N 1
ATOM 5168 C CA . GLY D 1 90 ? 20.343 19.750 -64.551 1.00 14.01 590 GLY D CA 1
ATOM 5169 C C . GLY D 1 90 ? 21.194 19.315 -65.709 1.00 14.05 590 GLY D C 1
ATOM 5170 O O . GLY D 1 90 ? 22.298 19.835 -65.933 1.00 13.29 590 GLY D O 1
ATOM 5171 N N . ASN D 1 91 ? 20.656 18.345 -66.444 1.00 13.98 591 ASN D N 1
ATOM 5172 C CA . ASN D 1 91 ? 21.236 17.933 -67.699 1.00 14.08 591 ASN D CA 1
ATOM 5173 C C . ASN D 1 91 ? 21.034 18.918 -68.841 1.00 13.57 591 ASN D C 1
ATOM 5174 O O . ASN D 1 91 ? 19.948 19.475 -69.030 1.00 13.59 591 ASN D O 1
ATOM 5179 N N . CYS D 1 92 ? 22.108 19.125 -69.585 1.00 12.79 592 CYS D N 1
ATOM 5180 C CA . CYS D 1 92 ? 22.053 19.820 -70.855 1.00 12.72 592 CYS D CA 1
ATOM 5181 C C . CYS D 1 92 ? 22.439 18.854 -71.983 1.00 11.98 592 CYS D C 1
ATOM 5182 O O . CYS D 1 92 ? 23.047 17.800 -71.717 1.00 12.77 592 CYS D O 1
ATOM 5185 N N . TYR D 1 93 ? 22.096 19.213 -73.217 1.00 10.32 593 TYR D N 1
ATOM 5186 C CA . TYR D 1 93 ? 22.291 18.326 -74.362 1.00 9.27 593 TYR D CA 1
ATOM 5187 C C . TYR D 1 93 ? 23.039 19.029 -75.500 1.00 9.37 593 TYR D C 1
ATOM 5188 O O . TYR D 1 93 ? 22.872 20.230 -75.721 1.00 8.63 593 TYR D O 1
ATOM 5197 N N . HIS D 1 94 ? 23.901 18.274 -76.187 1.00 9.05 594 HIS D N 1
ATOM 5198 C CA . HIS D 1 94 ? 24.832 18.840 -77.160 1.00 9.70 594 HIS D CA 1
ATOM 5199 C C . HIS D 1 94 ? 24.982 17.871 -78.348 1.00 9.84 594 HIS D C 1
ATOM 5200 O O . HIS D 1 94 ? 25.034 16.662 -78.158 1.00 8.68 594 HIS D O 1
ATOM 5207 N N . PHE D 1 95 ? 24.979 18.424 -79.563 1.00 10.12 595 PHE D N 1
ATOM 5208 C CA . PHE D 1 95 ? 25.229 17.676 -80.786 1.00 10.81 595 PHE D CA 1
ATOM 5209 C C . PHE D 1 95 ? 26.568 18.095 -81.383 1.00 11.10 595 PHE D C 1
ATOM 5210 O O . PHE D 1 95 ? 26.832 19.278 -81.536 1.00 11.13 595 PHE D O 1
ATOM 5218 N N . ASP D 1 96 ? 27.389 17.108 -81.734 1.00 11.64 596 ASP D N 1
ATOM 5219 C CA . ASP D 1 96 ? 28.708 17.325 -82.330 1.00 12.36 596 ASP D CA 1
ATOM 5220 C C . ASP D 1 96 ? 28.631 17.367 -83.865 1.00 12.79 596 ASP D C 1
ATOM 5221 O O . ASP D 1 96 ? 28.673 18.439 -84.490 1.00 13.61 596 ASP D O 1
ATOM 5226 N N . ALA D 1 107 ? 29.767 8.640 -80.754 1.00 16.80 607 ALA D N 1
ATOM 5227 C CA . ALA D 1 107 ? 28.551 9.264 -80.252 1.00 16.43 607 ALA D CA 1
ATOM 5228 C C . ALA 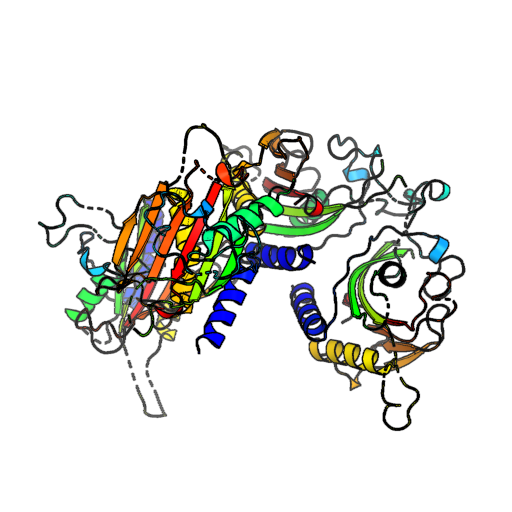D 1 107 ? 28.553 10.773 -80.506 1.00 16.39 607 ALA D C 1
ATOM 5229 O O . ALA D 1 107 ? 29.287 11.502 -79.855 1.00 16.88 607 ALA D O 1
ATOM 5231 N N . PRO D 1 108 ? 27.735 11.244 -81.466 1.00 15.98 608 PRO D N 1
ATOM 5232 C CA . PRO D 1 108 ? 27.575 12.678 -81.734 1.00 15.66 608 PRO D CA 1
ATOM 5233 C C . PRO D 1 108 ? 26.757 13.438 -80.683 1.00 15.37 608 PRO D C 1
ATOM 5234 O O . PRO D 1 108 ? 26.906 14.649 -80.567 1.00 15.33 608 PRO D O 1
ATOM 5238 N N . TYR D 1 109 ? 25.880 12.747 -79.955 1.00 15.03 609 TYR D N 1
ATOM 5239 C CA . TYR D 1 109 ? 25.039 13.406 -78.947 1.00 15.04 609 TYR D CA 1
ATOM 5240 C C . TYR D 1 109 ? 25.628 13.195 -77.572 1.00 14.90 609 TYR D C 1
ATOM 5241 O O . TYR D 1 109 ? 26.180 12.114 -77.281 1.00 15.09 609 TYR D O 1
ATOM 5250 N N . SER D 1 110 ? 25.516 14.215 -76.723 1.00 14.42 610 SER D N 1
ATOM 5251 C CA . SER D 1 110 ? 25.972 14.078 -75.351 1.00 14.11 610 SER D CA 1
ATOM 5252 C C . SER D 1 110 ? 25.056 14.753 -74.343 1.00 14.01 610 SER D C 1
ATOM 5253 O O . SER D 1 110 ? 24.373 15.731 -74.646 1.00 12.32 610 SER D O 1
ATOM 5256 N N . GLU D 1 111 ? 25.042 14.192 -73.142 1.00 13.92 611 GLU D N 1
ATOM 5257 C CA . GLU D 1 111 ? 24.261 14.722 -72.049 1.00 14.53 611 GLU D CA 1
ATOM 5258 C C . GLU D 1 111 ? 25.257 15.054 -70.948 1.00 14.75 611 GLU D C 1
ATOM 5259 O O . GLU D 1 111 ? 26.051 14.197 -70.554 1.00 14.74 611 GLU D O 1
ATOM 5265 N N . ASP D 1 112 ? 25.228 16.292 -70.473 1.00 14.58 612 ASP D N 1
ATOM 5266 C CA . ASP D 1 112 ? 26.124 16.741 -69.415 1.00 15.31 612 ASP D CA 1
ATOM 5267 C C . ASP D 1 112 ? 25.337 17.399 -68.299 1.00 15.62 612 ASP D C 1
ATOM 5268 O O . ASP D 1 112 ? 24.275 17.989 -68.524 1.00 16.32 612 ASP D O 1
ATOM 5273 N N . TYR D 1 113 ? 25.886 17.339 -67.099 1.00 14.67 613 TYR D N 1
ATOM 5274 C CA . TYR D 1 113 ? 25.193 17.820 -65.945 1.00 13.79 613 TYR D CA 1
ATOM 5275 C C . TYR D 1 113 ? 25.799 19.159 -65.533 1.00 13.51 613 TYR D C 1
ATOM 5276 O O . TYR D 1 113 ? 27.008 19.274 -65.401 1.00 13.31 613 TYR D O 1
ATOM 5285 N N . HIS D 1 114 ? 24.944 20.159 -65.313 1.00 13.76 614 HIS D N 1
ATOM 5286 C CA . HIS D 1 114 ? 25.392 21.499 -64.951 1.00 13.68 614 HIS D CA 1
ATOM 5287 C C . HIS D 1 114 ? 24.742 21.988 -63.681 1.00 13.90 614 HIS D C 1
ATOM 5288 O O . HIS D 1 114 ? 23.644 21.555 -63.325 1.00 14.43 614 HIS D O 1
ATOM 5295 N N . LEU D 1 115 ? 25.458 22.858 -62.977 1.00 13.60 615 LEU D N 1
ATOM 5296 C CA . LEU D 1 115 ? 24.891 23.659 -61.903 1.00 13.86 615 LEU D CA 1
ATOM 5297 C C . LEU D 1 115 ? 24.841 25.117 -62.357 1.00 13.19 615 LEU D C 1
ATOM 5298 O O . LEU D 1 115 ? 25.870 25.708 -62.691 1.00 14.07 615 LEU D O 1
ATOM 5303 N N . GLY D 1 116 ? 23.646 25.676 -62.430 1.00 12.14 616 GLY D N 1
ATOM 5304 C CA . GLY D 1 116 ? 23.506 27.078 -62.792 1.00 11.76 616 GLY D CA 1
ATOM 5305 C C . GLY D 1 116 ? 23.167 27.897 -61.558 1.00 11.18 616 GLY D C 1
ATOM 5306 O O . GLY D 1 116 ? 22.453 27.406 -60.675 1.00 12.40 616 GLY D O 1
ATOM 5307 N N . LEU D 1 117 ? 23.691 29.116 -61.465 1.00 9.89 617 LEU D N 1
ATOM 5308 C CA . LEU D 1 117 ? 23.297 30.024 -60.397 1.00 9.06 617 LEU D CA 1
ATOM 5309 C C . LEU D 1 117 ? 22.773 31.303 -61.000 1.00 8.84 617 LEU D C 1
ATOM 5310 O O . LEU D 1 117 ? 23.312 31.793 -61.991 1.00 8.99 617 LEU D O 1
ATOM 5315 N N . TRP D 1 118 ? 21.719 31.841 -60.402 1.00 8.06 618 TRP D N 1
ATOM 5316 C CA . TRP D 1 118 ? 21.187 33.130 -60.814 1.00 7.57 618 TRP D CA 1
ATOM 5317 C C . TRP D 1 118 ? 21.023 34.017 -59.585 1.00 7.73 618 TRP D C 1
ATOM 5318 O O . TRP D 1 118 ? 20.335 33.650 -58.633 1.00 7.31 618 TRP D O 1
ATOM 5329 N N . VAL D 1 119 ? 21.665 35.180 -59.625 1.00 8.29 619 VAL D N 1
ATOM 5330 C CA . VAL D 1 119 ? 21.573 36.170 -58.568 1.00 8.92 619 VAL D CA 1
ATOM 5331 C C . VAL D 1 119 ? 21.054 37.478 -59.180 1.00 9.86 619 VAL D C 1
ATOM 5332 O O . VAL D 1 119 ? 21.670 38.013 -60.099 1.00 10.06 619 VAL D O 1
ATOM 5336 N N . THR D 1 120 ? 19.916 37.980 -58.697 1.00 10.34 620 THR D N 1
ATOM 5337 C CA . THR D 1 120 ? 19.398 39.240 -59.218 1.00 11.22 620 THR D CA 1
ATOM 5338 C C . THR D 1 120 ? 19.831 40.386 -58.333 1.00 11.94 620 THR D C 1
ATOM 5339 O O . THR D 1 120 ? 20.014 40.210 -57.121 1.00 12.55 620 THR D O 1
ATOM 5343 N N . GLY D 1 121 ? 20.025 41.549 -58.946 1.00 12.22 621 GLY D N 1
ATOM 5344 C CA . GLY D 1 121 ? 20.276 42.790 -58.205 1.00 12.64 621 GLY D CA 1
ATOM 5345 C C . GLY D 1 121 ? 19.595 43.996 -58.838 1.00 12.46 621 GLY D C 1
ATOM 5346 O O . GLY D 1 121 ? 19.568 45.092 -58.245 1.00 13.59 621 GLY D O 1
ATOM 5347 N N . SER D 1 125 ? 23.232 51.629 -53.625 1.00 19.38 625 SER D N 1
ATOM 5348 C CA . SER D 1 125 ? 22.265 52.709 -53.732 1.00 19.28 625 SER D CA 1
ATOM 5349 C C . SER D 1 125 ? 22.968 53.983 -54.187 1.00 19.18 625 SER D C 1
ATOM 5350 O O . SER D 1 125 ? 24.129 53.936 -54.607 1.00 19.49 625 SER D O 1
ATOM 5353 N N . ASN D 1 126 ? 22.263 55.113 -54.122 1.00 18.87 626 ASN D N 1
ATOM 5354 C CA . ASN D 1 126 ? 22.847 56.425 -54.432 1.00 18.29 626 ASN D CA 1
ATOM 5355 C C . ASN D 1 126 ? 24.140 56.691 -53.663 1.00 17.46 626 ASN D C 1
ATOM 5356 O O . ASN D 1 126 ? 25.108 57.185 -54.211 1.00 17.03 626 ASN D O 1
ATOM 5361 N N . SER D 1 127 ? 24.136 56.353 -52.386 1.00 16.56 627 SER D N 1
ATOM 5362 C CA . SER D 1 127 ? 24.957 57.071 -51.431 1.00 16.74 627 SER D CA 1
ATOM 5363 C C . SER D 1 127 ? 26.415 56.624 -51.354 1.00 16.08 627 SER D C 1
ATOM 5364 O O . SER D 1 127 ? 26.760 55.473 -51.653 1.00 15.16 627 SER D O 1
ATOM 5367 N N . TRP D 1 128 ? 27.260 57.568 -50.947 1.00 15.72 628 TRP D N 1
ATOM 5368 C CA . TRP D 1 128 ? 28.672 57.330 -50.759 1.00 15.36 628 TRP D CA 1
ATOM 5369 C C . TRP D 1 128 ? 28.920 56.243 -49.741 1.00 15.36 628 TRP D C 1
ATOM 5370 O O . TRP D 1 128 ? 29.717 55.339 -50.002 1.00 15.80 628 TRP D O 1
ATOM 5381 N N . ALA D 1 129 ? 28.266 56.337 -48.581 1.00 15.07 629 ALA D N 1
ATOM 5382 C CA . ALA D 1 129 ? 28.418 55.321 -47.530 1.00 15.88 629 ALA D CA 1
ATOM 5383 C C . ALA D 1 129 ? 28.120 53.917 -48.064 1.00 16.21 629 ALA D C 1
ATOM 5384 O O . ALA D 1 129 ? 28.886 52.980 -47.829 1.00 16.67 629 ALA D O 1
ATOM 5386 N N . HIS D 1 130 ? 27.056 53.791 -48.846 1.00 16.60 630 HIS D N 1
ATOM 5387 C CA . HIS D 1 130 ? 26.552 52.475 -49.222 1.00 17.69 630 HIS D CA 1
ATOM 5388 C C . HIS D 1 130 ? 26.775 52.108 -50.688 1.00 17.91 630 HIS D C 1
ATOM 5389 O O . HIS D 1 130 ? 26.008 51.349 -51.281 1.00 17.95 630 HIS D O 1
ATOM 5396 N N . ALA D 1 131 ? 27.859 52.634 -51.249 1.00 18.40 631 ALA D N 1
ATOM 5397 C CA . ALA D 1 131 ? 28.252 52.293 -52.602 1.00 18.89 631 ALA D CA 1
ATOM 5398 C C . ALA D 1 131 ? 28.692 50.823 -52.683 1.00 18.96 631 ALA D C 1
ATOM 5399 O O . ALA D 1 131 ? 28.594 50.202 -53.745 1.00 19.20 631 ALA D O 1
ATOM 5401 N N . ASP D 1 132 ? 29.143 50.266 -51.553 1.00 19.04 632 ASP D N 1
ATOM 5402 C CA . ASP D 1 132 ? 29.575 48.859 -51.481 1.00 19.10 632 ASP D CA 1
ATOM 5403 C C . ASP D 1 132 ? 28.438 47.825 -51.464 1.00 18.92 632 ASP D C 1
ATOM 5404 O O . ASP D 1 132 ? 28.654 46.672 -51.079 1.00 19.02 632 ASP D O 1
ATOM 5409 N N . GLU D 1 133 ? 27.239 48.253 -51.862 1.00 18.76 633 GLU D N 1
ATOM 5410 C CA . GLU D 1 133 ? 26.122 47.352 -52.181 1.00 18.54 633 GLU D CA 1
ATOM 5411 C C . GLU D 1 133 ? 25.117 48.072 -53.075 1.00 18.39 633 GLU D C 1
ATOM 5412 O O . GLU D 1 133 ? 24.737 47.571 -54.128 1.00 17.89 633 GLU D O 1
ATOM 5414 N N . THR D 1 135 ? 25.103 44.813 -54.613 1.00 18.91 635 THR D N 1
ATOM 5415 C CA . THR D 1 135 ? 24.835 44.173 -55.910 1.00 19.09 635 THR D CA 1
ATOM 5416 C C . THR D 1 135 ? 26.012 44.296 -56.880 1.00 18.74 635 THR D C 1
ATOM 5417 O O . THR D 1 135 ? 26.237 45.350 -57.487 1.00 18.85 635 THR D O 1
ATOM 5421 N N . SER D 1 136 ? 26.758 43.206 -57.015 1.00 18.28 636 SER D N 1
ATOM 5422 C CA . SER D 1 136 ? 27.861 43.132 -57.964 1.00 17.86 636 SER D CA 1
ATOM 5423 C C . SER D 1 136 ? 28.100 41.683 -58.356 1.00 17.62 636 SER D C 1
ATOM 5424 O O . SER D 1 136 ? 27.605 40.764 -57.700 1.00 17.59 636 SER D O 1
ATOM 5427 N N . VAL D 1 137 ? 28.880 41.494 -59.418 1.00 17.41 637 VAL D N 1
ATOM 5428 C CA . VAL D 1 137 ? 29.308 40.173 -59.869 1.00 17.27 637 VAL D CA 1
ATOM 5429 C C . VAL D 1 137 ? 30.114 39.455 -58.784 1.00 17.15 637 VAL D C 1
ATOM 5430 O O . VAL D 1 137 ? 30.166 38.228 -58.758 1.00 17.10 637 VAL D O 1
ATOM 5434 N N . TYR D 1 138 ? 30.722 40.222 -57.880 1.00 16.85 638 TYR D N 1
ATOM 5435 C CA . TYR D 1 138 ? 31.654 39.657 -56.906 1.00 16.85 638 TYR D CA 1
ATOM 5436 C C . TYR D 1 138 ? 30.974 38.856 -55.810 1.00 16.78 638 TYR D C 1
ATOM 5437 O O . TYR D 1 138 ? 31.569 37.957 -55.220 1.00 16.56 638 TYR D O 1
ATOM 5446 N N . GLU D 1 139 ? 29.707 39.171 -55.576 1.00 17.08 639 GLU D N 1
ATOM 5447 C CA . GLU D 1 139 ? 28.860 38.393 -54.687 1.00 17.29 639 GLU D CA 1
ATOM 5448 C C . GLU D 1 139 ? 28.621 37.021 -55.297 1.00 16.73 639 GLU D C 1
ATOM 5449 O O . GLU D 1 139 ? 28.566 36.030 -54.596 1.00 16.87 639 GLU D O 1
ATOM 5455 N N . LEU D 1 140 ? 28.477 36.972 -56.615 1.00 16.69 640 LEU D N 1
ATOM 5456 C CA . LEU D 1 140 ? 28.386 35.698 -57.318 1.00 16.03 640 LEU D CA 1
ATOM 5457 C C . LEU D 1 140 ? 29.716 34.941 -57.256 1.00 16.09 640 LEU D C 1
ATOM 5458 O O . LEU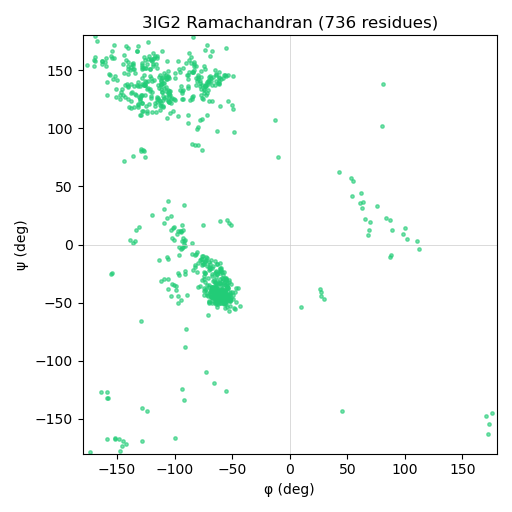 D 1 140 ? 29.727 33.744 -56.984 1.00 16.48 640 LEU D O 1
ATOM 5463 N N . LYS D 1 141 ? 30.826 35.640 -57.491 1.00 15.92 641 LYS D N 1
ATOM 5464 C CA . LYS D 1 141 ? 32.161 35.038 -57.470 1.00 16.10 641 LYS D CA 1
ATOM 5465 C C . LYS D 1 141 ? 32.445 34.391 -56.119 1.00 16.25 641 LYS D C 1
ATOM 5466 O O . LYS D 1 141 ? 33.054 33.324 -56.052 1.00 16.24 641 LYS D O 1
ATOM 5472 N N . ALA D 1 142 ? 31.995 35.051 -55.053 1.00 16.45 642 ALA D N 1
ATOM 5473 C CA . ALA D 1 142 ? 32.081 34.525 -53.696 1.00 16.46 642 ALA D CA 1
ATOM 5474 C C . ALA D 1 142 ? 31.271 33.239 -53.544 1.00 16.34 642 ALA D C 1
ATOM 5475 O O . ALA D 1 142 ? 31.771 32.252 -52.999 1.00 16.46 642 ALA D O 1
ATOM 5477 N N . TYR D 1 143 ? 30.020 33.254 -54.011 1.00 15.96 643 TYR D N 1
ATOM 5478 C CA . TYR D 1 143 ? 29.211 32.032 -54.036 1.00 15.84 643 TYR D CA 1
ATOM 5479 C C . TYR D 1 143 ? 29.920 30.918 -54.782 1.00 15.73 643 TYR D C 1
ATOM 5480 O O . TYR D 1 143 ? 29.907 29.785 -54.327 1.00 14.98 643 TYR D O 1
ATOM 5489 N N . VAL D 1 144 ? 30.535 31.250 -55.923 1.00 16.10 644 VAL D N 1
ATOM 5490 C CA . VAL D 1 144 ? 31.240 30.267 -56.754 1.00 16.43 644 VAL D CA 1
ATOM 5491 C C . VAL D 1 144 ? 32.480 29.741 -56.031 1.00 17.00 644 VAL D C 1
ATOM 5492 O O . VAL D 1 144 ? 32.695 28.540 -55.965 1.00 16.93 644 VAL D O 1
ATOM 5496 N N . GLU D 1 145 ? 33.292 30.651 -55.495 1.00 17.20 645 GLU D N 1
ATOM 5497 C CA . GLU D 1 145 ? 34.472 30.264 -54.732 1.00 17.47 645 GLU D CA 1
ATOM 5498 C C . GLU D 1 145 ? 34.112 29.344 -53.577 1.00 17.14 645 GLU D C 1
ATOM 5499 O O . GLU D 1 145 ? 34.778 28.333 -53.371 1.00 17.20 645 GLU D O 1
ATOM 5505 N N . ASN D 1 146 ? 33.069 29.698 -52.823 1.00 17.13 646 ASN D N 1
ATOM 5506 C CA . ASN D 1 146 ? 32.590 28.843 -51.732 1.00 16.62 646 ASN D CA 1
ATOM 5507 C C . ASN D 1 146 ? 32.120 27.464 -52.163 1.00 16.18 646 ASN D C 1
ATOM 5508 O O . ASN D 1 146 ? 32.280 26.495 -51.407 1.00 16.18 646 ASN D O 1
ATOM 5513 N N . ILE D 1 147 ? 31.550 27.367 -53.366 1.00 15.31 647 ILE D N 1
ATOM 5514 C CA . ILE D 1 147 ? 31.255 26.062 -53.954 1.00 15.06 647 ILE D CA 1
ATOM 5515 C C . ILE D 1 147 ? 32.577 25.346 -54.269 1.00 15.17 647 ILE D C 1
ATOM 5516 O O . ILE D 1 147 ? 32.747 24.172 -53.941 1.00 15.29 647 ILE D O 1
ATOM 5521 N N . PHE D 1 148 ? 33.509 26.074 -54.880 1.00 15.23 648 PHE D N 1
ATOM 5522 C CA . PHE D 1 148 ? 34.822 25.534 -55.199 1.00 15.15 648 PHE D CA 1
ATOM 5523 C C . PHE D 1 148 ? 35.533 24.979 -53.944 1.00 15.39 648 PHE D C 1
ATOM 5524 O O . PHE D 1 148 ? 36.086 23.878 -53.974 1.00 14.96 648 PHE D O 1
ATOM 5532 N N . LYS D 1 149 ? 35.497 25.735 -52.849 1.00 15.36 649 LYS D N 1
ATOM 5533 C CA . LYS D 1 149 ? 36.155 25.295 -51.623 1.00 16.45 649 LYS D CA 1
ATOM 5534 C C . LYS D 1 149 ? 35.436 24.089 -51.027 1.00 16.54 649 LYS D C 1
ATOM 5535 O O . LYS D 1 149 ? 36.093 23.168 -50.547 1.00 16.13 649 LYS D O 1
ATOM 5541 N N . ARG D 1 150 ? 34.099 24.081 -51.088 1.00 17.07 650 ARG D N 1
ATOM 5542 C CA . ARG D 1 150 ? 33.319 22.933 -50.592 1.00 17.35 650 ARG D CA 1
ATOM 5543 C C . ARG D 1 150 ? 33.582 21.640 -51.394 1.00 16.94 650 ARG D C 1
ATOM 5544 O O . ARG D 1 150 ? 33.395 20.531 -50.876 1.00 16.52 650 ARG D O 1
ATOM 5552 N N . LEU D 1 151 ? 34.027 21.792 -52.642 1.00 16.89 651 LEU D N 1
ATOM 5553 C CA . LEU D 1 151 ? 34.365 20.639 -53.486 1.00 16.94 651 LEU D CA 1
ATOM 5554 C C . LEU D 1 151 ? 35.848 20.265 -53.379 1.00 17.08 651 LEU D C 1
ATOM 5555 O O . LEU D 1 151 ? 36.306 19.274 -53.969 1.00 17.13 651 LEU D O 1
ATOM 5560 N N . GLY D 1 152 ? 36.588 21.043 -52.594 1.00 17.32 652 GLY D N 1
ATOM 5561 C CA . GLY D 1 152 ? 37.987 20.735 -52.327 1.00 17.56 652 GLY D CA 1
ATOM 5562 C C . GLY D 1 152 ? 38.853 21.073 -53.513 1.00 17.96 652 GLY D C 1
ATOM 5563 O O . GLY D 1 152 ? 39.860 20.409 -53.786 1.00 18.19 652 GLY D O 1
ATOM 5564 N N . LEU D 1 153 ? 38.449 22.115 -54.226 1.00 17.92 653 LEU D N 1
ATOM 5565 C CA . LEU D 1 153 ? 39.175 22.555 -55.387 1.00 18.22 653 LEU D CA 1
ATOM 5566 C C . LEU D 1 153 ? 40.406 23.335 -54.971 1.00 17.94 653 LEU D C 1
ATOM 5567 O O . LEU D 1 153 ? 40.346 24.178 -54.071 1.00 17.70 653 LEU D O 1
ATOM 5572 N N . ASP D 1 154 ? 41.520 23.052 -55.632 1.00 17.72 654 ASP D N 1
ATOM 5573 C CA . ASP D 1 154 ? 42.746 23.807 -55.416 1.00 17.99 654 ASP D CA 1
ATOM 5574 C C . ASP D 1 154 ? 42.685 25.130 -56.187 1.00 18.01 654 ASP D C 1
ATOM 5575 O O . ASP D 1 154 ? 42.914 25.174 -57.397 1.00 18.06 654 ASP D O 1
ATOM 5580 N N . LEU D 1 155 ? 42.384 26.206 -55.469 1.00 18.21 655 LEU D N 1
ATOM 5581 C CA . LEU D 1 155 ? 42.282 27.549 -56.050 1.00 18.31 655 LEU D CA 1
ATOM 5582 C C . LEU D 1 155 ? 43.510 28.052 -56.828 1.00 18.27 655 LEU D C 1
ATOM 5583 O O . LEU D 1 155 ? 43.351 28.840 -57.757 1.00 18.32 655 LEU D O 1
ATOM 5588 N N . HIS D 1 156 ? 44.711 27.587 -56.476 1.00 18.18 656 HIS D N 1
ATOM 5589 C CA . HIS D 1 156 ? 45.956 28.009 -57.153 1.00 18.43 656 HIS D CA 1
ATOM 5590 C C . HIS D 1 156 ? 46.231 27.256 -58.461 1.00 18.47 656 HIS D C 1
ATOM 5591 O O . HIS D 1 156 ? 47.155 27.608 -59.210 1.00 18.37 656 HIS D O 1
ATOM 5598 N N . SER D 1 157 ? 45.443 26.214 -58.724 1.00 18.30 657 SER D N 1
ATOM 5599 C CA . SER D 1 157 ? 45.544 25.442 -59.964 1.00 18.48 657 SER D CA 1
ATOM 5600 C C . SER D 1 157 ? 44.785 26.127 -61.095 1.00 18.82 657 SER D C 1
ATOM 5601 O O . SER D 1 157 ? 45.025 25.859 -62.278 1.00 19.06 657 SER D O 1
ATOM 5604 N N . LEU D 1 158 ? 43.875 27.021 -60.719 1.00 18.79 658 LEU D N 1
ATOM 5605 C CA . LEU D 1 158 ? 42.917 27.591 -61.662 1.00 18.91 658 LEU D CA 1
ATOM 5606 C C . LEU D 1 158 ? 43.524 28.622 -62.623 1.00 18.97 658 LEU D C 1
ATOM 5607 O O . LEU D 1 158 ? 44.303 29.504 -62.228 1.00 18.81 658 LEU D O 1
ATOM 5612 N N . VAL D 1 159 ? 43.172 28.459 -63.894 1.00 19.05 659 VAL D N 1
ATOM 5613 C CA . VAL D 1 159 ? 43.528 29.376 -64.966 1.00 19.15 659 VAL D CA 1
ATOM 5614 C C . VAL D 1 159 ? 42.257 30.154 -65.342 1.00 19.51 659 VAL D C 1
ATOM 5615 O O . VAL D 1 159 ? 41.312 29.600 -65.922 1.00 19.57 659 VAL D O 1
ATOM 5619 N N . VAL D 1 160 ? 42.216 31.433 -64.988 1.00 19.47 660 VAL D N 1
ATOM 5620 C CA . VAL D 1 160 ? 41.013 32.219 -65.240 1.00 19.74 660 VAL D CA 1
ATOM 5621 C C . VAL D 1 160 ? 41.224 33.178 -66.409 1.00 19.86 660 VAL D C 1
ATOM 5622 O O . VAL D 1 160 ? 42.251 33.856 -66.491 1.00 19.94 660 VAL D O 1
ATOM 5626 N N . GLY D 1 161 ? 40.247 33.197 -67.314 1.00 20.05 661 GLY D N 1
ATOM 5627 C CA . GLY D 1 161 ? 40.290 33.986 -68.542 1.00 20.55 661 GLY D CA 1
ATOM 5628 C C . GLY D 1 161 ? 39.101 34.922 -68.612 1.00 20.87 661 GLY D C 1
ATOM 5629 O O . GLY D 1 161 ? 38.210 34.865 -67.761 1.00 20.84 661 GLY D O 1
ATOM 5630 N N . ASN D 1 162 ? 39.086 35.788 -69.620 1.00 21.18 662 ASN D N 1
ATOM 5631 C CA . ASN D 1 162 ? 38.048 36.815 -69.727 1.00 21.56 662 ASN D CA 1
ATOM 5632 C C . ASN D 1 162 ? 37.087 36.564 -70.874 1.00 21.21 662 ASN D C 1
ATOM 5633 O O . ASN D 1 162 ? 37.484 36.061 -71.921 1.00 20.64 662 ASN D O 1
ATOM 5638 N N . LEU D 1 163 ? 35.819 36.904 -70.658 1.00 21.10 663 LEU D N 1
ATOM 5639 C CA . LEU D 1 163 ? 34.794 36.629 -71.646 1.00 21.17 663 LEU D CA 1
ATOM 5640 C C . LEU D 1 163 ? 33.853 37.803 -71.772 1.00 20.99 663 LEU D C 1
ATOM 5641 O O . LEU D 1 163 ? 33.344 38.329 -70.774 1.00 21.35 663 LEU D O 1
ATOM 5646 N N . SER D 1 164 ? 33.633 38.205 -73.014 1.00 20.71 664 SER D N 1
ATOM 5647 C CA . SER D 1 164 ? 32.574 39.123 -73.360 1.00 20.67 664 SER D CA 1
ATOM 5648 C C . SER D 1 164 ? 31.788 38.476 -74.489 1.00 20.27 664 SER D C 1
ATOM 5649 O O . SER D 1 164 ? 32.331 38.152 -75.557 1.00 19.66 664 SER D O 1
ATOM 5652 N N . ASP D 1 165 ? 30.504 38.285 -74.235 1.00 19.84 665 ASP D N 1
ATOM 5653 C CA . ASP D 1 165 ? 29.720 37.314 -74.982 1.00 20.07 665 ASP D CA 1
ATOM 5654 C C . ASP D 1 165 ? 28.409 37.909 -75.465 1.00 19.25 665 ASP D C 1
ATOM 5655 O O . ASP D 1 165 ? 28.027 39.006 -75.079 1.00 19.09 665 ASP D O 1
ATOM 5660 N N . ASP D 1 166 ? 27.728 37.147 -76.305 1.00 18.83 666 ASP D N 1
ATOM 5661 C CA . ASP D 1 166 ? 26.307 37.308 -76.594 1.00 18.52 666 ASP D CA 1
ATOM 5662 C C . ASP D 1 166 ? 25.441 37.057 -75.339 1.00 17.69 666 ASP D C 1
ATOM 5663 O O . ASP D 1 166 ? 24.300 37.512 -75.253 1.00 17.46 666 ASP D O 1
ATOM 5668 N N . ILE D 1 167 ? 25.981 36.319 -74.373 1.00 16.62 667 ILE D N 1
ATOM 5669 C CA . ILE D 1 167 ? 25.294 36.113 -73.103 1.00 15.71 667 ILE D CA 1
ATOM 5670 C C . ILE D 1 167 ? 25.822 37.056 -72.017 1.00 15.66 667 ILE D C 1
ATOM 5671 O O . ILE D 1 167 ? 25.049 37.601 -71.230 1.00 14.92 667 ILE D O 1
ATOM 5676 N N . TYR D 1 168 ? 27.131 37.276 -72.000 1.00 15.42 668 TYR D N 1
ATOM 5677 C CA . TYR D 1 168 ? 27.739 38.048 -70.923 1.00 15.80 668 TYR D CA 1
ATOM 5678 C C . TYR D 1 168 ? 28.333 39.334 -71.444 1.00 15.88 668 TYR D C 1
ATOM 5679 O O . TYR D 1 168 ? 29.152 39.284 -72.361 1.00 15.86 668 TYR D O 1
ATOM 5688 N N . SER D 1 169 ? 27.972 40.474 -70.853 1.00 16.32 669 SER D N 1
ATOM 5689 C CA . SER D 1 169 ? 28.712 41.731 -71.137 1.00 16.80 669 SER D CA 1
ATOM 5690 C C . SER D 1 169 ? 30.175 41.644 -70.650 1.00 17.02 669 SER D C 1
ATOM 5691 O O . SER D 1 169 ? 31.115 41.980 -71.384 1.00 16.68 669 SER D O 1
ATOM 5694 N N . THR D 1 170 ? 30.357 41.178 -69.416 1.00 17.09 670 THR D N 1
ATOM 5695 C CA . THR D 1 170 ? 31.670 40.714 -68.946 1.00 17.50 670 THR D CA 1
ATOM 5696 C C . THR D 1 170 ? 31.500 39.429 -68.135 1.00 16.89 670 THR D C 1
ATOM 5697 O O . THR D 1 170 ? 30.449 39.184 -67.554 1.00 17.03 670 THR D O 1
ATOM 5701 N N . ALA D 1 171 ? 32.534 38.606 -68.120 1.00 16.51 671 ALA D N 1
ATOM 5702 C CA . ALA D 1 171 ? 32.490 37.342 -67.418 1.00 16.68 671 ALA D CA 1
ATOM 5703 C C . ALA D 1 171 ? 33.873 36.732 -67.344 1.00 16.55 671 ALA D C 1
ATOM 5704 O O . ALA D 1 171 ? 34.765 37.088 -68.128 1.00 16.56 671 ALA D O 1
ATOM 5706 N N . LEU D 1 172 ? 34.027 35.795 -66.408 1.00 16.52 672 LEU D N 1
ATOM 5707 C CA . LEU D 1 172 ? 35.248 35.018 -66.255 1.00 16.62 672 LEU D CA 1
ATOM 5708 C C . LEU D 1 172 ? 34.994 33.558 -66.618 1.00 16.33 672 LEU D C 1
ATOM 5709 O O . LEU D 1 172 ? 33.955 32.996 -66.273 1.00 15.90 672 LEU D O 1
ATOM 5714 N N . THR D 1 173 ? 35.953 32.974 -67.338 1.00 16.20 673 THR D N 1
ATOM 5715 C CA . THR D 1 173 ? 36.045 31.537 -67.572 1.00 15.73 673 THR D CA 1
ATOM 5716 C C . THR D 1 173 ? 37.075 30.957 -66.608 1.00 15.66 673 THR D C 1
ATOM 5717 O O . THR D 1 173 ? 38.070 31.623 -66.256 1.00 15.02 673 THR D O 1
ATOM 5721 N N . VAL D 1 174 ? 36.846 29.718 -66.192 1.00 15.27 674 VAL D N 1
ATOM 5722 C CA . VAL D 1 174 ? 37.697 29.081 -65.194 1.00 15.02 674 VAL D CA 1
ATOM 5723 C C . VAL D 1 174 ? 38.067 27.712 -65.716 1.00 15.36 674 VAL D C 1
ATOM 5724 O O . VAL D 1 174 ? 37.207 26.870 -65.951 1.00 14.84 674 VAL D O 1
ATOM 5728 N N . ASN D 1 175 ? 39.359 27.505 -65.908 1.00 15.78 675 ASN D N 1
ATOM 5729 C CA . ASN D 1 175 ? 39.873 26.271 -66.461 1.00 16.70 675 ASN D CA 1
ATOM 5730 C C . ASN D 1 175 ? 40.904 25.621 -65.546 1.00 17.17 675 ASN D C 1
ATOM 5731 O O . ASN D 1 175 ? 41.546 26.301 -64.745 1.00 17.27 675 ASN D O 1
ATOM 5736 N N . THR D 1 176 ? 41.052 24.305 -65.669 1.00 17.73 676 THR D N 1
ATOM 5737 C CA . THR D 1 176 ? 42.144 23.573 -65.018 1.00 18.45 676 THR D CA 1
ATOM 5738 C C . THR D 1 176 ? 43.467 23.983 -65.661 1.00 18.30 676 THR D C 1
ATOM 5739 O O . THR D 1 176 ? 43.472 24.614 -66.720 1.00 18.53 676 THR D O 1
ATOM 5743 N N . LYS D 1 177 ? 44.582 23.628 -65.026 1.00 17.89 677 LYS D N 1
ATOM 5744 C CA . LYS D 1 177 ? 45.886 23.815 -65.642 1.00 17.46 677 LYS D CA 1
ATOM 5745 C C . LYS D 1 177 ? 45.973 22.958 -66.906 1.00 17.28 677 LYS D C 1
ATOM 5746 O O . LYS D 1 177 ? 46.720 23.276 -67.828 1.00 17.31 677 LYS D O 1
ATOM 5748 N N . GLY D 1 178 ? 45.185 21.882 -66.940 1.00 17.04 678 GLY D N 1
ATOM 5749 C CA . GLY D 1 178 ? 45.136 20.956 -68.076 1.00 16.62 678 GLY D CA 1
ATOM 5750 C C . GLY D 1 178 ? 44.245 21.397 -69.229 1.00 16.25 678 GLY D C 1
ATOM 5751 O O . GLY D 1 178 ? 44.356 20.869 -70.335 1.00 16.21 678 GLY D O 1
ATOM 5752 N N . GLY D 1 179 ? 43.347 22.348 -68.974 1.00 15.94 679 GLY D N 1
ATOM 5753 C CA . GLY D 1 179 ? 42.551 22.951 -70.045 1.00 15.34 679 GLY D CA 1
ATOM 5754 C C . GLY D 1 179 ? 41.058 22.666 -70.045 1.00 14.94 679 GLY D C 1
ATOM 5755 O O . GLY D 1 179 ? 40.334 23.201 -70.877 1.00 15.00 679 GLY D O 1
ATOM 5756 N N . LYS D 1 180 ? 40.581 21.830 -69.126 1.00 14.33 680 LYS D N 1
ATOM 5757 C CA . LYS D 1 180 ? 39.145 21.565 -69.056 1.00 13.52 680 LYS D CA 1
ATOM 5758 C C . LYS D 1 180 ? 38.402 22.762 -68.452 1.00 13.21 680 LYS D C 1
ATOM 5759 O O . LYS D 1 180 ? 38.823 23.316 -67.434 1.00 13.10 680 LYS D O 1
ATOM 5761 N N . ARG D 1 181 ? 37.306 23.162 -69.092 1.00 12.54 681 ARG D N 1
ATOM 5762 C CA . ARG D 1 181 ? 36.445 24.216 -68.573 1.00 12.24 681 ARG D CA 1
ATOM 5763 C C . ARG D 1 181 ? 35.745 23.759 -67.293 1.00 11.88 681 ARG D C 1
ATOM 5764 O O . ARG D 1 181 ? 35.055 22.745 -67.287 1.00 12.28 681 ARG D O 1
ATOM 5772 N N . LEU D 1 182 ? 35.919 24.503 -66.208 1.00 11.31 682 LEU D N 1
ATOM 5773 C CA . LEU D 1 182 ? 35.231 24.186 -64.966 1.00 11.15 682 LEU D CA 1
ATOM 5774 C C . LEU D 1 182 ? 34.019 25.059 -64.745 1.00 11.00 682 LEU D C 1
ATOM 5775 O O . LEU D 1 182 ? 33.025 24.617 -64.182 1.00 10.56 682 LEU D O 1
ATOM 5780 N N . ALA D 1 183 ? 34.109 26.312 -65.177 1.00 11.03 683 ALA D N 1
ATOM 5781 C CA . ALA D 1 183 ? 33.056 27.269 -64.900 1.00 10.77 683 ALA D CA 1
ATOM 5782 C C . ALA D 1 183 ? 33.112 28.503 -65.784 1.00 10.60 683 ALA D C 1
ATOM 5783 O O . ALA D 1 183 ? 34.169 28.871 -66.316 1.00 10.42 683 ALA D O 1
ATOM 5785 N N . THR D 1 184 ? 31.947 29.123 -65.932 1.00 10.02 684 THR D N 1
ATOM 5786 C CA . THR D 1 184 ? 31.824 30.437 -66.510 1.00 9.95 684 THR D CA 1
ATOM 5787 C C . THR D 1 184 ? 30.871 31.203 -65.615 1.00 9.25 684 THR D C 1
ATOM 5788 O O . THR D 1 184 ? 29.866 30.646 -65.173 1.00 9.74 684 THR D O 1
ATOM 5792 N N . PHE D 1 185 ? 31.197 32.460 -65.313 1.00 8.20 685 PHE D N 1
ATOM 5793 C CA . PHE D 1 185 ? 30.272 33.323 -64.583 1.00 7.66 685 PHE D CA 1
ATOM 5794 C C . PHE D 1 185 ? 30.444 34.809 -64.879 1.00 7.85 685 PHE D C 1
ATOM 5795 O O . PHE D 1 185 ? 31.565 35.282 -65.063 1.00 7.72 685 PHE D O 1
ATOM 5803 N N . GLY D 1 186 ? 29.329 35.538 -64.891 1.00 7.76 686 GLY D N 1
ATOM 5804 C CA . GLY D 1 186 ? 29.364 36.986 -65.028 1.00 7.97 686 GLY D CA 1
ATOM 5805 C C . GLY D 1 186 ? 28.015 37.666 -65.119 1.00 8.22 686 GLY D C 1
ATOM 5806 O O . GLY D 1 186 ? 27.036 37.250 -64.484 1.00 8.22 686 GLY D O 1
ATOM 5807 N N . VAL D 1 187 ? 27.984 38.728 -65.915 1.00 8.82 687 VAL D N 1
ATOM 5808 C CA . VAL D 1 187 ? 26.854 39.659 -65.981 1.00 9.24 687 VAL D CA 1
ATOM 5809 C C . VAL D 1 187 ? 26.161 39.483 -67.317 1.00 9.72 687 VAL D C 1
ATOM 5810 O O . VAL D 1 187 ? 26.765 39.690 -68.373 1.00 9.85 687 VAL D O 1
ATOM 5814 N N . VAL D 1 188 ? 24.893 39.099 -67.270 1.00 10.18 688 VAL D N 1
ATOM 5815 C CA . VAL D 1 188 ? 24.126 38.852 -68.485 1.00 10.78 688 VAL D CA 1
ATOM 5816 C C . VAL D 1 188 ? 23.927 40.186 -69.220 1.00 11.28 688 VAL D C 1
ATOM 5817 O O . VAL D 1 188 ? 23.660 41.211 -68.576 1.00 11.36 688 VAL D O 1
ATOM 5821 N N . THR D 1 189 ? 24.086 40.180 -70.546 1.00 11.72 689 THR D N 1
ATOM 5822 C CA . THR D 1 189 ? 23.825 41.393 -71.349 1.00 12.30 689 THR D CA 1
ATOM 5823 C C . THR D 1 189 ? 22.393 41.875 -71.127 1.00 12.78 689 THR D C 1
ATOM 5824 O O . THR D 1 189 ? 21.474 41.066 -70.938 1.00 12.78 689 THR D O 1
ATOM 5828 N N . LYS D 1 190 ? 22.211 43.190 -71.164 1.00 13.23 690 LYS D N 1
ATOM 5829 C CA . LYS D 1 190 ? 20.905 43.815 -70.970 1.00 13.79 690 LYS D CA 1
ATOM 5830 C C . LYS D 1 190 ? 19.963 43.421 -72.105 1.00 13.64 690 LYS D C 1
ATOM 5831 O O . LYS D 1 190 ? 18.776 43.195 -71.886 1.00 13.46 690 LYS D O 1
ATOM 5837 N N . LYS D 1 191 ? 20.516 43.335 -73.311 1.00 13.87 691 LYS D N 1
ATOM 5838 C CA . LYS D 1 191 ? 19.814 42.841 -74.491 1.00 14.51 691 LYS D CA 1
ATOM 5839 C C . LYS D 1 191 ? 19.141 41.476 -74.223 1.00 14.61 691 LYS D C 1
ATOM 5840 O O . LYS D 1 191 ? 17.929 41.318 -74.406 1.00 14.38 691 LYS D O 1
ATOM 5854 N N . LEU D 1 193 ? 18.518 40.142 -71.402 1.00 15.43 693 LEU D N 1
ATOM 5855 C CA . LEU D 1 193 ? 17.519 40.387 -70.359 1.00 15.75 693 LEU D CA 1
ATOM 5856 C C . LEU D 1 193 ? 16.249 41.018 -70.920 1.00 15.99 693 LEU D C 1
ATOM 5857 O O . LEU D 1 193 ? 15.147 40.680 -70.481 1.00 16.03 693 LEU D O 1
ATOM 5862 N N . LYS D 1 194 ? 16.408 41.930 -71.881 1.00 16.20 694 LYS D N 1
ATOM 5863 C CA . LYS D 1 194 ? 15.268 42.558 -72.544 1.00 16.59 694 LYS D CA 1
ATOM 5864 C C . LYS D 1 194 ? 14.488 41.500 -73.315 1.00 16.68 694 LYS D C 1
ATOM 5865 O O . LYS D 1 194 ? 13.272 41.388 -73.150 1.00 16.95 694 LYS D O 1
ATOM 5867 N N . ALA D 1 195 ? 15.200 40.706 -74.120 1.00 16.72 695 ALA D N 1
ATOM 5868 C CA . ALA D 1 195 ? 14.621 39.543 -74.814 1.00 16.52 695 ALA D CA 1
ATOM 5869 C C . ALA D 1 195 ? 13.720 38.670 -73.927 1.00 16.38 695 ALA D C 1
ATOM 5870 O O . ALA D 1 195 ? 12.693 38.173 -74.393 1.00 16.68 695 ALA D O 1
ATOM 5872 N N . PHE D 1 196 ? 14.090 38.500 -72.657 1.00 15.56 696 PHE D N 1
ATOM 5873 C CA . PHE D 1 196 ? 13.333 37.638 -71.735 1.00 15.26 696 PHE D CA 1
ATOM 5874 C C . PHE D 1 196 ? 12.430 38.355 -70.720 1.00 15.73 696 PHE D C 1
ATOM 5875 O O . PHE D 1 196 ? 11.930 37.722 -69.784 1.00 15.46 696 PHE D O 1
ATOM 5883 N N . ASP D 1 197 ? 12.213 39.660 -70.913 1.00 16.12 697 ASP D N 1
ATOM 5884 C CA . ASP D 1 197 ? 11.332 40.443 -70.044 1.00 16.36 697 ASP D CA 1
ATOM 5885 C C . ASP D 1 197 ? 11.813 40.488 -68.603 1.00 16.32 697 ASP D C 1
ATOM 5886 O O . ASP D 1 197 ? 11.012 40.310 -67.678 1.00 16.71 697 ASP D O 1
ATOM 5891 N N . VAL D 1 198 ? 13.116 40.699 -68.416 1.00 15.81 698 VAL D N 1
ATOM 5892 C CA . VAL D 1 198 ? 13.717 40.817 -67.084 1.00 15.62 698 VAL D CA 1
ATOM 5893 C C . VAL D 1 198 ? 14.393 42.173 -67.006 1.00 15.57 698 VAL D C 1
ATOM 5894 O O . VAL D 1 198 ? 15.142 42.558 -67.917 1.00 14.89 698 VAL D O 1
ATOM 5898 N N . ASP D 1 199 ? 14.128 42.888 -65.913 1.00 15.72 699 ASP D N 1
ATOM 5899 C CA . ASP D 1 199 ? 14.486 44.298 -65.821 1.00 16.20 699 ASP D CA 1
ATOM 5900 C C . ASP D 1 199 ? 15.716 44.528 -64.965 1.00 16.75 699 ASP D C 1
ATOM 5901 O O . ASP D 1 199 ? 16.597 45.315 -65.315 1.00 17.09 699 ASP D O 1
ATOM 5906 N N . ASN D 1 200 ? 15.755 43.850 -63.825 1.00 17.09 700 ASN D N 1
ATOM 5907 C CA . ASN D 1 200 ? 16.825 44.035 -62.866 1.00 17.12 700 ASN D CA 1
ATOM 5908 C C . ASN D 1 200 ? 18.010 43.180 -63.257 1.00 17.36 700 ASN D C 1
ATOM 5909 O O . ASN D 1 200 ? 17.827 42.104 -63.842 1.00 17.35 700 ASN D O 1
ATOM 5914 N N . GLU D 1 201 ? 19.211 43.665 -62.933 1.00 17.30 701 GLU D N 1
ATOM 5915 C CA . GLU D 1 201 ? 20.471 42.983 -63.262 1.00 17.40 701 GLU D CA 1
ATOM 5916 C C . GLU D 1 201 ? 20.467 41.515 -62.876 1.00 16.75 701 GLU D C 1
ATOM 5917 O O . GLU D 1 201 ? 19.878 41.142 -61.856 1.00 16.40 701 GLU D O 1
ATOM 5923 N N . VAL D 1 202 ? 21.131 40.692 -63.697 1.00 16.56 702 VAL D N 1
ATOM 5924 C CA . VAL D 1 202 ? 21.271 39.252 -63.444 1.00 16.01 702 VAL D CA 1
ATOM 5925 C C . VAL D 1 202 ? 22.712 38.757 -63.584 1.00 15.95 702 VAL D C 1
ATOM 5926 O O . VAL D 1 202 ? 23.374 38.969 -64.602 1.00 15.38 702 VAL D O 1
ATOM 5930 N N . TYR D 1 203 ? 23.181 38.088 -62.541 1.00 15.79 703 TYR D N 1
ATOM 5931 C CA . TYR D 1 203 ? 24.516 37.511 -62.535 1.00 15.98 703 TYR D CA 1
ATOM 5932 C C . TYR D 1 203 ? 24.324 36.030 -62.618 1.00 15.53 703 TYR D C 1
ATOM 5933 O O . TYR D 1 203 ? 23.593 35.466 -61.810 1.00 15.64 703 TYR D O 1
ATOM 5942 N N . TYR D 1 204 ? 24.971 35.419 -63.607 1.00 16.02 704 TYR D N 1
ATOM 5943 C CA . TYR D 1 204 ? 24.782 33.998 -63.949 1.00 15.80 704 TYR D CA 1
ATOM 5944 C C . TYR D 1 204 ? 26.098 33.228 -63.889 1.00 16.16 704 TYR D C 1
ATOM 5945 O O . TYR D 1 204 ? 27.121 33.698 -64.387 1.00 16.28 704 TYR D O 1
ATOM 5954 N N . ALA D 1 205 ? 26.058 32.047 -63.268 1.00 15.94 705 ALA D N 1
ATOM 5955 C CA . ALA D 1 205 ? 27.201 31.141 -63.219 1.00 16.08 705 ALA D CA 1
ATOM 5956 C C . ALA D 1 205 ? 26.791 29.789 -63.788 1.00 15.97 705 ALA D C 1
ATOM 5957 O O . ALA D 1 205 ? 25.726 29.267 -63.449 1.00 16.38 705 ALA D O 1
ATOM 5959 N N . ASP D 1 206 ? 27.621 29.235 -64.659 1.00 15.18 706 ASP D N 1
ATOM 5960 C CA . ASP D 1 206 ? 27.404 27.892 -65.186 1.00 15.36 706 ASP D CA 1
ATOM 5961 C C . ASP D 1 206 ? 28.570 27.041 -64.702 1.00 14.90 706 ASP D C 1
ATOM 5962 O O . ASP D 1 206 ? 29.719 27.288 -65.076 1.00 14.87 706 ASP D O 1
ATOM 5967 N N . LEU D 1 207 ? 28.284 26.071 -63.845 1.00 14.21 707 LEU D N 1
ATOM 5968 C CA . LEU D 1 207 ? 29.344 25.212 -63.305 1.00 13.70 707 LEU D CA 1
ATOM 5969 C C . LEU D 1 207 ? 29.266 23.858 -63.952 1.00 12.58 707 LEU D C 1
ATOM 5970 O O . LEU D 1 207 ? 28.194 23.223 -63.932 1.00 12.36 707 LEU D O 1
ATOM 5975 N N . ASN D 1 208 ? 30.382 23.459 -64.559 1.00 11.23 708 ASN D N 1
ATOM 5976 C CA . ASN D 1 208 ? 30.524 22.162 -65.213 1.00 10.16 708 ASN D CA 1
ATOM 5977 C C . ASN D 1 208 ? 30.709 21.016 -64.238 1.00 9.25 708 ASN D C 1
ATOM 5978 O O . ASN D 1 208 ? 31.824 20.531 -64.030 1.00 9.19 708 ASN D O 1
ATOM 5983 N N . TRP D 1 209 ? 29.589 20.550 -63.699 1.00 8.46 709 TRP D N 1
ATOM 5984 C CA . TRP D 1 209 ? 29.565 19.650 -62.556 1.00 7.64 709 TRP D CA 1
ATOM 5985 C C . TRP D 1 209 ? 30.418 18.394 -62.663 1.00 8.02 709 TRP D C 1
ATOM 5986 O O . TRP D 1 209 ? 31.071 18.035 -61.690 1.00 7.97 709 TRP D O 1
ATOM 5997 N N . LYS D 1 210 ? 30.431 17.727 -63.819 1.00 8.45 710 LYS D N 1
ATOM 5998 C CA . LYS D 1 210 ? 31.215 16.495 -63.962 1.00 9.05 710 LYS D CA 1
ATOM 5999 C C . LYS D 1 210 ? 32.714 16.729 -63.787 1.00 9.34 710 LYS D C 1
ATOM 6000 O O . LYS D 1 210 ? 33.413 15.898 -63.220 1.00 9.75 710 LYS D O 1
ATOM 6002 N N . GLU D 1 211 ? 33.182 17.876 -64.261 1.00 9.77 711 GLU D N 1
ATOM 6003 C CA . GLU D 1 211 ? 34.595 18.268 -64.226 1.00 10.06 711 GLU D CA 1
ATOM 6004 C C . GLU D 1 211 ? 35.091 18.741 -62.853 1.00 9.93 711 GLU D C 1
ATOM 6005 O O . GLU D 1 211 ? 36.293 18.890 -62.626 1.00 9.92 711 GLU D O 1
ATOM 6011 N N . LEU D 1 212 ? 34.161 18.991 -61.945 1.00 9.71 712 LEU D N 1
ATOM 6012 C CA . LEU D 1 212 ? 34.516 19.367 -60.588 1.00 9.56 712 LEU D CA 1
ATOM 6013 C C . LEU D 1 212 ? 34.638 18.152 -59.649 1.00 9.71 712 LEU D C 1
ATOM 6014 O O . LEU D 1 212 ? 34.927 18.311 -58.459 1.00 9.53 712 LEU D O 1
#

Nearest PDB structures (foldseek):
  3ig2-assembly3_C-2  TM=1.006E+00  e=5.026E-37  Bacteroides fragilis
  3ig2-assembly2_D  TM=9.974E-01  e=5.679E-31  Bacteroides fragilis
  3ig2-assembly3_B  TM=9.381E-01  e=5.053E-29  Bacteroides fragilis
  3ica-assembly1_A  TM=9.235E-01  e=9.730E-21  Porphyromonas gingivalis
  3ica-assembly1_B  TM=9.176E-01  e=1.863E-20  Porphyromonas gingivalis

Foldseek 3Di:
DLLVVLVVVLVVVQVVVVEDEDDFDQFDALVVQVPFDVQHSVFWADDPQVVDRRRTFQDCVVRVLLVLLVDCHKYKYWDWHWTADVRIDIFIKIKIKHWDADDPDDWVVVQVVVVVSVVVSCVSVVHDPVQWDKDWDDGQFANTKIFTAGPVGHTFKIKTWGDPVCVVSVRDTTMIMMMGRSVVD/DLVVLVVVLQVVLVVVVADEDDFDQFFALVVQPPFDVQHSVFWADPDAPDNGGRTFQDPPQRVLLVLQVPDDPDPDKHKYKYWDKHWTADVDRIDIFIKIKIKIWDADDPDDDWVVVQVVVVVSVVVSCVSVVHDVVQWDKDWDDGQFANTKIFIAGPVRHTFKIKGWGDPVSVVSVNPTTMIMMMGRSVVD/DVVVVLVVLVVVLVVVQVVVPADEDDDDQQAALVVQVPFDVRHSVWWAAPPNVPDRRGTFQDPVVRVLLVQQPDCHWYKYWAWHATPHDTFIKIKIKHFDDDDPVDDFCVVVVVSVVVSCVSVVNDPVQKDKDWDDGQFANTKIWIAGNVGHTFKIKGWGDPVSVVSVHDHTMIMMMGRSRVD/DLLVVLVVVLVVVVVVVVADEDDFDQQAALVVQVPFDVQHSVFWAAPPQVVDRRRTFQDCPLRVLLCLLPDPPNAAHKYKYWDWHWTADVRIDIFIKIKIKHWHDDDPVVPVGDALVVVVVSVVVSCVSSVHDPVQWDKDWDPGQFANIKIWIAGVVGDTFKIKHWGDVVSVVSNHDTTMIMMIGRSVVD

B-factor: mean 14.47, std 3.37, range [2.0, 37.74]

CATH classification: 3.30.930.10

InterPro domains:
  IPR002547 tRNA-binding domain [PF01588] (48-151)
  IPR002547 tRNA-binding domain [PS50886] (42-154)
  IPR004532 Phenylalanine-tRNA ligase, class IIc, beta subunit, bacterial type [MF_00283] (1-814)
  IPR004532 Phenylalanine-tRNA ligase, class IIc, beta subunit, bacterial type [TIGR00472] (1-820)
  IPR005121 Ferrodoxin-fold anticodon-binding domain [PF03147] (727-820)
  IPR005121 Ferrodoxin-fold anticodon-binding domain [PS51447] (727-820)
  IPR005121 Ferrodoxin-fold anticodon-binding domain [SM00896] (727-820)
  IPR005146 B3/B4 tRNA-binding domain [PF03483] (225-398)
  IPR005146 B3/B4 tRNA-binding domain [SM00873] (225-398)
  IPR005147 tRNA synthetase, B5-domain [PF03484] (418-484)
  IPR005147 tRNA synthetase, B5-domain [PS51483] (413-489)
  IPR005147 tRNA synthetase, B5-domain [SM00874] (415-484)
  IPR009061 Putative DNA-binding domain superfamily [SSF46955] (417-488)
  IPR012340 Nucleic acid-binding, OB-fold [G3DSA:2.40.50.140] (42-161)
  IPR012340 Nucleic acid-binding, OB-fold [SSF50249] (41-196)
  IPR020825 Phenylalanyl-tRNA synthetase-like, B3/B4 [G3DSA:3.50.40.10] (205-411)
  IPR033714 Phenylalanly tRNA synthetase, tRNA-binding-domain [cd02796] (48-151)
  IPR036690 Ferrodoxin-fold anticodon-binding domain superfamily [G3DSA:3.30.70.380] (728-820)
  IPR036690 Ferrodoxin-fold anticodon-binding domain superfamily [SSF54991] (722-820)
  IPR041616 Phenylalanyl tRNA synthetase beta chain, core domain [PF17759] (489-709)